Protein 2EQU (pdb70)

Secondary structure (DSSP, 8-state):
--S--S-----TT-EEEEE-SSSSEEEEEEEEESTTSSEEEEETTS-EEEE-GGGEEPPPGGGT----TT----

InterPro domains:
  IPR002999 Tudor domain [SM00333] (11-71)
  IPR002999 Tudor domain [SM00333] (85-141)
  IPR011011 Zinc finger, FYVE/PHD-type [SSF57903] (672-737)
  IPR013083 Zinc finger, RING/FYVE/PHD-type [G3DSA:3.30.40.10] (677-742)
  IPR014002 Agenet domain, plant type [SM00743] (11-73)
  IPR014002 Agenet domain, plant type [SM00743] (85-141)
  IPR019786 Zinc finger, PHD-type, conserved site [PS01359] (684-726)
  IPR040477 Lysine-specific demethylase 4-like, Tudor domain [PF18104] (90-123)
  IPR043449 PHD finger protein 20-like [PTHR15856] (527-1016)
  IPR047405 PHD finger protein 20-like protein 1, Tudor domain [cd20454] (86-143)

Organism: Homo sapiens (NCBI:txid9606)

Solvent-accessible surface area: 6457 Å² total; per-residue (Å²): 112,137,103,71,109,133,55,176,119,76,122,68,51,55,109,1,39,0,104,67,137,54,87,164,104,53,72,8,84,0,73,24,58,107,172,138,52,30,32,23,0,38,14,158,117,38,58,86,156,58,40,101,164,159,75,14,110,71,38,65,89,145,59,140,28,179,57,195,121,96,109,139,197,165

Sequence (74 aa):
GSSGSSGFDFKAGEEVLARWTDCRYYPAKIEAINKEGTFTVQFYDGVIRCLKRMHIKAMPEDAKGQDWIALVKAGSSGSSGFDFKAGEEVLARWTDCRYYPAKIEAINKEGTFTVQFYDGVIRCLKRMHIKAMPEDAKGQDWIALVKAGSSGSSGFDFKAGEEVLARWTDCRYYPAKIEAINKEGTFTVQFYDGVIRCLKRMHIKAMPEDAKGQDWIALVKAGSSGSSGFDFKAGEEVLARWTDCRYYPAKIEAINKEGTFTVQFYDGVIRCLKRMHIKAMPEDAKGQDWIALVKAGSSGSSGFDFKAGEEVLARWTDCRYYPAKIEAINKEGTFTVQFYDGVIRCLKRMHIKAMPEDAKGQDWIALVKAGSSGSSGFDFKAGEEVLARWTDCRYYPAKIEAINKEGTFTVQFYDGVIRCLKRMHIKAMPEDAKGQDWIALVKAGSSGSSGFDFKAGEEVLARWTDCRYYPAKIEAINKEGTFTVQFYDGVIRCLKRMHIKAMPEDAKGQDWIALVKAGSSGSSGFDFKAGEEVLARWTDCRYYPAKIEAINKEGTFTVQFYDGVIRCLKRMHIKAMPEDAKGQDWIALVKAGSSGSSGFDFKAGEEVLARWTDCRYYPAKIEAINKEGTFTVQFYDGVIRCLKRMHIKAMPEDAKGQDWIALVKAGSSGSSGFDFKAGEEVLARWTDCRYYPAKIEAINKEGTFTVQFYDGVIRCLKRMHIKAMPEDAKGQDWIALVKAGSSGSSGFDFKAGEEVLARWTDCRYYPAKIEAINKEGTFTVQFYDGVIRCLKRMHIKAMPEDAKGQDWIALVKAGSSGSSGFDFKAGEEVLARWTDCRYYPAKIEAINKEGTFTVQFYDGVIRCLKRMHIKAMPEDAKGQDWIALVKAGSSGSSGFDFKAGEEVLARWTDCRYYPAKIEAINKEGTFTVQFYDGVIRCLKRMHIKAMPEDAKGQDWIALVKAGSSGSSGFDFKAGEEVLARWTDCRYYPAKIEAINKEGTFTVQFYDGVIRCLKRMHIKAMPEDAKGQDWIALVKAGSSGSSGFDFKAGEEVLARWTDCRYYPAKIEAINKEGTFTVQFYDGVIRCLKRMHIKAMPEDAKGQDWIALVKAGSSGSSGFDFKAGEEVLARWTDCRYYPAKIEAINKEGTFTVQFYDGVIRCLKRMHIKAMPEDAKGQDWIALVKAGSSGSSGFDFKAGEEVLARWTDCRYYPAKIEAINKEGTFTVQFYDGVIRCLKRMHIKAMPEDAKGQDWIALVKAGSSGSSGFDFKAGEEVLARWTDCRYYPAKIEAINKEGTFTVQFYDGVIRCLKRMHIKAMPEDAKGQDWIALVKAGSSGSSGFDFKAGEEVLARWTDCRYYPAKIEAINKEGTFTVQFYDGVIRCLKRMHIKAMPEDAKGQDWIALVKAGSSGSSGFDFKAGEEVLARWTDCRYYPAKIEAINKEGTFTVQFYDGVIRCLKRMHIKAMPEDAKGQDWIALVKA

Foldseek 3Di:
DPPPPDDDDDDQFDWWWFDDPDPGTAIWGFHDDDPVDFTWIAGPVRDIDTDHPVGIGHDDPVCPDDPPDDDDDD

Structure (mmCIF, N/CA/C/O backbone):
data_2EQU
#
_entry.id   2EQU
#
loop_
_atom_site.group_PDB
_atom_site.id
_atom_site.type_symbol
_atom_site.label_atom_id
_atom_site.label_alt_id
_atom_site.label_comp_id
_atom_site.label_asym_id
_atom_site.label_entity_id
_atom_site.label_seq_id
_atom_site.pdbx_PDB_ins_code
_atom_site.Cartn_x
_atom_site.Cartn_y
_atom_site.Cartn_z
_atom_site.occupancy
_atom_site.B_iso_or_equiv
_atom_site.auth_seq_id
_atom_site.auth_comp_id
_atom_site.auth_asym_id
_atom_site.auth_atom_id
_atom_site.pdbx_PDB_model_num
ATOM 1 N N . GLY A 1 1 ? -4.436 7.776 -14.549 1.00 0.00 78 GLY A N 1
ATOM 2 C CA . GLY A 1 1 ? -5.414 7.480 -13.480 1.00 0.00 78 GLY A CA 1
ATOM 3 C C . GLY A 1 1 ? -5.968 6.071 -13.610 1.00 0.00 78 GLY A C 1
ATOM 4 O O . GLY A 1 1 ? -5.211 5.133 -13.873 1.00 0.00 78 GLY A O 1
ATOM 10 N N . SER A 1 2 ? -7.284 5.906 -13.418 1.00 0.00 79 SER A N 1
ATOM 11 C CA . SER A 1 2 ? -8.055 4.643 -13.550 1.00 0.00 79 SER A CA 1
ATOM 12 C C . SER A 1 2 ? -7.460 3.399 -12.850 1.00 0.00 79 SER A C 1
ATOM 13 O O . SER A 1 2 ? -7.684 2.266 -13.282 1.00 0.00 79 SER A O 1
ATOM 21 N N . SER A 1 3 ? -6.679 3.595 -11.780 1.00 0.00 80 SER A N 1
ATOM 22 C CA . SER A 1 3 ? -5.890 2.539 -11.107 1.00 0.00 80 SER A CA 1
ATOM 23 C C . SER A 1 3 ? -5.708 2.745 -9.588 1.00 0.00 80 SER A C 1
ATOM 24 O O . SER A 1 3 ? -4.940 2.020 -8.949 1.00 0.00 80 SER A O 1
ATOM 32 N N . GLY A 1 4 ? -6.429 3.701 -8.985 1.00 0.00 81 GLY A N 1
ATOM 33 C CA . GLY A 1 4 ? -6.397 3.986 -7.543 1.00 0.00 81 GLY A CA 1
ATOM 34 C C . GLY A 1 4 ? -5.194 4.821 -7.081 1.00 0.00 81 GLY A C 1
ATOM 35 O O . GLY A 1 4 ? -4.369 5.271 -7.881 1.00 0.00 81 GLY A O 1
ATOM 39 N N . SER A 1 5 ? -5.114 5.071 -5.772 1.00 0.00 82 SER A N 1
ATOM 40 C CA . SER A 1 5 ? -4.033 5.831 -5.102 1.00 0.00 82 SER A CA 1
ATOM 41 C C . SER A 1 5 ? -3.897 5.453 -3.610 1.00 0.00 82 SER A C 1
ATOM 42 O O . SER A 1 5 ? -3.543 6.284 -2.770 1.00 0.00 82 SER A O 1
ATOM 50 N N . SER A 1 6 ? -4.223 4.202 -3.257 1.00 0.00 83 SER A N 1
ATOM 51 C CA . SER A 1 6 ? -4.254 3.690 -1.873 1.00 0.00 83 SER A CA 1
ATOM 52 C C . SER A 1 6 ? -2.907 3.735 -1.131 1.00 0.00 83 SER A C 1
ATOM 53 O O . SER A 1 6 ? -2.887 3.811 0.100 1.00 0.00 83 SER A O 1
ATOM 61 N N . GLY A 1 7 ? -1.783 3.719 -1.856 1.00 0.00 84 GLY A N 1
ATOM 62 C CA . GLY A 1 7 ? -0.436 3.921 -1.310 1.00 0.00 84 GLY A CA 1
ATOM 63 C C . GLY A 1 7 ? 0.683 3.646 -2.321 1.00 0.00 84 GLY A C 1
ATOM 64 O O . GLY A 1 7 ? 0.489 2.933 -3.308 1.00 0.00 84 GLY A O 1
ATOM 68 N N . PHE A 1 8 ? 1.861 4.219 -2.061 1.00 0.00 85 PHE A N 1
ATOM 69 C CA . PHE A 1 8 ? 3.068 4.101 -2.900 1.00 0.00 85 PHE A CA 1
ATOM 70 C C . PHE A 1 8 ? 4.386 4.247 -2.104 1.00 0.00 85 PHE A C 1
ATOM 71 O O . PHE A 1 8 ? 5.467 4.347 -2.689 1.00 0.00 85 PHE A O 1
ATOM 88 N N . ASP A 1 9 ? 4.318 4.281 -0.767 1.00 0.00 86 ASP A N 1
ATOM 89 C CA . ASP A 1 9 ? 5.459 4.470 0.133 1.00 0.00 86 ASP A CA 1
ATOM 90 C C . ASP A 1 9 ? 6.406 3.257 0.121 1.00 0.00 86 ASP A C 1
ATOM 91 O O . ASP A 1 9 ? 6.044 2.145 0.515 1.00 0.00 86 ASP A O 1
ATOM 100 N N . PHE A 1 10 ? 7.638 3.501 -0.319 1.00 0.00 87 PHE A N 1
ATOM 101 C CA . PHE A 1 10 ? 8.748 2.542 -0.409 1.00 0.00 87 PHE A CA 1
ATOM 102 C C . PHE A 1 10 ? 9.999 3.146 0.252 1.00 0.00 87 PHE A C 1
ATOM 103 O O . PHE A 1 10 ? 10.345 4.307 0.007 1.00 0.00 87 PHE A O 1
ATOM 120 N N . LYS A 1 11 ? 10.682 2.347 1.081 1.00 0.00 88 LYS A N 1
ATOM 121 C CA . LYS A 1 11 ? 11.913 2.715 1.810 1.00 0.00 88 LYS A CA 1
ATOM 122 C C . LYS A 1 11 ? 12.746 1.477 2.163 1.00 0.00 88 LYS A C 1
ATOM 123 O O . LYS A 1 11 ? 12.208 0.372 2.246 1.00 0.00 88 LYS A O 1
ATOM 142 N N . ALA A 1 12 ? 14.045 1.649 2.406 1.00 0.00 89 ALA A N 1
ATOM 143 C CA . ALA A 1 12 ? 14.903 0.563 2.889 1.00 0.00 89 ALA A CA 1
ATOM 144 C C . ALA A 1 12 ? 14.380 0.003 4.232 1.00 0.00 89 ALA A C 1
ATOM 145 O O . ALA A 1 12 ? 14.117 0.757 5.174 1.00 0.00 89 ALA A O 1
ATOM 152 N N . GLY A 1 13 ? 14.194 -1.316 4.305 1.00 0.00 90 GLY A N 1
ATOM 153 C CA . GLY A 1 13 ? 13.613 -2.036 5.443 1.00 0.00 90 GLY A CA 1
ATOM 154 C C . GLY A 1 13 ? 12.117 -2.365 5.299 1.00 0.00 90 GLY A C 1
ATOM 155 O O . GLY A 1 13 ? 11.594 -3.147 6.095 1.00 0.00 90 GLY A O 1
ATOM 159 N N . GLU A 1 14 ? 11.412 -1.794 4.313 1.00 0.00 91 GLU A N 1
ATOM 160 C CA . GLU A 1 14 ? 9.991 -2.078 4.058 1.00 0.00 91 GLU A CA 1
ATOM 161 C C . GLU A 1 14 ? 9.775 -3.513 3.552 1.00 0.00 91 GLU A C 1
ATOM 162 O O . GLU A 1 14 ? 10.486 -3.976 2.657 1.00 0.00 91 GLU A O 1
ATOM 174 N N . GLU A 1 15 ? 8.779 -4.217 4.096 1.00 0.00 92 GLU A N 1
ATOM 175 C CA . GLU A 1 15 ? 8.370 -5.544 3.613 1.00 0.00 92 GLU A CA 1
ATOM 176 C C . GLU A 1 15 ? 7.486 -5.426 2.355 1.00 0.00 92 GLU A C 1
ATOM 177 O O . GLU A 1 15 ? 6.593 -4.577 2.273 1.00 0.00 92 GLU A O 1
ATOM 189 N N . VAL A 1 16 ? 7.727 -6.298 1.375 1.00 0.00 93 VAL A N 1
ATOM 190 C CA . VAL A 1 16 ? 7.147 -6.267 0.020 1.00 0.00 93 VAL A CA 1
ATOM 191 C C . VAL A 1 16 ? 6.931 -7.687 -0.525 1.00 0.00 93 VAL A C 1
ATOM 192 O O . VAL A 1 16 ? 7.296 -8.678 0.112 1.00 0.00 93 VAL A O 1
ATOM 205 N N . LEU A 1 17 ? 6.352 -7.789 -1.722 1.00 0.00 94 LEU A N 1
ATOM 206 C CA . LEU A 1 17 ? 6.281 -9.013 -2.519 1.00 0.00 94 LEU A CA 1
ATOM 207 C C . LEU A 1 17 ? 7.137 -8.825 -3.774 1.00 0.00 94 LEU A C 1
ATOM 208 O O . LEU A 1 17 ? 7.177 -7.730 -4.341 1.00 0.00 94 LEU A O 1
ATOM 224 N N . ALA A 1 18 ? 7.792 -9.883 -4.244 1.00 0.00 95 ALA A N 1
ATOM 225 C CA . ALA A 1 18 ? 8.579 -9.840 -5.476 1.00 0.00 95 ALA A CA 1
ATOM 226 C C . ALA A 1 18 ? 8.507 -11.168 -6.241 1.00 0.00 95 ALA A C 1
ATOM 227 O O . ALA A 1 18 ? 8.418 -12.247 -5.645 1.00 0.00 95 ALA A O 1
ATOM 234 N N . ARG A 1 19 ? 8.548 -11.073 -7.573 1.00 0.00 96 ARG A N 1
ATOM 235 C CA . ARG A 1 19 ? 8.698 -12.215 -8.482 1.00 0.00 96 ARG A CA 1
ATOM 236 C C . ARG A 1 19 ? 10.146 -12.717 -8.436 1.00 0.00 96 ARG A C 1
ATOM 237 O O . ARG A 1 19 ? 11.081 -11.915 -8.390 1.00 0.00 96 ARG A O 1
ATOM 258 N N . TRP A 1 20 ? 10.332 -14.035 -8.466 1.00 0.00 97 TRP A N 1
ATOM 259 C CA . TRP A 1 20 ? 11.646 -14.691 -8.363 1.00 0.00 97 TRP A CA 1
ATOM 260 C C . TRP A 1 20 ? 11.935 -15.574 -9.596 1.00 0.00 97 TRP A C 1
ATOM 261 O O . TRP A 1 20 ? 11.297 -15.420 -10.641 1.00 0.00 97 TRP A O 1
ATOM 282 N N . THR A 1 21 ? 12.906 -16.491 -9.501 1.00 0.00 98 THR A N 1
ATOM 283 C CA . THR A 1 21 ? 13.133 -17.547 -10.513 1.00 0.00 98 THR A CA 1
ATOM 284 C C . THR A 1 21 ? 11.856 -18.375 -10.750 1.00 0.00 98 THR A C 1
ATOM 285 O O . THR A 1 21 ? 11.560 -18.772 -11.878 1.00 0.00 98 THR A O 1
ATOM 296 N N . ASP A 1 22 ? 11.074 -18.589 -9.687 1.00 0.00 99 ASP A N 1
ATOM 297 C CA . ASP A 1 22 ? 9.706 -19.116 -9.731 1.00 0.00 99 ASP A CA 1
ATOM 298 C C . ASP A 1 22 ? 8.714 -17.949 -9.941 1.00 0.00 99 ASP A C 1
ATOM 299 O O . ASP A 1 22 ? 8.835 -16.896 -9.308 1.00 0.00 99 ASP A O 1
ATOM 308 N N . CYS A 1 23 ? 7.735 -18.122 -10.835 1.00 0.00 100 CYS A N 1
ATOM 309 C CA . CYS A 1 23 ? 6.789 -17.074 -11.245 1.00 0.00 100 CYS A CA 1
ATOM 310 C C . CYS A 1 23 ? 5.844 -16.586 -10.127 1.00 0.00 100 CYS A C 1
ATOM 311 O O . CYS A 1 23 ? 5.306 -15.479 -10.226 1.00 0.00 100 CYS A O 1
ATOM 319 N N . ARG A 1 24 ? 5.633 -17.385 -9.071 1.00 0.00 101 ARG A N 1
ATOM 320 C CA . ARG A 1 24 ? 4.873 -16.989 -7.870 1.00 0.00 101 ARG A CA 1
ATOM 321 C C . ARG A 1 24 ? 5.558 -15.835 -7.124 1.00 0.00 101 ARG A C 1
ATOM 322 O O . ARG A 1 24 ? 6.787 -15.763 -7.059 1.00 0.00 101 ARG A O 1
ATOM 343 N N . TYR A 1 25 ? 4.759 -14.949 -6.529 1.00 0.00 102 TYR A N 1
ATOM 344 C CA . TYR A 1 25 ? 5.250 -13.923 -5.602 1.00 0.00 102 TYR A CA 1
ATOM 345 C C . TYR A 1 25 ? 5.497 -14.520 -4.205 1.00 0.00 102 TYR A C 1
ATOM 346 O O . TYR A 1 25 ? 4.819 -15.467 -3.790 1.00 0.00 102 TYR A O 1
ATOM 364 N N . TYR A 1 26 ? 6.436 -13.933 -3.460 1.00 0.00 103 TYR A N 1
ATOM 365 C CA . TYR A 1 26 ? 6.862 -14.386 -2.126 1.00 0.00 103 TYR A CA 1
ATOM 366 C C . TYR A 1 26 ? 7.144 -13.200 -1.187 1.00 0.00 103 TYR A C 1
ATOM 367 O O . TYR A 1 26 ? 7.505 -12.121 -1.671 1.00 0.00 103 TYR A O 1
ATOM 385 N N . PRO A 1 27 ? 7.027 -13.383 0.146 1.00 0.00 104 PRO A N 1
ATOM 386 C CA . PRO A 1 27 ? 7.352 -12.347 1.124 1.00 0.00 104 PRO A CA 1
ATOM 387 C C . PRO A 1 27 ? 8.853 -12.032 1.126 1.00 0.00 104 PRO A C 1
ATOM 388 O O . PRO A 1 27 ? 9.706 -12.922 1.215 1.00 0.00 104 PRO A O 1
ATOM 399 N N . ALA A 1 28 ? 9.167 -10.743 1.050 1.00 0.00 105 ALA A N 1
ATOM 400 C CA . ALA A 1 28 ? 10.514 -10.193 0.978 1.00 0.00 105 ALA A CA 1
ATOM 401 C C . ALA A 1 28 ? 10.581 -8.831 1.696 1.00 0.00 105 ALA A C 1
ATOM 402 O O . ALA A 1 28 ? 9.577 -8.331 2.211 1.00 0.00 105 ALA A O 1
ATOM 409 N N . LYS A 1 29 ? 11.759 -8.203 1.704 1.00 0.00 106 LYS A N 1
ATOM 410 C CA . LYS A 1 29 ? 11.963 -6.822 2.166 1.00 0.00 106 LYS A CA 1
ATOM 411 C C . LYS A 1 29 ? 13.006 -6.096 1.317 1.00 0.00 106 LYS A C 1
ATOM 412 O O . LYS A 1 29 ? 13.899 -6.726 0.749 1.00 0.00 106 LYS A O 1
ATOM 431 N N . ILE A 1 30 ? 12.893 -4.773 1.240 1.00 0.00 107 ILE A N 1
ATOM 432 C CA . ILE A 1 30 ? 13.843 -3.899 0.543 1.00 0.00 107 ILE A CA 1
ATOM 433 C C . ILE A 1 30 ? 15.117 -3.748 1.385 1.00 0.00 107 ILE A C 1
ATOM 434 O O . ILE A 1 30 ? 15.053 -3.378 2.555 1.00 0.00 107 ILE A O 1
ATOM 450 N N . GLU A 1 31 ? 16.278 -3.976 0.777 1.00 0.00 108 GLU A N 1
ATOM 451 C CA . GLU A 1 31 ? 17.597 -3.741 1.383 1.00 0.00 108 GLU A CA 1
ATOM 452 C C . GLU A 1 31 ? 18.208 -2.398 0.943 1.00 0.00 108 GLU A C 1
ATOM 453 O O . GLU A 1 31 ? 18.886 -1.747 1.742 1.00 0.00 108 GLU A O 1
ATOM 465 N N . ALA A 1 32 ? 17.950 -1.964 -0.298 1.00 0.00 109 ALA A N 1
ATOM 466 C CA . ALA A 1 32 ? 18.396 -0.677 -0.845 1.00 0.00 109 ALA A CA 1
ATOM 467 C C . ALA A 1 32 ? 17.538 -0.225 -2.045 1.00 0.00 109 ALA A C 1
ATOM 468 O O . ALA A 1 32 ? 16.899 -1.042 -2.714 1.00 0.00 109 ALA A O 1
ATOM 475 N N . ILE A 1 33 ? 17.567 1.079 -2.344 1.00 0.00 110 ILE A N 1
ATOM 476 C CA . ILE A 1 33 ? 16.770 1.737 -3.397 1.00 0.00 110 ILE A CA 1
ATOM 477 C C . ILE A 1 33 ? 17.689 2.633 -4.237 1.00 0.00 110 ILE A C 1
ATOM 478 O O . ILE A 1 33 ? 18.424 3.458 -3.692 1.00 0.00 110 ILE A O 1
ATOM 494 N N . ASN A 1 34 ? 17.651 2.457 -5.563 1.00 0.00 111 ASN A N 1
ATOM 495 C CA . ASN A 1 34 ? 18.490 3.121 -6.580 1.00 0.00 111 ASN A CA 1
ATOM 496 C C . ASN A 1 34 ? 20.027 3.030 -6.379 1.00 0.00 111 ASN A C 1
ATOM 497 O O . ASN A 1 34 ? 20.780 3.618 -7.161 1.00 0.00 111 ASN A O 1
ATOM 508 N N . LYS A 1 35 ? 20.512 2.279 -5.378 1.00 0.00 112 LYS A N 1
ATOM 509 C CA . LYS A 1 35 ? 21.937 2.134 -5.005 1.00 0.00 112 LYS A CA 1
ATOM 510 C C . LYS A 1 35 ? 22.817 1.566 -6.129 1.00 0.00 112 LYS A C 1
ATOM 511 O O . LYS A 1 35 ? 24.008 1.871 -6.204 1.00 0.00 112 LYS A O 1
ATOM 530 N N . GLU A 1 36 ? 22.216 0.790 -7.032 1.00 0.00 113 GLU A N 1
ATOM 531 C CA . GLU A 1 36 ? 22.839 0.229 -8.240 1.00 0.00 113 GLU A CA 1
ATOM 532 C C . GLU A 1 36 ? 21.853 0.289 -9.432 1.00 0.00 113 GLU A C 1
ATOM 533 O O . GLU A 1 36 ? 21.643 -0.691 -10.150 1.00 0.00 113 GLU A O 1
ATOM 545 N N . GLY A 1 37 ? 21.149 1.423 -9.577 1.00 0.00 114 GLY A N 1
ATOM 546 C CA . GLY A 1 37 ? 20.097 1.651 -10.590 1.00 0.00 114 GLY A CA 1
ATOM 547 C C . GLY A 1 37 ? 18.894 0.694 -10.499 1.00 0.00 114 GLY A C 1
ATOM 548 O O . GLY A 1 37 ? 18.130 0.540 -11.457 1.00 0.00 114 GLY A O 1
ATOM 552 N N . THR A 1 38 ? 18.750 0.025 -9.355 1.00 0.00 115 THR A N 1
ATOM 553 C CA . THR A 1 38 ? 17.840 -1.100 -9.089 1.00 0.00 115 THR A CA 1
ATOM 554 C C . THR A 1 38 ? 17.395 -1.109 -7.621 1.00 0.00 115 THR A C 1
ATOM 555 O O . THR A 1 38 ? 17.919 -0.364 -6.786 1.00 0.00 115 THR A O 1
ATOM 566 N N . PHE A 1 39 ? 16.430 -1.971 -7.301 1.00 0.00 116 PHE A N 1
ATOM 567 C CA . PHE A 1 39 ? 15.918 -2.223 -5.957 1.00 0.00 116 PHE A CA 1
ATOM 568 C C . PHE A 1 39 ? 16.510 -3.540 -5.442 1.00 0.00 116 PHE A C 1
ATOM 569 O O . PHE A 1 39 ? 16.167 -4.622 -5.931 1.00 0.00 116 PHE A O 1
ATOM 586 N N . THR A 1 40 ? 17.433 -3.459 -4.485 1.00 0.00 117 THR A N 1
ATOM 587 C CA . THR A 1 40 ? 17.985 -4.636 -3.798 1.00 0.00 117 THR A CA 1
ATOM 588 C C . THR A 1 40 ? 16.965 -5.152 -2.787 1.00 0.00 117 THR A C 1
ATOM 589 O O . THR A 1 40 ? 16.411 -4.368 -2.014 1.00 0.00 117 THR A O 1
ATOM 600 N N . VAL A 1 41 ? 16.728 -6.463 -2.761 1.00 0.00 118 VAL A N 1
ATOM 601 C CA . VAL A 1 41 ? 15.735 -7.121 -1.897 1.00 0.00 118 VAL A CA 1
ATOM 602 C C . VAL A 1 41 ? 16.290 -8.405 -1.276 1.00 0.00 118 VAL A C 1
ATOM 603 O O . VAL A 1 41 ? 17.142 -9.073 -1.867 1.00 0.00 118 VAL A O 1
ATOM 616 N N . GLN A 1 42 ? 15.769 -8.772 -0.104 1.00 0.00 119 GLN A N 1
ATOM 617 C CA . GLN A 1 42 ? 16.100 -10.000 0.624 1.00 0.00 119 GLN A CA 1
ATOM 618 C C . GLN A 1 42 ? 14.833 -10.825 0.880 1.00 0.00 119 GLN A C 1
ATOM 619 O O . GLN A 1 42 ? 13.805 -10.290 1.305 1.00 0.00 119 GLN A O 1
ATOM 633 N N . PHE A 1 43 ? 14.913 -12.132 0.629 1.00 0.00 120 PHE A N 1
ATOM 634 C CA . PHE A 1 43 ? 13.828 -13.097 0.855 1.00 0.00 120 PHE A CA 1
ATOM 635 C C . PHE A 1 43 ? 13.932 -13.752 2.243 1.00 0.00 120 PHE A C 1
ATOM 636 O O . PHE A 1 43 ? 14.984 -13.725 2.886 1.00 0.00 120 PHE A O 1
ATOM 653 N N . TYR A 1 44 ? 12.846 -14.394 2.685 1.00 0.00 121 TYR A N 1
ATOM 654 C CA . TYR A 1 44 ? 12.764 -15.139 3.952 1.00 0.00 121 TYR A CA 1
ATOM 655 C C . TYR A 1 44 ? 13.837 -16.241 4.115 1.00 0.00 121 TYR A C 1
ATOM 656 O O . TYR A 1 44 ? 14.234 -16.562 5.236 1.00 0.00 121 TYR A O 1
ATOM 674 N N . ASP A 1 45 ? 14.332 -16.805 3.006 1.00 0.00 122 ASP A N 1
ATOM 675 C CA . ASP A 1 45 ? 15.429 -17.784 2.971 1.00 0.00 122 ASP A CA 1
ATOM 676 C C . ASP A 1 45 ? 16.807 -17.188 3.345 1.00 0.00 122 ASP A C 1
ATOM 677 O O . ASP A 1 45 ? 17.711 -17.917 3.759 1.00 0.00 122 ASP A O 1
ATOM 686 N N . GLY A 1 46 ? 16.972 -15.867 3.208 1.00 0.00 123 GLY A N 1
ATOM 687 C CA . GLY A 1 46 ? 18.200 -15.115 3.502 1.00 0.00 123 GLY A CA 1
ATOM 688 C C . GLY A 1 46 ? 18.921 -14.586 2.253 1.00 0.00 123 GLY A C 1
ATOM 689 O O . GLY A 1 46 ? 19.701 -13.636 2.358 1.00 0.00 123 GLY A O 1
ATOM 693 N N . VAL A 1 47 ? 18.655 -15.170 1.076 1.00 0.00 124 VAL A N 1
ATOM 694 C CA . VAL A 1 47 ? 19.212 -14.758 -0.230 1.00 0.00 124 VAL A CA 1
ATOM 695 C C . VAL A 1 47 ? 18.890 -13.295 -0.574 1.00 0.00 124 VAL A C 1
ATOM 696 O O . VAL A 1 47 ? 17.807 -12.796 -0.254 1.00 0.00 124 VAL A O 1
ATOM 709 N N . ILE A 1 48 ? 19.823 -12.620 -1.258 1.00 0.00 125 ILE A N 1
ATOM 710 C CA . ILE A 1 48 ? 19.739 -11.205 -1.654 1.00 0.00 125 ILE A CA 1
ATOM 711 C C . ILE A 1 48 ? 20.025 -11.076 -3.158 1.00 0.00 125 ILE A C 1
ATOM 712 O O . ILE A 1 48 ? 21.029 -11.600 -3.650 1.00 0.00 125 ILE A O 1
ATOM 728 N N . ARG A 1 49 ? 19.155 -10.360 -3.881 1.00 0.00 126 ARG A N 1
ATOM 729 C CA . ARG A 1 49 ? 19.274 -10.033 -5.319 1.00 0.00 126 ARG A CA 1
ATOM 730 C C . ARG A 1 49 ? 18.777 -8.608 -5.604 1.00 0.00 126 ARG A C 1
ATOM 731 O O . ARG A 1 49 ? 18.226 -7.948 -4.723 1.00 0.00 126 ARG A O 1
ATOM 752 N N . CYS A 1 50 ? 18.947 -8.143 -6.840 1.00 0.00 127 CYS A N 1
ATOM 753 C CA . CYS A 1 50 ? 18.519 -6.819 -7.307 1.00 0.00 127 CYS A CA 1
ATOM 754 C C . CYS A 1 50 ? 17.527 -6.958 -8.473 1.00 0.00 127 CYS A C 1
ATOM 755 O O . CYS A 1 50 ? 17.710 -7.797 -9.360 1.00 0.00 127 CYS A O 1
ATOM 763 N N . LEU A 1 51 ? 16.481 -6.127 -8.473 1.00 0.00 128 LEU A N 1
ATOM 764 C CA . LEU A 1 51 ? 15.357 -6.172 -9.418 1.00 0.00 128 LEU A CA 1
ATOM 765 C C . LEU A 1 51 ? 14.905 -4.761 -9.830 1.00 0.00 128 LEU A C 1
ATOM 766 O O . LEU A 1 51 ? 15.275 -3.757 -9.214 1.00 0.00 128 LEU A O 1
ATOM 782 N N . LYS A 1 52 ? 14.072 -4.685 -10.873 1.00 0.00 129 LYS A N 1
ATOM 783 C CA . LYS A 1 52 ? 13.346 -3.466 -11.264 1.00 0.00 129 LYS A CA 1
ATOM 784 C C . LYS A 1 52 ? 12.014 -3.381 -10.510 1.00 0.00 129 LYS A C 1
ATOM 785 O O . LYS A 1 52 ? 11.428 -4.404 -10.153 1.00 0.00 129 LYS A O 1
ATOM 804 N N . ARG A 1 53 ? 11.476 -2.163 -10.370 1.00 0.00 130 ARG A N 1
ATOM 805 C CA . ARG A 1 53 ? 10.118 -1.899 -9.842 1.00 0.00 130 ARG A CA 1
ATOM 806 C C . ARG A 1 53 ? 9.003 -2.707 -10.523 1.00 0.00 130 ARG A C 1
ATOM 807 O O . ARG A 1 53 ? 8.003 -3.031 -9.890 1.00 0.00 130 ARG A O 1
ATOM 828 N N . MET A 1 54 ? 9.192 -3.066 -11.798 1.00 0.00 131 MET A N 1
ATOM 829 C CA . MET A 1 54 ? 8.263 -3.875 -12.601 1.00 0.00 131 MET A CA 1
ATOM 830 C C . MET A 1 54 ? 8.128 -5.336 -12.118 1.00 0.00 131 MET A C 1
ATOM 831 O O . MET A 1 54 ? 7.227 -6.048 -12.566 1.00 0.00 131 MET A O 1
ATOM 845 N N . HIS A 1 55 ? 8.992 -5.778 -11.194 1.00 0.00 132 HIS A N 1
ATOM 846 C CA . HIS A 1 55 ? 9.008 -7.140 -10.619 1.00 0.00 132 HIS A CA 1
ATOM 847 C C . HIS A 1 55 ? 8.747 -7.171 -9.098 1.00 0.00 132 HIS A C 1
ATOM 848 O O . HIS A 1 55 ? 8.862 -8.227 -8.469 1.00 0.00 132 HIS A O 1
ATOM 862 N N . ILE A 1 56 ? 8.363 -6.033 -8.507 1.00 0.00 133 ILE A N 1
ATOM 863 C CA . ILE A 1 56 ? 8.117 -5.841 -7.064 1.00 0.00 133 ILE A CA 1
ATOM 864 C C . ILE A 1 56 ? 6.730 -5.201 -6.867 1.00 0.00 133 ILE A C 1
ATOM 865 O O . ILE A 1 56 ? 6.298 -4.366 -7.667 1.00 0.00 133 ILE A O 1
ATOM 881 N N . LYS A 1 57 ? 6.027 -5.579 -5.793 1.00 0.00 134 LYS A N 1
ATOM 882 C CA . LYS A 1 57 ? 4.689 -5.089 -5.423 1.00 0.00 134 LYS A CA 1
ATOM 883 C C . LYS A 1 57 ? 4.589 -4.848 -3.914 1.00 0.00 134 LYS A C 1
ATOM 884 O O . LYS A 1 57 ? 5.225 -5.541 -3.119 1.00 0.00 134 LYS A O 1
ATOM 903 N N . ALA A 1 58 ? 3.754 -3.895 -3.507 1.00 0.00 135 ALA A N 1
ATOM 904 C CA . ALA A 1 58 ? 3.384 -3.715 -2.103 1.00 0.00 135 ALA A CA 1
ATOM 905 C C . ALA A 1 58 ? 2.481 -4.880 -1.649 1.00 0.00 135 ALA A C 1
ATOM 906 O O . ALA A 1 58 ? 1.523 -5.232 -2.348 1.00 0.00 135 ALA A O 1
ATOM 913 N N . MET A 1 59 ? 2.773 -5.490 -0.496 1.00 0.00 136 MET A N 1
ATOM 914 C CA . MET A 1 59 ? 1.925 -6.552 0.063 1.00 0.00 136 MET A CA 1
ATOM 915 C C . MET A 1 59 ? 0.565 -6.000 0.560 1.00 0.00 136 MET A C 1
ATOM 916 O O . MET A 1 59 ? 0.483 -4.823 0.936 1.00 0.00 136 MET A O 1
ATOM 930 N N . PRO A 1 60 ? -0.504 -6.819 0.581 1.00 0.00 137 PRO A N 1
ATOM 931 C CA . PRO A 1 60 ? -1.824 -6.412 1.062 1.00 0.00 137 PRO A CA 1
ATOM 932 C C . PRO A 1 60 ? -1.853 -6.268 2.592 1.00 0.00 137 PRO A C 1
ATOM 933 O O . PRO A 1 60 ? -1.002 -6.810 3.301 1.00 0.00 137 PRO A O 1
ATOM 944 N N . GLU A 1 61 ? -2.876 -5.599 3.125 1.00 0.00 138 GLU A N 1
ATOM 945 C CA . GLU A 1 61 ? -3.119 -5.509 4.574 1.00 0.00 138 GLU A CA 1
ATOM 946 C C . GLU A 1 61 ? -3.276 -6.897 5.225 1.00 0.00 138 GLU A C 1
ATOM 947 O O . GLU A 1 61 ? -2.830 -7.110 6.353 1.00 0.00 138 GLU A O 1
ATOM 959 N N . ASP A 1 62 ? -3.840 -7.871 4.499 1.00 0.00 139 ASP A N 1
ATOM 960 C CA . ASP A 1 62 ? -3.989 -9.269 4.930 1.00 0.00 139 ASP A CA 1
ATOM 961 C C . ASP A 1 62 ? -2.651 -9.993 5.197 1.00 0.00 139 ASP A C 1
ATOM 962 O O . ASP A 1 62 ? -2.620 -10.969 5.953 1.00 0.00 139 ASP A O 1
ATOM 971 N N . ALA A 1 63 ? -1.542 -9.520 4.614 1.00 0.00 140 ALA A N 1
ATOM 972 C CA . ALA A 1 63 ? -0.195 -10.058 4.829 1.00 0.00 140 ALA A CA 1
ATOM 973 C C . ALA A 1 63 ? 0.522 -9.462 6.065 1.00 0.00 140 ALA A C 1
ATOM 974 O O . ALA A 1 63 ? 1.645 -9.871 6.378 1.00 0.00 140 ALA A O 1
ATOM 981 N N . LYS A 1 64 ? -0.114 -8.517 6.779 1.00 0.00 141 LYS A N 1
ATOM 982 C CA . LYS A 1 64 ? 0.468 -7.761 7.909 1.00 0.00 141 LYS A CA 1
ATOM 983 C C . LYS A 1 64 ? -0.448 -7.736 9.143 1.00 0.00 141 LYS A C 1
ATOM 984 O O . LYS A 1 64 ? 0.034 -7.926 10.261 1.00 0.00 141 LYS A O 1
ATOM 1003 N N . GLY A 1 65 ? -1.760 -7.579 8.950 1.00 0.00 142 GLY A N 1
ATOM 1004 C CA . GLY A 1 65 ? -2.783 -7.606 10.004 1.00 0.00 142 GLY A CA 1
ATOM 1005 C C . GLY A 1 65 ? -2.907 -6.304 10.809 1.00 0.00 142 GLY A C 1
ATOM 1006 O O . GLY A 1 65 ? -2.170 -5.340 10.590 1.00 0.00 142 GLY A O 1
ATOM 1010 N N . GLN A 1 66 ? -3.844 -6.287 11.764 1.00 0.00 143 GLN A N 1
ATOM 1011 C CA . GLN A 1 66 ? -4.143 -5.160 12.672 1.00 0.00 143 GLN A CA 1
ATOM 1012 C C . GLN A 1 66 ? -4.373 -3.800 11.962 1.00 0.00 143 GLN A C 1
ATOM 1013 O O . GLN A 1 66 ? -4.075 -2.733 12.504 1.00 0.00 143 GLN A O 1
ATOM 1027 N N . ASP A 1 67 ? -4.878 -3.832 10.725 1.00 0.00 144 ASP A N 1
ATOM 1028 C CA . ASP A 1 67 ? -5.250 -2.658 9.926 1.00 0.00 144 ASP A CA 1
ATOM 1029 C C . ASP A 1 67 ? -6.536 -1.952 10.422 1.00 0.00 144 ASP A C 1
ATOM 1030 O O . ASP A 1 67 ? -7.252 -2.450 11.299 1.00 0.00 144 ASP A O 1
ATOM 1039 N N . TRP A 1 68 ? -6.836 -0.797 9.818 1.00 0.00 145 TRP A N 1
ATOM 1040 C CA . TRP A 1 68 ? -7.957 0.093 10.175 1.00 0.00 145 TRP A CA 1
ATOM 1041 C C . TRP A 1 68 ? -8.823 0.506 8.964 1.00 0.00 145 TRP A C 1
ATOM 1042 O O . TRP A 1 68 ? -9.580 1.479 9.026 1.00 0.00 145 TRP A O 1
ATOM 1063 N N . ILE A 1 69 ? -8.731 -0.232 7.852 1.00 0.00 146 ILE A N 1
ATOM 1064 C CA . ILE A 1 69 ? -9.562 -0.043 6.657 1.00 0.00 146 ILE A CA 1
ATOM 1065 C C . ILE A 1 69 ? -11.045 -0.219 7.023 1.00 0.00 146 ILE A C 1
ATOM 1066 O O . ILE A 1 69 ? -11.445 -1.238 7.590 1.00 0.00 146 ILE A O 1
ATOM 1082 N N . ALA A 1 70 ? -11.852 0.789 6.687 1.00 0.00 147 ALA A N 1
ATOM 1083 C CA . ALA A 1 70 ? -13.286 0.894 6.996 1.00 0.00 147 ALA A CA 1
ATOM 1084 C C . ALA A 1 70 ? -13.648 0.759 8.500 1.00 0.00 147 ALA A C 1
ATOM 1085 O O . ALA A 1 70 ? -14.736 0.292 8.848 1.00 0.00 147 ALA A O 1
ATOM 1092 N N . LEU A 1 71 ? -12.752 1.196 9.397 1.00 0.00 148 LEU A N 1
ATOM 1093 C CA . LEU A 1 71 ? -12.914 1.188 10.864 1.00 0.00 148 LEU A CA 1
ATOM 1094 C C . LEU A 1 71 ? -12.760 2.605 11.466 1.00 0.00 148 LEU A C 1
ATOM 1095 O O . LEU A 1 71 ? -12.211 2.789 12.557 1.00 0.00 148 LEU A O 1
ATOM 1111 N N . VAL A 1 72 ? -13.230 3.623 10.736 1.00 0.00 149 VAL A N 1
ATOM 1112 C CA . VAL A 1 72 ? -13.275 5.035 11.172 1.00 0.00 149 VAL A CA 1
ATOM 1113 C C . VAL A 1 72 ? -14.079 5.246 12.468 1.00 0.00 149 VAL A C 1
ATOM 1114 O O . VAL A 1 72 ? -15.010 4.493 12.776 1.00 0.00 149 VAL A O 1
ATOM 1127 N N . LYS A 1 73 ? -13.732 6.298 13.224 1.00 0.00 150 LYS A N 1
ATOM 1128 C CA . LYS A 1 73 ? -14.441 6.728 14.447 1.00 0.00 150 LYS A CA 1
ATOM 1129 C C . LYS A 1 73 ? -15.854 7.281 14.175 1.00 0.00 150 LYS A C 1
ATOM 1130 O O . LYS A 1 73 ? -16.201 7.603 13.033 1.00 0.00 150 LYS A O 1
ATOM 1149 N N . ALA A 1 74 ? -16.642 7.435 15.244 1.00 0.00 151 ALA A N 1
ATOM 1150 C CA . ALA A 1 74 ? -18.000 8.004 15.254 1.00 0.00 151 ALA A CA 1
ATOM 1151 C C . ALA A 1 74 ? -18.285 8.781 16.557 1.00 0.00 151 ALA A C 1
ATOM 1152 O O . ALA A 1 74 ? -17.904 8.298 17.650 1.00 0.00 151 ALA A O 1
ATOM 1160 N N . GLY A 1 1 ? -12.644 -0.483 -1.713 1.00 0.00 78 GLY A N 2
ATOM 1161 C CA . GLY A 1 1 ? -12.456 0.965 -1.940 1.00 0.00 78 GLY A CA 2
ATOM 1162 C C . GLY A 1 1 ? -11.052 1.405 -1.557 1.00 0.00 78 GLY A C 2
ATOM 1163 O O . GLY A 1 1 ? -10.510 0.954 -0.546 1.00 0.00 78 GLY A O 2
ATOM 1169 N N . SER A 1 2 ? -10.447 2.283 -2.363 1.00 0.00 79 SER A N 2
ATOM 1170 C CA . SER A 1 2 ? -9.092 2.828 -2.146 1.00 0.00 79 SER A CA 2
ATOM 1171 C C . SER A 1 2 ? -8.955 3.619 -0.832 1.00 0.00 79 SER A C 2
ATOM 1172 O O . SER A 1 2 ? -9.912 4.237 -0.356 1.00 0.00 79 SER A O 2
ATOM 1180 N N . SER A 1 3 ? -7.745 3.639 -0.262 1.00 0.00 80 SER A N 2
ATOM 1181 C CA . SER A 1 3 ? -7.435 4.280 1.033 1.00 0.00 80 SER A CA 2
ATOM 1182 C C . SER A 1 3 ? -7.478 5.821 1.030 1.00 0.00 80 SER A C 2
ATOM 1183 O O . SER A 1 3 ? -7.503 6.434 2.100 1.00 0.00 80 SER A O 2
ATOM 1191 N N . GLY A 1 4 ? -7.461 6.462 -0.147 1.00 0.00 81 GLY A N 2
ATOM 1192 C CA . GLY A 1 4 ? -7.417 7.927 -0.301 1.00 0.00 81 GLY A CA 2
ATOM 1193 C C . GLY A 1 4 ? -6.072 8.574 0.083 1.00 0.00 81 GLY A C 2
ATOM 1194 O O . GLY A 1 4 ? -5.999 9.791 0.270 1.00 0.00 81 GLY A O 2
ATOM 1198 N N . SER A 1 5 ? -5.017 7.766 0.236 1.00 0.00 82 SER A N 2
ATOM 1199 C CA . SER A 1 5 ? -3.655 8.172 0.619 1.00 0.00 82 SER A CA 2
ATOM 1200 C C . SER A 1 5 ? -2.902 8.943 -0.481 1.00 0.00 82 SER A C 2
ATOM 1201 O O . SER A 1 5 ? -3.293 8.957 -1.651 1.00 0.00 82 SER A O 2
ATOM 1209 N N . SER A 1 6 ? -1.774 9.553 -0.103 1.00 0.00 83 SER A N 2
ATOM 1210 C CA . SER A 1 6 ? -0.831 10.254 -0.992 1.00 0.00 83 SER A CA 2
ATOM 1211 C C . SER A 1 6 ? 0.613 10.124 -0.474 1.00 0.00 83 SER A C 2
ATOM 1212 O O . SER A 1 6 ? 0.843 9.712 0.669 1.00 0.00 83 SER A O 2
ATOM 1220 N N . GLY A 1 7 ? 1.600 10.468 -1.310 1.00 0.00 84 GLY A N 2
ATOM 1221 C CA . GLY A 1 7 ? 3.030 10.370 -0.973 1.00 0.00 84 GLY A CA 2
ATOM 1222 C C . GLY A 1 7 ? 3.569 8.927 -0.955 1.00 0.00 84 GLY A C 2
ATOM 1223 O O . GLY A 1 7 ? 4.427 8.596 -0.133 1.00 0.00 84 GLY A O 2
ATOM 1227 N N . PHE A 1 8 ? 3.023 8.050 -1.808 1.00 0.00 85 PHE A N 2
ATOM 1228 C CA . PHE A 1 8 ? 3.395 6.631 -1.897 1.00 0.00 85 PHE A CA 2
ATOM 1229 C C . PHE A 1 8 ? 4.717 6.413 -2.667 1.00 0.00 85 PHE A C 2
ATOM 1230 O O . PHE A 1 8 ? 4.799 6.705 -3.865 1.00 0.00 85 PHE A O 2
ATOM 1247 N N . ASP A 1 9 ? 5.739 5.872 -1.990 1.00 0.00 86 ASP A N 2
ATOM 1248 C CA . ASP A 1 9 ? 7.004 5.394 -2.575 1.00 0.00 86 ASP A CA 2
ATOM 1249 C C . ASP A 1 9 ? 7.700 4.363 -1.655 1.00 0.00 86 ASP A C 2
ATOM 1250 O O . ASP A 1 9 ? 7.432 4.307 -0.451 1.00 0.00 86 ASP A O 2
ATOM 1259 N N . PHE A 1 10 ? 8.568 3.525 -2.236 1.00 0.00 87 PHE A N 2
ATOM 1260 C CA . PHE A 1 10 ? 9.279 2.443 -1.532 1.00 0.00 87 PHE A CA 2
ATOM 1261 C C . PHE A 1 10 ? 10.393 2.958 -0.598 1.00 0.00 87 PHE A C 2
ATOM 1262 O O . PHE A 1 10 ? 10.981 4.018 -0.843 1.00 0.00 87 PHE A O 2
ATOM 1279 N N . LYS A 1 11 ? 10.716 2.189 0.458 1.00 0.00 88 LYS A N 2
ATOM 1280 C CA . LYS A 1 11 ? 11.579 2.636 1.575 1.00 0.00 88 LYS A CA 2
ATOM 1281 C C . LYS A 1 11 ? 12.582 1.568 2.027 1.00 0.00 88 LYS A C 2
ATOM 1282 O O . LYS A 1 11 ? 12.292 0.375 1.998 1.00 0.00 88 LYS A O 2
ATOM 1301 N N . ALA A 1 12 ? 13.756 1.989 2.494 1.00 0.00 89 ALA A N 2
ATOM 1302 C CA . ALA A 1 12 ? 14.774 1.089 3.046 1.00 0.00 89 ALA A CA 2
ATOM 1303 C C . ALA A 1 12 ? 14.238 0.294 4.258 1.00 0.00 89 ALA A C 2
ATOM 1304 O O . ALA A 1 12 ? 13.621 0.864 5.164 1.00 0.00 89 ALA A O 2
ATOM 1311 N N . GLY A 1 13 ? 14.467 -1.024 4.276 1.00 0.00 90 GLY A N 2
ATOM 1312 C CA . GLY A 1 13 ? 13.992 -1.933 5.329 1.00 0.00 90 GLY A CA 2
ATOM 1313 C C . GLY A 1 13 ? 12.482 -2.235 5.324 1.00 0.00 90 GLY A C 2
ATOM 1314 O O . GLY A 1 13 ? 11.995 -2.887 6.249 1.00 0.00 90 GLY A O 2
ATOM 1318 N N . GLU A 1 14 ? 11.729 -1.774 4.322 1.00 0.00 91 GLU A N 2
ATOM 1319 C CA . GLU A 1 14 ? 10.284 -2.013 4.188 1.00 0.00 91 GLU A CA 2
ATOM 1320 C C . GLU A 1 14 ? 9.979 -3.467 3.782 1.00 0.00 91 GLU A C 2
ATOM 1321 O O . GLU A 1 14 ? 10.688 -4.050 2.959 1.00 0.00 91 GLU A O 2
ATOM 1333 N N . GLU A 1 15 ? 8.916 -4.058 4.335 1.00 0.00 92 GLU A N 2
ATOM 1334 C CA . GLU A 1 15 ? 8.400 -5.371 3.925 1.00 0.00 92 GLU A CA 2
ATOM 1335 C C . GLU A 1 15 ? 7.595 -5.282 2.612 1.00 0.00 92 GLU A C 2
ATOM 1336 O O . GLU A 1 15 ? 6.738 -4.409 2.441 1.00 0.00 92 GLU A O 2
ATOM 1348 N N . VAL A 1 16 ? 7.882 -6.183 1.668 1.00 0.00 93 VAL A N 2
ATOM 1349 C CA . VAL A 1 16 ? 7.407 -6.142 0.271 1.00 0.00 93 VAL A CA 2
ATOM 1350 C C . VAL A 1 16 ? 7.212 -7.553 -0.311 1.00 0.00 93 VAL A C 2
ATOM 1351 O O . VAL A 1 16 ? 7.542 -8.555 0.329 1.00 0.00 93 VAL A O 2
ATOM 1364 N N . LEU A 1 17 ? 6.698 -7.638 -1.541 1.00 0.00 94 LEU A N 2
ATOM 1365 C CA . LEU A 1 17 ? 6.632 -8.857 -2.351 1.00 0.00 94 LEU A CA 2
ATOM 1366 C C . LEU A 1 17 ? 7.496 -8.668 -3.611 1.00 0.00 94 LEU A C 2
ATOM 1367 O O . LEU A 1 17 ? 7.629 -7.556 -4.127 1.00 0.00 94 LEU A O 2
ATOM 1383 N N . ALA A 1 18 ? 8.039 -9.754 -4.161 1.00 0.00 95 ALA A N 2
ATOM 1384 C CA . ALA A 1 18 ? 8.694 -9.733 -5.471 1.00 0.00 95 ALA A CA 2
ATOM 1385 C C . ALA A 1 18 ? 8.634 -11.097 -6.173 1.00 0.00 95 ALA A C 2
ATOM 1386 O O . ALA A 1 18 ? 8.513 -12.141 -5.524 1.00 0.00 95 ALA A O 2
ATOM 1393 N N . ARG A 1 19 ? 8.711 -11.077 -7.508 1.00 0.00 96 ARG A N 2
ATOM 1394 C CA . ARG A 1 19 ? 8.817 -12.267 -8.365 1.00 0.00 96 ARG A CA 2
ATOM 1395 C C . ARG A 1 19 ? 10.215 -12.894 -8.234 1.00 0.00 96 ARG A C 2
ATOM 1396 O O . ARG A 1 19 ? 11.174 -12.198 -7.894 1.00 0.00 96 ARG A O 2
ATOM 1417 N N . TRP A 1 20 ? 10.352 -14.185 -8.539 1.00 0.00 97 TRP A N 2
ATOM 1418 C CA . TRP A 1 20 ? 11.631 -14.911 -8.450 1.00 0.00 97 TRP A CA 2
ATOM 1419 C C . TRP A 1 20 ? 11.868 -15.831 -9.668 1.00 0.00 97 TRP A C 2
ATOM 1420 O O . TRP A 1 20 ? 11.411 -15.536 -10.775 1.00 0.00 97 TRP A O 2
ATOM 1441 N N . THR A 1 21 ? 12.589 -16.942 -9.490 1.00 0.00 98 THR A N 2
ATOM 1442 C CA . THR A 1 21 ? 12.779 -18.020 -10.487 1.00 0.00 98 THR A CA 2
ATOM 1443 C C . THR A 1 21 ? 11.485 -18.750 -10.903 1.00 0.00 98 THR A C 2
ATOM 1444 O O . THR A 1 21 ? 11.510 -19.589 -11.807 1.00 0.00 98 THR A O 2
ATOM 1455 N N . ASP A 1 22 ? 10.344 -18.402 -10.301 1.00 0.00 99 ASP A N 2
ATOM 1456 C CA . ASP A 1 22 ? 8.988 -18.816 -10.680 1.00 0.00 99 ASP A CA 2
ATOM 1457 C C . ASP A 1 22 ? 8.061 -17.588 -10.802 1.00 0.00 99 ASP A C 2
ATOM 1458 O O . ASP A 1 22 ? 8.356 -16.504 -10.288 1.00 0.00 99 ASP A O 2
ATOM 1467 N N . CYS A 1 23 ? 6.925 -17.751 -11.489 1.00 0.00 100 CYS A N 2
ATOM 1468 C CA . CYS A 1 23 ? 5.947 -16.683 -11.745 1.00 0.00 100 CYS A CA 2
ATOM 1469 C C . CYS A 1 23 ? 5.256 -16.122 -10.483 1.00 0.00 100 CYS A C 2
ATOM 1470 O O . CYS A 1 23 ? 4.742 -14.999 -10.508 1.00 0.00 100 CYS A O 2
ATOM 1478 N N . ARG A 1 24 ? 5.236 -16.888 -9.382 1.00 0.00 101 ARG A N 2
ATOM 1479 C CA . ARG A 1 24 ? 4.689 -16.486 -8.075 1.00 0.00 101 ARG A CA 2
ATOM 1480 C C . ARG A 1 24 ? 5.498 -15.354 -7.430 1.00 0.00 101 ARG A C 2
ATOM 1481 O O . ARG A 1 24 ? 6.724 -15.296 -7.559 1.00 0.00 101 ARG A O 2
ATOM 1502 N N . TYR A 1 25 ? 4.813 -14.486 -6.686 1.00 0.00 102 TYR A N 2
ATOM 1503 C CA . TYR A 1 25 ? 5.454 -13.512 -5.798 1.00 0.00 102 TYR A CA 2
ATOM 1504 C C . TYR A 1 25 ? 5.718 -14.159 -4.425 1.00 0.00 102 TYR A C 2
ATOM 1505 O O . TYR A 1 25 ? 4.971 -15.044 -3.995 1.00 0.00 102 TYR A O 2
ATOM 1523 N N . TYR A 1 26 ? 6.736 -13.679 -3.708 1.00 0.00 103 TYR A N 2
ATOM 1524 C CA . TYR A 1 26 ? 7.139 -14.190 -2.390 1.00 0.00 103 TYR A CA 2
ATOM 1525 C C . TYR A 1 26 ? 7.530 -13.050 -1.429 1.00 0.00 103 TYR A C 2
ATOM 1526 O O . TYR A 1 26 ? 7.974 -11.992 -1.894 1.00 0.00 103 TYR A O 2
ATOM 1544 N N . PRO A 1 27 ? 7.373 -13.239 -0.100 1.00 0.00 104 PRO A N 2
ATOM 1545 C CA . PRO A 1 27 ? 7.654 -12.207 0.896 1.00 0.00 104 PRO A CA 2
ATOM 1546 C C . PRO A 1 27 ? 9.152 -11.893 1.003 1.00 0.00 104 PRO A C 2
ATOM 1547 O O . PRO A 1 27 ? 10.006 -12.786 1.028 1.00 0.00 104 PRO A O 2
ATOM 1558 N N . ALA A 1 28 ? 9.458 -10.602 1.096 1.00 0.00 105 ALA A N 2
ATOM 1559 C CA . ALA A 1 28 ? 10.809 -10.057 1.118 1.00 0.00 105 ALA A CA 2
ATOM 1560 C C . ALA A 1 28 ? 10.880 -8.740 1.917 1.00 0.00 105 ALA A C 2
ATOM 1561 O O . ALA A 1 28 ? 9.867 -8.203 2.380 1.00 0.00 105 ALA A O 2
ATOM 1568 N N . LYS A 1 29 ? 12.092 -8.198 2.049 1.00 0.00 106 LYS A N 2
ATOM 1569 C CA . LYS A 1 29 ? 12.394 -6.903 2.671 1.00 0.00 106 LYS A CA 2
ATOM 1570 C C . LYS A 1 29 ? 13.388 -6.136 1.800 1.00 0.00 106 LYS A C 2
ATOM 1571 O O . LYS A 1 29 ? 14.333 -6.733 1.283 1.00 0.00 106 LYS A O 2
ATOM 1590 N N . ILE A 1 30 ? 13.207 -4.826 1.654 1.00 0.00 107 ILE A N 2
ATOM 1591 C CA . ILE A 1 30 ? 14.160 -3.947 0.958 1.00 0.00 107 ILE A CA 2
ATOM 1592 C C . ILE A 1 30 ? 15.522 -3.964 1.675 1.00 0.00 107 ILE A C 2
ATOM 1593 O O . ILE A 1 30 ? 15.597 -3.825 2.899 1.00 0.00 107 ILE A O 2
ATOM 1609 N N . GLU A 1 31 ? 16.597 -4.082 0.900 1.00 0.00 108 GLU A N 2
ATOM 1610 C CA . GLU A 1 31 ? 17.997 -3.938 1.328 1.00 0.00 108 GLU A CA 2
ATOM 1611 C C . GLU A 1 31 ? 18.620 -2.621 0.836 1.00 0.00 108 GLU A C 2
ATOM 1612 O O . GLU A 1 31 ? 19.487 -2.066 1.516 1.00 0.00 108 GLU A O 2
ATOM 1624 N N . ALA A 1 32 ? 18.172 -2.101 -0.315 1.00 0.00 109 ALA A N 2
ATOM 1625 C CA . ALA A 1 32 ? 18.613 -0.813 -0.859 1.00 0.00 109 ALA A CA 2
ATOM 1626 C C . ALA A 1 32 ? 17.551 -0.134 -1.745 1.00 0.00 109 ALA A C 2
ATOM 1627 O O . ALA A 1 32 ? 16.804 -0.791 -2.478 1.00 0.00 109 ALA A O 2
ATOM 1634 N N . ILE A 1 33 ? 17.566 1.201 -1.718 1.00 0.00 110 ILE A N 2
ATOM 1635 C CA . ILE A 1 33 ? 16.727 2.126 -2.495 1.00 0.00 110 ILE A CA 2
ATOM 1636 C C . ILE A 1 33 ? 17.651 3.014 -3.348 1.00 0.00 110 ILE A C 2
ATOM 1637 O O . ILE A 1 33 ? 18.762 3.345 -2.923 1.00 0.00 110 ILE A O 2
ATOM 1653 N N . ASN A 1 34 ? 17.193 3.415 -4.540 1.00 0.00 111 ASN A N 2
ATOM 1654 C CA . ASN A 1 34 ? 17.968 4.191 -5.523 1.00 0.00 111 ASN A CA 2
ATOM 1655 C C . ASN A 1 34 ? 19.354 3.575 -5.844 1.00 0.00 111 ASN A C 2
ATOM 1656 O O . ASN A 1 34 ? 20.360 4.282 -5.967 1.00 0.00 111 ASN A O 2
ATOM 1667 N N . LYS A 1 35 ? 19.401 2.240 -5.971 1.00 0.00 112 LYS A N 2
ATOM 1668 C CA . LYS A 1 35 ? 20.552 1.489 -6.509 1.00 0.00 112 LYS A CA 2
ATOM 1669 C C . LYS A 1 35 ? 20.833 1.932 -7.962 1.00 0.00 112 LYS A C 2
ATOM 1670 O O . LYS A 1 35 ? 19.983 2.576 -8.582 1.00 0.00 112 LYS A O 2
ATOM 1689 N N . GLU A 1 36 ? 21.992 1.577 -8.521 1.00 0.00 113 GLU A N 2
ATOM 1690 C CA . GLU A 1 36 ? 22.515 2.054 -9.824 1.00 0.00 113 GLU A CA 2
ATOM 1691 C C . GLU A 1 36 ? 21.503 2.092 -10.996 1.00 0.00 113 GLU A C 2
ATOM 1692 O O . GLU A 1 36 ? 21.590 2.969 -11.860 1.00 0.00 113 GLU A O 2
ATOM 1704 N N . GLY A 1 37 ? 20.523 1.183 -11.014 1.00 0.00 114 GLY A N 2
ATOM 1705 C CA . GLY A 1 37 ? 19.363 1.211 -11.919 1.00 0.00 114 GLY A CA 2
ATOM 1706 C C . GLY A 1 37 ? 18.267 0.217 -11.517 1.00 0.00 114 GLY A C 2
ATOM 1707 O O . GLY A 1 37 ? 17.650 -0.407 -12.384 1.00 0.00 114 GLY A O 2
ATOM 1711 N N . THR A 1 38 ? 18.078 0.001 -10.208 1.00 0.00 115 THR A N 2
ATOM 1712 C CA . THR A 1 38 ? 17.261 -1.092 -9.645 1.00 0.00 115 THR A CA 2
ATOM 1713 C C . THR A 1 38 ? 16.868 -0.853 -8.171 1.00 0.00 115 THR A C 2
ATOM 1714 O O . THR A 1 38 ? 17.077 0.231 -7.615 1.00 0.00 115 THR A O 2
ATOM 1725 N N . PHE A 1 39 ? 16.326 -1.888 -7.532 1.00 0.00 116 PHE A N 2
ATOM 1726 C CA . PHE A 1 39 ? 16.047 -2.024 -6.094 1.00 0.00 116 PHE A CA 2
ATOM 1727 C C . PHE A 1 39 ? 16.626 -3.365 -5.619 1.00 0.00 116 PHE A C 2
ATOM 1728 O O . PHE A 1 39 ? 16.569 -4.354 -6.351 1.00 0.00 116 PHE A O 2
ATOM 1745 N N . THR A 1 40 ? 17.167 -3.424 -4.399 1.00 0.00 117 THR A N 2
ATOM 1746 C CA . THR A 1 40 ? 17.771 -4.655 -3.840 1.00 0.00 117 THR A CA 2
ATOM 1747 C C . THR A 1 40 ? 16.914 -5.166 -2.687 1.00 0.00 117 THR A C 2
ATOM 1748 O O . THR A 1 40 ? 16.416 -4.368 -1.891 1.00 0.00 117 THR A O 2
ATOM 1759 N N . VAL A 1 41 ? 16.738 -6.486 -2.586 1.00 0.00 118 VAL A N 2
ATOM 1760 C CA . VAL A 1 41 ? 15.825 -7.141 -1.634 1.00 0.00 118 VAL A CA 2
ATOM 1761 C C . VAL A 1 41 ? 16.425 -8.423 -1.044 1.00 0.00 118 VAL A C 2
ATOM 1762 O O . VAL A 1 41 ? 17.203 -9.120 -1.697 1.00 0.00 118 VAL A O 2
ATOM 1775 N N . GLN A 1 42 ? 16.006 -8.761 0.177 1.00 0.00 119 GLN A N 2
ATOM 1776 C CA . GLN A 1 42 ? 16.280 -10.028 0.857 1.00 0.00 119 GLN A CA 2
ATOM 1777 C C . GLN A 1 42 ? 14.966 -10.806 1.005 1.00 0.00 119 GLN A C 2
ATOM 1778 O O . GLN A 1 42 ? 14.000 -10.295 1.576 1.00 0.00 119 GLN A O 2
ATOM 1792 N N . PHE A 1 43 ? 14.921 -12.038 0.503 1.00 0.00 120 PHE A N 2
ATOM 1793 C CA . PHE A 1 43 ? 13.770 -12.936 0.658 1.00 0.00 120 PHE A CA 2
ATOM 1794 C C . PHE A 1 43 ? 13.689 -13.539 2.068 1.00 0.00 120 PHE A C 2
ATOM 1795 O O . PHE A 1 43 ? 14.676 -13.564 2.809 1.00 0.00 120 PHE A O 2
ATOM 1812 N N . TYR A 1 44 ? 12.522 -14.086 2.417 1.00 0.00 121 TYR A N 2
ATOM 1813 C CA . TYR A 1 44 ? 12.289 -14.838 3.660 1.00 0.00 121 TYR A CA 2
ATOM 1814 C C . TYR A 1 44 ? 13.273 -16.010 3.880 1.00 0.00 121 TYR A C 2
ATOM 1815 O O . TYR A 1 44 ? 13.600 -16.347 5.019 1.00 0.00 121 TYR A O 2
ATOM 1833 N N . ASP A 1 45 ? 13.772 -16.612 2.794 1.00 0.00 122 ASP A N 2
ATOM 1834 C CA . ASP A 1 45 ? 14.779 -17.682 2.799 1.00 0.00 122 ASP A CA 2
ATOM 1835 C C . ASP A 1 45 ? 16.194 -17.206 3.208 1.00 0.00 122 ASP A C 2
ATOM 1836 O O . ASP A 1 45 ? 17.023 -18.012 3.637 1.00 0.00 122 ASP A O 2
ATOM 1845 N N . GLY A 1 46 ? 16.475 -15.901 3.090 1.00 0.00 123 GLY A N 2
ATOM 1846 C CA . GLY A 1 46 ? 17.751 -15.260 3.440 1.00 0.00 123 GLY A CA 2
ATOM 1847 C C . GLY A 1 46 ? 18.593 -14.819 2.232 1.00 0.00 123 GLY A C 2
ATOM 1848 O O . GLY A 1 46 ? 19.496 -13.994 2.385 1.00 0.00 123 GLY A O 2
ATOM 1852 N N . VAL A 1 47 ? 18.302 -15.344 1.034 1.00 0.00 124 VAL A N 2
ATOM 1853 C CA . VAL A 1 47 ? 18.948 -14.961 -0.238 1.00 0.00 124 VAL A CA 2
ATOM 1854 C C . VAL A 1 47 ? 18.705 -13.485 -0.592 1.00 0.00 124 VAL A C 2
ATOM 1855 O O . VAL A 1 47 ? 17.655 -12.922 -0.266 1.00 0.00 124 VAL A O 2
ATOM 1868 N N . ILE A 1 48 ? 19.669 -12.862 -1.280 1.00 0.00 125 ILE A N 2
ATOM 1869 C CA . ILE A 1 48 ? 19.661 -11.443 -1.674 1.00 0.00 125 ILE A CA 2
ATOM 1870 C C . ILE A 1 48 ? 19.951 -11.318 -3.175 1.00 0.00 125 ILE A C 2
ATOM 1871 O O . ILE A 1 48 ? 20.944 -11.858 -3.671 1.00 0.00 125 ILE A O 2
ATOM 1887 N N . ARG A 1 49 ? 19.094 -10.572 -3.883 1.00 0.00 126 ARG A N 2
ATOM 1888 C CA . ARG A 1 49 ? 19.215 -10.184 -5.304 1.00 0.00 126 ARG A CA 2
ATOM 1889 C C . ARG A 1 49 ? 18.634 -8.776 -5.520 1.00 0.00 126 ARG A C 2
ATOM 1890 O O . ARG A 1 49 ? 18.083 -8.172 -4.596 1.00 0.00 126 ARG A O 2
ATOM 1911 N N . CYS A 1 50 ? 18.720 -8.264 -6.745 1.00 0.00 127 CYS A N 2
ATOM 1912 C CA . CYS A 1 50 ? 18.115 -6.994 -7.155 1.00 0.00 127 CYS A CA 2
ATOM 1913 C C . CYS A 1 50 ? 17.206 -7.166 -8.385 1.00 0.00 127 CYS A C 2
ATOM 1914 O O . CYS A 1 50 ? 17.428 -8.041 -9.229 1.00 0.00 127 CYS A O 2
ATOM 1922 N N . LEU A 1 51 ? 16.152 -6.348 -8.458 1.00 0.00 128 LEU A N 2
ATOM 1923 C CA . LEU A 1 51 ? 15.040 -6.468 -9.408 1.00 0.00 128 LEU A CA 2
ATOM 1924 C C . LEU A 1 51 ? 14.473 -5.089 -9.786 1.00 0.00 128 LEU A C 2
ATOM 1925 O O . LEU A 1 51 ? 14.356 -4.188 -8.950 1.00 0.00 128 LEU A O 2
ATOM 1941 N N . LYS A 1 52 ? 14.060 -4.947 -11.050 1.00 0.00 129 LYS A N 2
ATOM 1942 C CA . LYS A 1 52 ? 13.310 -3.780 -11.545 1.00 0.00 129 LYS A CA 2
ATOM 1943 C C . LYS A 1 52 ? 11.922 -3.701 -10.897 1.00 0.00 129 LYS A C 2
ATOM 1944 O O . LYS A 1 52 ? 11.305 -4.728 -10.609 1.00 0.00 129 LYS A O 2
ATOM 1963 N N . ARG A 1 53 ? 11.383 -2.482 -10.764 1.00 0.00 130 ARG A N 2
ATOM 1964 C CA . ARG A 1 53 ? 10.020 -2.200 -10.262 1.00 0.00 130 ARG A CA 2
ATOM 1965 C C . ARG A 1 53 ? 8.898 -3.005 -10.939 1.00 0.00 130 ARG A C 2
ATOM 1966 O O . ARG A 1 53 ? 7.905 -3.336 -10.296 1.00 0.00 130 ARG A O 2
ATOM 1987 N N . MET A 1 54 ? 9.074 -3.359 -12.215 1.00 0.00 131 MET A N 2
ATOM 1988 C CA . MET A 1 54 ? 8.149 -4.167 -13.016 1.00 0.00 131 MET A CA 2
ATOM 1989 C C . MET A 1 54 ? 8.020 -5.631 -12.531 1.00 0.00 131 MET A C 2
ATOM 1990 O O . MET A 1 54 ? 7.091 -6.338 -12.928 1.00 0.00 131 MET A O 2
ATOM 2004 N N . HIS A 1 55 ? 8.913 -6.081 -11.638 1.00 0.00 132 HIS A N 2
ATOM 2005 C CA . HIS A 1 55 ? 8.960 -7.450 -11.078 1.00 0.00 132 HIS A CA 2
ATOM 2006 C C . HIS A 1 55 ? 8.729 -7.470 -9.550 1.00 0.00 132 HIS A C 2
ATOM 2007 O O . HIS A 1 55 ? 9.005 -8.464 -8.874 1.00 0.00 132 HIS A O 2
ATOM 2021 N N . ILE A 1 56 ? 8.224 -6.361 -8.998 1.00 0.00 133 ILE A N 2
ATOM 2022 C CA . ILE A 1 56 ? 8.088 -6.069 -7.562 1.00 0.00 133 ILE A CA 2
ATOM 2023 C C . ILE A 1 56 ? 6.637 -5.653 -7.247 1.00 0.00 133 ILE A C 2
ATOM 2024 O O . ILE A 1 56 ? 5.933 -5.097 -8.096 1.00 0.00 133 ILE A O 2
ATOM 2040 N N . LYS A 1 57 ? 6.190 -5.920 -6.014 1.00 0.00 134 LYS A N 2
ATOM 2041 C CA . LYS A 1 57 ? 4.829 -5.686 -5.501 1.00 0.00 134 LYS A CA 2
ATOM 2042 C C . LYS A 1 57 ? 4.854 -5.161 -4.058 1.00 0.00 134 LYS A C 2
ATOM 2043 O O . LYS A 1 57 ? 5.782 -5.411 -3.288 1.00 0.00 134 LYS A O 2
ATOM 2062 N N . ALA A 1 58 ? 3.795 -4.454 -3.682 1.00 0.00 135 ALA A N 2
ATOM 2063 C CA . ALA A 1 58 ? 3.586 -3.950 -2.322 1.00 0.00 135 ALA A CA 2
ATOM 2064 C C . ALA A 1 58 ? 2.947 -5.017 -1.412 1.00 0.00 135 ALA A C 2
ATOM 2065 O O . ALA A 1 58 ? 2.203 -5.884 -1.880 1.00 0.00 135 ALA A O 2
ATOM 2072 N N . MET A 1 59 ? 3.207 -4.937 -0.103 1.00 0.00 136 MET A N 2
ATOM 2073 C CA . MET A 1 59 ? 2.548 -5.767 0.917 1.00 0.00 136 MET A CA 2
ATOM 2074 C C . MET A 1 59 ? 1.046 -5.412 1.020 1.00 0.00 136 MET A C 2
ATOM 2075 O O . MET A 1 59 ? 0.730 -4.247 1.292 1.00 0.00 136 MET A O 2
ATOM 2089 N N . PRO A 1 60 ? 0.110 -6.357 0.791 1.00 0.00 137 PRO A N 2
ATOM 2090 C CA . PRO A 1 60 ? -1.325 -6.069 0.811 1.00 0.00 137 PRO A CA 2
ATOM 2091 C C . PRO A 1 60 ? -1.872 -5.833 2.231 1.00 0.00 137 PRO A C 2
ATOM 2092 O O . PRO A 1 60 ? -1.263 -6.201 3.239 1.00 0.00 137 PRO A O 2
ATOM 2103 N N . GLU A 1 61 ? -3.056 -5.223 2.297 1.00 0.00 138 GLU A N 2
ATOM 2104 C CA . GLU A 1 61 ? -3.832 -4.953 3.503 1.00 0.00 138 GLU A CA 2
ATOM 2105 C C . GLU A 1 61 ? -4.138 -6.235 4.294 1.00 0.00 138 GLU A C 2
ATOM 2106 O O . GLU A 1 61 ? -4.876 -7.122 3.859 1.00 0.00 138 GLU A O 2
ATOM 2118 N N . ASP A 1 62 ? -3.547 -6.300 5.485 1.00 0.00 139 ASP A N 2
ATOM 2119 C CA . ASP A 1 62 ? -3.638 -7.409 6.453 1.00 0.00 139 ASP A CA 2
ATOM 2120 C C . ASP A 1 62 ? -3.319 -8.786 5.822 1.00 0.00 139 ASP A C 2
ATOM 2121 O O . ASP A 1 62 ? -4.108 -9.734 5.900 1.00 0.00 139 ASP A O 2
ATOM 2130 N N . ALA A 1 63 ? -2.172 -8.866 5.133 1.00 0.00 140 ALA A N 2
ATOM 2131 C CA . ALA A 1 63 ? -1.708 -10.017 4.352 1.00 0.00 140 ALA A CA 2
ATOM 2132 C C . ALA A 1 63 ? -1.878 -11.383 5.063 1.00 0.00 140 ALA A C 2
ATOM 2133 O O . ALA A 1 63 ? -1.308 -11.629 6.133 1.00 0.00 140 ALA A O 2
ATOM 2140 N N . LYS A 1 64 ? -2.627 -12.300 4.433 1.00 0.00 141 LYS A N 2
ATOM 2141 C CA . LYS A 1 64 ? -2.904 -13.661 4.944 1.00 0.00 141 LYS A CA 2
ATOM 2142 C C . LYS A 1 64 ? -1.681 -14.586 5.057 1.00 0.00 141 LYS A C 2
ATOM 2143 O O . LYS A 1 64 ? -1.775 -15.650 5.674 1.00 0.00 141 LYS A O 2
ATOM 2162 N N . GLY A 1 65 ? -0.530 -14.177 4.515 1.00 0.00 142 GLY A N 2
ATOM 2163 C CA . GLY A 1 65 ? 0.773 -14.847 4.630 1.00 0.00 142 GLY A CA 2
ATOM 2164 C C . GLY A 1 65 ? 1.422 -14.750 6.021 1.00 0.00 142 GLY A C 2
ATOM 2165 O O . GLY A 1 65 ? 2.609 -14.434 6.119 1.00 0.00 142 GLY A O 2
ATOM 2169 N N . GLN A 1 66 ? 0.652 -15.002 7.088 1.00 0.00 143 GLN A N 2
ATOM 2170 C CA . GLN A 1 66 ? 1.060 -14.947 8.503 1.00 0.00 143 GLN A CA 2
ATOM 2171 C C . GLN A 1 66 ? 1.729 -13.615 8.923 1.00 0.00 143 GLN A C 2
ATOM 2172 O O . GLN A 1 66 ? 2.712 -13.606 9.668 1.00 0.00 143 GLN A O 2
ATOM 2186 N N . ASP A 1 67 ? 1.220 -12.475 8.442 1.00 0.00 144 ASP A N 2
ATOM 2187 C CA . ASP A 1 67 ? 1.670 -11.152 8.897 1.00 0.00 144 ASP A CA 2
ATOM 2188 C C . ASP A 1 67 ? 1.258 -10.860 10.357 1.00 0.00 144 ASP A C 2
ATOM 2189 O O . ASP A 1 67 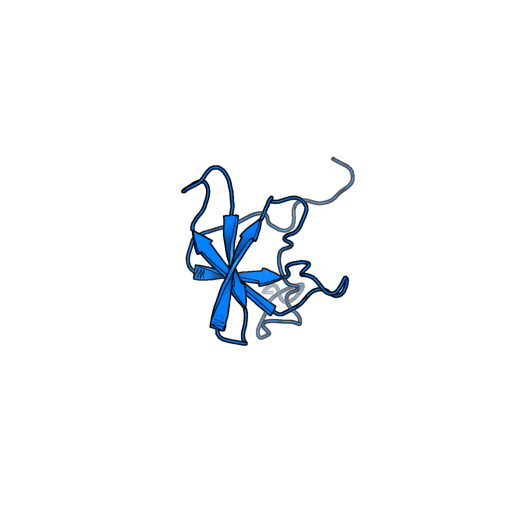? 0.071 -10.828 10.694 1.00 0.00 144 ASP A O 2
ATOM 2198 N N . TRP A 1 68 ? 2.257 -10.579 11.199 1.00 0.00 145 TRP A N 2
ATOM 2199 C CA . TRP A 1 68 ? 2.115 -10.061 12.570 1.00 0.00 145 TRP A CA 2
ATOM 2200 C C . TRP A 1 68 ? 3.067 -8.872 12.834 1.00 0.00 145 TRP A C 2
ATOM 2201 O O . TRP A 1 68 ? 3.181 -8.401 13.967 1.00 0.00 145 TRP A O 2
ATOM 2222 N N . ILE A 1 69 ? 3.772 -8.389 11.801 1.00 0.00 146 ILE A N 2
ATOM 2223 C CA . ILE A 1 69 ? 4.878 -7.421 11.907 1.00 0.00 146 ILE A CA 2
ATOM 2224 C C . ILE A 1 69 ? 4.373 -5.997 12.192 1.00 0.00 146 ILE A C 2
ATOM 2225 O O . ILE A 1 69 ? 4.991 -5.254 12.959 1.00 0.00 146 ILE A O 2
ATOM 2241 N N . ALA A 1 70 ? 3.231 -5.627 11.605 1.00 0.00 147 ALA A N 2
ATOM 2242 C CA . ALA A 1 70 ? 2.655 -4.280 11.676 1.00 0.00 147 ALA A CA 2
ATOM 2243 C C . ALA A 1 70 ? 1.604 -4.097 12.797 1.00 0.00 147 ALA A C 2
ATOM 2244 O O . ALA A 1 70 ? 1.092 -2.991 12.989 1.00 0.00 147 ALA A O 2
ATOM 2251 N N . LEU A 1 71 ? 1.262 -5.165 13.528 1.00 0.00 148 LEU A N 2
ATOM 2252 C CA . LEU A 1 71 ? 0.225 -5.162 14.569 1.00 0.00 148 LEU A CA 2
ATOM 2253 C C . LEU A 1 71 ? 0.769 -4.682 15.929 1.00 0.00 148 LEU A C 2
ATOM 2254 O O . LEU A 1 71 ? 1.896 -5.006 16.316 1.00 0.00 148 LEU A O 2
ATOM 2270 N N . VAL A 1 72 ? -0.049 -3.920 16.664 1.00 0.00 149 VAL A N 2
ATOM 2271 C CA . VAL A 1 72 ? 0.275 -3.324 17.979 1.00 0.00 149 VAL A CA 2
ATOM 2272 C C . VAL A 1 72 ? -1.007 -2.986 18.763 1.00 0.00 149 VAL A C 2
ATOM 2273 O O . VAL A 1 72 ? -2.085 -2.845 18.173 1.00 0.00 149 VAL A O 2
ATOM 2286 N N . LYS A 1 73 ? -0.904 -2.846 20.093 1.00 0.00 150 LYS A N 2
ATOM 2287 C CA . LYS A 1 73 ? -1.986 -2.382 20.985 1.00 0.00 150 LYS A CA 2
ATOM 2288 C C . LYS A 1 73 ? -2.536 -1.009 20.550 1.00 0.00 150 LYS A C 2
ATOM 2289 O O . LYS A 1 73 ? -1.761 -0.097 20.244 1.00 0.00 150 LYS A O 2
ATOM 2308 N N . ALA A 1 74 ? -3.866 -0.871 20.538 1.00 0.00 151 ALA A N 2
ATOM 2309 C CA . ALA A 1 74 ? -4.599 0.361 20.201 1.00 0.00 151 ALA A CA 2
ATOM 2310 C C . ALA A 1 74 ? -4.238 1.562 21.108 1.00 0.00 151 ALA A C 2
ATOM 2311 O O . ALA A 1 74 ? -4.223 1.407 22.351 1.00 0.00 151 ALA A O 2
ATOM 2319 N N . GLY A 1 1 ? 4.130 15.416 -16.043 1.00 0.00 78 GLY A N 3
ATOM 2320 C CA . GLY A 1 1 ? 2.768 15.986 -16.057 1.00 0.00 78 GLY A CA 3
ATOM 2321 C C . GLY A 1 1 ? 2.053 15.763 -14.733 1.00 0.00 78 GLY A C 3
ATOM 2322 O O . GLY A 1 1 ? 2.192 14.709 -14.112 1.00 0.00 78 GLY A O 3
ATOM 2328 N N . SER A 1 2 ? 1.257 16.745 -14.297 1.00 0.00 79 SER A N 3
ATOM 2329 C CA . SER A 1 2 ? 0.508 16.752 -13.022 1.00 0.00 79 SER A CA 3
ATOM 2330 C C . SER A 1 2 ? -0.762 15.871 -12.991 1.00 0.00 79 SER A C 3
ATOM 2331 O O . SER A 1 2 ? -1.515 15.904 -12.014 1.00 0.00 79 SER A O 3
ATOM 2339 N N . SER A 1 3 ? -1.012 15.071 -14.036 1.00 0.00 80 SER A N 3
ATOM 2340 C CA . SER A 1 3 ? -2.164 14.154 -14.164 1.00 0.00 80 SER A CA 3
ATOM 2341 C C . SER A 1 3 ? -2.241 13.063 -13.072 1.00 0.00 80 SER A C 3
ATOM 2342 O O . SER A 1 3 ? -3.308 12.489 -12.828 1.00 0.00 80 SER A O 3
ATOM 2350 N N . GLY A 1 4 ? -1.133 12.800 -12.369 1.00 0.00 81 GLY A N 3
ATOM 2351 C CA . GLY A 1 4 ? -1.042 11.893 -11.216 1.00 0.00 81 GLY A CA 3
ATOM 2352 C C . GLY A 1 4 ? 0.053 12.307 -10.224 1.00 0.00 81 GLY A C 3
ATOM 2353 O O . GLY A 1 4 ? 0.766 13.291 -10.445 1.00 0.00 81 GLY A O 3
ATOM 2357 N N . SER A 1 5 ? 0.187 11.564 -9.118 1.00 0.00 82 SER A N 3
ATOM 2358 C CA . SER A 1 5 ? 1.108 11.900 -8.012 1.00 0.00 82 SER A CA 3
ATOM 2359 C C . SER A 1 5 ? 2.590 11.946 -8.425 1.00 0.00 82 SER A C 3
ATOM 2360 O O . SER A 1 5 ? 3.359 12.716 -7.845 1.00 0.00 82 SER A O 3
ATOM 2368 N N . SER A 1 6 ? 2.982 11.162 -9.441 1.00 0.00 83 SER A N 3
ATOM 2369 C CA . SER A 1 6 ? 4.293 11.188 -10.121 1.00 0.00 83 SER A CA 3
ATOM 2370 C C . SER A 1 6 ? 5.532 11.191 -9.193 1.00 0.00 83 SER A C 3
ATOM 2371 O O . SER A 1 6 ? 6.564 11.785 -9.522 1.00 0.00 83 SER A O 3
ATOM 2379 N N . GLY A 1 7 ? 5.440 10.547 -8.022 1.00 0.00 84 GLY A N 3
ATOM 2380 C CA . GLY A 1 7 ? 6.459 10.628 -6.964 1.00 0.00 84 GLY A CA 3
ATOM 2381 C C . GLY A 1 7 ? 6.358 9.544 -5.882 1.00 0.00 84 GLY A C 3
ATOM 2382 O O . GLY A 1 7 ? 6.701 9.796 -4.725 1.00 0.00 84 GLY A O 3
ATOM 2386 N N . PHE A 1 8 ? 5.854 8.357 -6.233 1.00 0.00 85 PHE A N 3
ATOM 2387 C CA . PHE A 1 8 ? 5.804 7.194 -5.338 1.00 0.00 85 PHE A CA 3
ATOM 2388 C C . PHE A 1 8 ? 7.215 6.649 -5.036 1.00 0.00 85 PHE A C 3
ATOM 2389 O O . PHE A 1 8 ? 8.065 6.575 -5.928 1.00 0.00 85 PHE A O 3
ATOM 2406 N N . ASP A 1 9 ? 7.454 6.215 -3.795 1.00 0.00 86 ASP A N 3
ATOM 2407 C CA . ASP A 1 9 ? 8.714 5.609 -3.336 1.00 0.00 86 ASP A CA 3
ATOM 2408 C C . ASP A 1 9 ? 8.475 4.597 -2.202 1.00 0.00 86 ASP A C 3
ATOM 2409 O O . ASP A 1 9 ? 7.651 4.825 -1.308 1.00 0.00 86 ASP A O 3
ATOM 2418 N N . PHE A 1 10 ? 9.231 3.495 -2.211 1.00 0.00 87 PHE A N 3
ATOM 2419 C CA . PHE A 1 10 ? 9.300 2.540 -1.099 1.00 0.00 87 PHE A CA 3
ATOM 2420 C C . PHE A 1 10 ? 10.179 3.068 0.052 1.00 0.00 87 PHE A C 3
ATOM 2421 O O . PHE A 1 10 ? 11.058 3.916 -0.148 1.00 0.00 87 PHE A O 3
ATOM 2438 N N . LYS A 1 11 ? 9.981 2.529 1.259 1.00 0.00 88 LYS A N 3
ATOM 2439 C CA . LYS A 1 11 ? 10.848 2.735 2.433 1.00 0.00 88 LYS A CA 3
ATOM 2440 C C . LYS A 1 11 ? 12.057 1.787 2.404 1.00 0.00 88 LYS A C 3
ATOM 2441 O O . LYS A 1 11 ? 12.003 0.702 1.818 1.00 0.00 88 LYS A O 3
ATOM 2460 N N . ALA A 1 12 ? 13.144 2.164 3.078 1.00 0.00 89 ALA A N 3
ATOM 2461 C CA . ALA A 1 12 ? 14.256 1.249 3.348 1.00 0.00 89 ALA A CA 3
ATOM 2462 C C . ALA A 1 12 ? 13.850 0.259 4.462 1.00 0.00 89 ALA A C 3
ATOM 2463 O O . ALA A 1 12 ? 13.241 0.652 5.463 1.00 0.00 89 ALA A O 3
ATOM 2470 N N . GLY A 1 13 ? 14.159 -1.027 4.287 1.00 0.00 90 GLY A N 3
ATOM 2471 C CA . GLY A 1 13 ? 13.755 -2.113 5.189 1.00 0.00 90 GLY A CA 3
ATOM 2472 C C . GLY A 1 13 ? 12.279 -2.529 5.080 1.00 0.00 90 GLY A C 3
ATOM 2473 O O . GLY A 1 13 ? 11.822 -3.340 5.885 1.00 0.00 90 GLY A O 3
ATOM 2477 N N . GLU A 1 14 ? 11.516 -1.982 4.123 1.00 0.00 91 GLU A N 3
ATOM 2478 C CA . GLU A 1 14 ? 10.088 -2.289 3.948 1.00 0.00 91 GLU A CA 3
ATOM 2479 C C . GLU A 1 14 ? 9.866 -3.751 3.535 1.00 0.00 91 GLU A C 3
ATOM 2480 O O . GLU A 1 14 ? 10.510 -4.236 2.601 1.00 0.00 91 GLU A O 3
ATOM 2492 N N . GLU A 1 15 ? 8.942 -4.449 4.199 1.00 0.00 92 GLU A N 3
ATOM 2493 C CA . GLU A 1 15 ? 8.476 -5.769 3.756 1.00 0.00 92 GLU A CA 3
ATOM 2494 C C . GLU A 1 15 ? 7.511 -5.619 2.564 1.00 0.00 92 GLU A C 3
ATOM 2495 O O . GLU A 1 15 ? 6.556 -4.839 2.607 1.00 0.00 92 GLU A O 3
ATOM 2507 N N . VAL A 1 16 ? 7.761 -6.379 1.498 1.00 0.00 93 VAL A N 3
ATOM 2508 C CA . VAL A 1 16 ? 7.116 -6.266 0.176 1.00 0.00 93 VAL A CA 3
ATOM 2509 C C . VAL A 1 16 ? 6.929 -7.646 -0.474 1.00 0.00 93 VAL A C 3
ATOM 2510 O O . VAL A 1 16 ? 7.362 -8.665 0.071 1.00 0.00 93 VAL A O 3
ATOM 2523 N N . LEU A 1 17 ? 6.303 -7.683 -1.654 1.00 0.00 94 LEU A N 3
ATOM 2524 C CA . LEU A 1 17 ? 6.125 -8.878 -2.483 1.00 0.00 94 LEU A CA 3
ATOM 2525 C C . LEU A 1 17 ? 6.909 -8.723 -3.791 1.00 0.00 94 LEU A C 3
ATOM 2526 O O . LEU A 1 17 ? 6.831 -7.684 -4.447 1.00 0.00 94 LEU A O 3
ATOM 2542 N N . ALA A 1 18 ? 7.651 -9.754 -4.192 1.00 0.00 95 ALA A N 3
ATOM 2543 C CA . ALA A 1 18 ? 8.461 -9.724 -5.410 1.00 0.00 95 ALA A CA 3
ATOM 2544 C C . ALA A 1 18 ? 8.577 -11.102 -6.086 1.00 0.00 95 ALA A C 3
ATOM 2545 O O . ALA A 1 18 ? 8.399 -12.147 -5.452 1.00 0.00 95 ALA A O 3
ATOM 2552 N N . ARG A 1 19 ? 8.844 -11.100 -7.397 1.00 0.00 96 ARG A N 3
ATOM 2553 C CA . ARG A 1 19 ? 8.994 -12.306 -8.232 1.00 0.00 96 ARG A CA 3
ATOM 2554 C C . ARG A 1 19 ? 10.349 -12.993 -7.994 1.00 0.00 96 ARG A C 3
ATOM 2555 O O . ARG A 1 19 ? 11.350 -12.316 -7.758 1.00 0.00 96 ARG A O 3
ATOM 2576 N N . TRP A 1 20 ? 10.399 -14.325 -8.123 1.00 0.00 97 TRP A N 3
ATOM 2577 C CA . TRP A 1 20 ? 11.655 -15.099 -8.049 1.00 0.00 97 TRP A CA 3
ATOM 2578 C C . TRP A 1 20 ? 11.712 -16.325 -8.981 1.00 0.00 97 TRP A C 3
ATOM 2579 O O . TRP A 1 20 ? 12.773 -16.602 -9.546 1.00 0.00 97 TRP A O 3
ATOM 2600 N N . THR A 1 21 ? 10.593 -17.036 -9.190 1.00 0.00 98 THR A N 3
ATOM 2601 C CA . THR A 1 21 ? 10.548 -18.282 -9.995 1.00 0.00 98 THR A CA 3
ATOM 2602 C C . THR A 1 21 ? 9.324 -18.420 -10.910 1.00 0.00 98 THR A C 3
ATOM 2603 O O . THR A 1 21 ? 9.408 -19.068 -11.954 1.00 0.00 98 THR A O 3
ATOM 2614 N N . ASP A 1 22 ? 8.188 -17.822 -10.541 1.00 0.00 99 ASP A N 3
ATOM 2615 C CA . ASP A 1 22 ? 6.869 -18.025 -11.160 1.00 0.00 99 ASP A CA 3
ATOM 2616 C C . ASP A 1 22 ? 6.021 -16.741 -11.074 1.00 0.00 99 ASP A C 3
ATOM 2617 O O . ASP A 1 22 ? 6.437 -15.744 -10.480 1.00 0.00 99 ASP A O 3
ATOM 2626 N N . CYS A 1 23 ? 4.802 -16.758 -11.625 1.00 0.00 100 CYS A N 3
ATOM 2627 C CA . CYS A 1 23 ? 3.825 -15.669 -11.476 1.00 0.00 100 CYS A CA 3
ATOM 2628 C C . CYS A 1 23 ? 3.396 -15.410 -10.013 1.00 0.00 100 CYS A C 3
ATOM 2629 O O . CYS A 1 23 ? 2.861 -14.339 -9.711 1.00 0.00 100 CYS A O 3
ATOM 2637 N N . ARG A 1 24 ? 3.631 -16.364 -9.095 1.00 0.00 101 ARG A N 3
ATOM 2638 C CA . ARG A 1 24 ? 3.469 -16.191 -7.644 1.00 0.00 101 ARG A CA 3
ATOM 2639 C C . ARG A 1 24 ? 4.595 -15.317 -7.079 1.00 0.00 101 ARG A C 3
ATOM 2640 O O . ARG A 1 24 ? 5.762 -15.715 -7.087 1.00 0.00 101 ARG A O 3
ATOM 2661 N N . TYR A 1 25 ? 4.247 -14.132 -6.583 1.00 0.00 102 TYR A N 3
ATOM 2662 C CA . TYR A 1 25 ? 5.158 -13.286 -5.802 1.00 0.00 102 TYR A CA 3
ATOM 2663 C C . TYR A 1 25 ? 5.376 -13.894 -4.402 1.00 0.00 102 TYR A C 3
ATOM 2664 O O . TYR A 1 25 ? 4.478 -14.547 -3.860 1.00 0.00 102 TYR A O 3
ATOM 2682 N N . TYR A 1 26 ? 6.531 -13.630 -3.787 1.00 0.00 103 TYR A N 3
ATOM 2683 C CA . TYR A 1 26 ? 6.902 -14.134 -2.455 1.00 0.00 103 TYR A CA 3
ATOM 2684 C C . TYR A 1 26 ? 7.402 -12.985 -1.550 1.00 0.00 103 TYR A C 3
ATOM 2685 O O . TYR A 1 26 ? 7.850 -11.955 -2.071 1.00 0.00 103 TYR A O 3
ATOM 2703 N N . PRO A 1 27 ? 7.329 -13.121 -0.208 1.00 0.00 104 PRO A N 3
ATOM 2704 C CA . PRO A 1 27 ? 7.712 -12.053 0.714 1.00 0.00 104 PRO A CA 3
ATOM 2705 C C . PRO A 1 27 ? 9.228 -11.803 0.748 1.00 0.00 104 PRO A C 3
ATOM 2706 O O . PRO A 1 27 ? 10.040 -12.734 0.779 1.00 0.00 104 PRO A O 3
ATOM 2717 N N . ALA A 1 28 ? 9.594 -10.523 0.799 1.00 0.00 105 ALA A N 3
ATOM 2718 C CA . ALA A 1 28 ? 10.969 -10.031 0.883 1.00 0.00 105 ALA A CA 3
ATOM 2719 C C . ALA A 1 28 ? 11.043 -8.695 1.651 1.00 0.00 105 ALA A C 3
ATOM 2720 O O . ALA A 1 28 ? 10.013 -8.087 1.948 1.00 0.00 105 ALA A O 3
ATOM 2727 N N . LYS A 1 29 ? 12.259 -8.216 1.930 1.00 0.00 106 LYS A N 3
ATOM 2728 C CA . LYS A 1 29 ? 12.556 -6.880 2.484 1.00 0.00 106 LYS A CA 3
ATOM 2729 C C . LYS A 1 29 ? 13.446 -6.096 1.517 1.00 0.00 106 LYS A C 3
ATOM 2730 O O . LYS A 1 29 ? 14.357 -6.679 0.925 1.00 0.00 106 LYS A O 3
ATOM 2749 N N . ILE A 1 30 ? 13.217 -4.790 1.370 1.00 0.00 107 ILE A N 3
ATOM 2750 C CA . ILE A 1 30 ? 14.067 -3.897 0.560 1.00 0.00 107 ILE A CA 3
ATOM 2751 C C . ILE A 1 30 ? 15.317 -3.503 1.358 1.00 0.00 107 ILE A C 3
ATOM 2752 O O . ILE A 1 30 ? 15.240 -2.751 2.327 1.00 0.00 107 ILE A O 3
ATOM 2768 N N . GLU A 1 31 ? 16.481 -4.003 0.949 1.00 0.00 108 GLU A N 3
ATOM 2769 C CA . GLU A 1 31 ? 17.777 -3.710 1.575 1.00 0.00 108 GLU A CA 3
ATOM 2770 C C . GLU A 1 31 ? 18.401 -2.389 1.084 1.00 0.00 108 GLU A C 3
ATOM 2771 O O . GLU A 1 31 ? 19.091 -1.716 1.854 1.00 0.00 108 GLU A O 3
ATOM 2783 N N . ALA A 1 32 ? 18.151 -1.998 -0.174 1.00 0.00 109 ALA A N 3
ATOM 2784 C CA . ALA A 1 32 ? 18.608 -0.734 -0.769 1.00 0.00 109 ALA A CA 3
ATOM 2785 C C . ALA A 1 32 ? 17.753 -0.321 -1.984 1.00 0.00 109 ALA A C 3
ATOM 2786 O O . ALA A 1 32 ? 17.036 -1.142 -2.562 1.00 0.00 109 ALA A O 3
ATOM 2793 N N . ILE A 1 33 ? 17.860 0.949 -2.394 1.00 0.00 110 ILE A N 3
ATOM 2794 C CA . ILE A 1 33 ? 17.014 1.601 -3.411 1.00 0.00 110 ILE A CA 3
ATOM 2795 C C . ILE A 1 33 ? 17.900 2.393 -4.393 1.00 0.00 110 ILE A C 3
ATOM 2796 O O . ILE A 1 33 ? 18.896 2.999 -3.985 1.00 0.00 110 ILE A O 3
ATOM 2812 N N . ASN A 1 34 ? 17.530 2.419 -5.679 1.00 0.00 111 ASN A N 3
ATOM 2813 C CA . ASN A 1 34 ? 18.245 3.114 -6.758 1.00 0.00 111 ASN A CA 3
ATOM 2814 C C . ASN A 1 34 ? 17.274 3.891 -7.671 1.00 0.00 111 ASN A C 3
ATOM 2815 O O . ASN A 1 34 ? 16.240 3.359 -8.085 1.00 0.00 111 ASN A O 3
ATOM 2826 N N . LYS A 1 35 ? 17.651 5.142 -7.983 1.00 0.00 112 LYS A N 3
ATOM 2827 C CA . LYS A 1 35 ? 16.911 6.227 -8.667 1.00 0.00 112 LYS A CA 3
ATOM 2828 C C . LYS A 1 35 ? 15.853 5.759 -9.687 1.00 0.00 112 LYS A C 3
ATOM 2829 O O . LYS A 1 35 ? 16.146 5.596 -10.872 1.00 0.00 112 LYS A O 3
ATOM 2848 N N . GLU A 1 36 ? 14.624 5.547 -9.204 1.00 0.00 113 GLU A N 3
ATOM 2849 C CA . GLU A 1 36 ? 13.449 5.007 -9.919 1.00 0.00 113 GLU A CA 3
ATOM 2850 C C . GLU A 1 36 ? 13.750 3.867 -10.924 1.00 0.00 113 GLU A C 3
ATOM 2851 O O . GLU A 1 36 ? 13.174 3.825 -12.017 1.00 0.00 113 GLU A O 3
ATOM 2863 N N . GLY A 1 37 ? 14.646 2.934 -10.579 1.00 0.00 114 GLY A N 3
ATOM 2864 C CA . GLY A 1 37 ? 15.129 1.908 -11.518 1.00 0.00 114 GLY A CA 3
ATOM 2865 C C . GLY A 1 37 ? 15.480 0.537 -10.933 1.00 0.00 114 GLY A C 3
ATOM 2866 O O . GLY A 1 37 ? 15.318 -0.465 -11.633 1.00 0.00 114 GLY A O 3
ATOM 2870 N N . THR A 1 38 ? 15.940 0.444 -9.680 1.00 0.00 115 THR A N 3
ATOM 2871 C CA . THR A 1 38 ? 16.385 -0.830 -9.082 1.00 0.00 115 THR A CA 3
ATOM 2872 C C . THR A 1 38 ? 16.226 -0.857 -7.562 1.00 0.00 115 THR A C 3
ATOM 2873 O O . THR A 1 38 ? 16.239 0.183 -6.902 1.00 0.00 115 THR A O 3
ATOM 2884 N N . PHE A 1 39 ? 16.129 -2.060 -7.000 1.00 0.00 116 PHE A N 3
ATOM 2885 C CA . PHE A 1 39 ? 15.983 -2.318 -5.568 1.00 0.00 116 PHE A CA 3
ATOM 2886 C C . PHE A 1 39 ? 16.767 -3.581 -5.198 1.00 0.00 116 PHE A C 3
ATOM 2887 O O . PHE A 1 39 ? 16.590 -4.627 -5.827 1.00 0.00 116 PHE A O 3
ATOM 2904 N N . THR A 1 40 ? 17.640 -3.498 -4.195 1.00 0.00 117 THR A N 3
ATOM 2905 C CA . THR A 1 40 ? 18.275 -4.690 -3.598 1.00 0.00 117 THR A CA 3
ATOM 2906 C C . THR A 1 40 ? 17.298 -5.275 -2.584 1.00 0.00 117 THR A C 3
ATOM 2907 O O . THR A 1 40 ? 16.711 -4.532 -1.795 1.00 0.00 117 THR A O 3
ATOM 2918 N N . VAL A 1 41 ? 17.107 -6.592 -2.594 1.00 0.00 118 VAL A N 3
ATOM 2919 C CA . VAL A 1 41 ? 16.049 -7.277 -1.839 1.00 0.00 118 VAL A CA 3
ATOM 2920 C C . VAL A 1 41 ? 16.539 -8.580 -1.208 1.00 0.00 118 VAL A C 3
ATOM 2921 O O . VAL A 1 41 ? 17.329 -9.319 -1.800 1.00 0.00 118 VAL A O 3
ATOM 2934 N N . GLN A 1 42 ? 16.023 -8.875 -0.013 1.00 0.00 119 GLN A N 3
ATOM 2935 C CA . GLN A 1 42 ? 16.302 -10.086 0.760 1.00 0.00 119 GLN A CA 3
ATOM 2936 C C . GLN A 1 42 ? 15.003 -10.864 0.983 1.00 0.00 119 GLN A C 3
ATOM 2937 O O . GLN A 1 42 ? 14.115 -10.413 1.712 1.00 0.00 119 GLN A O 3
ATOM 2951 N N . PHE A 1 43 ? 14.878 -12.018 0.332 1.00 0.00 120 PHE A N 3
ATOM 2952 C CA . PHE A 1 43 ? 13.716 -12.905 0.449 1.00 0.00 120 PHE A CA 3
ATOM 2953 C C . PHE A 1 43 ? 13.725 -13.686 1.775 1.00 0.00 120 PHE A C 3
ATOM 2954 O O . PHE A 1 43 ? 14.753 -13.782 2.452 1.00 0.00 120 PHE A O 3
ATOM 2971 N N . TYR A 1 44 ? 12.577 -14.267 2.139 1.00 0.00 121 TYR A N 3
ATOM 2972 C CA . TYR A 1 44 ? 12.373 -15.026 3.384 1.00 0.00 121 TYR A CA 3
ATOM 2973 C C . TYR A 1 44 ? 13.376 -16.179 3.620 1.00 0.00 121 TYR A C 3
ATOM 2974 O O . TYR A 1 44 ? 13.649 -16.537 4.768 1.00 0.00 121 TYR A O 3
ATOM 2992 N N . ASP A 1 45 ? 13.950 -16.747 2.553 1.00 0.00 122 ASP A N 3
ATOM 2993 C CA . ASP A 1 45 ? 14.994 -17.783 2.605 1.00 0.00 122 ASP A CA 3
ATOM 2994 C C . ASP A 1 45 ? 16.355 -17.275 3.142 1.00 0.00 122 ASP A C 3
ATOM 2995 O O . ASP A 1 45 ? 17.170 -18.068 3.620 1.00 0.00 122 ASP A O 3
ATOM 3004 N N . GLY A 1 46 ? 16.608 -15.962 3.072 1.00 0.00 123 GLY A N 3
ATOM 3005 C CA . GLY A 1 46 ? 17.845 -15.295 3.508 1.00 0.00 123 GLY A CA 3
ATOM 3006 C C . GLY A 1 46 ? 18.753 -14.841 2.354 1.00 0.00 123 GLY A C 3
ATOM 3007 O O . GLY A 1 46 ? 19.649 -14.020 2.563 1.00 0.00 123 GLY A O 3
ATOM 3011 N N . VAL A 1 47 ? 18.523 -15.353 1.139 1.00 0.00 124 VAL A N 3
ATOM 3012 C CA . VAL A 1 47 ? 19.213 -14.959 -0.106 1.00 0.00 124 VAL A CA 3
ATOM 3013 C C . VAL A 1 47 ? 19.009 -13.471 -0.440 1.00 0.00 124 VAL A C 3
ATOM 3014 O O . VAL A 1 47 ? 17.949 -12.906 -0.154 1.00 0.00 124 VAL A O 3
ATOM 3027 N N . ILE A 1 48 ? 20.008 -12.845 -1.075 1.00 0.00 125 ILE A N 3
ATOM 3028 C CA . ILE A 1 48 ? 20.008 -11.424 -1.462 1.00 0.00 125 ILE A CA 3
ATOM 3029 C C . ILE A 1 48 ? 20.400 -11.282 -2.941 1.00 0.00 125 ILE A C 3
ATOM 3030 O O . ILE A 1 48 ? 21.443 -11.785 -3.368 1.00 0.00 125 ILE A O 3
ATOM 3046 N N . ARG A 1 49 ? 19.567 -10.568 -3.706 1.00 0.00 126 ARG A N 3
ATOM 3047 C CA . ARG A 1 49 ? 19.770 -10.161 -5.115 1.00 0.00 126 ARG A CA 3
ATOM 3048 C C . ARG A 1 49 ? 19.190 -8.752 -5.326 1.00 0.00 126 ARG A C 3
ATOM 3049 O O . ARG A 1 49 ? 18.789 -8.094 -4.365 1.00 0.00 126 ARG A O 3
ATOM 3070 N N . CYS A 1 50 ? 19.113 -8.283 -6.570 1.00 0.00 127 CYS A N 3
ATOM 3071 C CA . CYS A 1 50 ? 18.424 -7.042 -6.930 1.00 0.00 127 CYS A CA 3
ATOM 3072 C C . CYS A 1 50 ? 17.447 -7.244 -8.100 1.00 0.00 127 CYS A C 3
ATOM 3073 O O . CYS A 1 50 ? 17.644 -8.109 -8.957 1.00 0.00 127 CYS A O 3
ATOM 3081 N N . LEU A 1 51 ? 16.391 -6.429 -8.124 1.00 0.00 128 LEU A N 3
ATOM 3082 C CA . LEU A 1 51 ? 15.266 -6.499 -9.063 1.00 0.00 128 LEU A CA 3
ATOM 3083 C C . LEU A 1 51 ? 14.796 -5.089 -9.462 1.00 0.00 128 LEU A C 3
ATOM 3084 O O . LEU A 1 51 ? 15.052 -4.103 -8.763 1.00 0.00 128 LEU A O 3
ATOM 3100 N N . LYS A 1 52 ? 14.081 -5.001 -10.588 1.00 0.00 129 LYS A N 3
ATOM 3101 C CA . LYS A 1 52 ? 13.415 -3.778 -11.062 1.00 0.00 129 LYS A CA 3
ATOM 3102 C C . LYS A 1 52 ? 12.006 -3.649 -10.473 1.00 0.00 129 LYS A C 3
ATOM 3103 O O . LYS A 1 52 ? 11.386 -4.640 -10.085 1.00 0.00 129 LYS A O 3
ATOM 3122 N N . ARG A 1 53 ? 11.445 -2.434 -10.508 1.00 0.00 130 ARG A N 3
ATOM 3123 C CA . ARG A 1 53 ? 10.024 -2.143 -10.204 1.00 0.00 130 ARG A CA 3
ATOM 3124 C C . ARG A 1 53 ? 9.010 -2.941 -11.038 1.00 0.00 130 ARG A C 3
ATOM 3125 O O . ARG A 1 53 ? 7.875 -3.128 -10.607 1.00 0.00 130 ARG A O 3
ATOM 3146 N N . MET A 1 54 ? 9.425 -3.466 -12.196 1.00 0.00 131 MET A N 3
ATOM 3147 C CA . MET A 1 54 ? 8.656 -4.423 -13.009 1.00 0.00 131 MET A CA 3
ATOM 3148 C C . MET A 1 54 ? 8.402 -5.775 -12.312 1.00 0.00 131 MET A C 3
ATOM 3149 O O . MET A 1 54 ? 7.561 -6.554 -12.767 1.00 0.00 131 MET A O 3
ATOM 3163 N N . HIS A 1 55 ? 9.103 -6.056 -11.207 1.00 0.00 132 HIS A N 3
ATOM 3164 C CA . HIS A 1 55 ? 9.118 -7.356 -10.514 1.00 0.00 132 HIS A CA 3
ATOM 3165 C C . HIS A 1 55 ? 8.824 -7.255 -9.006 1.00 0.00 132 HIS A C 3
ATOM 3166 O O . HIS A 1 55 ? 8.996 -8.240 -8.285 1.00 0.00 132 HIS A O 3
ATOM 3180 N N . ILE A 1 56 ? 8.375 -6.087 -8.526 1.00 0.00 133 ILE A N 3
ATOM 3181 C CA . ILE A 1 56 ? 8.151 -5.775 -7.099 1.00 0.00 133 ILE A CA 3
ATOM 3182 C C . ILE A 1 56 ? 6.827 -5.012 -6.928 1.00 0.00 133 ILE A C 3
ATOM 3183 O O . ILE A 1 56 ? 6.513 -4.115 -7.716 1.00 0.00 133 ILE A O 3
ATOM 3199 N N . LYS A 1 57 ? 6.075 -5.332 -5.867 1.00 0.00 134 LYS A N 3
ATOM 3200 C CA . LYS A 1 57 ? 4.844 -4.648 -5.436 1.00 0.00 134 LYS A CA 3
ATOM 3201 C C . LYS A 1 57 ? 4.779 -4.549 -3.907 1.00 0.00 134 LYS A C 3
ATOM 3202 O O . LYS A 1 57 ? 5.312 -5.399 -3.192 1.00 0.00 134 LYS A O 3
ATOM 3221 N N . ALA A 1 58 ? 4.086 -3.537 -3.392 1.00 0.00 135 ALA A N 3
ATOM 3222 C CA . ALA A 1 58 ? 3.752 -3.456 -1.972 1.00 0.00 135 ALA A CA 3
ATOM 3223 C C . ALA A 1 58 ? 2.781 -4.595 -1.596 1.00 0.00 135 ALA A C 3
ATOM 3224 O O . ALA A 1 58 ? 1.868 -4.917 -2.365 1.00 0.00 135 ALA A O 3
ATOM 3231 N N . MET A 1 59 ? 2.963 -5.212 -0.423 1.00 0.00 136 MET A N 3
ATOM 3232 C CA . MET A 1 59 ? 2.034 -6.238 0.072 1.00 0.00 136 MET A CA 3
ATOM 3233 C C . MET A 1 59 ? 0.646 -5.635 0.408 1.00 0.00 136 MET A C 3
ATOM 3234 O O . MET A 1 59 ? 0.558 -4.437 0.709 1.00 0.00 136 MET A O 3
ATOM 3248 N N . PRO A 1 60 ? -0.444 -6.426 0.356 1.00 0.00 137 PRO A N 3
ATOM 3249 C CA . PRO A 1 60 ? -1.804 -5.932 0.576 1.00 0.00 137 PRO A CA 3
ATOM 3250 C C . PRO A 1 60 ? -2.074 -5.519 2.034 1.00 0.00 137 PRO A C 3
ATOM 3251 O O . PRO A 1 60 ? -1.336 -5.869 2.958 1.00 0.00 137 PRO A O 3
ATOM 3262 N N . GLU A 1 61 ? -3.169 -4.783 2.236 1.00 0.00 138 GLU A N 3
ATOM 3263 C CA . GLU A 1 61 ? -3.702 -4.357 3.530 1.00 0.00 138 GLU A CA 3
ATOM 3264 C C . GLU A 1 61 ? -3.948 -5.563 4.451 1.00 0.00 138 GLU A C 3
ATOM 3265 O O . GLU A 1 61 ? -4.838 -6.385 4.223 1.00 0.00 138 GLU A O 3
ATOM 3277 N N . ASP A 1 62 ? -3.121 -5.646 5.491 1.00 0.00 139 ASP A N 3
ATOM 3278 C CA . ASP A 1 62 ? -3.056 -6.746 6.469 1.00 0.00 139 ASP A CA 3
ATOM 3279 C C . ASP A 1 62 ? -2.895 -8.134 5.807 1.00 0.00 139 ASP A C 3
ATOM 3280 O O . ASP A 1 62 ? -3.708 -9.046 6.000 1.00 0.00 139 ASP A O 3
ATOM 3289 N N . ALA A 1 63 ? -1.842 -8.276 4.991 1.00 0.00 140 ALA A N 3
ATOM 3290 C CA . ALA A 1 63 ? -1.446 -9.513 4.306 1.00 0.00 140 ALA A CA 3
ATOM 3291 C C . ALA A 1 63 ? -1.375 -10.758 5.224 1.00 0.00 140 ALA A C 3
ATOM 3292 O O . ALA A 1 63 ? -1.130 -10.658 6.432 1.00 0.00 140 ALA A O 3
ATOM 3299 N N . LYS A 1 64 ? -1.559 -11.949 4.632 1.00 0.00 141 LYS A N 3
ATOM 3300 C CA . LYS A 1 64 ? -1.615 -13.249 5.337 1.00 0.00 141 LYS A CA 3
ATOM 3301 C C . LYS A 1 64 ? -0.320 -13.610 6.082 1.00 0.00 141 LYS A C 3
ATOM 3302 O O . LYS A 1 64 ? -0.383 -14.212 7.156 1.00 0.00 141 LYS A O 3
ATOM 3321 N N . GLY A 1 65 ? 0.842 -13.249 5.530 1.00 0.00 142 GLY A N 3
ATOM 3322 C CA . GLY A 1 65 ? 2.156 -13.508 6.135 1.00 0.00 142 GLY A CA 3
ATOM 3323 C C . GLY A 1 65 ? 2.417 -12.710 7.422 1.00 0.00 142 GLY A C 3
ATOM 3324 O O . GLY A 1 65 ? 1.788 -11.678 7.673 1.00 0.00 142 GLY A O 3
ATOM 3328 N N . GLN A 1 66 ? 3.364 -13.181 8.238 1.00 0.00 143 GLN A N 3
ATOM 3329 C CA . GLN A 1 66 ? 3.772 -12.520 9.487 1.00 0.00 143 GLN A CA 3
ATOM 3330 C C . GLN A 1 66 ? 4.387 -11.130 9.216 1.00 0.00 143 GLN A C 3
ATOM 3331 O O . GLN A 1 66 ? 5.133 -10.949 8.251 1.00 0.00 143 GLN A O 3
ATOM 3345 N N . ASP A 1 67 ? 4.081 -10.152 10.075 1.00 0.00 144 ASP A N 3
ATOM 3346 C CA . ASP A 1 67 ? 4.367 -8.722 9.855 1.00 0.00 144 ASP A CA 3
ATOM 3347 C C . ASP A 1 67 ? 4.638 -7.931 11.159 1.00 0.00 144 ASP A C 3
ATOM 3348 O O . ASP A 1 67 ? 4.227 -6.778 11.305 1.00 0.00 144 ASP A O 3
ATOM 3357 N N . TRP A 1 68 ? 5.307 -8.567 12.130 1.00 0.00 145 TRP A N 3
ATOM 3358 C CA . TRP A 1 68 ? 5.607 -8.065 13.487 1.00 0.00 145 TRP A CA 3
ATOM 3359 C C . TRP A 1 68 ? 6.630 -6.901 13.559 1.00 0.00 145 TRP A C 3
ATOM 3360 O O . TRP A 1 68 ? 7.553 -6.917 14.380 1.00 0.00 145 TRP A O 3
ATOM 3381 N N . ILE A 1 69 ? 6.475 -5.878 12.713 1.00 0.00 146 ILE A N 3
ATOM 3382 C CA . ILE A 1 69 ? 7.278 -4.654 12.655 1.00 0.00 146 ILE A CA 3
ATOM 3383 C C . ILE A 1 69 ? 6.383 -3.404 12.707 1.00 0.00 146 ILE A C 3
ATOM 3384 O O . ILE A 1 69 ? 5.203 -3.447 12.355 1.00 0.00 146 ILE A O 3
ATOM 3400 N N . ALA A 1 70 ? 6.951 -2.285 13.171 1.00 0.00 147 ALA A N 3
ATOM 3401 C CA . ALA A 1 70 ? 6.275 -0.995 13.389 1.00 0.00 147 ALA A CA 3
ATOM 3402 C C . ALA A 1 70 ? 4.964 -1.047 14.223 1.00 0.00 147 ALA A C 3
ATOM 3403 O O . ALA A 1 70 ? 4.128 -0.143 14.134 1.00 0.00 147 ALA A O 3
ATOM 3410 N N . LEU A 1 71 ? 4.777 -2.079 15.061 1.00 0.00 148 LEU A N 3
ATOM 3411 C CA . LEU A 1 71 ? 3.592 -2.294 15.916 1.00 0.00 148 LEU A CA 3
ATOM 3412 C C . LEU A 1 71 ? 3.605 -1.449 17.216 1.00 0.00 148 LEU A C 3
ATOM 3413 O O . LEU A 1 71 ? 3.111 -1.884 18.262 1.00 0.00 148 LEU A O 3
ATOM 3429 N N . VAL A 1 72 ? 4.186 -0.244 17.172 1.00 0.00 149 VAL A N 3
ATOM 3430 C CA . VAL A 1 72 ? 4.354 0.680 18.312 1.00 0.00 149 VAL A CA 3
ATOM 3431 C C . VAL A 1 72 ? 4.021 2.111 17.869 1.00 0.00 149 VAL A C 3
ATOM 3432 O O . VAL A 1 72 ? 4.422 2.542 16.783 1.00 0.00 149 VAL A O 3
ATOM 3445 N N . LYS A 1 73 ? 3.277 2.849 18.705 1.00 0.00 150 LYS A N 3
ATOM 3446 C CA . LYS A 1 73 ? 2.844 4.239 18.460 1.00 0.00 150 LYS A CA 3
ATOM 3447 C C . LYS A 1 73 ? 4.041 5.184 18.223 1.00 0.00 150 LYS A C 3
ATOM 3448 O O . LYS A 1 73 ? 5.041 5.114 18.943 1.00 0.00 150 LYS A O 3
ATOM 3467 N N . ALA A 1 74 ? 3.922 6.060 17.218 1.00 0.00 151 ALA A N 3
ATOM 3468 C CA . ALA A 1 74 ? 4.955 7.005 16.758 1.00 0.00 151 ALA A CA 3
ATOM 3469 C C . ALA A 1 74 ? 5.424 8.013 17.833 1.00 0.00 151 ALA A C 3
ATOM 3470 O O . ALA A 1 74 ? 6.638 8.035 18.140 1.00 0.00 151 ALA A O 3
ATOM 3478 N N . GLY A 1 1 ? -1.117 9.239 -17.933 1.00 0.00 78 GLY A N 4
ATOM 3479 C CA . GLY A 1 1 ? -2.130 8.513 -17.138 1.00 0.00 78 GLY A CA 4
ATOM 3480 C C . GLY A 1 1 ? -3.316 9.405 -16.809 1.00 0.00 78 GLY A C 4
ATOM 3481 O O . GLY A 1 1 ? -3.143 10.585 -16.498 1.00 0.00 78 GLY A O 4
ATOM 3487 N N . SER A 1 2 ? -4.534 8.856 -16.875 1.00 0.00 79 SER A N 4
ATOM 3488 C CA . SER A 1 2 ? -5.788 9.570 -16.563 1.00 0.00 79 SER A CA 4
ATOM 3489 C C . SER A 1 2 ? -6.014 9.821 -15.060 1.00 0.00 79 SER A C 4
ATOM 3490 O O . SER A 1 2 ? -6.674 10.797 -14.692 1.00 0.00 79 SER A O 4
ATOM 3498 N N . SER A 1 3 ? -5.459 8.971 -14.187 1.00 0.00 80 SER A N 4
ATOM 3499 C CA . SER A 1 3 ? -5.478 9.151 -12.725 1.00 0.00 80 SER A CA 4
ATOM 3500 C C . SER A 1 3 ? -4.562 10.306 -12.276 1.00 0.00 80 SER A C 4
ATOM 3501 O O . SER A 1 3 ? -3.578 10.633 -12.949 1.00 0.00 80 SER A O 4
ATOM 3509 N N . GLY A 1 4 ? -4.866 10.924 -11.129 1.00 0.00 81 GLY A N 4
ATOM 3510 C CA . GLY A 1 4 ? -4.089 12.042 -10.576 1.00 0.00 81 GLY A CA 4
ATOM 3511 C C . GLY A 1 4 ? -2.687 11.640 -10.097 1.00 0.00 81 GLY A C 4
ATOM 3512 O O . GLY A 1 4 ? -2.482 10.548 -9.553 1.00 0.00 81 GLY A O 4
ATOM 3516 N N . SER A 1 5 ? -1.713 12.537 -10.272 1.00 0.00 82 SER A N 4
ATOM 3517 C CA . SER A 1 5 ? -0.333 12.357 -9.794 1.00 0.00 82 SER A CA 4
ATOM 3518 C C . SER A 1 5 ? -0.284 12.159 -8.270 1.00 0.00 82 SER A C 4
ATOM 3519 O O . SER A 1 5 ? -0.889 12.917 -7.506 1.00 0.00 82 SER A O 4
ATOM 3527 N N . SER A 1 6 ? 0.425 11.111 -7.831 1.00 0.00 83 SER A N 4
ATOM 3528 C CA . SER A 1 6 ? 0.410 10.630 -6.433 1.00 0.00 83 SER A CA 4
ATOM 3529 C C . SER A 1 6 ? 1.801 10.360 -5.831 1.00 0.00 83 SER A C 4
ATOM 3530 O O . SER A 1 6 ? 1.913 10.186 -4.616 1.00 0.00 83 SER A O 4
ATOM 3538 N N . GLY A 1 7 ? 2.867 10.373 -6.645 1.00 0.00 84 GLY A N 4
ATOM 3539 C CA . GLY A 1 7 ? 4.270 10.347 -6.202 1.00 0.00 84 GLY A CA 4
ATOM 3540 C C . GLY A 1 7 ? 4.677 9.176 -5.293 1.00 0.00 84 GLY A C 4
ATOM 3541 O O . GLY A 1 7 ? 5.501 9.370 -4.396 1.00 0.00 84 GLY A O 4
ATOM 3545 N N . PHE A 1 8 ? 4.093 7.987 -5.485 1.00 0.00 85 PHE A N 4
ATOM 3546 C CA . PHE A 1 8 ? 4.372 6.789 -4.677 1.00 0.00 85 PHE A CA 4
ATOM 3547 C C . PHE A 1 8 ? 5.865 6.402 -4.662 1.00 0.00 85 PHE A C 4
ATOM 3548 O O . PHE A 1 8 ? 6.571 6.538 -5.667 1.00 0.00 85 PHE A O 4
ATOM 3565 N N . ASP A 1 9 ? 6.337 5.876 -3.528 1.00 0.00 86 ASP A N 4
ATOM 3566 C CA . ASP A 1 9 ? 7.736 5.495 -3.299 1.00 0.00 86 ASP A CA 4
ATOM 3567 C C . ASP A 1 9 ? 7.866 4.346 -2.279 1.00 0.00 86 ASP A C 4
ATOM 3568 O O . ASP A 1 9 ? 7.176 4.325 -1.254 1.00 0.00 86 ASP A O 4
ATOM 3577 N N . PHE A 1 10 ? 8.774 3.404 -2.547 1.00 0.00 87 PHE A N 4
ATOM 3578 C CA . PHE A 1 10 ? 9.187 2.372 -1.588 1.00 0.00 87 PHE A CA 4
ATOM 3579 C C . PHE A 1 10 ? 10.150 2.938 -0.523 1.00 0.00 87 PHE A C 4
ATOM 3580 O O . PHE A 1 10 ? 10.815 3.956 -0.748 1.00 0.00 87 PHE A O 4
ATOM 3597 N N . LYS A 1 11 ? 10.266 2.252 0.622 1.00 0.00 88 LYS A N 4
ATOM 3598 C CA . LYS A 1 11 ? 11.099 2.640 1.775 1.00 0.00 88 LYS A CA 4
ATOM 3599 C C . LYS A 1 11 ? 12.213 1.619 2.039 1.00 0.00 88 LYS A C 4
ATOM 3600 O O . LYS A 1 11 ? 12.125 0.449 1.659 1.00 0.00 88 LYS A O 4
ATOM 3619 N N . ALA A 1 12 ? 13.270 2.063 2.715 1.00 0.00 89 ALA A N 4
ATOM 3620 C CA . ALA A 1 12 ? 14.359 1.194 3.169 1.00 0.00 89 ALA A CA 4
ATOM 3621 C C . ALA A 1 12 ? 13.892 0.292 4.331 1.00 0.00 89 ALA A C 4
ATOM 3622 O O . ALA A 1 12 ? 13.241 0.760 5.270 1.00 0.00 89 ALA A O 4
ATOM 3629 N N . GLY A 1 13 ? 14.210 -1.004 4.264 1.00 0.00 90 GLY A N 4
ATOM 3630 C CA . GLY A 1 13 ? 13.766 -2.023 5.225 1.00 0.00 90 GLY A CA 4
ATOM 3631 C C . GLY A 1 13 ? 12.281 -2.410 5.117 1.00 0.00 90 GLY A C 4
ATOM 3632 O O . GLY A 1 13 ? 11.801 -3.205 5.928 1.00 0.00 90 GLY A O 4
ATOM 3636 N N . GLU A 1 14 ? 11.541 -1.859 4.150 1.00 0.00 91 GLU A N 4
ATOM 3637 C CA . GLU A 1 14 ? 10.112 -2.127 3.943 1.00 0.00 91 GLU A CA 4
ATOM 3638 C C . GLU A 1 14 ? 9.878 -3.581 3.506 1.00 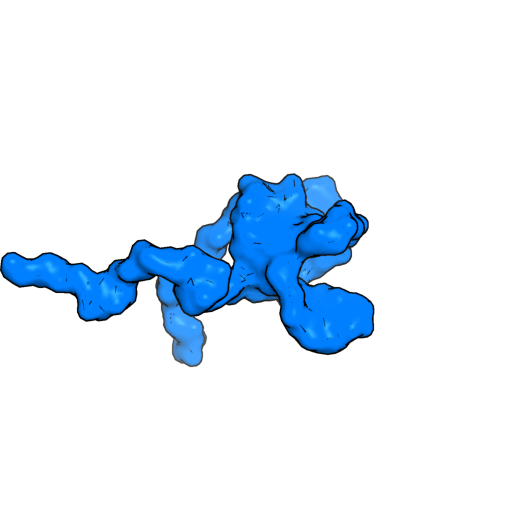0.00 91 GLU A C 4
ATOM 3639 O O . GLU A 1 14 ? 10.505 -4.048 2.552 1.00 0.00 91 GLU A O 4
ATOM 3651 N N . GLU A 1 15 ? 8.966 -4.295 4.170 1.00 0.00 92 GLU A N 4
ATOM 3652 C CA . GLU A 1 15 ? 8.511 -5.616 3.717 1.00 0.00 92 GLU A CA 4
ATOM 3653 C C . GLU A 1 15 ? 7.560 -5.483 2.513 1.00 0.00 92 GLU A C 4
ATOM 3654 O O . GLU A 1 15 ? 6.647 -4.651 2.502 1.00 0.00 92 GLU A O 4
ATOM 3666 N N . VAL A 1 16 ? 7.780 -6.314 1.495 1.00 0.00 93 VAL A N 4
ATOM 3667 C CA . VAL A 1 16 ? 7.160 -6.248 0.160 1.00 0.00 93 VAL A CA 4
ATOM 3668 C C . VAL A 1 16 ? 6.942 -7.656 -0.417 1.00 0.00 93 VAL A C 4
ATOM 3669 O O . VAL A 1 16 ? 7.302 -8.663 0.201 1.00 0.00 93 VAL A O 4
ATOM 3682 N N . LEU A 1 17 ? 6.374 -7.732 -1.622 1.00 0.00 94 LEU A N 4
ATOM 3683 C CA . LEU A 1 17 ? 6.239 -8.954 -2.420 1.00 0.00 94 LEU A CA 4
ATOM 3684 C C . LEU A 1 17 ? 7.023 -8.782 -3.731 1.00 0.00 94 LEU A C 4
ATOM 3685 O O . LEU A 1 17 ? 7.092 -7.675 -4.266 1.00 0.00 94 LEU A O 4
ATOM 3701 N N . ALA A 1 18 ? 7.610 -9.851 -4.272 1.00 0.00 95 ALA A N 4
ATOM 3702 C CA . ALA A 1 18 ? 8.391 -9.763 -5.512 1.00 0.00 95 ALA A CA 4
ATOM 3703 C C . ALA A 1 18 ? 8.458 -11.096 -6.275 1.00 0.00 95 ALA A C 4
ATOM 3704 O O . ALA A 1 18 ? 8.426 -12.178 -5.678 1.00 0.00 95 ALA A O 4
ATOM 3711 N N . ARG A 1 19 ? 8.560 -11.003 -7.607 1.00 0.00 96 ARG A N 4
ATOM 3712 C CA . ARG A 1 19 ? 8.671 -12.141 -8.531 1.00 0.00 96 ARG A CA 4
ATOM 3713 C C . ARG A 1 19 ? 10.113 -12.654 -8.573 1.00 0.00 96 ARG A C 4
ATOM 3714 O O . ARG A 1 19 ? 11.006 -11.971 -9.081 1.00 0.00 96 ARG A O 4
ATOM 3735 N N . TRP A 1 20 ? 10.339 -13.844 -8.021 1.00 0.00 97 TRP A N 4
ATOM 3736 C CA . TRP A 1 20 ? 11.647 -14.515 -8.015 1.00 0.00 97 TRP A CA 4
ATOM 3737 C C . TRP A 1 20 ? 11.886 -15.333 -9.305 1.00 0.00 97 TRP A C 4
ATOM 3738 O O . TRP A 1 20 ? 11.249 -15.095 -10.335 1.00 0.00 97 TRP A O 4
ATOM 3759 N N . THR A 1 21 ? 12.814 -16.295 -9.268 1.00 0.00 98 THR A N 4
ATOM 3760 C CA . THR A 1 21 ? 13.050 -17.280 -10.344 1.00 0.00 98 THR A CA 4
ATOM 3761 C C . THR A 1 21 ? 11.784 -18.082 -10.695 1.00 0.00 98 THR A C 4
ATOM 3762 O O . THR A 1 21 ? 11.545 -18.392 -11.864 1.00 0.00 98 THR A O 4
ATOM 3773 N N . ASP A 1 22 ? 10.943 -18.385 -9.699 1.00 0.00 99 ASP A N 4
ATOM 3774 C CA . ASP A 1 22 ? 9.607 -18.970 -9.878 1.00 0.00 99 ASP A CA 4
ATOM 3775 C C . ASP A 1 22 ? 8.535 -17.892 -10.130 1.00 0.00 99 ASP A C 4
ATOM 3776 O O . ASP A 1 22 ? 8.646 -16.754 -9.665 1.00 0.00 99 ASP A O 4
ATOM 3785 N N . CYS A 1 23 ? 7.453 -18.262 -10.824 1.00 0.00 100 CYS A N 4
ATOM 3786 C CA . CYS A 1 23 ? 6.304 -17.394 -11.136 1.00 0.00 100 CYS A CA 4
ATOM 3787 C C . CYS A 1 23 ? 5.354 -17.201 -9.928 1.00 0.00 100 CYS A C 4
ATOM 3788 O O . CYS A 1 23 ? 4.140 -17.414 -10.023 1.00 0.00 100 CYS A O 4
ATOM 3796 N N . ARG A 1 24 ? 5.921 -16.827 -8.776 1.00 0.00 101 ARG A N 4
ATOM 3797 C CA . ARG A 1 24 ? 5.263 -16.643 -7.469 1.00 0.00 101 ARG A CA 4
ATOM 3798 C C . ARG A 1 24 ? 5.722 -15.335 -6.813 1.00 0.00 101 ARG A C 4
ATOM 3799 O O . ARG A 1 24 ? 6.760 -14.779 -7.181 1.00 0.00 101 ARG A O 4
ATOM 3820 N N . TYR A 1 25 ? 4.968 -14.875 -5.815 1.00 0.00 102 TYR A N 4
ATOM 3821 C CA . TYR A 1 25 ? 5.160 -13.593 -5.125 1.00 0.00 102 TYR A CA 4
ATOM 3822 C C . TYR A 1 25 ? 5.367 -13.818 -3.621 1.00 0.00 102 TYR A C 4
ATOM 3823 O O . TYR A 1 25 ? 4.488 -13.562 -2.794 1.00 0.00 102 TYR A O 4
ATOM 3841 N N . TYR A 1 26 ? 6.530 -14.373 -3.280 1.00 0.00 103 TYR A N 4
ATOM 3842 C CA . TYR A 1 26 ? 6.941 -14.655 -1.902 1.00 0.00 103 TYR A CA 4
ATOM 3843 C C . TYR A 1 26 ? 7.182 -13.367 -1.083 1.00 0.00 103 TYR A C 4
ATOM 3844 O O . TYR A 1 26 ? 7.487 -12.317 -1.667 1.00 0.00 103 TYR A O 4
ATOM 3862 N N . PRO A 1 27 ? 7.109 -13.427 0.263 1.00 0.00 104 PRO A N 4
ATOM 3863 C CA . PRO A 1 27 ? 7.483 -12.309 1.127 1.00 0.00 104 PRO A CA 4
ATOM 3864 C C . PRO A 1 27 ? 8.991 -12.017 1.069 1.00 0.00 104 PRO A C 4
ATOM 3865 O O . PRO A 1 27 ? 9.834 -12.923 1.087 1.00 0.00 104 PRO A O 4
ATOM 3876 N N . ALA A 1 28 ? 9.321 -10.727 1.034 1.00 0.00 105 ALA A N 4
ATOM 3877 C CA . ALA A 1 28 ? 10.676 -10.185 0.987 1.00 0.00 105 ALA A CA 4
ATOM 3878 C C . ALA A 1 28 ? 10.739 -8.817 1.698 1.00 0.00 105 ALA A C 4
ATOM 3879 O O . ALA A 1 28 ? 9.722 -8.307 2.177 1.00 0.00 105 ALA A O 4
ATOM 3886 N N . LYS A 1 29 ? 11.921 -8.194 1.747 1.00 0.00 106 LYS A N 4
ATOM 3887 C CA . LYS A 1 29 ? 12.116 -6.801 2.187 1.00 0.00 106 LYS A CA 4
ATOM 3888 C C . LYS A 1 29 ? 13.190 -6.085 1.364 1.00 0.00 106 LYS A C 4
ATOM 3889 O O . LYS A 1 29 ? 14.097 -6.732 0.838 1.00 0.00 106 LYS A O 4
ATOM 3908 N N . ILE A 1 30 ? 13.090 -4.761 1.253 1.00 0.00 107 ILE A N 4
ATOM 3909 C CA . ILE A 1 30 ? 14.024 -3.920 0.483 1.00 0.00 107 ILE A CA 4
ATOM 3910 C C . ILE A 1 30 ? 15.262 -3.596 1.329 1.00 0.00 107 ILE A C 4
ATOM 3911 O O . ILE A 1 30 ? 15.184 -2.881 2.328 1.00 0.00 107 ILE A O 4
ATOM 3927 N N . GLU A 1 31 ? 16.416 -4.121 0.920 1.00 0.00 108 GLU A N 4
ATOM 3928 C CA . GLU A 1 31 ? 17.714 -3.889 1.565 1.00 0.00 108 GLU A CA 4
ATOM 3929 C C . GLU A 1 31 ? 18.351 -2.550 1.157 1.00 0.00 108 GLU A C 4
ATOM 3930 O O . GLU A 1 31 ? 19.022 -1.919 1.979 1.00 0.00 108 GLU A O 4
ATOM 3942 N N . ALA A 1 32 ? 18.139 -2.102 -0.087 1.00 0.00 109 ALA A N 4
ATOM 3943 C CA . ALA A 1 32 ? 18.640 -0.824 -0.606 1.00 0.00 109 ALA A CA 4
ATOM 3944 C C . ALA A 1 32 ? 17.827 -0.317 -1.814 1.00 0.00 109 ALA A C 4
ATOM 3945 O O . ALA A 1 32 ? 17.151 -1.084 -2.506 1.00 0.00 109 ALA A O 4
ATOM 3952 N N . ILE A 1 33 ? 17.945 0.985 -2.091 1.00 0.00 110 ILE A N 4
ATOM 3953 C CA . ILE A 1 33 ? 17.196 1.724 -3.119 1.00 0.00 110 ILE A CA 4
ATOM 3954 C C . ILE A 1 33 ? 18.186 2.479 -4.017 1.00 0.00 110 ILE A C 4
ATOM 3955 O O . ILE A 1 33 ? 19.134 3.097 -3.522 1.00 0.00 110 ILE A O 4
ATOM 3971 N N . ASN A 1 34 ? 17.945 2.471 -5.331 1.00 0.00 111 ASN A N 4
ATOM 3972 C CA . ASN A 1 34 ? 18.758 3.173 -6.327 1.00 0.00 111 ASN A CA 4
ATOM 3973 C C . ASN A 1 34 ? 17.864 4.039 -7.235 1.00 0.00 111 ASN A C 4
ATOM 3974 O O . ASN A 1 34 ? 16.910 3.552 -7.848 1.00 0.00 111 ASN A O 4
ATOM 3985 N N . LYS A 1 35 ? 18.194 5.334 -7.335 1.00 0.00 112 LYS A N 4
ATOM 3986 C CA . LYS A 1 35 ? 17.483 6.343 -8.144 1.00 0.00 112 LYS A CA 4
ATOM 3987 C C . LYS A 1 35 ? 17.495 6.043 -9.653 1.00 0.00 112 LYS A C 4
ATOM 3988 O O . LYS A 1 35 ? 16.655 6.569 -10.385 1.00 0.00 112 LYS A O 4
ATOM 4007 N N . GLU A 1 36 ? 18.394 5.173 -10.121 1.00 0.00 113 GLU A N 4
ATOM 4008 C CA . GLU A 1 36 ? 18.390 4.629 -11.491 1.00 0.00 113 GLU A CA 4
ATOM 4009 C C . GLU A 1 36 ? 17.152 3.755 -11.808 1.00 0.00 113 GLU A C 4
ATOM 4010 O O . GLU A 1 36 ? 16.814 3.581 -12.982 1.00 0.00 113 GLU A O 4
ATOM 4022 N N . GLY A 1 37 ? 16.469 3.215 -10.787 1.00 0.00 114 GLY A N 4
ATOM 4023 C CA . GLY A 1 37 ? 15.206 2.462 -10.902 1.00 0.00 114 GLY A CA 4
ATOM 4024 C C . GLY A 1 37 ? 15.233 1.053 -10.289 1.00 0.00 114 GLY A C 4
ATOM 4025 O O . GLY A 1 37 ? 14.181 0.422 -10.147 1.00 0.00 114 GLY A O 4
ATOM 4029 N N . THR A 1 38 ? 16.418 0.542 -9.943 1.00 0.00 115 THR A N 4
ATOM 4030 C CA . THR A 1 38 ? 16.630 -0.796 -9.358 1.00 0.00 115 THR A CA 4
ATOM 4031 C C . THR A 1 38 ? 16.458 -0.784 -7.830 1.00 0.00 115 THR A C 4
ATOM 4032 O O . THR A 1 38 ? 16.644 0.243 -7.171 1.00 0.00 115 THR A O 4
ATOM 4043 N N . PHE A 1 39 ? 16.171 -1.950 -7.251 1.00 0.00 116 PHE A N 4
ATOM 4044 C CA . PHE A 1 39 ? 15.992 -2.165 -5.812 1.00 0.00 116 PHE A CA 4
ATOM 4045 C C . PHE A 1 39 ? 16.667 -3.473 -5.385 1.00 0.00 116 PHE A C 4
ATOM 4046 O O . PHE A 1 39 ? 16.443 -4.521 -5.997 1.00 0.00 116 PHE A O 4
ATOM 4063 N N . THR A 1 40 ? 17.482 -3.427 -4.330 1.00 0.00 117 THR A N 4
ATOM 4064 C CA . THR A 1 40 ? 18.089 -4.620 -3.712 1.00 0.00 117 THR A CA 4
ATOM 4065 C C . THR A 1 40 ? 17.123 -5.186 -2.675 1.00 0.00 117 THR A C 4
ATOM 4066 O O . THR A 1 40 ? 16.552 -4.434 -1.884 1.00 0.00 117 THR A O 4
ATOM 4077 N N . VAL A 1 41 ? 16.939 -6.506 -2.655 1.00 0.00 118 VAL A N 4
ATOM 4078 C CA . VAL A 1 41 ? 15.914 -7.194 -1.856 1.00 0.00 118 VAL A CA 4
ATOM 4079 C C . VAL A 1 41 ? 16.448 -8.475 -1.215 1.00 0.00 118 VAL A C 4
ATOM 4080 O O . VAL A 1 41 ? 17.285 -9.173 -1.792 1.00 0.00 118 VAL A O 4
ATOM 4093 N N . GLN A 1 42 ? 15.914 -8.809 -0.038 1.00 0.00 119 GLN A N 4
ATOM 4094 C CA . GLN A 1 42 ? 16.172 -10.056 0.684 1.00 0.00 119 GLN A CA 4
ATOM 4095 C C . GLN A 1 42 ? 14.860 -10.823 0.869 1.00 0.00 119 GLN A C 4
ATOM 4096 O O . GLN A 1 42 ? 13.896 -10.295 1.426 1.00 0.00 119 GLN A O 4
ATOM 4110 N N . PHE A 1 43 ? 14.827 -12.069 0.400 1.00 0.00 120 PHE A N 4
ATOM 4111 C CA . PHE A 1 43 ? 13.676 -12.969 0.530 1.00 0.00 120 PHE A CA 4
ATOM 4112 C C . PHE A 1 43 ? 13.717 -13.751 1.854 1.00 0.00 120 PHE A C 4
ATOM 4113 O O . PHE A 1 43 ? 14.758 -13.832 2.512 1.00 0.00 120 PHE A O 4
ATOM 4130 N N . TYR A 1 44 ? 12.588 -14.358 2.233 1.00 0.00 121 TYR A N 4
ATOM 4131 C CA . TYR A 1 44 ? 12.427 -15.163 3.455 1.00 0.00 121 TYR A CA 4
ATOM 4132 C C . TYR A 1 44 ? 13.470 -16.289 3.637 1.00 0.00 121 TYR A C 4
ATOM 4133 O O . TYR A 1 44 ? 13.803 -16.650 4.768 1.00 0.00 121 TYR A O 4
ATOM 4151 N N . ASP A 1 45 ? 14.010 -16.828 2.538 1.00 0.00 122 ASP A N 4
ATOM 4152 C CA . ASP A 1 45 ? 15.078 -17.840 2.525 1.00 0.00 122 ASP A CA 4
ATOM 4153 C C . ASP A 1 45 ? 16.444 -17.311 3.027 1.00 0.00 122 ASP A C 4
ATOM 4154 O O . ASP A 1 45 ? 17.296 -18.093 3.456 1.00 0.00 122 ASP A O 4
ATOM 4163 N N . GLY A 1 46 ? 16.658 -15.990 2.984 1.00 0.00 123 GLY A N 4
ATOM 4164 C CA . GLY A 1 46 ? 17.882 -15.295 3.405 1.00 0.00 123 GLY A CA 4
ATOM 4165 C C . GLY A 1 46 ? 18.724 -14.751 2.243 1.00 0.00 123 GLY A C 4
ATOM 4166 O O . GLY A 1 46 ? 19.529 -13.839 2.445 1.00 0.00 123 GLY A O 4
ATOM 4170 N N . VAL A 1 47 ? 18.528 -15.284 1.029 1.00 0.00 124 VAL A N 4
ATOM 4171 C CA . VAL A 1 47 ? 19.188 -14.856 -0.220 1.00 0.00 124 VAL A CA 4
ATOM 4172 C C . VAL A 1 47 ? 18.954 -13.370 -0.537 1.00 0.00 124 VAL A C 4
ATOM 4173 O O . VAL A 1 47 ? 17.874 -12.835 -0.270 1.00 0.00 124 VAL A O 4
ATOM 4186 N N . ILE A 1 48 ? 19.956 -12.716 -1.139 1.00 0.00 125 ILE A N 4
ATOM 4187 C CA . ILE A 1 48 ? 19.941 -11.290 -1.505 1.00 0.00 125 ILE A CA 4
ATOM 4188 C C . ILE A 1 48 ? 20.358 -11.123 -2.974 1.00 0.00 125 ILE A C 4
ATOM 4189 O O . ILE A 1 48 ? 21.440 -11.563 -3.374 1.00 0.00 125 ILE A O 4
ATOM 4205 N N . ARG A 1 49 ? 19.505 -10.457 -3.760 1.00 0.00 126 ARG A N 4
ATOM 4206 C CA . ARG A 1 49 ? 19.730 -10.022 -5.157 1.00 0.00 126 ARG A CA 4
ATOM 4207 C C . ARG A 1 49 ? 19.083 -8.645 -5.380 1.00 0.00 126 ARG A C 4
ATOM 4208 O O . ARG A 1 49 ? 18.600 -8.025 -4.432 1.00 0.00 126 ARG A O 4
ATOM 4229 N N . CYS A 1 50 ? 19.052 -8.154 -6.618 1.00 0.00 127 CYS A N 4
ATOM 4230 C CA . CYS A 1 50 ? 18.334 -6.931 -6.987 1.00 0.00 127 CYS A CA 4
ATOM 4231 C C . CYS A 1 50 ? 17.433 -7.133 -8.216 1.00 0.00 127 CYS A C 4
ATOM 4232 O O . CYS A 1 50 ? 17.661 -8.024 -9.040 1.00 0.00 127 CYS A O 4
ATOM 4240 N N . LEU A 1 51 ? 16.386 -6.310 -8.313 1.00 0.00 128 LEU A N 4
ATOM 4241 C CA . LEU A 1 51 ? 15.305 -6.403 -9.298 1.00 0.00 128 LEU A CA 4
ATOM 4242 C C . LEU A 1 51 ? 14.841 -5.006 -9.744 1.00 0.00 128 LEU A C 4
ATOM 4243 O O . LEU A 1 51 ? 15.012 -4.011 -9.029 1.00 0.00 128 LEU A O 4
ATOM 4259 N N . LYS A 1 52 ? 14.217 -4.940 -10.924 1.00 0.00 129 LYS A N 4
ATOM 4260 C CA . LYS A 1 52 ? 13.505 -3.750 -11.418 1.00 0.00 129 LYS A CA 4
ATOM 4261 C C . LYS A 1 52 ? 12.185 -3.561 -10.658 1.00 0.00 129 LYS A C 4
ATOM 4262 O O . LYS A 1 52 ? 11.580 -4.534 -10.201 1.00 0.00 129 LYS A O 4
ATOM 4281 N N . ARG A 1 53 ? 11.666 -2.327 -10.627 1.00 0.00 130 ARG A N 4
ATOM 4282 C CA . ARG A 1 53 ? 10.308 -2.010 -10.128 1.00 0.00 130 ARG A CA 4
ATOM 4283 C C . ARG A 1 53 ? 9.182 -2.813 -10.803 1.00 0.00 130 ARG A C 4
ATOM 4284 O O . ARG A 1 53 ? 8.143 -3.051 -10.193 1.00 0.00 130 ARG A O 4
ATOM 4305 N N . MET A 1 54 ? 9.409 -3.277 -12.037 1.00 0.00 131 MET A N 4
ATOM 4306 C CA . MET A 1 54 ? 8.533 -4.170 -12.806 1.00 0.00 131 MET A CA 4
ATOM 4307 C C . MET A 1 54 ? 8.285 -5.541 -12.138 1.00 0.00 131 MET A C 4
ATOM 4308 O O . MET A 1 54 ? 7.298 -6.210 -12.452 1.00 0.00 131 MET A O 4
ATOM 4322 N N . HIS A 1 55 ? 9.145 -5.952 -11.198 1.00 0.00 132 HIS A N 4
ATOM 4323 C CA . HIS A 1 55 ? 9.135 -7.282 -10.562 1.00 0.00 132 HIS A CA 4
ATOM 4324 C C . HIS A 1 55 ? 8.946 -7.228 -9.035 1.00 0.00 132 HIS A C 4
ATOM 4325 O O . HIS A 1 55 ? 9.107 -8.244 -8.359 1.00 0.00 132 HIS A O 4
ATOM 4339 N N . ILE A 1 56 ? 8.568 -6.065 -8.493 1.00 0.00 133 ILE A N 4
ATOM 4340 C CA . ILE A 1 56 ? 8.313 -5.818 -7.063 1.00 0.00 133 ILE A CA 4
ATOM 4341 C C . ILE A 1 56 ? 6.932 -5.162 -6.911 1.00 0.00 133 ILE A C 4
ATOM 4342 O O . ILE A 1 56 ? 6.532 -4.326 -7.728 1.00 0.00 133 ILE A O 4
ATOM 4358 N N . LYS A 1 57 ? 6.200 -5.533 -5.858 1.00 0.00 134 LYS A N 4
ATOM 4359 C CA . LYS A 1 57 ? 4.840 -5.076 -5.547 1.00 0.00 134 LYS A CA 4
ATOM 4360 C C . LYS A 1 57 ? 4.723 -4.735 -4.061 1.00 0.00 134 LYS A C 4
ATOM 4361 O O . LYS A 1 57 ? 5.318 -5.390 -3.202 1.00 0.00 134 LYS A O 4
ATOM 4380 N N . ALA A 1 58 ? 3.915 -3.726 -3.753 1.00 0.00 135 ALA A N 4
ATOM 4381 C CA . ALA A 1 58 ? 3.538 -3.409 -2.379 1.00 0.00 135 ALA A CA 4
ATOM 4382 C C . ALA A 1 58 ? 2.695 -4.555 -1.785 1.00 0.00 135 ALA A C 4
ATOM 4383 O O . ALA A 1 58 ? 1.827 -5.114 -2.463 1.00 0.00 135 ALA A O 4
ATOM 4390 N N . MET A 1 59 ? 2.935 -4.904 -0.518 1.00 0.00 136 MET A N 4
ATOM 4391 C CA . MET A 1 59 ? 2.122 -5.894 0.199 1.00 0.00 136 MET A CA 4
ATOM 4392 C C . MET A 1 59 ? 0.673 -5.371 0.357 1.00 0.00 136 MET A C 4
ATOM 4393 O O . MET A 1 59 ? 0.494 -4.247 0.841 1.00 0.00 136 MET A O 4
ATOM 4407 N N . PRO A 1 60 ? -0.359 -6.123 -0.075 1.00 0.00 137 PRO A N 4
ATOM 4408 C CA . PRO A 1 60 ? -1.730 -5.613 -0.167 1.00 0.00 137 PRO A CA 4
ATOM 4409 C C . PRO A 1 60 ? -2.408 -5.454 1.202 1.00 0.00 137 PRO A C 4
ATOM 4410 O O . PRO A 1 60 ? -2.029 -6.084 2.192 1.00 0.00 137 PRO A O 4
ATOM 4421 N N . GLU A 1 61 ? -3.468 -4.641 1.239 1.00 0.00 138 GLU A N 4
ATOM 4422 C CA . GLU A 1 61 ? -4.263 -4.331 2.443 1.00 0.00 138 GLU A CA 4
ATOM 4423 C C . GLU A 1 61 ? -5.033 -5.537 3.029 1.00 0.00 138 GLU A C 4
ATOM 4424 O O . GLU A 1 61 ? -5.561 -5.454 4.141 1.00 0.00 138 GLU A O 4
ATOM 4436 N N . ASP A 1 62 ? -5.094 -6.660 2.303 1.00 0.00 139 ASP A N 4
ATOM 4437 C CA . ASP A 1 62 ? -5.817 -7.885 2.683 1.00 0.00 139 ASP A CA 4
ATOM 4438 C C . ASP A 1 62 ? -4.888 -9.042 3.119 1.00 0.00 139 ASP A C 4
ATOM 4439 O O . ASP A 1 62 ? -5.359 -10.042 3.669 1.00 0.00 139 ASP A O 4
ATOM 4448 N N . ALA A 1 63 ? -3.568 -8.920 2.921 1.00 0.00 140 ALA A N 4
ATOM 4449 C CA . ALA A 1 63 ? -2.581 -9.874 3.439 1.00 0.00 140 ALA A CA 4
ATOM 4450 C C . ALA A 1 63 ? -2.394 -9.732 4.965 1.00 0.00 140 ALA A C 4
ATOM 4451 O O . ALA A 1 63 ? -2.361 -8.618 5.501 1.00 0.00 140 ALA A O 4
ATOM 4458 N N . LYS A 1 64 ? -2.236 -10.863 5.665 1.00 0.00 141 LYS A N 4
ATOM 4459 C CA . LYS A 1 64 ? -1.929 -10.908 7.109 1.00 0.00 141 LYS A CA 4
ATOM 4460 C C . LYS A 1 64 ? -0.451 -10.592 7.389 1.00 0.00 141 LYS A C 4
ATOM 4461 O O . LYS A 1 64 ? 0.420 -10.834 6.548 1.00 0.00 141 LYS A O 4
ATOM 4480 N N . GLY A 1 65 ? -0.175 -10.076 8.589 1.00 0.00 142 GLY A N 4
ATOM 4481 C CA . GLY A 1 65 ? 1.175 -9.759 9.088 1.00 0.00 142 GLY A CA 4
ATOM 4482 C C . GLY A 1 65 ? 1.226 -8.535 10.013 1.00 0.00 142 GLY A C 4
ATOM 4483 O O . GLY A 1 65 ? 2.114 -8.433 10.862 1.00 0.00 142 GLY A O 4
ATOM 4487 N N . GLN A 1 66 ? 0.257 -7.624 9.876 1.00 0.00 143 GLN A N 4
ATOM 4488 C CA . GLN A 1 66 ? 0.097 -6.392 10.652 1.00 0.00 143 GLN A CA 4
ATOM 4489 C C . GLN A 1 66 ? -1.403 -6.046 10.787 1.00 0.00 143 GLN A C 4
ATOM 4490 O O . GLN A 1 66 ? -2.234 -6.533 10.014 1.00 0.00 143 GLN A O 4
ATOM 4504 N N . ASP A 1 67 ? -1.757 -5.195 11.753 1.00 0.00 144 ASP A N 4
ATOM 4505 C CA . ASP A 1 67 ? -3.130 -4.743 12.029 1.00 0.00 144 ASP A CA 4
ATOM 4506 C C . ASP A 1 67 ? -3.231 -3.212 12.212 1.00 0.00 144 ASP A C 4
ATOM 4507 O O . ASP A 1 67 ? -2.223 -2.502 12.297 1.00 0.00 144 ASP A O 4
ATOM 4516 N N . TRP A 1 68 ? -4.467 -2.703 12.233 1.00 0.00 145 TRP A N 4
ATOM 4517 C CA . TRP A 1 68 ? -4.798 -1.269 12.159 1.00 0.00 145 TRP A CA 4
ATOM 4518 C C . TRP A 1 68 ? -5.977 -0.846 13.060 1.00 0.00 145 TRP A C 4
ATOM 4519 O O . TRP A 1 68 ? -6.510 0.256 12.914 1.00 0.00 145 TRP A O 4
ATOM 4540 N N . ILE A 1 69 ? -6.392 -1.700 14.003 1.00 0.00 146 ILE A N 4
ATOM 4541 C CA . ILE A 1 69 ? -7.473 -1.430 14.964 1.00 0.00 146 ILE A CA 4
ATOM 4542 C C . ILE A 1 69 ? -7.325 -0.070 15.672 1.00 0.00 146 ILE A C 4
ATOM 4543 O O . ILE A 1 69 ? -6.325 0.215 16.335 1.00 0.00 146 ILE A O 4
ATOM 4559 N N . ALA A 1 70 ? -8.345 0.779 15.508 1.00 0.00 147 ALA A N 4
ATOM 4560 C CA . ALA A 1 70 ? -8.421 2.155 16.017 1.00 0.00 147 ALA A CA 4
ATOM 4561 C C . ALA A 1 70 ? -7.144 3.007 15.780 1.00 0.00 147 ALA A C 4
ATOM 4562 O O . ALA A 1 70 ? -6.670 3.704 16.685 1.00 0.00 147 ALA A O 4
ATOM 4569 N N . LEU A 1 71 ? -6.568 2.925 14.569 1.00 0.00 148 LEU A N 4
ATOM 4570 C CA . LEU A 1 71 ? -5.357 3.648 14.142 1.00 0.00 148 LEU A CA 4
ATOM 4571 C C . LEU A 1 71 ? -5.350 5.153 14.486 1.00 0.00 148 LEU A C 4
ATOM 4572 O O . LEU A 1 71 ? -6.379 5.835 14.426 1.00 0.00 148 LEU A O 4
ATOM 4588 N N . VAL A 1 72 ? -4.167 5.671 14.832 1.00 0.00 149 VAL A N 4
ATOM 4589 C CA . VAL A 1 72 ? -3.934 7.093 15.150 1.00 0.00 149 VAL A CA 4
ATOM 4590 C C . VAL A 1 72 ? -3.995 7.982 13.896 1.00 0.00 149 VAL A C 4
ATOM 4591 O O . VAL A 1 72 ? -3.565 7.580 12.809 1.00 0.00 149 VAL A O 4
ATOM 4604 N N . LYS A 1 73 ? -4.514 9.206 14.052 1.00 0.00 150 LYS A N 4
ATOM 4605 C CA . LYS A 1 73 ? -4.624 10.239 13.004 1.00 0.00 150 LYS A CA 4
ATOM 4606 C C . LYS A 1 73 ? -4.584 11.661 13.589 1.00 0.00 150 LYS A C 4
ATOM 4607 O O . LYS A 1 73 ? -4.712 11.842 14.806 1.00 0.00 150 LYS A O 4
ATOM 4626 N N . ALA A 1 74 ? -4.426 12.663 12.719 1.00 0.00 151 ALA A N 4
ATOM 4627 C CA . ALA A 1 74 ? -4.368 14.098 13.046 1.00 0.00 151 ALA A CA 4
ATOM 4628 C C . ALA A 1 74 ? -4.961 14.969 11.919 1.00 0.00 151 ALA A C 4
ATOM 4629 O O . ALA A 1 74 ? -4.684 14.695 10.727 1.00 0.00 151 ALA A O 4
ATOM 4637 N N . GLY A 1 1 ? -17.829 3.562 -6.370 1.00 0.00 78 GLY A N 5
ATOM 4638 C CA . GLY A 1 1 ? -16.699 2.637 -6.149 1.00 0.00 78 GLY A CA 5
ATOM 4639 C C . GLY A 1 1 ? -15.414 3.179 -6.757 1.00 0.00 78 GLY A C 5
ATOM 4640 O O . GLY A 1 1 ? -15.438 3.811 -7.817 1.00 0.00 78 GLY A O 5
ATOM 4646 N N . SER A 1 2 ? -14.280 2.936 -6.093 1.00 0.00 79 SER A N 5
ATOM 4647 C CA . SER A 1 2 ? -12.940 3.407 -6.493 1.00 0.00 79 SER A CA 5
ATOM 4648 C C . SER A 1 2 ? -11.816 2.508 -5.947 1.00 0.00 79 SER A C 5
ATOM 4649 O O . SER A 1 2 ? -12.053 1.606 -5.138 1.00 0.00 79 SER A O 5
ATOM 4657 N N . SER A 1 3 ? -10.573 2.742 -6.379 1.00 0.00 80 SER A N 5
ATOM 4658 C CA . SER A 1 3 ? -9.349 2.103 -5.855 1.00 0.00 80 SER A CA 5
ATOM 4659 C C . SER A 1 3 ? -8.115 2.988 -6.091 1.00 0.00 80 SER A C 5
ATOM 4660 O O . SER A 1 3 ? -8.087 3.796 -7.025 1.00 0.00 80 SER A O 5
ATOM 4668 N N . GLY A 1 4 ? -7.093 2.849 -5.240 1.00 0.00 81 GLY A N 5
ATOM 4669 C CA . GLY A 1 4 ? -5.912 3.725 -5.226 1.00 0.00 81 GLY A CA 5
ATOM 4670 C C . GLY A 1 4 ? -5.028 3.518 -3.991 1.00 0.00 81 GLY A C 5
ATOM 4671 O O . GLY A 1 4 ? -4.873 4.438 -3.184 1.00 0.00 81 GLY A O 5
ATOM 4675 N N . SER A 1 5 ? -4.519 2.295 -3.805 1.00 0.00 82 SER A N 5
ATOM 4676 C CA . SER A 1 5 ? -3.757 1.846 -2.623 1.00 0.00 82 SER A CA 5
ATOM 4677 C C . SER A 1 5 ? -2.628 2.801 -2.200 1.00 0.00 82 SER A C 5
ATOM 4678 O O . SER A 1 5 ? -1.850 3.273 -3.035 1.00 0.00 82 SER A O 5
ATOM 4686 N N . SER A 1 6 ? -2.517 3.060 -0.892 1.00 0.00 83 SER A N 5
ATOM 4687 C CA . SER A 1 6 ? -1.463 3.903 -0.300 1.00 0.00 83 SER A CA 5
ATOM 4688 C C . SER A 1 6 ? -0.058 3.308 -0.497 1.00 0.00 83 SER A C 5
ATOM 4689 O O . SER A 1 6 ? 0.118 2.083 -0.495 1.00 0.00 83 SER A O 5
ATOM 4697 N N . GLY A 1 7 ? 0.950 4.170 -0.665 1.00 0.00 84 GLY A N 5
ATOM 4698 C CA . GLY A 1 7 ? 2.333 3.773 -0.964 1.00 0.00 84 GLY A CA 5
ATOM 4699 C C . GLY A 1 7 ? 3.191 4.925 -1.495 1.00 0.00 84 GLY A C 5
ATOM 4700 O O . GLY A 1 7 ? 3.757 4.811 -2.585 1.00 0.00 84 GLY A O 5
ATOM 4704 N N . PHE A 1 8 ? 3.230 6.052 -0.773 1.00 0.00 85 PHE A N 5
ATOM 4705 C CA . PHE A 1 8 ? 3.848 7.317 -1.213 1.00 0.00 85 PHE A CA 5
ATOM 4706 C C . PHE A 1 8 ? 5.296 7.170 -1.721 1.00 0.00 85 PHE A C 5
ATOM 4707 O O . PHE A 1 8 ? 5.637 7.709 -2.775 1.00 0.00 85 PHE A O 5
ATOM 4724 N N . ASP A 1 9 ? 6.134 6.415 -1.000 1.00 0.00 86 ASP A N 5
ATOM 4725 C CA . ASP A 1 9 ? 7.522 6.085 -1.353 1.00 0.00 86 ASP A CA 5
ATOM 4726 C C . ASP A 1 9 ? 7.952 4.755 -0.705 1.00 0.00 86 ASP A C 5
ATOM 4727 O O . ASP A 1 9 ? 7.513 4.420 0.400 1.00 0.00 86 ASP A O 5
ATOM 4736 N N . PHE A 1 10 ? 8.845 4.013 -1.365 1.00 0.00 87 PHE A N 5
ATOM 4737 C CA . PHE A 1 10 ? 9.538 2.858 -0.777 1.00 0.00 87 PHE A CA 5
ATOM 4738 C C . PHE A 1 10 ? 10.730 3.323 0.087 1.00 0.00 87 PHE A C 5
ATOM 4739 O O . PHE A 1 10 ? 11.286 4.407 -0.124 1.00 0.00 87 PHE A O 5
ATOM 4756 N N . LYS A 1 11 ? 11.136 2.489 1.052 1.00 0.00 88 LYS A N 5
ATOM 4757 C CA . LYS A 1 11 ? 12.279 2.720 1.956 1.00 0.00 88 LYS A CA 5
ATOM 4758 C C . LYS A 1 11 ? 12.930 1.403 2.395 1.00 0.00 88 LYS A C 5
ATOM 4759 O O . LYS A 1 11 ? 12.264 0.368 2.464 1.00 0.00 88 LYS A O 5
ATOM 4778 N N . ALA A 1 12 ? 14.226 1.439 2.704 1.00 0.00 89 ALA A N 5
ATOM 4779 C CA . ALA A 1 12 ? 14.950 0.286 3.241 1.00 0.00 89 ALA A CA 5
ATOM 4780 C C . ALA A 1 12 ? 14.360 -0.167 4.595 1.00 0.00 89 ALA A C 5
ATOM 4781 O O . ALA A 1 12 ? 13.955 0.656 5.422 1.00 0.00 89 ALA A O 5
ATOM 4788 N N . GLY A 1 13 ? 14.297 -1.482 4.812 1.00 0.00 90 GLY A N 5
ATOM 4789 C CA . GLY A 1 13 ? 13.672 -2.117 5.977 1.00 0.00 90 GLY A CA 5
ATOM 4790 C C . GLY A 1 13 ? 12.166 -2.390 5.827 1.00 0.00 90 GLY A C 5
ATOM 4791 O O . GLY A 1 13 ? 11.593 -3.079 6.671 1.00 0.00 90 GLY A O 5
ATOM 4795 N N . GLU A 1 14 ? 11.512 -1.879 4.777 1.00 0.00 91 GLU A N 5
ATOM 4796 C CA . GLU A 1 14 ? 10.094 -2.143 4.494 1.00 0.00 91 GLU A CA 5
ATOM 4797 C C . GLU A 1 14 ? 9.890 -3.494 3.784 1.00 0.00 91 GLU A C 5
ATOM 4798 O O . GLU A 1 14 ? 10.708 -3.910 2.958 1.00 0.00 91 GLU A O 5
ATOM 4810 N N . GLU A 1 15 ? 8.783 -4.172 4.092 1.00 0.00 92 GLU A N 5
ATOM 4811 C CA . GLU A 1 15 ? 8.417 -5.473 3.518 1.00 0.00 92 GLU A CA 5
ATOM 4812 C C . GLU A 1 15 ? 7.516 -5.325 2.279 1.00 0.00 92 GLU A C 5
ATOM 4813 O O . GLU A 1 15 ? 6.656 -4.443 2.201 1.00 0.00 92 GLU A O 5
ATOM 4825 N N . VAL A 1 16 ? 7.723 -6.213 1.306 1.00 0.00 93 VAL A N 5
ATOM 4826 C CA . VAL A 1 16 ? 7.146 -6.177 -0.048 1.00 0.00 93 VAL A CA 5
ATOM 4827 C C . VAL A 1 16 ? 6.897 -7.596 -0.578 1.00 0.00 93 VAL A C 5
ATOM 4828 O O . VAL A 1 16 ? 7.360 -8.583 0.002 1.00 0.00 93 VAL A O 5
ATOM 4841 N N . LEU A 1 17 ? 6.200 -7.703 -1.710 1.00 0.00 94 LEU A N 5
ATOM 4842 C CA . LEU A 1 17 ? 6.052 -8.939 -2.482 1.00 0.00 94 LEU A CA 5
ATOM 4843 C C . LEU A 1 17 ? 6.843 -8.806 -3.788 1.00 0.00 94 LEU A C 5
ATOM 4844 O O . LEU A 1 17 ? 6.742 -7.783 -4.464 1.00 0.00 94 LEU A O 5
ATOM 4860 N N . ALA A 1 18 ? 7.630 -9.814 -4.158 1.00 0.00 95 ALA A N 5
ATOM 4861 C CA . ALA A 1 18 ? 8.496 -9.748 -5.337 1.00 0.00 95 ALA A CA 5
ATOM 4862 C C . ALA A 1 18 ? 8.689 -11.116 -6.018 1.00 0.00 95 ALA A C 5
ATOM 4863 O O . ALA A 1 18 ? 8.563 -12.170 -5.390 1.00 0.00 95 ALA A O 5
ATOM 4870 N N . ARG A 1 19 ? 8.964 -11.096 -7.327 1.00 0.00 96 ARG A N 5
ATOM 4871 C CA . ARG A 1 19 ? 9.190 -12.288 -8.165 1.00 0.00 96 ARG A CA 5
ATOM 4872 C C . ARG A 1 19 ? 10.570 -12.911 -7.901 1.00 0.00 96 ARG A C 5
ATOM 4873 O O . ARG A 1 19 ? 11.522 -12.189 -7.609 1.00 0.00 96 ARG A O 5
ATOM 4894 N N . TRP A 1 20 ? 10.703 -14.232 -8.075 1.00 0.00 97 TRP A N 5
ATOM 4895 C CA . TRP A 1 20 ? 12.010 -14.918 -7.988 1.00 0.00 97 TRP A CA 5
ATOM 4896 C C . TRP A 1 20 ? 12.234 -16.030 -9.029 1.00 0.00 97 TRP A C 5
ATOM 4897 O O . TRP A 1 20 ? 13.300 -16.069 -9.650 1.00 0.00 97 TRP A O 5
ATOM 4918 N N . THR A 1 21 ? 11.237 -16.896 -9.269 1.00 0.00 98 THR A N 5
ATOM 4919 C CA . THR A 1 21 ? 11.395 -18.114 -10.107 1.00 0.00 98 THR A CA 5
ATOM 4920 C C . THR A 1 21 ? 10.198 -18.400 -11.030 1.00 0.00 98 THR A C 5
ATOM 4921 O O . THR A 1 21 ? 10.350 -19.073 -12.051 1.00 0.00 98 THR A O 5
ATOM 4932 N N . ASP A 1 22 ? 9.010 -17.871 -10.720 1.00 0.00 99 ASP A N 5
ATOM 4933 C CA . ASP A 1 22 ? 7.733 -18.177 -11.387 1.00 0.00 99 ASP A CA 5
ATOM 4934 C C . ASP A 1 22 ? 6.860 -16.912 -11.500 1.00 0.00 99 ASP A C 5
ATOM 4935 O O . ASP A 1 22 ? 7.250 -15.834 -11.051 1.00 0.00 99 ASP A O 5
ATOM 4944 N N . CYS A 1 23 ? 5.651 -17.024 -12.058 1.00 0.00 100 CYS A N 5
ATOM 4945 C CA . CYS A 1 23 ? 4.651 -15.945 -12.037 1.00 0.00 100 CYS A CA 5
ATOM 4946 C C . CYS A 1 23 ? 4.131 -15.603 -10.618 1.00 0.00 100 CYS A C 5
ATOM 4947 O O . CYS A 1 23 ? 3.498 -14.562 -10.430 1.00 0.00 100 CYS A O 5
ATOM 4955 N N . ARG A 1 24 ? 4.390 -16.465 -9.620 1.00 0.00 101 ARG A N 5
ATOM 4956 C CA . ARG A 1 24 ? 4.081 -16.225 -8.202 1.00 0.00 101 ARG A CA 5
ATOM 4957 C C . ARG A 1 24 ? 5.059 -15.206 -7.602 1.00 0.00 101 ARG A C 5
ATOM 4958 O O . ARG A 1 24 ? 6.275 -15.336 -7.763 1.00 0.00 101 ARG A O 5
ATOM 4979 N N . TYR A 1 25 ? 4.531 -14.230 -6.869 1.00 0.00 102 TYR A N 5
ATOM 4980 C CA . TYR A 1 25 ? 5.324 -13.328 -6.027 1.00 0.00 102 TYR A CA 5
ATOM 4981 C C . TYR A 1 25 ? 5.475 -13.945 -4.623 1.00 0.00 102 TYR A C 5
ATOM 4982 O O . TYR A 1 25 ? 4.595 -14.679 -4.158 1.00 0.00 102 TYR A O 5
ATOM 5000 N N . TYR A 1 26 ? 6.560 -13.614 -3.925 1.00 0.00 103 TYR A N 5
ATOM 5001 C CA . TYR A 1 26 ? 6.909 -14.148 -2.602 1.00 0.00 103 TYR A CA 5
ATOM 5002 C C . TYR A 1 26 ? 7.356 -13.015 -1.652 1.00 0.00 103 TYR A C 5
ATOM 5003 O O . TYR A 1 26 ? 7.798 -11.962 -2.130 1.00 0.00 103 TYR A O 5
ATOM 5021 N N . PRO A 1 27 ? 7.247 -13.187 -0.318 1.00 0.00 104 PRO A N 5
ATOM 5022 C CA . PRO A 1 27 ? 7.588 -12.139 0.644 1.00 0.00 104 PRO A CA 5
ATOM 5023 C C . PRO A 1 27 ? 9.094 -11.841 0.688 1.00 0.00 104 PRO A C 5
ATOM 5024 O O . PRO A 1 27 ? 9.936 -12.745 0.713 1.00 0.00 104 PRO A O 5
ATOM 5035 N N . ALA A 1 28 ? 9.417 -10.549 0.740 1.00 0.00 105 ALA A N 5
ATOM 5036 C CA . ALA A 1 28 ? 10.772 -10.008 0.770 1.00 0.00 105 ALA A CA 5
ATOM 5037 C C . ALA A 1 28 ? 10.833 -8.678 1.554 1.00 0.00 105 ALA A C 5
ATOM 5038 O O . ALA A 1 28 ? 9.807 -8.128 1.964 1.00 0.00 105 ALA A O 5
ATOM 5045 N N . LYS A 1 29 ? 12.045 -8.144 1.744 1.00 0.00 106 LYS A N 5
ATOM 5046 C CA . LYS A 1 29 ? 12.331 -6.875 2.435 1.00 0.00 106 LYS A CA 5
ATOM 5047 C C . LYS A 1 29 ? 13.371 -6.073 1.650 1.00 0.00 106 LYS A C 5
ATOM 5048 O O . LYS A 1 29 ? 14.321 -6.652 1.123 1.00 0.00 106 LYS A O 5
ATOM 5067 N N . ILE A 1 30 ? 13.180 -4.757 1.533 1.00 0.00 107 ILE A N 5
ATOM 5068 C CA . ILE A 1 30 ? 14.106 -3.865 0.813 1.00 0.00 107 ILE A CA 5
ATOM 5069 C C . ILE A 1 30 ? 15.363 -3.635 1.662 1.00 0.00 107 ILE A C 5
ATOM 5070 O O . ILE A 1 30 ? 15.272 -3.270 2.834 1.00 0.00 107 ILE A O 5
ATOM 5086 N N . GLU A 1 31 ? 16.540 -3.800 1.062 1.00 0.00 108 GLU A N 5
ATOM 5087 C CA . GLU A 1 31 ? 17.846 -3.621 1.714 1.00 0.00 108 GLU A CA 5
ATOM 5088 C C . GLU A 1 31 ? 18.570 -2.347 1.244 1.00 0.00 108 GLU A C 5
ATOM 5089 O O . GLU A 1 31 ? 19.287 -1.719 2.026 1.00 0.00 108 GLU A O 5
ATOM 5101 N N . ALA A 1 32 ? 18.357 -1.943 -0.014 1.00 0.00 109 ALA A N 5
ATOM 5102 C CA . ALA A 1 32 ? 18.849 -0.701 -0.617 1.00 0.00 109 ALA A CA 5
ATOM 5103 C C . ALA A 1 32 ? 18.010 -0.325 -1.855 1.00 0.00 109 ALA A C 5
ATOM 5104 O O . ALA A 1 32 ? 17.255 -1.144 -2.386 1.00 0.00 109 ALA A O 5
ATOM 5111 N N . ILE A 1 33 ? 18.144 0.917 -2.328 1.00 0.00 110 ILE A N 5
ATOM 5112 C CA . ILE A 1 33 ? 17.279 1.525 -3.354 1.00 0.00 110 ILE A CA 5
ATOM 5113 C C . ILE A 1 33 ? 18.126 2.269 -4.402 1.00 0.00 110 ILE A C 5
ATOM 5114 O O . ILE A 1 33 ? 19.171 2.840 -4.074 1.00 0.00 110 ILE A O 5
ATOM 5130 N N . ASN A 1 34 ? 17.657 2.301 -5.655 1.00 0.00 111 ASN A N 5
ATOM 5131 C CA . ASN A 1 34 ? 18.231 3.091 -6.752 1.00 0.00 111 ASN A CA 5
ATOM 5132 C C . ASN A 1 34 ? 17.146 3.954 -7.429 1.00 0.00 111 ASN A C 5
ATOM 5133 O O . ASN A 1 34 ? 15.984 3.554 -7.543 1.00 0.00 111 ASN A O 5
ATOM 5144 N N . LYS A 1 35 ? 17.535 5.160 -7.861 1.00 0.00 112 LYS A N 5
ATOM 5145 C CA . LYS A 1 35 ? 16.627 6.214 -8.343 1.00 0.00 112 LYS A CA 5
ATOM 5146 C C . LYS A 1 35 ? 15.919 5.912 -9.670 1.00 0.00 112 LYS A C 5
ATOM 5147 O O . LYS A 1 35 ? 14.827 6.438 -9.892 1.00 0.00 112 LYS A O 5
ATOM 5166 N N . GLU A 1 36 ? 16.510 5.101 -10.555 1.00 0.00 113 GLU A N 5
ATOM 5167 C CA . GLU A 1 36 ? 16.059 4.959 -11.955 1.00 0.00 113 GLU A CA 5
ATOM 5168 C C . GLU A 1 36 ? 16.157 3.526 -12.538 1.00 0.00 113 GLU A C 5
ATOM 5169 O O . GLU A 1 36 ? 16.428 3.359 -13.733 1.00 0.00 113 GLU A O 5
ATOM 5181 N N . GLY A 1 37 ? 15.920 2.470 -11.744 1.00 0.00 114 GLY A N 5
ATOM 5182 C CA . GLY A 1 37 ? 15.778 1.121 -12.327 1.00 0.00 114 GLY A CA 5
ATOM 5183 C C . GLY A 1 37 ? 15.474 -0.050 -11.390 1.00 0.00 114 GLY A C 5
ATOM 5184 O O . GLY A 1 37 ? 14.609 -0.869 -11.716 1.00 0.00 114 GLY A O 5
ATOM 5188 N N . THR A 1 38 ? 16.142 -0.143 -10.236 1.00 0.00 115 THR A N 5
ATOM 5189 C CA . THR A 1 38 ? 16.122 -1.352 -9.382 1.00 0.00 115 THR A CA 5
ATOM 5190 C C . THR A 1 38 ? 15.996 -1.082 -7.880 1.00 0.00 115 THR A C 5
ATOM 5191 O O . THR A 1 38 ? 16.238 0.024 -7.393 1.00 0.00 115 THR A O 5
ATOM 5202 N N . PHE A 1 39 ? 15.698 -2.148 -7.135 1.00 0.00 116 PHE A N 5
ATOM 5203 C CA . PHE A 1 39 ? 15.726 -2.205 -5.672 1.00 0.00 116 PHE A CA 5
ATOM 5204 C C . PHE A 1 39 ? 16.474 -3.474 -5.238 1.00 0.00 116 PHE A C 5
ATOM 5205 O O . PHE A 1 39 ? 16.247 -4.554 -5.791 1.00 0.00 116 PHE A O 5
ATOM 5222 N N . THR A 1 40 ? 17.374 -3.352 -4.262 1.00 0.00 117 THR A N 5
ATOM 5223 C CA . THR A 1 40 ? 18.050 -4.491 -3.620 1.00 0.00 117 THR A CA 5
ATOM 5224 C C . THR A 1 40 ? 17.122 -5.072 -2.557 1.00 0.00 117 THR A C 5
ATOM 5225 O O . THR A 1 40 ? 16.592 -4.333 -1.726 1.00 0.00 117 THR A O 5
ATOM 5236 N N . VAL A 1 41 ? 16.922 -6.388 -2.567 1.00 0.00 118 VAL A N 5
ATOM 5237 C CA . VAL A 1 41 ? 15.904 -7.080 -1.764 1.00 0.00 118 VAL A CA 5
ATOM 5238 C C . VAL A 1 41 ? 16.412 -8.416 -1.222 1.00 0.00 118 VAL A C 5
ATOM 5239 O O . VAL A 1 41 ? 17.115 -9.164 -1.908 1.00 0.00 118 VAL A O 5
ATOM 5252 N N . GLN A 1 42 ? 16.009 -8.729 0.010 1.00 0.00 119 GLN A N 5
ATOM 5253 C CA . GLN A 1 42 ? 16.271 -9.993 0.698 1.00 0.00 119 GLN A CA 5
ATOM 5254 C C . GLN A 1 42 ? 14.962 -10.776 0.844 1.00 0.00 119 GLN A C 5
ATOM 5255 O O . GLN A 1 42 ? 13.960 -10.236 1.317 1.00 0.00 119 GLN A O 5
ATOM 5269 N N . PHE A 1 43 ? 14.971 -12.047 0.447 1.00 0.00 120 PHE A N 5
ATOM 5270 C CA . PHE A 1 43 ? 13.799 -12.930 0.497 1.00 0.00 120 PHE A CA 5
ATOM 5271 C C . PHE A 1 43 ? 13.765 -13.759 1.791 1.00 0.00 120 PHE A C 5
ATOM 5272 O O . PHE A 1 43 ? 14.750 -13.827 2.531 1.00 0.00 120 PHE A O 5
ATOM 5289 N N . TYR A 1 44 ? 12.627 -14.408 2.057 1.00 0.00 121 TYR A N 5
ATOM 5290 C CA . TYR A 1 44 ? 12.387 -15.246 3.244 1.00 0.00 121 TYR A CA 5
ATOM 5291 C C . TYR A 1 44 ? 13.432 -16.361 3.476 1.00 0.00 121 TYR A C 5
ATOM 5292 O O . TYR A 1 44 ? 13.666 -16.764 4.617 1.00 0.00 121 TYR A O 5
ATOM 5310 N N . ASP A 1 45 ? 14.084 -16.846 2.413 1.00 0.00 122 ASP A N 5
ATOM 5311 C CA . ASP A 1 45 ? 15.177 -17.830 2.468 1.00 0.00 122 ASP A CA 5
ATOM 5312 C C . ASP A 1 45 ? 16.493 -17.271 3.062 1.00 0.00 122 ASP A C 5
ATOM 5313 O O . ASP A 1 45 ? 17.335 -18.035 3.542 1.00 0.00 122 ASP A O 5
ATOM 5322 N N . GLY A 1 46 ? 16.677 -15.945 3.043 1.00 0.00 123 GLY A N 5
ATOM 5323 C CA . GLY A 1 46 ? 17.852 -15.225 3.558 1.00 0.00 123 GLY A CA 5
ATOM 5324 C C . GLY A 1 46 ? 18.773 -14.659 2.465 1.00 0.00 123 GLY A C 5
ATOM 5325 O O . GLY A 1 46 ? 19.576 -13.766 2.740 1.00 0.00 123 GLY A O 5
ATOM 5329 N N . VAL A 1 47 ? 18.657 -15.157 1.229 1.00 0.00 124 VAL A N 5
ATOM 5330 C CA . VAL A 1 47 ? 19.387 -14.684 0.035 1.00 0.00 124 VAL A CA 5
ATOM 5331 C C . VAL A 1 47 ? 19.042 -13.229 -0.326 1.00 0.00 124 VAL A C 5
ATOM 5332 O O . VAL A 1 47 ? 17.900 -12.794 -0.152 1.00 0.00 124 VAL A O 5
ATOM 5345 N N . ILE A 1 48 ? 20.021 -12.491 -0.868 1.00 0.00 125 ILE A N 5
ATOM 5346 C CA . ILE A 1 48 ? 19.906 -11.084 -1.283 1.00 0.00 125 ILE A CA 5
ATOM 5347 C C . ILE A 1 48 ? 20.355 -10.925 -2.744 1.00 0.00 125 ILE A C 5
ATOM 5348 O O . ILE A 1 48 ? 21.448 -11.362 -3.116 1.00 0.00 125 ILE A O 5
ATOM 5364 N N . ARG A 1 49 ? 19.521 -10.271 -3.559 1.00 0.00 126 ARG A N 5
ATOM 5365 C CA . ARG A 1 49 ? 19.774 -9.868 -4.961 1.00 0.00 126 ARG A CA 5
ATOM 5366 C C . ARG A 1 49 ? 19.127 -8.495 -5.222 1.00 0.00 126 ARG A C 5
ATOM 5367 O O . ARG A 1 49 ? 18.723 -7.810 -4.281 1.00 0.00 126 ARG A O 5
ATOM 5388 N N . CYS A 1 50 ? 19.007 -8.078 -6.481 1.00 0.00 127 CYS A N 5
ATOM 5389 C CA . CYS A 1 50 ? 18.220 -6.907 -6.880 1.00 0.00 127 CYS A CA 5
ATOM 5390 C C . CYS A 1 50 ? 17.285 -7.229 -8.056 1.00 0.00 127 CYS A C 5
ATOM 5391 O O . CYS A 1 50 ? 17.526 -8.162 -8.829 1.00 0.00 127 CYS A O 5
ATOM 5399 N N . LEU A 1 51 ? 16.203 -6.455 -8.172 1.00 0.00 128 LEU A N 5
ATOM 5400 C CA . LEU A 1 51 ? 15.121 -6.652 -9.144 1.00 0.00 128 LEU A CA 5
ATOM 5401 C C . LEU A 1 51 ? 14.642 -5.307 -9.704 1.00 0.00 128 LEU A C 5
ATOM 5402 O O . LEU A 1 51 ? 14.723 -4.274 -9.028 1.00 0.00 128 LEU A O 5
ATOM 5418 N N . LYS A 1 52 ? 14.111 -5.328 -10.932 1.00 0.00 129 LYS A N 5
ATOM 5419 C CA . LYS A 1 52 ? 13.433 -4.184 -11.562 1.00 0.00 129 LYS A CA 5
ATOM 5420 C C . LYS A 1 52 ? 12.135 -3.843 -10.825 1.00 0.00 129 LYS A C 5
ATOM 5421 O O . LYS A 1 52 ? 11.460 -4.726 -10.292 1.00 0.00 129 LYS A O 5
ATOM 5440 N N . ARG A 1 53 ? 11.713 -2.577 -10.902 1.00 0.00 130 ARG A N 5
ATOM 5441 C CA . ARG A 1 53 ? 10.386 -2.107 -10.445 1.00 0.00 130 ARG A CA 5
ATOM 5442 C C . ARG A 1 53 ? 9.192 -2.899 -11.010 1.00 0.00 130 ARG A C 5
ATOM 5443 O O . ARG A 1 53 ? 8.163 -3.017 -10.349 1.00 0.00 130 ARG A O 5
ATOM 5464 N N . MET A 1 54 ? 9.345 -3.477 -12.207 1.00 0.00 131 MET A N 5
ATOM 5465 C CA . MET A 1 54 ? 8.372 -4.340 -12.890 1.00 0.00 131 MET A CA 5
ATOM 5466 C C . MET A 1 54 ? 8.105 -5.677 -12.162 1.00 0.00 131 MET A C 5
ATOM 5467 O O . MET A 1 54 ? 7.125 -6.366 -12.455 1.00 0.00 131 MET A O 5
ATOM 5481 N N . HIS A 1 55 ? 8.954 -6.038 -11.194 1.00 0.00 132 HIS A N 5
ATOM 5482 C CA . HIS A 1 55 ? 8.986 -7.355 -10.530 1.00 0.00 132 HIS A CA 5
ATOM 5483 C C . HIS A 1 55 ? 8.770 -7.283 -9.006 1.00 0.00 132 HIS A C 5
ATOM 5484 O O . HIS A 1 55 ? 8.992 -8.271 -8.303 1.00 0.00 132 HIS A O 5
ATOM 5498 N N . ILE A 1 56 ? 8.315 -6.131 -8.499 1.00 0.00 133 ILE A N 5
ATOM 5499 C CA . ILE A 1 56 ? 8.073 -5.847 -7.074 1.00 0.00 133 ILE A CA 5
ATOM 5500 C C . ILE A 1 56 ? 6.708 -5.154 -6.914 1.00 0.00 133 ILE A C 5
ATOM 5501 O O . ILE A 1 56 ? 6.305 -4.342 -7.752 1.00 0.00 133 ILE A O 5
ATOM 5517 N N . LYS A 1 57 ? 6.006 -5.460 -5.820 1.00 0.00 134 LYS A N 5
ATOM 5518 C CA . LYS A 1 57 ? 4.688 -4.932 -5.436 1.00 0.00 134 LYS A CA 5
ATOM 5519 C C . LYS A 1 57 ? 4.669 -4.586 -3.943 1.00 0.00 134 LYS A C 5
ATOM 5520 O O . LYS A 1 57 ? 5.334 -5.231 -3.128 1.00 0.00 134 LYS A O 5
ATOM 5539 N N . ALA A 1 58 ? 3.876 -3.582 -3.578 1.00 0.00 135 ALA A N 5
ATOM 5540 C CA . ALA A 1 58 ? 3.617 -3.221 -2.184 1.00 0.00 135 ALA A CA 5
ATOM 5541 C C . ALA A 1 58 ? 2.852 -4.341 -1.450 1.00 0.00 135 ALA A C 5
ATOM 5542 O O . ALA A 1 58 ? 2.163 -5.154 -2.076 1.00 0.00 135 ALA A O 5
ATOM 5549 N N . MET A 1 59 ? 2.952 -4.376 -0.118 1.00 0.00 136 MET A N 5
ATOM 5550 C CA . MET A 1 59 ? 2.235 -5.357 0.709 1.00 0.00 136 MET A CA 5
ATOM 5551 C C . MET A 1 59 ? 0.704 -5.151 0.582 1.00 0.00 136 MET A C 5
ATOM 5552 O O . MET A 1 59 ? 0.217 -4.049 0.870 1.00 0.00 136 MET A O 5
ATOM 5566 N N . PRO A 1 60 ? -0.065 -6.160 0.122 1.00 0.00 137 PRO A N 5
ATOM 5567 C CA . PRO A 1 60 ? -1.467 -5.989 -0.270 1.00 0.00 137 PRO A CA 5
ATOM 5568 C C . PRO A 1 60 ? -2.433 -5.817 0.912 1.00 0.00 137 PRO A C 5
ATOM 5569 O O . PRO A 1 60 ? -2.135 -6.177 2.051 1.00 0.00 137 PRO A O 5
ATOM 5580 N N . GLU A 1 61 ? -3.646 -5.342 0.611 1.00 0.00 138 GLU A N 5
ATOM 5581 C CA . GLU A 1 61 ? -4.768 -5.255 1.565 1.00 0.00 138 GLU A CA 5
ATOM 5582 C C . GLU A 1 61 ? -5.203 -6.628 2.121 1.00 0.00 138 GLU A C 5
ATOM 5583 O O . GLU A 1 61 ? -5.830 -6.707 3.180 1.00 0.00 138 GLU A O 5
ATOM 5595 N N . ASP A 1 62 ? -4.868 -7.718 1.418 1.00 0.00 139 ASP A N 5
ATOM 5596 C CA . ASP A 1 62 ? -5.099 -9.106 1.840 1.00 0.00 139 ASP A CA 5
ATOM 5597 C C . ASP A 1 62 ? -4.194 -9.561 3.010 1.00 0.00 139 ASP A C 5
ATOM 5598 O O . ASP A 1 62 ? -4.536 -10.510 3.722 1.00 0.00 139 ASP A O 5
ATOM 5607 N N . ALA A 1 63 ? -3.051 -8.898 3.231 1.00 0.00 140 ALA A N 5
ATOM 5608 C CA . ALA A 1 63 ? -2.148 -9.181 4.350 1.00 0.00 140 ALA A CA 5
ATOM 5609 C C . ALA A 1 63 ? -2.753 -8.779 5.716 1.00 0.00 140 ALA A C 5
ATOM 5610 O O . ALA A 1 63 ? -3.647 -7.928 5.799 1.00 0.00 140 ALA A O 5
ATOM 5617 N N . LYS A 1 64 ? -2.237 -9.370 6.805 1.00 0.00 141 LYS A N 5
ATOM 5618 C CA . LYS A 1 64 ? -2.587 -9.007 8.193 1.00 0.00 141 LYS A CA 5
ATOM 5619 C C . LYS A 1 64 ? -2.238 -7.547 8.528 1.00 0.00 141 LYS A C 5
ATOM 5620 O O . LYS A 1 64 ? -1.348 -6.951 7.914 1.00 0.00 141 LYS A O 5
ATOM 5639 N N . GLY A 1 65 ? -2.906 -6.984 9.538 1.00 0.00 142 GLY A N 5
ATOM 5640 C CA . GLY A 1 65 ? -2.757 -5.572 9.914 1.00 0.00 142 GLY A CA 5
ATOM 5641 C C . GLY A 1 65 ? -3.342 -4.612 8.867 1.00 0.00 142 GLY A C 5
ATOM 5642 O O . GLY A 1 65 ? -4.319 -4.940 8.188 1.00 0.00 142 GLY A O 5
ATOM 5646 N N . GLN A 1 66 ? -2.748 -3.417 8.745 1.00 0.00 143 GLN A N 5
ATOM 5647 C CA . GLN A 1 66 ? -3.155 -2.344 7.815 1.00 0.00 143 GLN A CA 5
ATOM 5648 C C . GLN A 1 66 ? -4.552 -1.741 8.122 1.00 0.00 143 GLN A C 5
ATOM 5649 O O . GLN A 1 66 ? -5.140 -1.033 7.303 1.00 0.00 143 GLN A O 5
ATOM 5663 N N . ASP A 1 67 ? -5.093 -2.001 9.319 1.00 0.00 144 ASP A N 5
ATOM 5664 C CA . ASP A 1 67 ? -6.392 -1.514 9.810 1.00 0.00 144 ASP A CA 5
ATOM 5665 C C . ASP A 1 67 ? -6.311 -0.060 10.333 1.00 0.00 144 ASP A C 5
ATOM 5666 O O . ASP A 1 67 ? -6.523 0.208 11.519 1.00 0.00 144 ASP A O 5
ATOM 5675 N N . TRP A 1 68 ? -5.983 0.898 9.459 1.00 0.00 145 TRP A N 5
ATOM 5676 C CA . TRP A 1 68 ? -5.922 2.344 9.754 1.00 0.00 145 TRP A CA 5
ATOM 5677 C C . TRP A 1 68 ? -7.297 3.021 9.999 1.00 0.00 145 TRP A C 5
ATOM 5678 O O . TRP A 1 68 ? -7.501 4.192 9.669 1.00 0.00 145 TRP A O 5
ATOM 5699 N N . ILE A 1 69 ? -8.272 2.297 10.557 1.00 0.00 146 ILE A N 5
ATOM 5700 C CA . ILE A 1 69 ? -9.567 2.829 10.996 1.00 0.00 146 ILE A CA 5
ATOM 5701 C C . ILE A 1 69 ? -9.403 3.853 12.132 1.00 0.00 146 ILE A C 5
ATOM 5702 O O . ILE A 1 69 ? -8.416 3.851 12.873 1.00 0.00 146 ILE A O 5
ATOM 5718 N N . ALA A 1 70 ? -10.414 4.711 12.275 1.00 0.00 147 ALA A N 5
ATOM 5719 C CA . ALA A 1 70 ? -10.508 5.794 13.266 1.00 0.00 147 ALA A CA 5
ATOM 5720 C C . ALA A 1 70 ? -9.245 6.690 13.377 1.00 0.00 147 ALA A C 5
ATOM 5721 O O . ALA A 1 70 ? -8.890 7.161 14.462 1.00 0.00 147 ALA A O 5
ATOM 5728 N N . LEU A 1 71 ? -8.555 6.927 12.252 1.00 0.00 148 LEU A N 5
ATOM 5729 C CA . LEU A 1 71 ? -7.314 7.720 12.151 1.00 0.00 148 LEU A CA 5
ATOM 5730 C C . LEU A 1 71 ? -7.458 9.239 12.425 1.00 0.00 148 LEU A C 5
ATOM 5731 O O . LEU A 1 71 ? -6.470 9.975 12.355 1.00 0.00 148 LEU A O 5
ATOM 5747 N N . VAL A 1 72 ? -8.666 9.719 12.743 1.00 0.00 149 VAL A N 5
ATOM 5748 C CA . VAL A 1 72 ? -8.986 11.123 13.064 1.00 0.00 149 VAL A CA 5
ATOM 5749 C C . VAL A 1 72 ? -10.085 11.198 14.135 1.00 0.00 149 VAL A C 5
ATOM 5750 O O . VAL A 1 72 ? -10.889 10.270 14.280 1.00 0.00 149 VAL A O 5
ATOM 5763 N N . LYS A 1 73 ? -10.120 12.299 14.901 1.00 0.00 150 LYS A N 5
ATOM 5764 C CA . LYS A 1 73 ? -11.095 12.564 15.976 1.00 0.00 150 LYS A CA 5
ATOM 5765 C C . LYS A 1 73 ? -12.550 12.444 15.486 1.00 0.00 150 LYS A C 5
ATOM 5766 O O . LYS A 1 73 ? -12.943 13.111 14.523 1.00 0.00 150 LYS A O 5
ATOM 5785 N N . ALA A 1 74 ? -13.337 11.600 16.162 1.00 0.00 151 ALA A N 5
ATOM 5786 C CA . ALA A 1 74 ? -14.778 11.409 15.940 1.00 0.00 151 ALA A CA 5
ATOM 5787 C C . ALA A 1 74 ? -15.608 12.681 16.232 1.00 0.00 151 ALA A C 5
ATOM 5788 O O . ALA A 1 74 ? -15.413 13.303 17.303 1.00 0.00 151 ALA A O 5
ATOM 5796 N N . GLY A 1 1 ? 2.206 16.766 -14.982 1.00 0.00 78 GLY A N 6
ATOM 5797 C CA . GLY A 1 1 ? 2.984 15.600 -14.518 1.00 0.00 78 GLY A CA 6
ATOM 5798 C C . GLY A 1 1 ? 2.090 14.600 -13.806 1.00 0.00 78 GLY A C 6
ATOM 5799 O O . GLY A 1 1 ? 1.409 14.954 -12.840 1.00 0.00 78 GLY A O 6
ATOM 5805 N N . SER A 1 2 ? 2.070 13.350 -14.280 1.00 0.00 79 SER A N 6
ATOM 5806 C CA . SER A 1 2 ? 1.264 12.250 -13.715 1.00 0.00 79 SER A CA 6
ATOM 5807 C C . SER A 1 2 ? 1.651 11.880 -12.271 1.00 0.00 79 SER A C 6
ATOM 5808 O O . SER A 1 2 ? 2.786 12.098 -11.836 1.00 0.00 79 SER A O 6
ATOM 5816 N N . SER A 1 3 ? 0.714 11.261 -11.546 1.00 0.00 80 SER A N 6
ATOM 5817 C CA . SER A 1 3 ? 0.902 10.729 -10.181 1.00 0.00 80 SER A CA 6
ATOM 5818 C C . SER A 1 3 ? 0.987 9.192 -10.176 1.00 0.00 80 SER A C 6
ATOM 5819 O O . SER A 1 3 ? 0.592 8.533 -11.145 1.00 0.00 80 SER A O 6
ATOM 5827 N N . GLY A 1 4 ? 1.484 8.607 -9.082 1.00 0.00 81 GLY A N 6
ATOM 5828 C CA . GLY A 1 4 ? 1.555 7.149 -8.896 1.00 0.00 81 GLY A CA 6
ATOM 5829 C C . GLY A 1 4 ? 2.284 6.745 -7.613 1.00 0.00 81 GLY A C 6
ATOM 5830 O O . GLY A 1 4 ? 1.715 6.056 -6.766 1.00 0.00 81 GLY A O 6
ATOM 5834 N N . SER A 1 5 ? 3.512 7.240 -7.427 1.00 0.00 82 SER A N 6
ATOM 5835 C CA . SER A 1 5 ? 4.267 7.161 -6.159 1.00 0.00 82 SER A CA 6
ATOM 5836 C C . SER A 1 5 ? 3.814 8.300 -5.232 1.00 0.00 82 SER A C 6
ATOM 5837 O O . SER A 1 5 ? 4.580 9.210 -4.900 1.00 0.00 82 SER A O 6
ATOM 5845 N N . SER A 1 6 ? 2.524 8.290 -4.887 1.00 0.00 83 SER A N 6
ATOM 5846 C CA . SER A 1 6 ? 1.809 9.394 -4.231 1.00 0.00 83 SER A CA 6
ATOM 5847 C C . SER A 1 6 ? 0.908 8.872 -3.106 1.00 0.00 83 SER A C 6
ATOM 5848 O O . SER A 1 6 ? 0.153 7.915 -3.293 1.00 0.00 83 SER A O 6
ATOM 5856 N N . GLY A 1 7 ? 1.011 9.480 -1.920 1.00 0.00 84 GLY A N 6
ATOM 5857 C CA . GLY A 1 7 ? 0.347 9.024 -0.686 1.00 0.00 84 GLY A CA 6
ATOM 5858 C C . GLY A 1 7 ? 1.110 7.929 0.082 1.00 0.00 84 GLY A C 6
ATOM 5859 O O . GLY A 1 7 ? 0.736 7.598 1.210 1.00 0.00 84 GLY A O 6
ATOM 5863 N N . PHE A 1 8 ? 2.185 7.386 -0.502 1.00 0.00 85 PHE A N 6
ATOM 5864 C CA . PHE A 1 8 ? 3.083 6.386 0.092 1.00 0.00 85 PHE A CA 6
ATOM 5865 C C . PHE A 1 8 ? 4.494 6.463 -0.527 1.00 0.00 85 PHE A C 6
ATOM 5866 O O . PHE A 1 8 ? 4.676 6.983 -1.631 1.00 0.00 85 PHE A O 6
ATOM 5883 N N . ASP A 1 9 ? 5.483 5.890 0.163 1.00 0.00 86 ASP A N 6
ATOM 5884 C CA . ASP A 1 9 ? 6.866 5.717 -0.306 1.00 0.00 86 ASP A CA 6
ATOM 5885 C C . ASP A 1 9 ? 7.492 4.450 0.310 1.00 0.00 86 ASP A C 6
ATOM 5886 O O . ASP A 1 9 ? 7.247 4.128 1.477 1.00 0.00 86 ASP A O 6
ATOM 5895 N N . PHE A 1 10 ? 8.326 3.744 -0.458 1.00 0.00 87 PHE A N 6
ATOM 5896 C CA . PHE A 1 10 ? 9.169 2.655 0.054 1.00 0.00 87 PHE A CA 6
ATOM 5897 C C . PHE A 1 10 ? 10.371 3.201 0.853 1.00 0.00 87 PHE A C 6
ATOM 5898 O O . PHE A 1 10 ? 10.827 4.330 0.634 1.00 0.00 87 PHE A O 6
ATOM 5915 N N . LYS A 1 11 ? 10.917 2.372 1.753 1.00 0.00 88 LYS A N 6
ATOM 5916 C CA . LYS A 1 11 ? 12.102 2.655 2.582 1.00 0.00 88 LYS A CA 6
ATOM 5917 C C . LYS A 1 11 ? 12.971 1.406 2.778 1.00 0.00 88 LYS A C 6
ATOM 5918 O O . LYS A 1 11 ? 12.512 0.282 2.567 1.00 0.00 88 LYS A O 6
ATOM 5937 N N . ALA A 1 12 ? 14.211 1.594 3.224 1.00 0.00 89 ALA A N 6
ATOM 5938 C CA . ALA A 1 12 ? 15.065 0.490 3.660 1.00 0.00 89 ALA A CA 6
ATOM 5939 C C . ALA A 1 12 ? 14.421 -0.251 4.854 1.00 0.00 89 ALA A C 6
ATOM 5940 O O . ALA A 1 12 ? 13.944 0.374 5.807 1.00 0.00 89 ALA A O 6
ATOM 5947 N N . GLY A 1 13 ? 14.381 -1.582 4.784 1.00 0.00 90 GLY A N 6
ATOM 5948 C CA . GLY A 1 13 ? 13.735 -2.458 5.765 1.00 0.00 90 GLY A CA 6
ATOM 5949 C C . GLY A 1 13 ? 12.232 -2.692 5.539 1.00 0.00 90 GLY A C 6
ATOM 5950 O O . GLY A 1 13 ? 11.635 -3.481 6.272 1.00 0.00 90 GLY A O 6
ATOM 5954 N N . GLU A 1 14 ? 11.603 -2.036 4.557 1.00 0.00 91 GLU A N 6
ATOM 5955 C CA . GLU A 1 14 ? 10.182 -2.237 4.225 1.00 0.00 91 GLU A CA 6
ATOM 5956 C C . GLU A 1 14 ? 9.917 -3.653 3.683 1.00 0.00 91 GLU A C 6
ATOM 5957 O O . GLU A 1 14 ? 10.623 -4.120 2.786 1.00 0.00 91 GLU A O 6
ATOM 5969 N N . GLU A 1 15 ? 8.884 -4.327 4.192 1.00 0.00 92 GLU A N 6
ATOM 5970 C CA . GLU A 1 15 ? 8.401 -5.603 3.652 1.00 0.00 92 GLU A CA 6
ATOM 5971 C C . GLU A 1 15 ? 7.562 -5.376 2.380 1.00 0.00 92 GLU A C 6
ATOM 5972 O O . GLU A 1 15 ? 6.654 -4.538 2.354 1.00 0.00 92 GLU A O 6
ATOM 5984 N N . VAL A 1 16 ? 7.825 -6.166 1.339 1.00 0.00 93 VAL A N 6
ATOM 5985 C CA . VAL A 1 16 ? 7.178 -6.091 0.017 1.00 0.00 93 VAL A CA 6
ATOM 5986 C C . VAL A 1 16 ? 6.975 -7.488 -0.580 1.00 0.00 93 VAL A C 6
ATOM 5987 O O . VAL A 1 16 ? 7.543 -8.473 -0.102 1.00 0.00 93 VAL A O 6
ATOM 6000 N N . LEU A 1 17 ? 6.170 -7.579 -1.638 1.00 0.00 94 LEU A N 6
ATOM 6001 C CA . LEU A 1 17 ? 6.035 -8.782 -2.458 1.00 0.00 94 LEU A CA 6
ATOM 6002 C C . LEU A 1 17 ? 6.978 -8.649 -3.659 1.00 0.00 94 LEU A C 6
ATOM 6003 O O . LEU A 1 17 ? 7.095 -7.569 -4.239 1.00 0.00 94 LEU A O 6
ATOM 6019 N N . ALA A 1 18 ? 7.634 -9.734 -4.062 1.00 0.00 95 ALA A N 6
ATOM 6020 C CA . ALA A 1 18 ? 8.513 -9.739 -5.230 1.00 0.00 95 ALA A CA 6
ATOM 6021 C C . ALA A 1 18 ? 8.582 -11.123 -5.901 1.00 0.00 95 ALA A C 6
ATOM 6022 O O . ALA A 1 18 ? 8.234 -12.143 -5.301 1.00 0.00 95 ALA A O 6
ATOM 6029 N N . ARG A 1 19 ? 9.003 -11.156 -7.171 1.00 0.00 96 ARG A N 6
ATOM 6030 C CA . ARG A 1 19 ? 9.040 -12.365 -8.015 1.00 0.00 96 ARG A CA 6
ATOM 6031 C C . ARG A 1 19 ? 10.440 -12.989 -8.031 1.00 0.00 96 ARG A C 6
ATOM 6032 O O . ARG A 1 19 ? 11.437 -12.267 -8.021 1.00 0.00 96 ARG A O 6
ATOM 6053 N N . TRP A 1 20 ? 10.514 -14.323 -8.102 1.00 0.00 97 TRP A N 6
ATOM 6054 C CA . TRP A 1 20 ? 11.794 -15.061 -8.077 1.00 0.00 97 TRP A CA 6
ATOM 6055 C C . TRP A 1 20 ? 11.872 -16.242 -9.063 1.00 0.00 97 TRP A C 6
ATOM 6056 O O . TRP A 1 20 ? 12.839 -16.330 -9.824 1.00 0.00 97 TRP A O 6
ATOM 6077 N N . THR A 1 21 ? 10.850 -17.109 -9.100 1.00 0.00 98 THR A N 6
ATOM 6078 C CA . THR A 1 21 ? 10.891 -18.398 -9.840 1.00 0.00 98 THR A CA 6
ATOM 6079 C C . THR A 1 21 ? 9.577 -18.747 -10.562 1.00 0.00 98 THR A C 6
ATOM 6080 O O . THR A 1 21 ? 9.564 -19.599 -11.451 1.00 0.00 98 THR A O 6
ATOM 6091 N N . ASP A 1 22 ? 8.468 -18.074 -10.244 1.00 0.00 99 ASP A N 6
ATOM 6092 C CA . ASP A 1 22 ? 7.104 -18.431 -10.675 1.00 0.00 99 ASP A CA 6
ATOM 6093 C C . ASP A 1 22 ? 6.279 -17.181 -11.041 1.00 0.00 99 ASP A C 6
ATOM 6094 O O . ASP A 1 22 ? 6.760 -16.051 -10.924 1.00 0.00 99 ASP A O 6
ATOM 6103 N N . CYS A 1 23 ? 5.025 -17.372 -11.466 1.00 0.00 100 CYS A N 6
ATOM 6104 C CA . CYS A 1 23 ? 4.050 -16.279 -11.583 1.00 0.00 100 CYS A CA 6
ATOM 6105 C C . CYS A 1 23 ? 3.554 -15.808 -10.196 1.00 0.00 100 CYS A C 6
ATOM 6106 O O . CYS A 1 23 ? 3.058 -14.686 -10.059 1.00 0.00 100 CYS A O 6
ATOM 6114 N N . ARG A 1 24 ? 3.699 -16.655 -9.163 1.00 0.00 101 ARG A N 6
ATOM 6115 C CA . ARG A 1 24 ? 3.457 -16.330 -7.750 1.00 0.00 101 ARG A CA 6
ATOM 6116 C C . ARG A 1 24 ? 4.559 -15.407 -7.219 1.00 0.00 101 ARG A C 6
ATOM 6117 O O . ARG A 1 24 ? 5.747 -15.692 -7.392 1.00 0.00 101 ARG A O 6
ATOM 6138 N N . TYR A 1 25 ? 4.166 -14.324 -6.552 1.00 0.00 102 TYR A N 6
ATOM 6139 C CA . TYR A 1 25 ? 5.087 -13.490 -5.775 1.00 0.00 102 TYR A CA 6
ATOM 6140 C C . TYR A 1 25 ? 5.348 -14.129 -4.398 1.00 0.00 102 TYR A C 6
ATOM 6141 O O . TYR A 1 25 ? 4.558 -14.949 -3.916 1.00 0.00 102 TYR A O 6
ATOM 6159 N N . TYR A 1 26 ? 6.422 -13.706 -3.736 1.00 0.00 103 TYR A N 6
ATOM 6160 C CA . TYR A 1 26 ? 6.842 -14.169 -2.410 1.00 0.00 103 TYR A CA 6
ATOM 6161 C C . TYR A 1 26 ? 7.278 -12.977 -1.534 1.00 0.00 103 TYR A C 6
ATOM 6162 O O . TYR A 1 26 ? 7.679 -11.938 -2.074 1.00 0.00 103 TYR A O 6
ATOM 6180 N N . PRO A 1 27 ? 7.202 -13.085 -0.192 1.00 0.00 104 PRO A N 6
ATOM 6181 C CA . PRO A 1 27 ? 7.584 -11.997 0.702 1.00 0.00 104 PRO A CA 6
ATOM 6182 C C . PRO A 1 27 ? 9.102 -11.765 0.714 1.00 0.00 104 PRO A C 6
ATOM 6183 O O . PRO A 1 27 ? 9.907 -12.702 0.754 1.00 0.00 104 PRO A O 6
ATOM 6194 N N . ALA A 1 28 ? 9.482 -10.491 0.731 1.00 0.00 105 ALA A N 6
ATOM 6195 C CA . ALA A 1 28 ? 10.855 -10.004 0.804 1.00 0.00 105 ALA A CA 6
ATOM 6196 C C . ALA A 1 28 ? 10.925 -8.688 1.600 1.00 0.00 105 ALA A C 6
ATOM 6197 O O . ALA A 1 28 ? 9.897 -8.098 1.946 1.00 0.00 105 ALA A O 6
ATOM 6204 N N . LYS A 1 29 ? 12.140 -8.200 1.859 1.00 0.00 106 LYS A N 6
ATOM 6205 C CA . LYS A 1 29 ? 12.422 -6.897 2.478 1.00 0.00 106 LYS A CA 6
ATOM 6206 C C . LYS A 1 29 ? 13.357 -6.095 1.576 1.00 0.00 106 LYS A C 6
ATOM 6207 O O . LYS A 1 29 ? 14.285 -6.660 0.994 1.00 0.00 106 LYS A O 6
ATOM 6226 N N . ILE A 1 30 ? 13.132 -4.790 1.453 1.00 0.00 107 ILE A N 6
ATOM 6227 C CA . ILE A 1 30 ? 14.009 -3.887 0.692 1.00 0.00 107 ILE A CA 6
ATOM 6228 C C . ILE A 1 30 ? 15.309 -3.648 1.472 1.00 0.00 107 ILE A C 6
ATOM 6229 O O . ILE A 1 30 ? 15.287 -3.141 2.593 1.00 0.00 107 ILE A O 6
ATOM 6245 N N . GLU A 1 31 ? 16.448 -3.983 0.870 1.00 0.00 108 GLU A N 6
ATOM 6246 C CA . GLU A 1 31 ? 17.783 -3.741 1.432 1.00 0.00 108 GLU A CA 6
ATOM 6247 C C . GLU A 1 31 ? 18.357 -2.376 1.012 1.00 0.00 108 GLU A C 6
ATOM 6248 O O . GLU A 1 31 ? 19.053 -1.737 1.807 1.00 0.00 108 GLU A O 6
ATOM 6260 N N . ALA A 1 32 ? 18.055 -1.910 -0.208 1.00 0.00 109 ALA A N 6
ATOM 6261 C CA . ALA A 1 32 ? 18.470 -0.601 -0.725 1.00 0.00 109 ALA A CA 6
ATOM 6262 C C . ALA A 1 32 ? 17.583 -0.112 -1.889 1.00 0.00 109 ALA A C 6
ATOM 6263 O O . ALA A 1 32 ? 16.920 -0.898 -2.572 1.00 0.00 109 ALA A O 6
ATOM 6270 N N . ILE A 1 33 ? 17.612 1.202 -2.126 1.00 0.00 110 ILE A N 6
ATOM 6271 C CA . ILE A 1 33 ? 16.751 1.950 -3.060 1.00 0.00 110 ILE A CA 6
ATOM 6272 C C . ILE A 1 33 ? 17.629 2.868 -3.934 1.00 0.00 110 ILE A C 6
ATOM 6273 O O . ILE A 1 33 ? 18.734 3.249 -3.532 1.00 0.00 110 ILE A O 6
ATOM 6289 N N . ASN A 1 34 ? 17.135 3.243 -5.121 1.00 0.00 111 ASN A N 6
ATOM 6290 C CA . ASN A 1 34 ? 17.790 4.156 -6.068 1.00 0.00 111 ASN A CA 6
ATOM 6291 C C . ASN A 1 34 ? 19.200 3.686 -6.506 1.00 0.00 111 ASN A C 6
ATOM 6292 O O . ASN A 1 34 ? 20.156 4.467 -6.564 1.00 0.00 111 ASN A O 6
ATOM 6303 N N . LYS A 1 35 ? 19.328 2.382 -6.798 1.00 0.00 112 LYS A N 6
ATOM 6304 C CA . LYS A 1 35 ? 20.509 1.780 -7.450 1.00 0.00 112 LYS A CA 6
ATOM 6305 C C . LYS A 1 35 ? 20.643 2.270 -8.907 1.00 0.00 112 LYS A C 6
ATOM 6306 O O . LYS A 1 35 ? 19.853 3.091 -9.378 1.00 0.00 112 LYS A O 6
ATOM 6325 N N . GLU A 1 36 ? 21.620 1.742 -9.648 1.00 0.00 113 GLU A N 6
ATOM 6326 C CA . GLU A 1 36 ? 21.868 2.080 -11.065 1.00 0.00 113 GLU A CA 6
ATOM 6327 C C . GLU A 1 36 ? 20.632 1.889 -11.980 1.00 0.00 113 GLU A C 6
ATOM 6328 O O . GLU A 1 36 ? 20.464 2.615 -12.963 1.00 0.00 113 GLU A O 6
ATOM 6340 N N . GLY A 1 37 ? 19.729 0.959 -11.633 1.00 0.00 114 GLY A N 6
ATOM 6341 C CA . GLY A 1 37 ? 18.425 0.781 -12.294 1.00 0.00 114 GLY A CA 6
ATOM 6342 C C . GLY A 1 37 ? 17.488 -0.238 -11.626 1.00 0.00 114 GLY A C 6
ATOM 6343 O O . GLY A 1 37 ? 16.640 -0.823 -12.303 1.00 0.00 114 GLY A O 6
ATOM 6347 N N . THR A 1 38 ? 17.658 -0.493 -10.324 1.00 0.00 115 THR A N 6
ATOM 6348 C CA . THR A 1 38 ? 17.015 -1.592 -9.570 1.00 0.00 115 THR A CA 6
ATOM 6349 C C . THR A 1 38 ? 16.760 -1.233 -8.094 1.00 0.00 115 THR A C 6
ATOM 6350 O O . THR A 1 38 ? 17.104 -0.143 -7.624 1.00 0.00 115 THR A O 6
ATOM 6361 N N . PHE A 1 39 ? 16.178 -2.178 -7.352 1.00 0.00 116 PHE A N 6
ATOM 6362 C CA . PHE A 1 39 ? 16.022 -2.183 -5.895 1.00 0.00 116 PHE A CA 6
ATOM 6363 C C . PHE A 1 39 ? 16.689 -3.453 -5.351 1.00 0.00 116 PHE A C 6
ATOM 6364 O O . PHE A 1 39 ? 16.386 -4.555 -5.818 1.00 0.00 116 PHE A O 6
ATOM 6381 N N . THR A 1 40 ? 17.604 -3.327 -4.387 1.00 0.00 117 THR A N 6
ATOM 6382 C CA . THR A 1 40 ? 18.212 -4.484 -3.703 1.00 0.00 117 THR A CA 6
ATOM 6383 C C . THR A 1 40 ? 17.224 -5.042 -2.679 1.00 0.00 117 THR A C 6
ATOM 6384 O O . THR A 1 40 ? 16.606 -4.278 -1.936 1.00 0.00 117 THR A O 6
ATOM 6395 N N . VAL A 1 41 ? 17.074 -6.367 -2.617 1.00 0.00 118 VAL A N 6
ATOM 6396 C CA . VAL A 1 41 ? 16.043 -7.055 -1.821 1.00 0.00 118 VAL A CA 6
ATOM 6397 C C . VAL A 1 41 ? 16.561 -8.356 -1.200 1.00 0.00 118 VAL A C 6
ATOM 6398 O O . VAL A 1 41 ? 17.423 -9.033 -1.763 1.00 0.00 118 VAL A O 6
ATOM 6411 N N . GLN A 1 42 ? 15.981 -8.729 -0.057 1.00 0.00 119 GLN A N 6
ATOM 6412 C CA . GLN A 1 42 ? 16.253 -9.963 0.682 1.00 0.00 119 GLN A CA 6
ATOM 6413 C C . GLN A 1 42 ? 14.952 -10.759 0.843 1.00 0.00 119 GLN A C 6
ATOM 6414 O O . GLN A 1 42 ? 14.030 -10.317 1.532 1.00 0.00 119 GLN A O 6
ATOM 6428 N N . PHE A 1 43 ? 14.863 -11.920 0.198 1.00 0.00 120 PHE A N 6
ATOM 6429 C CA . PHE A 1 43 ? 13.710 -12.825 0.306 1.00 0.00 120 PHE A CA 6
ATOM 6430 C C . PHE A 1 43 ? 13.719 -13.598 1.636 1.00 0.00 120 PHE A C 6
ATOM 6431 O O . PHE A 1 43 ? 14.744 -13.671 2.320 1.00 0.00 120 PHE A O 6
ATOM 6448 N N . TYR A 1 44 ? 12.582 -14.199 2.003 1.00 0.00 121 TYR A N 6
ATOM 6449 C CA . TYR A 1 44 ? 12.407 -14.932 3.268 1.00 0.00 121 TYR A CA 6
ATOM 6450 C C . TYR A 1 44 ? 13.389 -16.107 3.486 1.00 0.00 121 TYR A C 6
ATOM 6451 O O . TYR A 1 44 ? 13.639 -16.497 4.629 1.00 0.00 121 TYR A O 6
ATOM 6469 N N . ASP A 1 45 ? 13.983 -16.653 2.417 1.00 0.00 122 ASP A N 6
ATOM 6470 C CA . ASP A 1 45 ? 15.056 -17.663 2.477 1.00 0.00 122 ASP A CA 6
ATOM 6471 C C . ASP A 1 45 ? 16.407 -17.117 2.998 1.00 0.00 122 ASP A C 6
ATOM 6472 O O . ASP A 1 45 ? 17.294 -17.899 3.352 1.00 0.00 122 ASP A O 6
ATOM 6481 N N . GLY A 1 46 ? 16.590 -15.792 3.028 1.00 0.00 123 GLY A N 6
ATOM 6482 C CA . GLY A 1 46 ? 17.817 -15.102 3.456 1.00 0.00 123 GLY A CA 6
ATOM 6483 C C . GLY A 1 46 ? 18.745 -14.677 2.306 1.00 0.00 123 GLY A C 6
ATOM 6484 O O . GLY A 1 46 ? 19.682 -13.909 2.526 1.00 0.00 123 GLY A O 6
ATOM 6488 N N . VAL A 1 47 ? 18.494 -15.160 1.082 1.00 0.00 124 VAL A N 6
ATOM 6489 C CA . VAL A 1 47 ? 19.208 -14.776 -0.152 1.00 0.00 124 VAL A CA 6
ATOM 6490 C C . VAL A 1 47 ? 19.009 -13.291 -0.497 1.00 0.00 124 VAL A C 6
ATOM 6491 O O . VAL A 1 47 ? 17.944 -12.727 -0.231 1.00 0.00 124 VAL A O 6
ATOM 6504 N N . ILE A 1 48 ? 20.018 -12.664 -1.116 1.00 0.00 125 ILE A N 6
ATOM 6505 C CA . ILE A 1 48 ? 20.032 -11.237 -1.488 1.00 0.00 125 ILE A CA 6
ATOM 6506 C C . ILE A 1 48 ? 20.446 -11.079 -2.958 1.00 0.00 125 ILE A C 6
ATOM 6507 O O . ILE A 1 48 ? 21.509 -11.557 -3.365 1.00 0.00 125 ILE A O 6
ATOM 6523 N N . ARG A 1 49 ? 19.614 -10.376 -3.737 1.00 0.00 126 ARG A N 6
ATOM 6524 C CA . ARG A 1 49 ? 19.842 -9.936 -5.132 1.00 0.00 126 ARG A CA 6
ATOM 6525 C C . ARG A 1 49 ? 19.194 -8.555 -5.341 1.00 0.00 126 ARG A C 6
ATOM 6526 O O . ARG A 1 49 ? 18.791 -7.905 -4.375 1.00 0.00 126 ARG A O 6
ATOM 6547 N N . CYS A 1 50 ? 19.064 -8.097 -6.585 1.00 0.00 127 CYS A N 6
ATOM 6548 C CA . CYS A 1 50 ? 18.301 -6.896 -6.937 1.00 0.00 127 CYS A CA 6
ATOM 6549 C C . CYS A 1 50 ? 17.339 -7.146 -8.110 1.00 0.00 127 CYS A C 6
ATOM 6550 O O . CYS A 1 50 ? 17.572 -8.022 -8.946 1.00 0.00 127 CYS A O 6
ATOM 6558 N N . LEU A 1 51 ? 16.261 -6.360 -8.169 1.00 0.00 128 LEU A N 6
ATOM 6559 C CA . LEU A 1 51 ? 15.149 -6.517 -9.116 1.00 0.00 128 LEU A CA 6
ATOM 6560 C C . LEU A 1 51 ? 14.673 -5.163 -9.668 1.00 0.00 128 LEU A C 6
ATOM 6561 O O . LEU A 1 51 ? 14.852 -4.116 -9.039 1.00 0.00 128 LEU A O 6
ATOM 6577 N N . LYS A 1 52 ? 14.036 -5.198 -10.843 1.00 0.00 129 LYS A N 6
ATOM 6578 C CA . LYS A 1 52 ? 13.320 -4.059 -11.443 1.00 0.00 129 LYS A CA 6
ATOM 6579 C C . LYS A 1 52 ? 11.951 -3.871 -10.776 1.00 0.00 129 LYS A C 6
ATOM 6580 O O . LYS A 1 52 ? 11.380 -4.825 -10.240 1.00 0.00 129 LYS A O 6
ATOM 6599 N N . ARG A 1 53 ? 11.369 -2.667 -10.869 1.00 0.00 130 ARG A N 6
ATOM 6600 C CA . ARG A 1 53 ? 10.016 -2.370 -10.344 1.00 0.00 130 ARG A CA 6
ATOM 6601 C C . ARG A 1 53 ? 8.904 -3.258 -10.924 1.00 0.00 130 ARG A C 6
ATOM 6602 O O . ARG A 1 53 ? 7.909 -3.509 -10.248 1.00 0.00 130 ARG A O 6
ATOM 6623 N N . MET A 1 54 ? 9.089 -3.782 -12.140 1.00 0.00 131 MET A N 6
ATOM 6624 C CA . MET A 1 54 ? 8.180 -4.735 -12.800 1.00 0.00 131 MET A CA 6
ATOM 6625 C C . MET A 1 54 ? 8.117 -6.118 -12.114 1.00 0.00 131 MET A C 6
ATOM 6626 O O . MET A 1 54 ? 7.219 -6.910 -12.414 1.00 0.00 131 MET A O 6
ATOM 6640 N N . HIS A 1 55 ? 9.027 -6.405 -11.176 1.00 0.00 132 HIS A N 6
ATOM 6641 C CA . HIS A 1 55 ? 9.121 -7.669 -10.426 1.00 0.00 132 HIS A CA 6
ATOM 6642 C C . HIS A 1 55 ? 8.866 -7.489 -8.918 1.00 0.00 132 HIS A C 6
ATOM 6643 O O . HIS A 1 55 ? 9.168 -8.387 -8.130 1.00 0.00 132 HIS A O 6
ATOM 6657 N N . ILE A 1 56 ? 8.307 -6.340 -8.512 1.00 0.00 133 ILE A N 6
ATOM 6658 C CA . ILE A 1 56 ? 8.040 -5.940 -7.119 1.00 0.00 133 ILE A CA 6
ATOM 6659 C C . ILE A 1 56 ? 6.613 -5.362 -7.015 1.00 0.00 133 ILE A C 6
ATOM 6660 O O . ILE A 1 56 ? 6.132 -4.692 -7.933 1.00 0.00 133 ILE A O 6
ATOM 6676 N N . LYS A 1 57 ? 5.943 -5.592 -5.881 1.00 0.00 134 LYS A N 6
ATOM 6677 C CA . LYS A 1 57 ? 4.614 -5.066 -5.526 1.00 0.00 134 LYS A CA 6
ATOM 6678 C C . LYS A 1 57 ? 4.561 -4.629 -4.062 1.00 0.00 134 LYS A C 6
ATOM 6679 O O . LYS A 1 57 ? 5.214 -5.197 -3.184 1.00 0.00 134 LYS A O 6
ATOM 6698 N N . ALA A 1 58 ? 3.721 -3.633 -3.808 1.00 0.00 135 ALA A N 6
ATOM 6699 C CA . ALA A 1 58 ? 3.417 -3.135 -2.468 1.00 0.00 135 ALA A CA 6
ATOM 6700 C C . ALA A 1 58 ? 2.540 -4.137 -1.692 1.00 0.00 135 ALA A C 6
ATOM 6701 O O . ALA A 1 58 ? 1.661 -4.787 -2.266 1.00 0.00 135 ALA A O 6
ATOM 6708 N N . MET A 1 59 ? 2.761 -4.242 -0.379 1.00 0.00 136 MET A N 6
ATOM 6709 C CA . MET A 1 59 ? 1.970 -5.085 0.524 1.00 0.00 136 MET A CA 6
ATOM 6710 C C . MET A 1 59 ? 0.496 -4.613 0.566 1.00 0.00 136 MET A C 6
ATOM 6711 O O . MET A 1 59 ? 0.258 -3.426 0.828 1.00 0.00 136 MET A O 6
ATOM 6725 N N . PRO A 1 60 ? -0.503 -5.482 0.302 1.00 0.00 137 PRO A N 6
ATOM 6726 C CA . PRO A 1 60 ? -1.912 -5.084 0.237 1.00 0.00 137 PRO A CA 6
ATOM 6727 C C . PRO A 1 60 ? -2.509 -4.799 1.624 1.00 0.00 137 PRO A C 6
ATOM 6728 O O . PRO A 1 60 ? -2.028 -5.291 2.647 1.00 0.00 137 PRO A O 6
ATOM 6739 N N . GLU A 1 61 ? -3.612 -4.048 1.658 1.00 0.00 138 GLU A N 6
ATOM 6740 C CA . GLU A 1 61 ? -4.360 -3.708 2.881 1.00 0.00 138 GLU A CA 6
ATOM 6741 C C . GLU A 1 61 ? -4.951 -4.941 3.601 1.00 0.00 138 GLU A C 6
ATOM 6742 O O . GLU A 1 61 ? -5.222 -4.893 4.803 1.00 0.00 138 GLU A O 6
ATOM 6754 N N . ASP A 1 62 ? -5.139 -6.053 2.881 1.00 0.00 139 ASP A N 6
ATOM 6755 C CA . ASP A 1 62 ? -5.601 -7.339 3.423 1.00 0.00 139 ASP A CA 6
ATOM 6756 C C . ASP A 1 62 ? -4.562 -8.042 4.326 1.00 0.00 139 ASP A C 6
ATOM 6757 O O . ASP A 1 62 ? -4.933 -8.834 5.197 1.00 0.00 139 ASP A O 6
ATOM 6766 N N . ALA A 1 63 ? -3.265 -7.764 4.142 1.00 0.00 140 ALA A N 6
ATOM 6767 C CA . ALA A 1 63 ? -2.182 -8.380 4.911 1.00 0.00 140 ALA A CA 6
ATOM 6768 C C . ALA A 1 63 ? -2.079 -7.817 6.346 1.00 0.00 140 ALA A C 6
ATOM 6769 O O . ALA A 1 63 ? -2.166 -6.602 6.565 1.00 0.00 140 ALA A O 6
ATOM 6776 N N . LYS A 1 64 ? -1.847 -8.701 7.325 1.00 0.00 141 LYS A N 6
ATOM 6777 C CA . LYS A 1 64 ? -1.528 -8.342 8.722 1.00 0.00 141 LYS A CA 6
ATOM 6778 C C . LYS A 1 64 ? -0.119 -7.742 8.873 1.00 0.00 141 LYS A C 6
ATOM 6779 O O . LYS A 1 64 ? 0.744 -7.930 8.010 1.00 0.00 141 LYS A O 6
ATOM 6798 N N . GLY A 1 65 ? 0.129 -7.057 9.991 1.00 0.00 142 GLY A N 6
ATOM 6799 C CA . GLY A 1 65 ? 1.435 -6.479 10.333 1.00 0.00 142 GLY A CA 6
ATOM 6800 C C . GLY A 1 65 ? 1.412 -5.559 11.560 1.00 0.00 142 GLY A C 6
ATOM 6801 O O . GLY A 1 65 ? 0.366 -5.339 12.179 1.00 0.00 142 GLY A O 6
ATOM 6805 N N . GLN A 1 66 ? 2.582 -5.018 11.908 1.00 0.00 143 GLN A N 6
ATOM 6806 C CA . GLN A 1 66 ? 2.762 -3.982 12.937 1.00 0.00 143 GLN A CA 6
ATOM 6807 C C . GLN A 1 66 ? 2.040 -2.666 12.562 1.00 0.00 143 GLN A C 6
ATOM 6808 O O . GLN A 1 66 ? 1.807 -2.381 11.384 1.00 0.00 143 GLN A O 6
ATOM 6822 N N . ASP A 1 67 ? 1.734 -1.834 13.563 1.00 0.00 144 ASP A N 6
ATOM 6823 C CA . ASP A 1 67 ? 1.170 -0.487 13.396 1.00 0.00 144 ASP A CA 6
ATOM 6824 C C . ASP A 1 67 ? 1.949 0.547 14.232 1.00 0.00 144 ASP A C 6
ATOM 6825 O O . ASP A 1 67 ? 2.458 0.244 15.316 1.00 0.00 144 ASP A O 6
ATOM 6834 N N . TRP A 1 68 ? 2.049 1.775 13.721 1.00 0.00 145 TRP A N 6
ATOM 6835 C CA . TRP A 1 68 ? 2.917 2.860 14.212 1.00 0.00 145 TRP A CA 6
ATOM 6836 C C . TRP A 1 68 ? 2.399 3.595 15.466 1.00 0.00 145 TRP A C 6
ATOM 6837 O O . TRP A 1 68 ? 2.579 4.806 15.612 1.00 0.00 145 TRP A O 6
ATOM 6858 N N . ILE A 1 69 ? 1.756 2.872 16.389 1.00 0.00 146 ILE A N 6
ATOM 6859 C CA . ILE A 1 69 ? 1.180 3.389 17.648 1.00 0.00 146 ILE A CA 6
ATOM 6860 C C . ILE A 1 69 ? 2.224 4.148 18.498 1.00 0.00 146 ILE A C 6
ATOM 6861 O O . ILE A 1 69 ? 1.895 5.137 19.156 1.00 0.00 146 ILE A O 6
ATOM 6877 N N . ALA A 1 70 ? 3.492 3.725 18.449 1.00 0.00 147 ALA A N 6
ATOM 6878 C CA . ALA A 1 70 ? 4.615 4.354 19.152 1.00 0.00 147 ALA A CA 6
ATOM 6879 C C . ALA A 1 70 ? 5.063 5.724 18.585 1.00 0.00 147 ALA A C 6
ATOM 6880 O O . ALA A 1 70 ? 5.844 6.425 19.237 1.00 0.00 147 ALA A O 6
ATOM 6887 N N . LEU A 1 71 ? 4.602 6.121 17.390 1.00 0.00 148 LEU A N 6
ATOM 6888 C CA . LEU A 1 71 ? 5.048 7.325 16.674 1.00 0.00 148 LEU A CA 6
ATOM 6889 C C . LEU A 1 71 ? 4.005 8.452 16.792 1.00 0.00 148 LEU A C 6
ATOM 6890 O O . LEU A 1 71 ? 3.075 8.555 15.988 1.00 0.00 148 LEU A O 6
ATOM 6906 N N . VAL A 1 72 ? 4.163 9.292 17.820 1.00 0.00 149 VAL A N 6
ATOM 6907 C CA . VAL A 1 72 ? 3.245 10.393 18.186 1.00 0.00 149 VAL A CA 6
ATOM 6908 C C . VAL A 1 72 ? 4.051 11.654 18.537 1.00 0.00 149 VAL A C 6
ATOM 6909 O O . VAL A 1 72 ? 5.137 11.566 19.120 1.00 0.00 149 VAL A O 6
ATOM 6922 N N . LYS A 1 73 ? 3.525 12.833 18.175 1.00 0.00 150 LYS A N 6
ATOM 6923 C CA . LYS A 1 73 ? 4.131 14.154 18.439 1.00 0.00 150 LYS A CA 6
ATOM 6924 C C . LYS A 1 73 ? 4.328 14.428 19.942 1.00 0.00 150 LYS A C 6
ATOM 6925 O O . LYS A 1 73 ? 3.545 13.957 20.776 1.00 0.00 150 LYS A O 6
ATOM 6944 N N . ALA A 1 74 ? 5.348 15.226 20.274 1.00 0.00 151 ALA A N 6
ATOM 6945 C CA . ALA A 1 74 ? 5.575 15.795 21.611 1.00 0.00 151 ALA A CA 6
ATOM 6946 C C . ALA A 1 74 ? 4.365 16.611 22.125 1.00 0.00 151 ALA A C 6
ATOM 6947 O O . ALA A 1 74 ? 4.113 16.594 23.351 1.00 0.00 151 ALA A O 6
ATOM 6955 N N . GLY A 1 1 ? -9.996 -2.525 -15.659 1.00 0.00 78 GLY A N 7
ATOM 6956 C CA . GLY A 1 1 ? -11.246 -2.717 -14.896 1.00 0.00 78 GLY A CA 7
ATOM 6957 C C . GLY A 1 1 ? -10.969 -3.178 -13.473 1.00 0.00 78 GLY A C 7
ATOM 6958 O O . GLY A 1 1 ? -10.034 -3.945 -13.238 1.00 0.00 78 GLY A O 7
ATOM 6964 N N . SER A 1 2 ? -11.794 -2.729 -12.518 1.00 0.00 79 SER A N 7
ATOM 6965 C CA . SER A 1 2 ? -11.745 -3.083 -11.081 1.00 0.00 79 SER A CA 7
ATOM 6966 C C . SER A 1 2 ? -10.344 -2.982 -10.434 1.00 0.00 79 SER A C 7
ATOM 6967 O O . SER A 1 2 ? -9.928 -3.838 -9.648 1.00 0.00 79 SER A O 7
ATOM 6975 N N . SER A 1 3 ? -9.581 -1.942 -10.796 1.00 0.00 80 SER A N 7
ATOM 6976 C CA . SER A 1 3 ? -8.201 -1.713 -10.333 1.00 0.00 80 SER A CA 7
ATOM 6977 C C . SER A 1 3 ? -7.817 -0.224 -10.353 1.00 0.00 80 SER A C 7
ATOM 6978 O O . SER A 1 3 ? -8.347 0.559 -11.149 1.00 0.00 80 SER A O 7
ATOM 6986 N N . GLY A 1 4 ? -6.873 0.163 -9.490 1.00 0.00 81 GLY A N 7
ATOM 6987 C CA . GLY A 1 4 ? -6.278 1.504 -9.411 1.00 0.00 81 GLY A CA 7
ATOM 6988 C C . GLY A 1 4 ? -5.364 1.674 -8.187 1.00 0.00 81 GLY A C 7
ATOM 6989 O O . GLY A 1 4 ? -5.545 0.995 -7.172 1.00 0.00 81 GLY A O 7
ATOM 6993 N N . SER A 1 5 ? -4.399 2.595 -8.278 1.00 0.00 82 SER A N 7
ATOM 6994 C CA . SER A 1 5 ? -3.369 2.853 -7.251 1.00 0.00 82 SER A CA 7
ATOM 6995 C C . SER A 1 5 ? -2.926 4.323 -7.238 1.00 0.00 82 SER A C 7
ATOM 6996 O O . SER A 1 5 ? -2.898 4.982 -8.282 1.00 0.00 82 SER A O 7
ATOM 7004 N N . SER A 1 6 ? -2.541 4.830 -6.062 1.00 0.00 83 SER A N 7
ATOM 7005 C CA . SER A 1 6 ? -1.969 6.174 -5.858 1.00 0.00 83 SER A CA 7
ATOM 7006 C C . SER A 1 6 ? -1.224 6.270 -4.513 1.00 0.00 83 SER A C 7
ATOM 7007 O O . SER A 1 6 ? -1.441 5.452 -3.613 1.00 0.00 83 SER A O 7
ATOM 7015 N N . GLY A 1 7 ? -0.363 7.282 -4.354 1.00 0.00 84 GLY A N 7
ATOM 7016 C CA . GLY A 1 7 ? 0.279 7.643 -3.079 1.00 0.00 84 GLY A CA 7
ATOM 7017 C C . GLY A 1 7 ? 1.233 6.595 -2.484 1.00 0.00 84 GLY A C 7
ATOM 7018 O O . GLY A 1 7 ? 1.370 6.520 -1.260 1.00 0.00 84 GLY A O 7
ATOM 7022 N N . PHE A 1 8 ? 1.861 5.762 -3.321 1.00 0.00 85 PHE A N 7
ATOM 7023 C CA . PHE A 1 8 ? 2.826 4.738 -2.895 1.00 0.00 85 PHE A CA 7
ATOM 7024 C C . PHE A 1 8 ? 4.104 5.331 -2.261 1.00 0.00 85 PHE A C 7
ATOM 7025 O O . PHE A 1 8 ? 4.509 6.457 -2.560 1.00 0.00 85 PHE A O 7
ATOM 7042 N N . ASP A 1 9 ? 4.780 4.534 -1.428 1.00 0.00 86 ASP A N 7
ATOM 7043 C CA . ASP A 1 9 ? 6.097 4.822 -0.838 1.00 0.00 86 ASP A CA 7
ATOM 7044 C C . ASP A 1 9 ? 6.887 3.519 -0.620 1.00 0.00 86 ASP A C 7
ATOM 7045 O O . ASP A 1 9 ? 6.324 2.499 -0.211 1.00 0.00 86 ASP A O 7
ATOM 7054 N N . PHE A 1 10 ? 8.201 3.568 -0.856 1.00 0.00 87 PHE A N 7
ATOM 7055 C CA . PHE A 1 10 ? 9.156 2.463 -0.680 1.00 0.00 87 PHE A CA 7
ATOM 7056 C C . PHE A 1 10 ? 10.309 2.928 0.226 1.00 0.00 87 PHE A C 7
ATOM 7057 O O . PHE A 1 10 ? 10.800 4.055 0.095 1.00 0.00 87 PHE A O 7
ATOM 7074 N N . LYS A 1 11 ? 10.727 2.064 1.160 1.00 0.00 88 LYS A N 7
ATOM 7075 C CA . LYS A 1 11 ? 11.667 2.380 2.256 1.00 0.00 88 LYS A CA 7
ATOM 7076 C C . LYS A 1 11 ? 12.599 1.203 2.555 1.00 0.00 88 LYS A C 7
ATOM 7077 O O . LYS A 1 11 ? 12.172 0.050 2.501 1.00 0.00 88 LYS A O 7
ATOM 7096 N N . ALA A 1 12 ? 13.843 1.478 2.944 1.00 0.00 89 ALA A N 7
ATOM 7097 C CA . ALA A 1 12 ? 14.758 0.447 3.441 1.00 0.00 89 ALA A CA 7
ATOM 7098 C C . ALA A 1 12 ? 14.181 -0.255 4.693 1.00 0.00 89 ALA A C 7
ATOM 7099 O O . ALA A 1 12 ? 13.709 0.401 5.627 1.00 0.00 89 ALA A O 7
ATOM 7106 N N . GLY A 1 13 ? 14.198 -1.589 4.702 1.00 0.00 90 GLY A N 7
ATOM 7107 C CA . GLY A 1 13 ? 13.658 -2.442 5.768 1.00 0.00 90 GLY A CA 7
ATOM 7108 C C . GLY A 1 13 ? 12.152 -2.742 5.673 1.00 0.00 90 GLY A C 7
ATOM 7109 O O . GLY A 1 13 ? 11.677 -3.649 6.359 1.00 0.00 90 GLY A O 7
ATOM 7113 N N . GLU A 1 14 ? 11.391 -2.024 4.837 1.00 0.00 91 GLU A N 7
ATOM 7114 C CA . GLU A 1 14 ? 9.969 -2.311 4.587 1.00 0.00 91 GLU A CA 7
ATOM 7115 C C . GLU A 1 14 ? 9.790 -3.598 3.757 1.00 0.00 91 GLU A C 7
ATOM 7116 O O . GLU A 1 14 ? 10.638 -3.956 2.932 1.00 0.00 91 GLU A O 7
ATOM 7128 N N . GLU A 1 15 ? 8.677 -4.295 3.980 1.00 0.00 92 GLU A N 7
ATOM 7129 C CA . GLU A 1 15 ? 8.325 -5.555 3.324 1.00 0.00 92 GLU A CA 7
ATOM 7130 C C . GLU A 1 15 ? 7.522 -5.331 2.034 1.00 0.00 92 GLU A C 7
ATOM 7131 O O . GLU A 1 15 ? 6.671 -4.440 1.947 1.00 0.00 92 GLU A O 7
ATOM 7143 N N . VAL A 1 16 ? 7.776 -6.182 1.040 1.00 0.00 93 VAL A N 7
ATOM 7144 C CA . VAL A 1 16 ? 7.220 -6.132 -0.321 1.00 0.00 93 VAL A CA 7
ATOM 7145 C C . VAL A 1 16 ? 7.005 -7.543 -0.883 1.00 0.00 93 VAL A C 7
ATOM 7146 O O . VAL A 1 16 ? 7.537 -8.524 -0.360 1.00 0.00 93 VAL A O 7
ATOM 7159 N N . LEU A 1 17 ? 6.225 -7.645 -1.960 1.00 0.00 94 LEU A N 7
ATOM 7160 C CA . LEU A 1 17 ? 5.932 -8.875 -2.700 1.00 0.00 94 LEU A CA 7
ATOM 7161 C C . LEU A 1 17 ? 6.647 -8.831 -4.054 1.00 0.00 94 LEU A C 7
ATOM 7162 O O . LEU A 1 17 ? 6.474 -7.878 -4.813 1.00 0.00 94 LEU A O 7
ATOM 7178 N N . ALA A 1 18 ? 7.453 -9.848 -4.360 1.00 0.00 95 ALA A N 7
ATOM 7179 C CA . ALA A 1 18 ? 8.351 -9.825 -5.515 1.00 0.00 95 ALA A CA 7
ATOM 7180 C C . ALA A 1 18 ? 8.495 -11.189 -6.220 1.00 0.00 95 ALA A C 7
ATOM 7181 O O . ALA A 1 18 ? 8.315 -12.253 -5.620 1.00 0.00 95 ALA A O 7
ATOM 7188 N N . ARG A 1 19 ? 8.798 -11.147 -7.524 1.00 0.00 96 ARG A N 7
ATOM 7189 C CA . ARG A 1 19 ? 8.767 -12.293 -8.454 1.00 0.00 96 ARG A CA 7
ATOM 7190 C C . ARG A 1 19 ? 10.129 -13.001 -8.562 1.00 0.00 96 ARG A C 7
ATOM 7191 O O . ARG A 1 19 ? 10.835 -12.874 -9.563 1.00 0.00 96 ARG A O 7
ATOM 7212 N N . TRP A 1 20 ? 10.519 -13.730 -7.514 1.00 0.00 97 TRP A N 7
ATOM 7213 C CA . TRP A 1 20 ? 11.827 -14.404 -7.436 1.00 0.00 97 TRP A CA 7
ATOM 7214 C C . TRP A 1 20 ? 12.067 -15.482 -8.509 1.00 0.00 97 TRP A C 7
ATOM 7215 O O . TRP A 1 20 ? 13.194 -15.649 -8.982 1.00 0.00 97 TRP A O 7
ATOM 7236 N N . THR A 1 21 ? 11.036 -16.252 -8.881 1.00 0.00 98 THR A N 7
ATOM 7237 C CA . THR A 1 21 ? 11.149 -17.388 -9.825 1.00 0.00 98 THR A CA 7
ATOM 7238 C C . THR A 1 21 ? 9.832 -17.723 -10.549 1.00 0.00 98 THR A C 7
ATOM 7239 O O . THR A 1 21 ? 9.862 -18.175 -11.695 1.00 0.00 98 THR A O 7
ATOM 7250 N N . ASP A 1 22 ? 8.673 -17.467 -9.933 1.00 0.00 99 ASP A N 7
ATOM 7251 C CA . ASP A 1 22 ? 7.342 -17.838 -10.444 1.00 0.00 99 ASP A CA 7
ATOM 7252 C C . ASP A 1 22 ? 6.326 -16.693 -10.277 1.00 0.00 99 ASP A C 7
ATOM 7253 O O . ASP A 1 22 ? 6.540 -15.766 -9.494 1.00 0.00 99 ASP A O 7
ATOM 7262 N N . CYS A 1 23 ? 5.201 -16.765 -11.000 1.00 0.00 100 CYS A N 7
ATOM 7263 C CA . CYS A 1 23 ? 4.116 -15.770 -10.971 1.00 0.00 100 CYS A CA 7
ATOM 7264 C C . CYS A 1 23 ? 3.472 -15.568 -9.582 1.00 0.00 100 CYS A C 7
ATOM 7265 O O . CYS A 1 23 ? 2.851 -14.530 -9.339 1.00 0.00 100 CYS A O 7
ATOM 7273 N N . ARG A 1 24 ? 3.620 -16.536 -8.664 1.00 0.00 101 ARG A N 7
ATOM 7274 C CA . ARG A 1 24 ? 3.282 -16.387 -7.240 1.00 0.00 101 ARG A CA 7
ATOM 7275 C C . ARG A 1 24 ? 4.342 -15.508 -6.567 1.00 0.00 101 ARG A C 7
ATOM 7276 O O . ARG A 1 24 ? 5.409 -15.997 -6.202 1.00 0.00 101 ARG A O 7
ATOM 7297 N N . TYR A 1 25 ? 4.067 -14.210 -6.433 1.00 0.00 102 TYR A N 7
ATOM 7298 C CA . TYR A 1 25 ? 4.943 -13.267 -5.725 1.00 0.00 102 TYR A CA 7
ATOM 7299 C C . TYR A 1 25 ? 5.226 -13.735 -4.284 1.00 0.00 102 TYR A C 7
ATOM 7300 O O . TYR A 1 25 ? 4.334 -14.257 -3.605 1.00 0.00 102 TYR A O 7
ATOM 7318 N N . TYR A 1 26 ? 6.449 -13.509 -3.800 1.00 0.00 103 TYR A N 7
ATOM 7319 C CA . TYR A 1 26 ? 6.937 -13.975 -2.496 1.00 0.00 103 TYR A CA 7
ATOM 7320 C C . TYR A 1 26 ? 7.401 -12.801 -1.614 1.00 0.00 103 TYR A C 7
ATOM 7321 O O . TYR A 1 26 ? 7.841 -11.777 -2.149 1.00 0.00 103 TYR A O 7
ATOM 7339 N N . PRO A 1 27 ? 7.312 -12.920 -0.273 1.00 0.00 104 PRO A N 7
ATOM 7340 C CA . PRO A 1 27 ? 7.675 -11.841 0.639 1.00 0.00 104 PRO A CA 7
ATOM 7341 C C . PRO A 1 27 ? 9.196 -11.632 0.715 1.00 0.00 104 PRO A C 7
ATOM 7342 O O . PRO A 1 27 ? 9.978 -12.582 0.827 1.00 0.00 104 PRO A O 7
ATOM 7353 N N . ALA A 1 28 ? 9.597 -10.363 0.717 1.00 0.00 105 ALA A N 7
ATOM 7354 C CA . ALA A 1 28 ? 10.972 -9.897 0.880 1.00 0.00 105 ALA A CA 7
ATOM 7355 C C . ALA A 1 28 ? 11.012 -8.550 1.621 1.00 0.00 105 ALA A C 7
ATOM 7356 O O . ALA A 1 28 ? 9.990 -7.871 1.737 1.00 0.00 105 ALA A O 7
ATOM 7363 N N . LYS A 1 29 ? 12.200 -8.136 2.070 1.00 0.00 106 LYS A N 7
ATOM 7364 C CA . LYS A 1 29 ? 12.483 -6.794 2.606 1.00 0.00 106 LYS A CA 7
ATOM 7365 C C . LYS A 1 29 ? 13.430 -6.047 1.670 1.00 0.00 106 LYS A C 7
ATOM 7366 O O . LYS A 1 29 ? 14.349 -6.645 1.106 1.00 0.00 106 LYS A O 7
ATOM 7385 N N . ILE A 1 30 ? 13.213 -4.743 1.511 1.00 0.00 107 ILE A N 7
ATOM 7386 C CA . ILE A 1 30 ? 14.079 -3.858 0.718 1.00 0.00 107 ILE A CA 7
ATOM 7387 C C . ILE A 1 30 ? 15.393 -3.619 1.475 1.00 0.00 107 ILE A C 7
ATOM 7388 O O . ILE A 1 30 ? 15.388 -3.086 2.585 1.00 0.00 107 ILE A O 7
ATOM 7404 N N . GLU A 1 31 ? 16.523 -3.983 0.873 1.00 0.00 108 GLU A N 7
ATOM 7405 C CA . GLU A 1 31 ? 17.864 -3.758 1.431 1.00 0.00 108 GLU A CA 7
ATOM 7406 C C . GLU A 1 31 ? 18.490 -2.438 0.949 1.00 0.00 108 GLU A C 7
ATOM 7407 O O . GLU A 1 31 ? 19.239 -1.807 1.699 1.00 0.00 108 GLU A O 7
ATOM 7419 N N . ALA A 1 32 ? 18.170 -1.999 -0.277 1.00 0.00 109 ALA A N 7
ATOM 7420 C CA . ALA A 1 32 ? 18.619 -0.724 -0.842 1.00 0.00 109 ALA A CA 7
ATOM 7421 C C . ALA A 1 32 ? 17.694 -0.221 -1.969 1.00 0.00 109 ALA A C 7
ATOM 7422 O O . ALA A 1 32 ? 16.980 -0.996 -2.611 1.00 0.00 109 ALA A O 7
ATOM 7429 N N . ILE A 1 33 ? 17.754 1.089 -2.228 1.00 0.00 110 ILE A N 7
ATOM 7430 C CA . ILE A 1 33 ? 16.944 1.827 -3.213 1.00 0.00 110 ILE A CA 7
ATOM 7431 C C . ILE A 1 33 ? 17.875 2.762 -4.005 1.00 0.00 110 ILE A C 7
ATOM 7432 O O . ILE A 1 33 ? 18.810 3.339 -3.440 1.00 0.00 110 ILE A O 7
ATOM 7448 N N . ASN A 1 34 ? 17.609 2.940 -5.302 1.00 0.00 111 ASN A N 7
ATOM 7449 C CA . ASN A 1 34 ? 18.390 3.797 -6.204 1.00 0.00 111 ASN A CA 7
ATOM 7450 C C . ASN A 1 34 ? 17.463 4.677 -7.061 1.00 0.00 111 ASN A C 7
ATOM 7451 O O . ASN A 1 34 ? 16.419 4.221 -7.538 1.00 0.00 111 ASN A O 7
ATOM 7462 N N . LYS A 1 35 ? 17.858 5.940 -7.277 1.00 0.00 112 LYS A N 7
ATOM 7463 C CA . LYS A 1 35 ? 17.061 6.956 -7.997 1.00 0.00 112 LYS A CA 7
ATOM 7464 C C . LYS A 1 35 ? 16.916 6.661 -9.499 1.00 0.00 112 LYS A C 7
ATOM 7465 O O . LYS A 1 35 ? 15.915 7.040 -10.107 1.00 0.00 112 LYS A O 7
ATOM 7484 N N . GLU A 1 36 ? 17.908 5.992 -10.090 1.00 0.00 113 GLU A N 7
ATOM 7485 C CA . GLU A 1 36 ? 18.039 5.752 -11.541 1.00 0.00 113 GLU A CA 7
ATOM 7486 C C . GLU A 1 36 ? 18.564 4.328 -11.857 1.00 0.00 113 GLU A C 7
ATOM 7487 O O . GLU A 1 36 ? 19.172 4.095 -12.905 1.00 0.00 113 GLU A O 7
ATOM 7499 N N . GLY A 1 37 ? 18.362 3.372 -10.940 1.00 0.00 114 GLY A N 7
ATOM 7500 C CA . GLY A 1 37 ? 18.933 2.018 -11.000 1.00 0.00 114 GLY A CA 7
ATOM 7501 C C . GLY A 1 37 ? 17.919 0.914 -10.683 1.00 0.00 114 GLY A C 7
ATOM 7502 O O . GLY A 1 37 ? 17.006 0.658 -11.470 1.00 0.00 114 GLY A O 7
ATOM 7506 N N . THR A 1 38 ? 18.097 0.238 -9.544 1.00 0.00 115 THR A N 7
ATOM 7507 C CA . THR A 1 38 ? 17.333 -0.960 -9.141 1.00 0.00 115 THR A CA 7
ATOM 7508 C C . THR A 1 38 ? 17.060 -1.004 -7.631 1.00 0.00 115 THR A C 7
ATOM 7509 O O . THR A 1 38 ? 17.434 -0.099 -6.878 1.00 0.00 115 THR A O 7
ATOM 7520 N N . PHE A 1 39 ? 16.418 -2.082 -7.192 1.00 0.00 116 PHE A N 7
ATOM 7521 C CA . PHE A 1 39 ? 15.990 -2.338 -5.815 1.00 0.00 116 PHE A CA 7
ATOM 7522 C C . PHE A 1 39 ? 16.600 -3.652 -5.315 1.00 0.00 116 PHE A C 7
ATOM 7523 O O . PHE A 1 39 ? 16.199 -4.742 -5.735 1.00 0.00 116 PHE A O 7
ATOM 7540 N N . THR A 1 40 ? 17.596 -3.556 -4.432 1.00 0.00 117 THR A N 7
ATOM 7541 C CA . THR A 1 40 ? 18.174 -4.713 -3.730 1.00 0.00 117 THR A CA 7
ATOM 7542 C C . THR A 1 40 ? 17.183 -5.221 -2.680 1.00 0.00 117 THR A C 7
ATOM 7543 O O . THR A 1 40 ? 16.613 -4.428 -1.927 1.00 0.00 117 THR A O 7
ATOM 7554 N N . VAL A 1 41 ? 16.983 -6.537 -2.607 1.00 0.00 118 VAL A N 7
ATOM 7555 C CA . VAL A 1 41 ? 15.950 -7.191 -1.785 1.00 0.00 118 VAL A CA 7
ATOM 7556 C C . VAL A 1 41 ? 16.450 -8.510 -1.189 1.00 0.00 118 VAL A C 7
ATOM 7557 O O . VAL A 1 41 ? 17.222 -9.241 -1.815 1.00 0.00 118 VAL A O 7
ATOM 7570 N N . GLN A 1 42 ? 15.962 -8.830 0.011 1.00 0.00 119 GLN A N 7
ATOM 7571 C CA . GLN A 1 42 ? 16.271 -10.052 0.758 1.00 0.00 119 GLN A CA 7
ATOM 7572 C C . GLN A 1 42 ? 14.977 -10.808 1.083 1.00 0.00 119 GLN A C 7
ATOM 7573 O O . GLN A 1 42 ? 14.099 -10.291 1.776 1.00 0.00 119 GLN A O 7
ATOM 7587 N N . PHE A 1 43 ? 14.861 -12.032 0.568 1.00 0.00 120 PHE A N 7
ATOM 7588 C CA . PHE A 1 43 ? 13.692 -12.902 0.737 1.00 0.00 120 PHE A CA 7
ATOM 7589 C C . PHE A 1 43 ? 13.770 -13.720 2.036 1.00 0.00 120 PHE A C 7
ATOM 7590 O O . PHE A 1 43 ? 14.800 -13.742 2.716 1.00 0.00 120 PHE A O 7
ATOM 7607 N N . TYR A 1 44 ? 12.686 -14.425 2.377 1.00 0.00 121 TYR A N 7
ATOM 7608 C CA . TYR A 1 44 ? 12.598 -15.292 3.563 1.00 0.00 121 TYR A CA 7
ATOM 7609 C C . TYR A 1 44 ? 13.660 -16.416 3.620 1.00 0.00 121 TYR A C 7
ATOM 7610 O O . TYR A 1 44 ? 13.981 -16.908 4.703 1.00 0.00 121 TYR A O 7
ATOM 7628 N N . ASP A 1 45 ? 14.243 -16.801 2.477 1.00 0.00 122 ASP A N 7
ATOM 7629 C CA . ASP A 1 45 ? 15.386 -17.726 2.383 1.00 0.00 122 ASP A CA 7
ATOM 7630 C C . ASP A 1 45 ? 16.724 -17.132 2.888 1.00 0.00 122 ASP A C 7
ATOM 7631 O O . ASP A 1 45 ? 17.691 -17.871 3.092 1.00 0.00 122 ASP A O 7
ATOM 7640 N N . GLY A 1 46 ? 16.806 -15.809 3.081 1.00 0.00 123 GLY A N 7
ATOM 7641 C CA . GLY A 1 46 ? 17.989 -15.086 3.576 1.00 0.00 123 GLY A CA 7
ATOM 7642 C C . GLY A 1 46 ? 18.950 -14.592 2.482 1.00 0.00 123 GLY A C 7
ATOM 7643 O O . GLY A 1 46 ? 19.783 -13.722 2.745 1.00 0.00 123 GLY A O 7
ATOM 7647 N N . VAL A 1 47 ? 18.835 -15.120 1.259 1.00 0.00 124 VAL A N 7
ATOM 7648 C CA . VAL A 1 47 ? 19.584 -14.690 0.061 1.00 0.00 124 VAL A CA 7
ATOM 7649 C C . VAL A 1 47 ? 19.241 -13.249 -0.357 1.00 0.00 124 VAL A C 7
ATOM 7650 O O . VAL A 1 47 ? 18.104 -12.800 -0.185 1.00 0.00 124 VAL A O 7
ATOM 7663 N N . ILE A 1 48 ? 20.215 -12.537 -0.938 1.00 0.00 125 ILE A N 7
ATOM 7664 C CA . ILE A 1 48 ? 20.105 -11.138 -1.377 1.00 0.00 125 ILE A CA 7
ATOM 7665 C C . ILE A 1 48 ? 20.512 -11.007 -2.854 1.00 0.00 125 ILE A C 7
ATOM 7666 O O . ILE A 1 48 ? 21.629 -11.372 -3.233 1.00 0.00 125 ILE A O 7
ATOM 7682 N N . ARG A 1 49 ? 19.610 -10.453 -3.673 1.00 0.00 126 ARG A N 7
ATOM 7683 C CA . ARG A 1 49 ? 19.810 -10.042 -5.082 1.00 0.00 126 ARG A CA 7
ATOM 7684 C C . ARG A 1 49 ? 19.026 -8.738 -5.338 1.00 0.00 126 ARG A C 7
ATOM 7685 O O . ARG A 1 49 ? 18.654 -8.050 -4.387 1.00 0.00 126 ARG A O 7
ATOM 7706 N N . CYS A 1 50 ? 18.768 -8.375 -6.593 1.00 0.00 127 CYS A N 7
ATOM 7707 C CA . CYS A 1 50 ? 17.964 -7.203 -6.962 1.00 0.00 127 CYS A CA 7
ATOM 7708 C C . CYS A 1 50 ? 16.959 -7.509 -8.084 1.00 0.00 127 CYS A C 7
ATOM 7709 O O . CYS A 1 50 ? 17.167 -8.419 -8.892 1.00 0.00 127 CYS A O 7
ATOM 7717 N N . LEU A 1 51 ? 15.877 -6.726 -8.144 1.00 0.00 128 LEU A N 7
ATOM 7718 C CA . LEU A 1 51 ? 14.788 -6.856 -9.121 1.00 0.00 128 LEU A CA 7
ATOM 7719 C C . LEU A 1 51 ? 14.269 -5.474 -9.564 1.00 0.00 128 LEU A C 7
ATOM 7720 O O . LEU A 1 51 ? 14.290 -4.505 -8.799 1.00 0.00 128 LEU A O 7
ATOM 7736 N N . LYS A 1 52 ? 13.780 -5.397 -10.807 1.00 0.00 129 LYS A N 7
ATOM 7737 C CA . LYS A 1 52 ? 13.132 -4.203 -11.380 1.00 0.00 129 LYS A CA 7
ATOM 7738 C C . LYS A 1 52 ? 11.778 -3.928 -10.712 1.00 0.00 129 LYS A C 7
ATOM 7739 O O . LYS A 1 52 ? 11.131 -4.848 -10.207 1.00 0.00 129 LYS A O 7
ATOM 7758 N N . ARG A 1 53 ? 11.277 -2.689 -10.812 1.00 0.00 130 ARG A N 7
ATOM 7759 C CA . ARG A 1 53 ? 9.909 -2.316 -10.388 1.00 0.00 130 ARG A CA 7
ATOM 7760 C C . ARG A 1 53 ? 8.786 -3.102 -11.087 1.00 0.00 130 ARG A C 7
ATOM 7761 O O . ARG A 1 53 ? 7.682 -3.202 -10.559 1.00 0.00 130 ARG A O 7
ATOM 7782 N N . MET A 1 54 ? 9.075 -3.699 -12.247 1.00 0.00 131 MET A N 7
ATOM 7783 C CA . MET A 1 54 ? 8.185 -4.632 -12.960 1.00 0.00 131 MET A CA 7
ATOM 7784 C C . MET A 1 54 ? 7.979 -5.973 -12.227 1.00 0.00 131 MET A C 7
ATOM 7785 O O . MET A 1 54 ? 7.075 -6.737 -12.575 1.00 0.00 131 MET A O 7
ATOM 7799 N N . HIS A 1 55 ? 8.798 -6.258 -11.208 1.00 0.00 132 HIS A N 7
ATOM 7800 C CA . HIS A 1 55 ? 8.876 -7.534 -10.484 1.00 0.00 132 HIS A CA 7
ATOM 7801 C C . HIS A 1 55 ? 8.834 -7.358 -8.955 1.00 0.00 132 HIS A C 7
ATOM 7802 O O . HIS A 1 55 ? 9.114 -8.313 -8.229 1.00 0.00 132 HIS A O 7
ATOM 7816 N N . ILE A 1 56 ? 8.462 -6.167 -8.464 1.00 0.00 133 ILE A N 7
ATOM 7817 C CA . ILE A 1 56 ? 8.257 -5.847 -7.037 1.00 0.00 133 ILE A CA 7
ATOM 7818 C C . ILE A 1 56 ? 7.005 -4.967 -6.885 1.00 0.00 133 ILE A C 7
ATOM 7819 O O . ILE A 1 56 ? 6.826 -4.000 -7.629 1.00 0.00 133 ILE A O 7
ATOM 7835 N N . LYS A 1 57 ? 6.163 -5.267 -5.890 1.00 0.00 134 LYS A N 7
ATOM 7836 C CA . LYS A 1 57 ? 4.947 -4.519 -5.528 1.00 0.00 134 LYS A CA 7
ATOM 7837 C C . LYS A 1 57 ? 4.778 -4.434 -4.006 1.00 0.00 134 LYS A C 7
ATOM 7838 O O . LYS A 1 57 ? 5.299 -5.265 -3.260 1.00 0.00 134 LYS A O 7
ATOM 7857 N N . ALA A 1 58 ? 4.024 -3.441 -3.541 1.00 0.00 135 ALA A N 7
ATOM 7858 C CA . ALA A 1 58 ? 3.570 -3.362 -2.152 1.00 0.00 135 ALA A CA 7
ATOM 7859 C C . ALA A 1 58 ? 2.501 -4.446 -1.854 1.00 0.00 135 ALA A C 7
ATOM 7860 O O . ALA A 1 58 ? 2.036 -5.143 -2.763 1.00 0.00 135 ALA A O 7
ATOM 7867 N N . MET A 1 59 ? 2.070 -4.573 -0.593 1.00 0.00 136 MET A N 7
ATOM 7868 C CA . MET A 1 59 ? 0.905 -5.403 -0.234 1.00 0.00 136 MET A CA 7
ATOM 7869 C C . MET A 1 59 ? -0.359 -4.965 -1.012 1.00 0.00 136 MET A C 7
ATOM 7870 O O . MET A 1 59 ? -0.584 -3.758 -1.169 1.00 0.00 136 MET A O 7
ATOM 7884 N N . PRO A 1 60 ? -1.224 -5.901 -1.453 1.00 0.00 137 PRO A N 7
ATOM 7885 C CA . PRO A 1 60 ? -2.471 -5.567 -2.144 1.00 0.00 137 PRO A CA 7
ATOM 7886 C C . PRO A 1 60 ? -3.438 -4.866 -1.181 1.00 0.00 137 PRO A C 7
ATOM 7887 O O . PRO A 1 60 ? -3.594 -5.289 -0.034 1.00 0.00 137 PRO A O 7
ATOM 7898 N N . GLU A 1 61 ? -4.075 -3.780 -1.631 1.00 0.00 138 GLU A N 7
ATOM 7899 C CA . GLU A 1 61 ? -4.904 -2.878 -0.810 1.00 0.00 138 GLU A CA 7
ATOM 7900 C C . GLU A 1 61 ? -4.246 -2.458 0.534 1.00 0.00 138 GLU A C 7
ATOM 7901 O O . GLU A 1 61 ? -4.926 -2.220 1.534 1.00 0.00 138 GLU A O 7
ATOM 7913 N N . ASP A 1 62 ? -2.906 -2.387 0.566 1.00 0.00 139 ASP A N 7
ATOM 7914 C CA . ASP A 1 62 ? -2.071 -2.176 1.763 1.00 0.00 139 ASP A CA 7
ATOM 7915 C C . ASP A 1 62 ? -2.451 -3.081 2.963 1.00 0.00 139 ASP A C 7
ATOM 7916 O O . ASP A 1 62 ? -2.666 -2.612 4.082 1.00 0.00 139 ASP A O 7
ATOM 7925 N N . ALA A 1 63 ? -2.582 -4.390 2.712 1.00 0.00 140 ALA A N 7
ATOM 7926 C CA . ALA A 1 63 ? -3.041 -5.403 3.673 1.00 0.00 140 ALA A CA 7
ATOM 7927 C C . ALA A 1 63 ? -2.256 -5.507 5.006 1.00 0.00 140 ALA A C 7
ATOM 7928 O O . ALA A 1 63 ? -2.822 -5.982 5.997 1.00 0.00 140 ALA A O 7
ATOM 7935 N N . LYS A 1 64 ? -0.977 -5.095 5.063 1.00 0.00 141 LYS A N 7
ATOM 7936 C CA . LYS A 1 64 ? -0.185 -5.078 6.315 1.00 0.00 141 LYS A CA 7
ATOM 7937 C C . LYS A 1 64 ? -0.688 -4.030 7.325 1.00 0.00 141 LYS A C 7
ATOM 7938 O O . LYS A 1 64 ? -1.368 -3.069 6.961 1.00 0.00 141 LYS A O 7
ATOM 7957 N N . GLY A 1 65 ? -0.340 -4.206 8.603 1.00 0.00 142 GLY A N 7
ATOM 7958 C CA . GLY A 1 65 ? -0.814 -3.343 9.697 1.00 0.00 142 GLY A CA 7
ATOM 7959 C C . GLY A 1 65 ? -2.144 -3.821 10.288 1.00 0.00 142 GLY A C 7
ATOM 7960 O O . GLY A 1 65 ? -3.125 -3.074 10.307 1.00 0.00 142 GLY A O 7
ATOM 7964 N N . GLN A 1 66 ? -2.185 -5.081 10.740 1.00 0.00 143 GLN A N 7
ATOM 7965 C CA . GLN A 1 66 ? -3.367 -5.801 11.256 1.00 0.00 143 GLN A CA 7
ATOM 7966 C C . GLN A 1 66 ? -4.076 -5.188 12.490 1.00 0.00 143 GLN A C 7
ATOM 7967 O O . GLN A 1 66 ? -5.052 -5.754 12.981 1.00 0.00 143 GLN A O 7
ATOM 7981 N N . ASP A 1 67 ? -3.609 -4.046 13.004 1.00 0.00 144 ASP A N 7
ATOM 7982 C CA . ASP A 1 67 ? -4.290 -3.247 14.031 1.00 0.00 144 ASP A CA 7
ATOM 7983 C C . ASP A 1 67 ? -5.667 -2.716 13.567 1.00 0.00 144 ASP A C 7
ATOM 7984 O O . ASP A 1 67 ? -6.649 -2.849 14.297 1.00 0.00 144 ASP A O 7
ATOM 7993 N N . TRP A 1 68 ? -5.728 -2.148 12.352 1.00 0.00 145 TRP A N 7
ATOM 7994 C CA . TRP A 1 68 ? -6.888 -1.544 11.659 1.00 0.00 145 TRP A CA 7
ATOM 7995 C C . TRP A 1 68 ? -7.833 -0.590 12.438 1.00 0.00 145 TRP A C 7
ATOM 7996 O O . TRP A 1 68 ? -8.848 -0.169 11.874 1.00 0.00 145 TRP A O 7
ATOM 8017 N N . ILE A 1 69 ? -7.531 -0.181 13.680 1.00 0.00 146 ILE A N 7
ATOM 8018 C CA . ILE A 1 69 ? -8.398 0.691 14.507 1.00 0.00 146 ILE A CA 7
ATOM 8019 C C . ILE A 1 69 ? -8.692 2.053 13.843 1.00 0.00 146 ILE A C 7
ATOM 8020 O O . ILE A 1 69 ? -9.786 2.597 14.013 1.00 0.00 146 ILE A O 7
ATOM 8036 N N . ALA A 1 70 ? -7.759 2.576 13.040 1.00 0.00 147 ALA A N 7
ATOM 8037 C CA . ALA A 1 70 ? -7.945 3.775 12.219 1.00 0.00 147 ALA A CA 7
ATOM 8038 C C . ALA A 1 70 ? -7.197 3.667 10.875 1.00 0.00 147 ALA A C 7
ATOM 8039 O O . ALA A 1 70 ? -6.096 3.112 10.802 1.00 0.00 147 ALA A O 7
ATOM 8046 N N . LEU A 1 71 ? -7.801 4.218 9.817 1.00 0.00 148 LEU A N 7
ATOM 8047 C CA . LEU A 1 71 ? -7.266 4.305 8.454 1.00 0.00 148 LEU A CA 7
ATOM 8048 C C . LEU A 1 71 ? -7.928 5.455 7.663 1.00 0.00 148 LEU A C 7
ATOM 8049 O O . LEU A 1 71 ? -8.929 6.030 8.102 1.00 0.00 148 LEU A O 7
ATOM 8065 N N . VAL A 1 72 ? -7.373 5.797 6.496 1.00 0.00 149 VAL A N 7
ATOM 8066 C CA . VAL A 1 72 ? -7.953 6.793 5.574 1.00 0.00 149 VAL A CA 7
ATOM 8067 C C . VAL A 1 72 ? -9.079 6.183 4.726 1.00 0.00 149 VAL A C 7
ATOM 8068 O O . VAL A 1 72 ? -8.913 5.120 4.120 1.00 0.00 149 VAL A O 7
ATOM 8081 N N . LYS A 1 73 ? -10.234 6.860 4.680 1.00 0.00 150 LYS A N 7
ATOM 8082 C CA . LYS A 1 73 ? -11.424 6.472 3.895 1.00 0.00 150 LYS A CA 7
ATOM 8083 C C . LYS A 1 73 ? -12.317 7.693 3.608 1.00 0.00 150 LYS A C 7
ATOM 8084 O O . LYS A 1 73 ? -12.338 8.645 4.396 1.00 0.00 150 LYS A O 7
ATOM 8103 N N . ALA A 1 74 ? -13.045 7.662 2.486 1.00 0.00 151 ALA A N 7
ATOM 8104 C CA . ALA A 1 74 ? -14.029 8.680 2.079 1.00 0.00 151 ALA A CA 7
ATOM 8105 C C . ALA A 1 74 ? -15.175 8.866 3.102 1.00 0.00 151 ALA A C 7
ATOM 8106 O O . ALA A 1 74 ? -15.738 7.853 3.581 1.00 0.00 151 ALA A O 7
ATOM 8114 N N . GLY A 1 1 ? -3.384 6.829 -26.068 1.00 0.00 78 GLY A N 8
ATOM 8115 C CA . GLY A 1 1 ? -3.324 6.729 -24.594 1.00 0.00 78 GLY A CA 8
ATOM 8116 C C . GLY A 1 1 ? -2.389 7.771 -23.998 1.00 0.00 78 GLY A C 8
ATOM 8117 O O . GLY A 1 1 ? -1.472 8.255 -24.664 1.00 0.00 78 GLY A O 8
ATOM 8123 N N . SER A 1 2 ? -2.613 8.145 -22.735 1.00 0.00 79 SER A N 8
ATOM 8124 C CA . SER A 1 2 ? -1.757 9.052 -21.941 1.00 0.00 79 SER A CA 8
ATOM 8125 C C . SER A 1 2 ? -2.014 8.896 -20.432 1.00 0.00 79 SER A C 8
ATOM 8126 O O . SER A 1 2 ? -3.078 8.431 -20.014 1.00 0.00 79 SER A O 8
ATOM 8134 N N . SER A 1 3 ? -1.043 9.307 -19.610 1.00 0.00 80 SER A N 8
ATOM 8135 C CA . SER A 1 3 ? -1.128 9.345 -18.139 1.00 0.00 80 SER A CA 8
ATOM 8136 C C . SER A 1 3 ? -0.159 10.388 -17.551 1.00 0.00 80 SER A C 8
ATOM 8137 O O . SER A 1 3 ? 0.718 10.903 -18.254 1.00 0.00 80 SER A O 8
ATOM 8145 N N . GLY A 1 4 ? -0.304 10.706 -16.261 1.00 0.00 81 GLY A N 8
ATOM 8146 C CA . GLY A 1 4 ? 0.503 11.718 -15.564 1.00 0.00 81 GLY A CA 8
ATOM 8147 C C . GLY A 1 4 ? 0.306 11.763 -14.043 1.00 0.00 81 GLY A C 8
ATOM 8148 O O . GLY A 1 4 ? 0.438 12.838 -13.448 1.00 0.00 81 GLY A O 8
ATOM 8152 N N . SER A 1 5 ? -0.022 10.628 -13.414 1.00 0.00 82 SER A N 8
ATOM 8153 C CA . SER A 1 5 ? -0.376 10.531 -11.985 1.00 0.00 82 SER A CA 8
ATOM 8154 C C . SER A 1 5 ? 0.226 9.287 -11.316 1.00 0.00 82 SER A C 8
ATOM 8155 O O . SER A 1 5 ? 0.314 8.216 -11.923 1.00 0.00 82 SER A O 8
ATOM 8163 N N . SER A 1 6 ? 0.612 9.429 -10.045 1.00 0.00 83 SER A N 8
ATOM 8164 C CA . SER A 1 6 ? 1.171 8.372 -9.182 1.00 0.00 83 SER A CA 8
ATOM 8165 C C . SER A 1 6 ? 1.055 8.745 -7.693 1.00 0.00 83 SER A C 8
ATOM 8166 O O . SER A 1 6 ? 0.797 9.905 -7.354 1.00 0.00 83 SER A O 8
ATOM 8174 N N . GLY A 1 7 ? 1.273 7.779 -6.793 1.00 0.00 84 GLY A N 8
ATOM 8175 C CA . GLY A 1 7 ? 1.162 7.977 -5.338 1.00 0.00 84 GLY A CA 8
ATOM 8176 C C . GLY A 1 7 ? 1.942 6.970 -4.483 1.00 0.00 84 GLY A C 8
ATOM 8177 O O . GLY A 1 7 ? 1.575 6.723 -3.332 1.00 0.00 84 GLY A O 8
ATOM 8181 N N . PHE A 1 8 ? 2.987 6.352 -5.043 1.00 0.00 85 PHE A N 8
ATOM 8182 C CA . PHE A 1 8 ? 3.832 5.367 -4.357 1.00 0.00 85 PHE A CA 8
ATOM 8183 C C . PHE A 1 8 ? 4.784 6.020 -3.336 1.00 0.00 85 PHE A C 8
ATOM 8184 O O . PHE A 1 8 ? 5.298 7.119 -3.559 1.00 0.00 85 PHE A O 8
ATOM 8201 N N . ASP A 1 9 ? 5.088 5.299 -2.254 1.00 0.00 86 ASP A N 8
ATOM 8202 C CA . ASP A 1 9 ? 6.126 5.630 -1.266 1.00 0.00 86 ASP A CA 8
ATOM 8203 C C . ASP A 1 9 ? 6.773 4.334 -0.753 1.00 0.00 86 ASP A C 8
ATOM 8204 O O . ASP A 1 9 ? 6.076 3.421 -0.300 1.00 0.00 86 ASP A O 8
ATOM 8213 N N . PHE A 1 10 ? 8.104 4.254 -0.834 1.00 0.00 87 PHE A N 8
ATOM 8214 C CA . PHE A 1 10 ? 8.916 3.082 -0.470 1.00 0.00 87 PHE A CA 8
ATOM 8215 C C . PHE A 1 10 ? 10.039 3.487 0.510 1.00 0.00 87 PHE A C 8
ATOM 8216 O O . PHE A 1 10 ? 10.535 4.619 0.448 1.00 0.00 87 PHE A O 8
ATOM 8233 N N . LYS A 1 11 ? 10.475 2.570 1.388 1.00 0.00 88 LYS A N 8
ATOM 8234 C CA . LYS A 1 11 ? 11.588 2.772 2.341 1.00 0.00 88 LYS A CA 8
ATOM 8235 C C . LYS A 1 11 ? 12.409 1.495 2.567 1.00 0.00 88 LYS A C 8
ATOM 8236 O O . LYS A 1 11 ? 11.868 0.391 2.623 1.00 0.00 88 LYS A O 8
ATOM 8255 N N . ALA A 1 12 ? 13.728 1.641 2.713 1.00 0.00 89 ALA A N 8
ATOM 8256 C CA . ALA A 1 12 ? 14.619 0.530 3.056 1.00 0.00 89 ALA A CA 8
ATOM 8257 C C . ALA A 1 12 ? 14.256 -0.059 4.436 1.00 0.00 89 ALA A C 8
ATOM 8258 O O . ALA A 1 12 ? 13.982 0.678 5.388 1.00 0.00 89 ALA A O 8
ATOM 8265 N N . GLY A 1 13 ? 14.227 -1.389 4.533 1.00 0.00 90 GLY A N 8
ATOM 8266 C CA . GLY A 1 13 ? 13.793 -2.139 5.716 1.00 0.00 90 GLY A CA 8
ATOM 8267 C C . GLY A 1 13 ? 12.309 -2.537 5.713 1.00 0.00 90 GLY A C 8
ATOM 8268 O O . GLY A 1 13 ? 11.911 -3.370 6.529 1.00 0.00 90 GLY A O 8
ATOM 8272 N N . GLU A 1 14 ? 11.480 -1.979 4.820 1.00 0.00 91 GLU A N 8
ATOM 8273 C CA . GLU A 1 14 ? 10.081 -2.396 4.645 1.00 0.00 91 GLU A CA 8
ATOM 8274 C C . GLU A 1 14 ? 9.961 -3.803 4.026 1.00 0.00 91 GLU A C 8
ATOM 8275 O O . GLU A 1 14 ? 10.887 -4.283 3.362 1.00 0.00 91 GLU A O 8
ATOM 8287 N N . GLU A 1 15 ? 8.786 -4.424 4.158 1.00 0.00 92 GLU A N 8
ATOM 8288 C CA . GLU A 1 15 ? 8.435 -5.667 3.459 1.00 0.00 92 GLU A CA 8
ATOM 8289 C C . GLU A 1 15 ? 7.528 -5.412 2.238 1.00 0.00 92 GLU A C 8
ATOM 8290 O O . GLU A 1 15 ? 6.646 -4.549 2.258 1.00 0.00 92 GLU A O 8
ATOM 8302 N N . VAL A 1 16 ? 7.752 -6.181 1.171 1.00 0.00 93 VAL A N 8
ATOM 8303 C CA . VAL A 1 16 ? 7.114 -6.063 -0.154 1.00 0.00 93 VAL A CA 8
ATOM 8304 C C . VAL A 1 16 ? 6.907 -7.442 -0.782 1.00 0.00 93 VAL A C 8
ATOM 8305 O O . VAL A 1 16 ? 7.522 -8.425 -0.367 1.00 0.00 93 VAL A O 8
ATOM 8318 N N . LEU A 1 17 ? 6.045 -7.525 -1.796 1.00 0.00 94 LEU A N 8
ATOM 8319 C CA . LEU A 1 17 ? 5.925 -8.714 -2.641 1.00 0.00 94 LEU A CA 8
ATOM 8320 C C . LEU A 1 17 ? 6.949 -8.609 -3.778 1.00 0.00 94 LEU A C 8
ATOM 8321 O O . LEU A 1 17 ? 7.079 -7.543 -4.381 1.00 0.00 94 LEU A O 8
ATOM 8337 N N . ALA A 1 18 ? 7.642 -9.696 -4.112 1.00 0.00 95 ALA A N 8
ATOM 8338 C CA . ALA A 1 18 ? 8.570 -9.734 -5.242 1.00 0.00 95 ALA A CA 8
ATOM 8339 C C . ALA A 1 18 ? 8.679 -11.140 -5.865 1.00 0.00 95 ALA A C 8
ATOM 8340 O O . ALA A 1 18 ? 8.452 -12.154 -5.200 1.00 0.00 95 ALA A O 8
ATOM 8347 N N . ARG A 1 19 ? 8.995 -11.201 -7.164 1.00 0.00 96 ARG A N 8
ATOM 8348 C CA . ARG A 1 19 ? 9.090 -12.447 -7.952 1.00 0.00 96 ARG A CA 8
ATOM 8349 C C . ARG A 1 19 ? 10.475 -13.100 -7.810 1.00 0.00 96 ARG A C 8
ATOM 8350 O O . ARG A 1 19 ? 11.470 -12.392 -7.646 1.00 0.00 96 ARG A O 8
ATOM 8371 N N . TRP A 1 20 ? 10.557 -14.434 -7.911 1.00 0.00 97 TRP A N 8
ATOM 8372 C CA . TRP A 1 20 ? 11.837 -15.164 -7.800 1.00 0.00 97 TRP A CA 8
ATOM 8373 C C . TRP A 1 20 ? 11.922 -16.494 -8.571 1.00 0.00 97 TRP A C 8
ATOM 8374 O O . TRP A 1 20 ? 12.959 -16.769 -9.182 1.00 0.00 97 TRP A O 8
ATOM 8395 N N . THR A 1 21 ? 10.852 -17.302 -8.588 1.00 0.00 98 THR A N 8
ATOM 8396 C CA . THR A 1 21 ? 10.892 -18.696 -9.100 1.00 0.00 98 THR A CA 8
ATOM 8397 C C . THR A 1 21 ? 9.741 -19.037 -10.056 1.00 0.00 98 THR A C 8
ATOM 8398 O O . THR A 1 21 ? 9.933 -19.793 -11.009 1.00 0.00 98 THR A O 8
ATOM 8409 N N . ASP A 1 22 ? 8.561 -18.449 -9.853 1.00 0.00 99 ASP A N 8
ATOM 8410 C CA . ASP A 1 22 ? 7.343 -18.648 -10.654 1.00 0.00 99 ASP A CA 8
ATOM 8411 C C . ASP A 1 22 ? 6.544 -17.332 -10.760 1.00 0.00 99 ASP A C 8
ATOM 8412 O O . ASP A 1 22 ? 6.927 -16.310 -10.185 1.00 0.00 99 ASP A O 8
ATOM 8421 N N . CYS A 1 23 ? 5.417 -17.343 -11.480 1.00 0.00 100 CYS A N 8
ATOM 8422 C CA . CYS A 1 23 ? 4.532 -16.178 -11.646 1.00 0.00 100 CYS A CA 8
ATOM 8423 C C . CYS A 1 23 ? 3.929 -15.646 -10.325 1.00 0.00 100 CYS A C 8
ATOM 8424 O O . CYS A 1 23 ? 3.541 -14.476 -10.257 1.00 0.00 100 CYS A O 8
ATOM 8432 N N . ARG A 1 24 ? 3.855 -16.481 -9.276 1.00 0.00 101 ARG A N 8
ATOM 8433 C CA . ARG A 1 24 ? 3.484 -16.077 -7.908 1.00 0.00 101 ARG A CA 8
ATOM 8434 C C . ARG A 1 24 ? 4.617 -15.286 -7.239 1.00 0.00 101 ARG A C 8
ATOM 8435 O O . ARG A 1 24 ? 5.737 -15.782 -7.101 1.00 0.00 101 ARG A O 8
ATOM 8456 N N . TYR A 1 25 ? 4.313 -14.065 -6.803 1.00 0.00 102 TYR A N 8
ATOM 8457 C CA . TYR A 1 25 ? 5.193 -13.254 -5.952 1.00 0.00 102 TYR A CA 8
ATOM 8458 C C . TYR A 1 25 ? 5.270 -13.842 -4.529 1.00 0.00 102 TYR A C 8
ATOM 8459 O O . TYR A 1 25 ? 4.329 -14.495 -4.065 1.00 0.00 102 TYR A O 8
ATOM 8477 N N . TYR A 1 26 ? 6.354 -13.553 -3.810 1.00 0.00 103 TYR A N 8
ATOM 8478 C CA . TYR A 1 26 ? 6.604 -13.994 -2.431 1.00 0.00 103 TYR A CA 8
ATOM 8479 C C . TYR A 1 26 ? 6.997 -12.797 -1.542 1.00 0.00 103 TYR A C 8
ATOM 8480 O O . TYR A 1 26 ? 7.482 -11.788 -2.069 1.00 0.00 103 TYR A O 8
ATOM 8498 N N . PRO A 1 27 ? 6.826 -12.871 -0.207 1.00 0.00 104 PRO A N 8
ATOM 8499 C CA . PRO A 1 27 ? 7.266 -11.809 0.692 1.00 0.00 104 PRO A CA 8
ATOM 8500 C C . PRO A 1 27 ? 8.799 -11.699 0.729 1.00 0.00 104 PRO A C 8
ATOM 8501 O O . PRO A 1 27 ? 9.521 -12.693 0.859 1.00 0.00 104 PRO A O 8
ATOM 8512 N N . ALA A 1 28 ? 9.286 -10.463 0.656 1.00 0.00 105 ALA A N 8
ATOM 8513 C CA . ALA A 1 28 ? 10.691 -10.074 0.715 1.00 0.00 105 ALA A CA 8
ATOM 8514 C C . ALA A 1 28 ? 10.840 -8.735 1.463 1.00 0.00 105 ALA A C 8
ATOM 8515 O O . ALA A 1 28 ? 9.847 -8.084 1.797 1.00 0.00 105 ALA A O 8
ATOM 8522 N N . LYS A 1 29 ? 12.080 -8.303 1.706 1.00 0.00 106 LYS A N 8
ATOM 8523 C CA . LYS A 1 29 ? 12.429 -7.068 2.421 1.00 0.00 106 LYS A CA 8
ATOM 8524 C C . LYS A 1 29 ? 13.393 -6.230 1.582 1.00 0.00 106 LYS A C 8
ATOM 8525 O O . LYS A 1 29 ? 14.354 -6.769 1.029 1.00 0.00 106 LYS A O 8
ATOM 8544 N N . ILE A 1 30 ? 13.157 -4.923 1.485 1.00 0.00 107 ILE A N 8
ATOM 8545 C CA . ILE A 1 30 ? 14.052 -3.997 0.772 1.00 0.00 107 ILE A CA 8
ATOM 8546 C C . ILE A 1 30 ? 15.342 -3.787 1.579 1.00 0.00 107 ILE A C 8
ATOM 8547 O O . ILE A 1 30 ? 15.302 -3.327 2.720 1.00 0.00 107 ILE A O 8
ATOM 8563 N N . GLU A 1 31 ? 16.490 -4.093 0.977 1.00 0.00 108 GLU A N 8
ATOM 8564 C CA . GLU A 1 31 ? 17.822 -3.779 1.514 1.00 0.00 108 GLU A CA 8
ATOM 8565 C C . GLU A 1 31 ? 18.293 -2.374 1.094 1.00 0.00 108 GLU A C 8
ATOM 8566 O O . GLU A 1 31 ? 18.911 -1.672 1.898 1.00 0.00 108 GLU A O 8
ATOM 8578 N N . ALA A 1 32 ? 17.987 -1.951 -0.140 1.00 0.00 109 ALA A N 8
ATOM 8579 C CA . ALA A 1 32 ? 18.312 -0.621 -0.669 1.00 0.00 109 ALA A CA 8
ATOM 8580 C C . ALA A 1 32 ? 17.415 -0.208 -1.855 1.00 0.00 109 ALA A C 8
ATOM 8581 O O . ALA A 1 32 ? 16.805 -1.047 -2.521 1.00 0.00 109 ALA A O 8
ATOM 8588 N N . ILE A 1 33 ? 17.388 1.097 -2.149 1.00 0.00 110 ILE A N 8
ATOM 8589 C CA . ILE A 1 33 ? 16.547 1.733 -3.177 1.00 0.00 110 ILE A CA 8
ATOM 8590 C C . ILE A 1 33 ? 17.432 2.583 -4.100 1.00 0.00 110 ILE A C 8
ATOM 8591 O O . ILE A 1 33 ? 18.246 3.381 -3.627 1.00 0.00 110 ILE A O 8
ATOM 8607 N N . ASN A 1 34 ? 17.264 2.414 -5.417 1.00 0.00 111 ASN A N 8
ATOM 8608 C CA . ASN A 1 34 ? 18.003 3.083 -6.504 1.00 0.00 111 ASN A CA 8
ATOM 8609 C C . ASN A 1 34 ? 19.552 2.996 -6.447 1.00 0.00 111 ASN A C 8
ATOM 8610 O O . ASN A 1 34 ? 20.228 3.680 -7.221 1.00 0.00 111 ASN A O 8
ATOM 8621 N N . LYS A 1 35 ? 20.131 2.150 -5.578 1.00 0.00 112 LYS A N 8
ATOM 8622 C CA . LYS A 1 35 ? 21.589 1.994 -5.369 1.00 0.00 112 LYS A CA 8
ATOM 8623 C C . LYS A 1 35 ? 22.359 1.635 -6.650 1.00 0.00 112 LYS A C 8
ATOM 8624 O O . LYS A 1 35 ? 23.496 2.071 -6.836 1.00 0.00 112 LYS A O 8
ATOM 8643 N N . GLU A 1 36 ? 21.720 0.894 -7.554 1.00 0.00 113 GLU A N 8
ATOM 8644 C CA . GLU A 1 36 ? 22.227 0.558 -8.894 1.00 0.00 113 GLU A CA 8
ATOM 8645 C C . GLU A 1 36 ? 21.073 0.574 -9.921 1.00 0.00 113 GLU A C 8
ATOM 8646 O O . GLU A 1 36 ? 20.817 -0.401 -10.632 1.00 0.00 113 GLU A O 8
ATOM 8658 N N . GLY A 1 37 ? 20.287 1.663 -9.916 1.00 0.00 114 GLY A N 8
ATOM 8659 C CA . GLY A 1 37 ? 19.097 1.851 -10.766 1.00 0.00 114 GLY A CA 8
ATOM 8660 C C . GLY A 1 37 ? 17.983 0.808 -10.560 1.00 0.00 114 GLY A C 8
ATOM 8661 O O . GLY A 1 37 ? 17.127 0.626 -11.428 1.00 0.00 114 GLY A O 8
ATOM 8665 N N . THR A 1 38 ? 18.020 0.101 -9.428 1.00 0.00 115 THR A N 8
ATOM 8666 C CA . THR A 1 38 ? 17.213 -1.082 -9.084 1.00 0.00 115 THR A CA 8
ATOM 8667 C C . THR A 1 38 ? 16.963 -1.144 -7.573 1.00 0.00 115 THR A C 8
ATOM 8668 O O . THR A 1 38 ? 17.571 -0.398 -6.796 1.00 0.00 115 THR A O 8
ATOM 8679 N N . PHE A 1 39 ? 16.079 -2.047 -7.144 1.00 0.00 116 PHE A N 8
ATOM 8680 C CA . PHE A 1 39 ? 15.779 -2.310 -5.735 1.00 0.00 116 PHE A CA 8
ATOM 8681 C C . PHE A 1 39 ? 16.552 -3.547 -5.268 1.00 0.00 116 PHE A C 8
ATOM 8682 O O . PHE A 1 39 ? 16.283 -4.660 -5.730 1.00 0.00 116 PHE A O 8
ATOM 8699 N N . THR A 1 40 ? 17.524 -3.368 -4.373 1.00 0.00 117 THR A N 8
ATOM 8700 C CA . THR A 1 40 ? 18.200 -4.483 -3.689 1.00 0.00 117 THR A CA 8
ATOM 8701 C C . THR A 1 40 ? 17.249 -5.073 -2.646 1.00 0.00 117 THR A C 8
ATOM 8702 O O . THR A 1 40 ? 16.661 -4.333 -1.854 1.00 0.00 117 THR A O 8
ATOM 8713 N N . VAL A 1 41 ? 17.091 -6.396 -2.628 1.00 0.00 118 VAL A N 8
ATOM 8714 C CA . VAL A 1 41 ? 16.076 -7.103 -1.830 1.00 0.00 118 VAL A CA 8
ATOM 8715 C C . VAL A 1 41 ? 16.620 -8.401 -1.230 1.00 0.00 118 VAL A C 8
ATOM 8716 O O . VAL A 1 41 ? 17.466 -9.074 -1.822 1.00 0.00 118 VAL A O 8
ATOM 8729 N N . GLN A 1 42 ? 16.082 -8.771 -0.068 1.00 0.00 119 GLN A N 8
ATOM 8730 C CA . GLN A 1 42 ? 16.374 -10.004 0.661 1.00 0.00 119 GLN A CA 8
ATOM 8731 C C . GLN A 1 42 ? 15.081 -10.809 0.837 1.00 0.00 119 GLN A C 8
ATOM 8732 O O . GLN A 1 42 ? 14.078 -10.285 1.323 1.00 0.00 119 GLN A O 8
ATOM 8746 N N . PHE A 1 43 ? 15.100 -12.085 0.454 1.00 0.00 120 PHE A N 8
ATOM 8747 C CA . PHE A 1 43 ? 13.951 -12.992 0.585 1.00 0.00 120 PHE A CA 8
ATOM 8748 C C . PHE A 1 43 ? 14.008 -13.787 1.900 1.00 0.00 120 PHE A C 8
ATOM 8749 O O . PHE A 1 43 ? 15.027 -13.799 2.596 1.00 0.00 120 PHE A O 8
ATOM 8766 N N . TYR A 1 44 ? 12.909 -14.461 2.252 1.00 0.00 121 TYR A N 8
ATOM 8767 C CA . TYR A 1 44 ? 12.757 -15.219 3.504 1.00 0.00 121 TYR A CA 8
ATOM 8768 C C . TYR A 1 44 ? 13.778 -16.364 3.700 1.00 0.00 121 TYR A C 8
ATOM 8769 O O . TYR A 1 44 ? 14.028 -16.776 4.835 1.00 0.00 121 TYR A O 8
ATOM 8787 N N . ASP A 1 45 ? 14.409 -16.852 2.625 1.00 0.00 122 ASP A N 8
ATOM 8788 C CA . ASP A 1 45 ? 15.532 -17.807 2.676 1.00 0.00 122 ASP A CA 8
ATOM 8789 C C . ASP A 1 45 ? 16.867 -17.184 3.151 1.00 0.00 122 ASP A C 8
ATOM 8790 O O . ASP A 1 45 ? 17.813 -17.913 3.462 1.00 0.00 122 ASP A O 8
ATOM 8799 N N . GLY A 1 46 ? 16.971 -15.850 3.190 1.00 0.00 123 GLY A N 8
ATOM 8800 C CA . GLY A 1 46 ? 18.172 -15.088 3.568 1.00 0.00 123 GLY A CA 8
ATOM 8801 C C . GLY A 1 46 ? 19.035 -14.627 2.382 1.00 0.00 123 GLY A C 8
ATOM 8802 O O . GLY A 1 46 ? 19.929 -13.796 2.559 1.00 0.00 123 GLY A O 8
ATOM 8806 N N . VAL A 1 47 ? 18.776 -15.149 1.177 1.00 0.00 124 VAL A N 8
ATOM 8807 C CA . VAL A 1 47 ? 19.437 -14.766 -0.087 1.00 0.00 124 VAL A CA 8
ATOM 8808 C C . VAL A 1 47 ? 19.156 -13.303 -0.473 1.00 0.00 124 VAL A C 8
ATOM 8809 O O . VAL A 1 47 ? 18.081 -12.775 -0.177 1.00 0.00 124 VAL A O 8
ATOM 8822 N N . ILE A 1 48 ? 20.113 -12.657 -1.157 1.00 0.00 125 ILE A N 8
ATOM 8823 C CA . ILE A 1 48 ? 20.069 -11.235 -1.549 1.00 0.00 125 ILE A CA 8
ATOM 8824 C C . ILE A 1 48 ? 20.430 -11.081 -3.036 1.00 0.00 125 ILE A C 8
ATOM 8825 O O . ILE A 1 48 ? 21.458 -11.594 -3.489 1.00 0.00 125 ILE A O 8
ATOM 8841 N N . ARG A 1 49 ? 19.596 -10.343 -3.779 1.00 0.00 126 ARG A N 8
ATOM 8842 C CA . ARG A 1 49 ? 19.772 -9.933 -5.192 1.00 0.00 126 ARG A CA 8
ATOM 8843 C C . ARG A 1 49 ? 19.165 -8.533 -5.405 1.00 0.00 126 ARG A C 8
ATOM 8844 O O . ARG A 1 49 ? 18.790 -7.863 -4.442 1.00 0.00 126 ARG A O 8
ATOM 8865 N N . CYS A 1 50 ? 19.043 -8.084 -6.653 1.00 0.00 127 CYS A N 8
ATOM 8866 C CA . CYS A 1 50 ? 18.329 -6.857 -7.027 1.00 0.00 127 CYS A CA 8
ATOM 8867 C C . CYS A 1 50 ? 17.323 -7.105 -8.164 1.00 0.00 127 CYS A C 8
ATOM 8868 O O . CYS A 1 50 ? 17.517 -7.994 -8.999 1.00 0.00 127 CYS A O 8
ATOM 8876 N N . LEU A 1 51 ? 16.252 -6.309 -8.196 1.00 0.00 128 LEU A N 8
ATOM 8877 C CA . LEU A 1 51 ? 15.116 -6.454 -9.115 1.00 0.00 128 LEU A CA 8
ATOM 8878 C C . LEU A 1 51 ? 14.624 -5.098 -9.650 1.00 0.00 128 LEU A C 8
ATOM 8879 O O . LEU A 1 51 ? 14.856 -4.039 -9.054 1.00 0.00 128 LEU A O 8
ATOM 8895 N N . LYS A 1 52 ? 13.912 -5.153 -10.782 1.00 0.00 129 LYS A N 8
ATOM 8896 C CA . LYS A 1 52 ? 13.185 -4.024 -11.385 1.00 0.00 129 LYS A CA 8
ATOM 8897 C C . LYS A 1 52 ? 11.809 -3.847 -10.734 1.00 0.00 129 LYS A C 8
ATOM 8898 O O . LYS A 1 52 ? 11.198 -4.814 -10.276 1.00 0.00 129 LYS A O 8
ATOM 8917 N N . ARG A 1 53 ? 11.265 -2.625 -10.800 1.00 0.00 130 ARG A N 8
ATOM 8918 C CA . ARG A 1 53 ? 9.882 -2.284 -10.392 1.00 0.00 130 ARG A CA 8
ATOM 8919 C C . ARG A 1 53 ? 8.786 -3.137 -11.053 1.00 0.00 130 ARG A C 8
ATOM 8920 O O . ARG A 1 53 ? 7.721 -3.328 -10.472 1.00 0.00 130 ARG A O 8
ATOM 8941 N N . MET A 1 54 ? 9.061 -3.686 -12.241 1.00 0.00 131 MET A N 8
ATOM 8942 C CA . MET A 1 54 ? 8.196 -4.618 -12.978 1.00 0.00 131 MET A CA 8
ATOM 8943 C C . MET A 1 54 ? 7.924 -5.944 -12.232 1.00 0.00 131 MET A C 8
ATOM 8944 O O . MET A 1 54 ? 6.933 -6.619 -12.516 1.00 0.00 131 MET A O 8
ATOM 8958 N N . HIS A 1 55 ? 8.772 -6.308 -11.263 1.00 0.00 132 HIS A N 8
ATOM 8959 C CA . HIS A 1 55 ? 8.778 -7.617 -10.584 1.00 0.00 132 HIS A CA 8
ATOM 8960 C C . HIS A 1 55 ? 8.572 -7.504 -9.063 1.00 0.00 132 HIS A C 8
ATOM 8961 O O . HIS A 1 55 ? 8.868 -8.445 -8.322 1.00 0.00 132 HIS A O 8
ATOM 8975 N N . ILE A 1 56 ? 8.064 -6.354 -8.603 1.00 0.00 133 ILE A N 8
ATOM 8976 C CA . ILE A 1 56 ? 7.854 -5.977 -7.195 1.00 0.00 133 ILE A CA 8
ATOM 8977 C C . ILE A 1 56 ? 6.470 -5.315 -7.056 1.00 0.00 133 ILE A C 8
ATOM 8978 O O . ILE A 1 56 ? 6.045 -4.577 -7.948 1.00 0.00 133 ILE A O 8
ATOM 8994 N N . LYS A 1 57 ? 5.785 -5.524 -5.924 1.00 0.00 134 LYS A N 8
ATOM 8995 C CA . LYS A 1 57 ? 4.542 -4.826 -5.542 1.00 0.00 134 LYS A CA 8
ATOM 8996 C C . LYS A 1 57 ? 4.612 -4.348 -4.090 1.00 0.00 134 LYS A C 8
ATOM 8997 O O . LYS A 1 57 ? 5.146 -5.043 -3.222 1.00 0.00 134 LYS A O 8
ATOM 9016 N N . ALA A 1 58 ? 4.015 -3.190 -3.815 1.00 0.00 135 ALA A N 8
ATOM 9017 C CA . ALA A 1 58 ? 3.760 -2.745 -2.449 1.00 0.00 135 ALA A CA 8
ATOM 9018 C C . ALA A 1 58 ? 2.752 -3.703 -1.777 1.00 0.00 135 ALA A C 8
ATOM 9019 O O . ALA A 1 58 ? 1.919 -4.321 -2.452 1.00 0.00 135 ALA A O 8
ATOM 9026 N N . MET A 1 59 ? 2.804 -3.827 -0.450 1.00 0.00 136 MET A N 8
ATOM 9027 C CA . MET A 1 59 ? 1.840 -4.644 0.304 1.00 0.00 136 MET A CA 8
ATOM 9028 C C . MET A 1 59 ? 0.388 -4.131 0.154 1.00 0.00 136 MET A C 8
ATOM 9029 O O . MET A 1 59 ? 0.177 -2.918 0.015 1.00 0.00 136 MET A O 8
ATOM 9043 N N . PRO A 1 60 ? -0.625 -5.023 0.190 1.00 0.00 137 PRO A N 8
ATOM 9044 C CA . PRO A 1 60 ? -2.036 -4.660 0.036 1.00 0.00 137 PRO A CA 8
ATOM 9045 C C . PRO A 1 60 ? -2.596 -3.908 1.256 1.00 0.00 137 PRO A C 8
ATOM 9046 O O . PRO A 1 60 ? -1.984 -3.865 2.326 1.00 0.00 137 PRO A O 8
ATOM 9057 N N . GLU A 1 61 ? -3.802 -3.352 1.115 1.00 0.00 138 GLU A N 8
ATOM 9058 C CA . GLU A 1 61 ? -4.505 -2.596 2.170 1.00 0.00 138 GLU A CA 8
ATOM 9059 C C . GLU A 1 61 ? -4.769 -3.412 3.456 1.00 0.00 138 GLU A C 8
ATOM 9060 O O . GLU A 1 61 ? -4.922 -2.838 4.537 1.00 0.00 138 GLU A O 8
ATOM 9072 N N . ASP A 1 62 ? -4.810 -4.744 3.357 1.00 0.00 139 ASP A N 8
ATOM 9073 C CA . ASP A 1 62 ? -5.008 -5.669 4.485 1.00 0.00 139 ASP A CA 8
ATOM 9074 C C . ASP A 1 62 ? -3.727 -5.952 5.304 1.00 0.00 139 ASP A C 8
ATOM 9075 O O . ASP A 1 62 ? -3.814 -6.507 6.403 1.00 0.00 139 ASP A O 8
ATOM 9084 N N . ALA A 1 63 ? -2.539 -5.605 4.791 1.00 0.00 140 ALA A N 8
ATOM 9085 C CA . ALA A 1 63 ? -1.255 -5.886 5.443 1.00 0.00 140 ALA A CA 8
ATOM 9086 C C . ALA A 1 63 ? -0.988 -5.003 6.683 1.00 0.00 140 ALA A C 8
ATOM 9087 O O . ALA A 1 63 ? -1.442 -3.855 6.771 1.00 0.00 140 ALA A O 8
ATOM 9094 N N . LYS A 1 64 ? -0.191 -5.535 7.620 1.00 0.00 141 LYS A N 8
ATOM 9095 C CA . LYS A 1 64 ? 0.297 -4.863 8.842 1.00 0.00 141 LYS A CA 8
ATOM 9096 C C . LYS A 1 64 ? 1.602 -5.517 9.327 1.00 0.00 141 LYS A C 8
ATOM 9097 O O . LYS A 1 64 ? 1.804 -6.717 9.123 1.00 0.00 141 LYS A O 8
ATOM 9116 N N . GLY A 1 65 ? 2.474 -4.748 9.985 1.00 0.00 142 GLY A N 8
ATOM 9117 C CA . GLY A 1 65 ? 3.721 -5.262 10.575 1.00 0.00 142 GLY A CA 8
ATOM 9118 C C . GLY A 1 65 ? 4.553 -4.210 11.319 1.00 0.00 142 GLY A C 8
ATOM 9119 O O . GLY A 1 65 ? 4.993 -4.461 12.444 1.00 0.00 142 GLY A O 8
ATOM 9123 N N . GLN A 1 66 ? 4.731 -3.019 10.734 1.00 0.00 143 GLN A N 8
ATOM 9124 C CA . GLN A 1 66 ? 5.319 -1.858 11.424 1.00 0.00 143 GLN A CA 8
ATOM 9125 C C . GLN A 1 66 ? 4.315 -1.227 12.420 1.00 0.00 143 GLN A C 8
ATOM 9126 O O . GLN A 1 66 ? 3.122 -1.544 12.419 1.00 0.00 143 GLN A O 8
ATOM 9140 N N . ASP A 1 67 ? 4.787 -0.282 13.234 1.00 0.00 144 ASP A N 8
ATOM 9141 C CA . ASP A 1 67 ? 3.989 0.548 14.147 1.00 0.00 144 ASP A CA 8
ATOM 9142 C C . ASP A 1 67 ? 4.445 2.028 14.074 1.00 0.00 144 ASP A C 8
ATOM 9143 O O . ASP A 1 67 ? 5.356 2.369 13.309 1.00 0.00 144 ASP A O 8
ATOM 9152 N N . TRP A 1 68 ? 3.812 2.907 14.855 1.00 0.00 145 TRP A N 8
ATOM 9153 C CA . TRP A 1 68 ? 4.089 4.351 14.928 1.00 0.00 145 TRP A CA 8
ATOM 9154 C C . TRP A 1 68 ? 3.975 4.947 16.348 1.00 0.00 145 TRP A C 8
ATOM 9155 O O . TRP A 1 68 ? 4.427 6.072 16.573 1.00 0.00 145 TRP A O 8
ATOM 9176 N N . ILE A 1 69 ? 3.413 4.212 17.322 1.00 0.00 146 ILE A N 8
ATOM 9177 C CA . ILE A 1 69 ? 3.450 4.559 18.759 1.00 0.00 146 ILE A CA 8
ATOM 9178 C C . ILE A 1 69 ? 4.885 4.437 19.313 1.00 0.00 146 ILE A C 8
ATOM 9179 O O . ILE A 1 69 ? 5.255 5.097 20.288 1.00 0.00 146 ILE A O 8
ATOM 9195 N N . ALA A 1 70 ? 5.712 3.640 18.633 1.00 0.00 147 ALA A N 8
ATOM 9196 C CA . ALA A 1 70 ? 7.145 3.465 18.837 1.00 0.00 147 ALA A CA 8
ATOM 9197 C C . ALA A 1 70 ? 7.908 3.721 17.514 1.00 0.00 147 ALA A C 8
ATOM 9198 O O . ALA A 1 70 ? 7.299 4.042 16.489 1.00 0.00 147 ALA A O 8
ATOM 9205 N N . LEU A 1 71 ? 9.245 3.606 17.535 1.00 0.00 148 LEU A N 8
ATOM 9206 C CA . LEU A 1 71 ? 10.156 4.011 16.452 1.00 0.00 148 LEU A CA 8
ATOM 9207 C C . LEU A 1 71 ? 10.005 5.502 16.043 1.00 0.00 148 LEU A C 8
ATOM 9208 O O . LEU A 1 71 ? 10.304 5.884 14.908 1.00 0.00 148 LEU A O 8
ATOM 9224 N N . VAL A 1 72 ? 9.509 6.349 16.956 1.00 0.00 149 VAL A N 8
ATOM 9225 C CA . VAL A 1 72 ? 9.191 7.770 16.719 1.00 0.00 149 VAL A CA 8
ATOM 9226 C C . VAL A 1 72 ? 10.453 8.571 16.364 1.00 0.00 149 VAL A C 8
ATOM 9227 O O . VAL A 1 72 ? 11.426 8.588 17.125 1.00 0.00 149 VAL A O 8
ATOM 9240 N N . LYS A 1 73 ? 10.440 9.234 15.200 1.00 0.00 150 LYS A N 8
ATOM 9241 C CA . LYS A 1 73 ? 11.534 10.085 14.694 1.00 0.00 150 LYS A CA 8
ATOM 9242 C C . LYS A 1 73 ? 11.710 11.395 15.487 1.00 0.00 150 LYS A C 8
ATOM 9243 O O . LYS A 1 73 ? 10.804 11.829 16.207 1.00 0.00 150 LYS A O 8
ATOM 9262 N N . ALA A 1 74 ? 12.876 12.030 15.330 1.00 0.00 151 ALA A N 8
ATOM 9263 C CA . ALA A 1 74 ? 13.213 13.347 15.895 1.00 0.00 151 ALA A CA 8
ATOM 9264 C C . ALA A 1 74 ? 12.261 14.473 15.426 1.00 0.00 151 ALA A C 8
ATOM 9265 O O . ALA A 1 74 ? 11.957 14.549 14.212 1.00 0.00 151 ALA A O 8
ATOM 9273 N N . GLY A 1 1 ? -13.381 6.254 -15.733 1.00 0.00 78 GLY A N 9
ATOM 9274 C CA . GLY A 1 1 ? -13.137 6.757 -14.367 1.00 0.00 78 GLY A CA 9
ATOM 9275 C C . GLY A 1 1 ? -12.901 5.612 -13.396 1.00 0.00 78 GLY A C 9
ATOM 9276 O O . GLY A 1 1 ? -13.662 4.639 -13.390 1.00 0.00 78 GLY A O 9
ATOM 9282 N N . SER A 1 2 ? -11.861 5.725 -12.564 1.00 0.00 79 SER A N 9
ATOM 9283 C CA . SER A 1 2 ? -11.405 4.685 -11.619 1.00 0.00 79 SER A CA 9
ATOM 9284 C C . SER A 1 2 ? -10.909 5.290 -10.295 1.00 0.00 79 SER A C 9
ATOM 9285 O O . SER A 1 2 ? -10.662 6.496 -10.198 1.00 0.00 79 SER A O 9
ATOM 9293 N N . SER A 1 3 ? -10.756 4.462 -9.259 1.00 0.00 80 SER A N 9
ATOM 9294 C CA . SER A 1 3 ? -10.198 4.827 -7.939 1.00 0.00 80 SER A CA 9
ATOM 9295 C C . SER A 1 3 ? -9.673 3.594 -7.183 1.00 0.00 80 SER A C 9
ATOM 9296 O O . SER A 1 3 ? -9.998 2.453 -7.525 1.00 0.00 80 SER A O 9
ATOM 9304 N N . GLY A 1 4 ? -8.867 3.820 -6.141 1.00 0.00 81 GLY A N 9
ATOM 9305 C CA . GLY A 1 4 ? -8.258 2.772 -5.309 1.00 0.00 81 GLY A CA 9
ATOM 9306 C C . GLY A 1 4 ? -7.433 3.328 -4.138 1.00 0.00 81 GLY A C 9
ATOM 9307 O O . GLY A 1 4 ? -7.399 4.541 -3.908 1.00 0.00 81 GLY A O 9
ATOM 9311 N N . SER A 1 5 ? -6.775 2.440 -3.386 1.00 0.00 82 SER A N 9
ATOM 9312 C CA . SER A 1 5 ? -5.889 2.806 -2.266 1.00 0.00 82 SER A CA 9
ATOM 9313 C C . SER A 1 5 ? -4.661 3.608 -2.734 1.00 0.00 82 SER A C 9
ATOM 9314 O O . SER A 1 5 ? -4.043 3.277 -3.753 1.00 0.00 82 SER A O 9
ATOM 9322 N N . SER A 1 6 ? -4.298 4.646 -1.973 1.00 0.00 83 SER A N 9
ATOM 9323 C CA . SER A 1 6 ? -3.232 5.622 -2.273 1.00 0.00 83 SER A CA 9
ATOM 9324 C C . SER A 1 6 ? -2.590 6.168 -0.984 1.00 0.00 83 SER A C 9
ATOM 9325 O O . SER A 1 6 ? -3.103 5.953 0.119 1.00 0.00 83 SER A O 9
ATOM 9333 N N . GLY A 1 7 ? -1.479 6.903 -1.113 1.00 0.00 84 GLY A N 9
ATOM 9334 C CA . GLY A 1 7 ? -0.839 7.620 0.003 1.00 0.00 84 GLY A CA 9
ATOM 9335 C C . GLY A 1 7 ? 0.292 6.846 0.694 1.00 0.00 84 GLY A C 9
ATOM 9336 O O . GLY A 1 7 ? 0.450 6.949 1.913 1.00 0.00 84 GLY A O 9
ATOM 9340 N N . PHE A 1 8 ? 1.054 6.051 -0.063 1.00 0.00 85 PHE A N 9
ATOM 9341 C CA . PHE A 1 8 ? 2.151 5.207 0.431 1.00 0.00 85 PHE A CA 9
ATOM 9342 C C . PHE A 1 8 ? 3.332 5.142 -0.557 1.00 0.00 85 PHE A C 9
ATOM 9343 O O . PHE A 1 8 ? 3.191 5.445 -1.745 1.00 0.00 85 PHE A O 9
ATOM 9360 N N . ASP A 1 9 ? 4.503 4.733 -0.062 1.00 0.00 86 ASP A N 9
ATOM 9361 C CA . ASP A 1 9 ? 5.763 4.627 -0.811 1.00 0.00 86 ASP A CA 9
ATOM 9362 C C . ASP A 1 9 ? 6.757 3.666 -0.123 1.00 0.00 86 ASP A C 9
ATOM 9363 O O . ASP A 1 9 ? 6.694 3.441 1.089 1.00 0.00 86 ASP A O 9
ATOM 9372 N N . PHE A 1 10 ? 7.676 3.090 -0.904 1.00 0.00 87 PHE A N 9
ATOM 9373 C CA . PHE A 1 10 ? 8.739 2.201 -0.413 1.00 0.00 87 PHE A CA 9
ATOM 9374 C C . PHE A 1 10 ? 9.883 2.966 0.279 1.00 0.00 87 PHE A C 9
ATOM 9375 O O . PHE A 1 10 ? 10.232 4.087 -0.104 1.00 0.00 87 PHE A O 9
ATOM 9392 N N . LYS A 1 11 ? 10.524 2.306 1.255 1.00 0.00 88 LYS A N 9
ATOM 9393 C CA . LYS A 1 11 ? 11.711 2.775 1.992 1.00 0.00 88 LYS A CA 9
ATOM 9394 C C . LYS A 1 11 ? 12.668 1.620 2.308 1.00 0.00 88 LYS A C 9
ATOM 9395 O O . LYS A 1 11 ? 12.285 0.449 2.243 1.00 0.00 88 LYS A O 9
ATOM 9414 N N . ALA A 1 12 ? 13.902 1.942 2.693 1.00 0.00 89 ALA A N 9
ATOM 9415 C CA . ALA A 1 12 ? 14.852 0.960 3.216 1.00 0.00 89 ALA A CA 9
ATOM 9416 C C . ALA A 1 12 ? 14.280 0.262 4.469 1.00 0.00 89 ALA A C 9
ATOM 9417 O O . ALA A 1 12 ? 13.783 0.920 5.389 1.00 0.00 89 ALA A O 9
ATOM 9424 N N . GLY A 1 13 ? 14.322 -1.070 4.489 1.00 0.00 90 GLY A N 9
ATOM 9425 C CA . GLY A 1 13 ? 13.767 -1.911 5.554 1.00 0.00 90 GLY A CA 9
ATOM 9426 C C . GLY A 1 13 ? 12.271 -2.235 5.417 1.00 0.00 90 GLY A C 9
ATOM 9427 O O . GLY A 1 13 ? 11.744 -2.972 6.253 1.00 0.00 90 GLY A O 9
ATOM 9431 N N . GLU A 1 14 ? 11.568 -1.713 4.404 1.00 0.00 91 GLU A N 9
ATOM 9432 C CA . GLU A 1 14 ? 10.152 -2.030 4.164 1.00 0.00 91 GLU A CA 9
ATOM 9433 C C . GLU A 1 14 ? 9.949 -3.488 3.716 1.00 0.00 91 GLU A C 9
ATOM 9434 O O . GLU A 1 14 ? 10.765 -4.048 2.982 1.00 0.00 91 GLU A O 9
ATOM 9446 N N . GLU A 1 15 ? 8.831 -4.093 4.118 1.00 0.00 92 GLU A N 9
ATOM 9447 C CA . GLU A 1 15 ? 8.416 -5.441 3.724 1.00 0.00 92 GLU A CA 9
ATOM 9448 C C . GLU A 1 15 ? 7.449 -5.383 2.524 1.00 0.00 92 GLU A C 9
ATOM 9449 O O . GLU A 1 15 ? 6.476 -4.621 2.514 1.00 0.00 92 GLU A O 9
ATOM 9461 N N . VAL A 1 16 ? 7.725 -6.195 1.503 1.00 0.00 93 VAL A N 9
ATOM 9462 C CA . VAL A 1 16 ? 7.098 -6.159 0.170 1.00 0.00 93 VAL A CA 9
ATOM 9463 C C . VAL A 1 16 ? 6.934 -7.569 -0.418 1.00 0.00 93 VAL A C 9
ATOM 9464 O O . VAL A 1 16 ? 7.358 -8.562 0.178 1.00 0.00 93 VAL A O 9
ATOM 9477 N N . LEU A 1 17 ? 6.332 -7.663 -1.605 1.00 0.00 94 LEU A N 9
ATOM 9478 C CA . LEU A 1 17 ? 6.304 -8.874 -2.425 1.00 0.00 94 LEU A CA 9
ATOM 9479 C C . LEU A 1 17 ? 7.218 -8.660 -3.637 1.00 0.00 94 LEU A C 9
ATOM 9480 O O . LEU A 1 17 ? 7.211 -7.585 -4.240 1.00 0.00 94 LEU A O 9
ATOM 9496 N N . ALA A 1 18 ? 7.969 -9.685 -4.033 1.00 0.00 95 ALA A N 9
ATOM 9497 C CA . ALA A 1 18 ? 8.896 -9.619 -5.161 1.00 0.00 95 ALA A CA 9
ATOM 9498 C C . ALA A 1 18 ? 8.868 -10.909 -6.000 1.00 0.00 95 ALA A C 9
ATOM 9499 O O . ALA A 1 18 ? 8.833 -12.015 -5.452 1.00 0.00 95 ALA A O 9
ATOM 9506 N N . ARG A 1 19 ? 8.879 -10.765 -7.330 1.00 0.00 96 ARG A N 9
ATOM 9507 C CA . ARG A 1 19 ? 8.991 -11.869 -8.295 1.00 0.00 96 ARG A CA 9
ATOM 9508 C C . ARG A 1 19 ? 10.447 -12.339 -8.378 1.00 0.00 96 ARG A C 9
ATOM 9509 O O . ARG A 1 19 ? 11.351 -11.523 -8.561 1.00 0.00 96 ARG A O 9
ATOM 9530 N N . TRP A 1 20 ? 10.675 -13.644 -8.244 1.00 0.00 97 TRP A N 9
ATOM 9531 C CA . TRP A 1 20 ? 12.016 -14.245 -8.302 1.00 0.00 97 TRP A CA 9
ATOM 9532 C C . TRP A 1 20 ? 12.371 -14.725 -9.724 1.00 0.00 97 TRP A C 9
ATOM 9533 O O . TRP A 1 20 ? 11.780 -14.268 -10.707 1.00 0.00 97 TRP A O 9
ATOM 9554 N N . THR A 1 21 ? 13.350 -15.628 -9.862 1.00 0.00 98 THR A N 9
ATOM 9555 C CA . THR A 1 21 ? 13.624 -16.322 -11.138 1.00 0.00 98 THR A CA 9
ATOM 9556 C C . THR A 1 21 ? 12.428 -17.179 -11.605 1.00 0.00 98 THR A C 9
ATOM 9557 O O . THR A 1 21 ? 12.203 -17.345 -12.806 1.00 0.00 98 THR A O 9
ATOM 9568 N N . ASP A 1 22 ? 11.614 -17.675 -10.664 1.00 0.00 99 ASP A N 9
ATOM 9569 C CA . ASP A 1 22 ? 10.320 -18.321 -10.923 1.00 0.00 99 ASP A CA 9
ATOM 9570 C C . ASP A 1 22 ? 9.212 -17.297 -11.244 1.00 0.00 99 ASP A C 9
ATOM 9571 O O . ASP A 1 22 ? 9.248 -16.148 -10.797 1.00 0.00 99 ASP A O 9
ATOM 9580 N N . CYS A 1 23 ? 8.174 -17.732 -11.966 1.00 0.00 100 CYS A N 9
ATOM 9581 C CA . CYS A 1 23 ? 7.020 -16.923 -12.393 1.00 0.00 100 CYS A CA 9
ATOM 9582 C C . CYS A 1 23 ? 6.015 -16.594 -11.255 1.00 0.00 100 CYS A C 9
ATOM 9583 O O . CYS A 1 23 ? 4.801 -16.560 -11.479 1.00 0.00 100 CYS A O 9
ATOM 9591 N N . ARG A 1 24 ? 6.500 -16.389 -10.022 1.00 0.00 101 ARG A N 9
ATOM 9592 C CA . ARG A 1 24 ? 5.714 -16.214 -8.786 1.00 0.00 101 ARG A CA 9
ATOM 9593 C C . ARG A 1 24 ? 6.295 -15.105 -7.904 1.00 0.00 101 ARG A C 9
ATOM 9594 O O . ARG A 1 24 ? 7.515 -14.941 -7.832 1.00 0.00 101 ARG A O 9
ATOM 9615 N N . TYR A 1 25 ? 5.418 -14.376 -7.213 1.00 0.00 102 TYR A N 9
ATOM 9616 C CA . TYR A 1 25 ? 5.779 -13.419 -6.160 1.00 0.00 102 TYR A CA 9
ATOM 9617 C C . TYR A 1 25 ? 5.934 -14.115 -4.797 1.00 0.00 102 TYR A C 9
ATOM 9618 O O . TYR A 1 25 ? 5.226 -15.080 -4.491 1.00 0.00 102 TYR A O 9
ATOM 9636 N N . TYR A 1 26 ? 6.829 -13.583 -3.962 1.00 0.00 103 TYR A N 9
ATOM 9637 C CA . TYR A 1 26 ? 7.181 -14.097 -2.633 1.00 0.00 103 TYR A CA 9
ATOM 9638 C C . TYR A 1 26 ? 7.431 -12.945 -1.638 1.00 0.00 103 TYR A C 9
ATOM 9639 O O . TYR A 1 26 ? 7.805 -11.849 -2.071 1.00 0.00 103 TYR A O 9
ATOM 9657 N N . PRO A 1 27 ? 7.274 -13.165 -0.317 1.00 0.00 104 PRO A N 9
ATOM 9658 C CA . PRO A 1 27 ? 7.563 -12.153 0.700 1.00 0.00 104 PRO A CA 9
ATOM 9659 C C . PRO A 1 27 ? 9.067 -11.841 0.782 1.00 0.00 104 PRO A C 9
ATOM 9660 O O . PRO A 1 27 ? 9.912 -12.743 0.818 1.00 0.00 104 PRO A O 9
ATOM 9671 N N . ALA A 1 28 ? 9.394 -10.551 0.837 1.00 0.00 105 ALA A N 9
ATOM 9672 C CA . ALA A 1 28 ? 10.757 -10.028 0.863 1.00 0.00 105 ALA A CA 9
ATOM 9673 C C . ALA A 1 28 ? 10.849 -8.695 1.639 1.00 0.00 105 ALA A C 9
ATOM 9674 O O . ALA A 1 28 ? 9.833 -8.100 2.011 1.00 0.00 105 ALA A O 9
ATOM 9681 N N . LYS A 1 29 ? 12.072 -8.204 1.859 1.00 0.00 106 LYS A N 9
ATOM 9682 C CA . LYS A 1 29 ? 12.377 -6.958 2.584 1.00 0.00 106 LYS A CA 9
ATOM 9683 C C . LYS A 1 29 ? 13.411 -6.138 1.807 1.00 0.00 106 LYS A C 9
ATOM 9684 O O . LYS A 1 29 ? 14.426 -6.689 1.380 1.00 0.00 106 LYS A O 9
ATOM 9703 N N . ILE A 1 30 ? 13.156 -4.846 1.600 1.00 0.00 107 ILE A N 9
ATOM 9704 C CA . ILE A 1 30 ? 14.038 -3.943 0.843 1.00 0.00 107 ILE A CA 9
ATOM 9705 C C . ILE A 1 30 ? 15.329 -3.669 1.627 1.00 0.00 107 ILE A C 9
ATOM 9706 O O . ILE A 1 30 ? 15.302 -3.086 2.711 1.00 0.00 107 ILE A O 9
ATOM 9722 N N . GLU A 1 31 ? 16.467 -4.055 1.056 1.00 0.00 108 GLU A N 9
ATOM 9723 C CA . GLU A 1 31 ? 17.810 -3.806 1.595 1.00 0.00 108 GLU A CA 9
ATOM 9724 C C . GLU A 1 31 ? 18.422 -2.495 1.068 1.00 0.00 108 GLU A C 9
ATOM 9725 O O . GLU A 1 31 ? 19.172 -1.839 1.794 1.00 0.00 108 GLU A O 9
ATOM 9737 N N . ALA A 1 32 ? 18.096 -2.095 -0.169 1.00 0.00 109 ALA A N 9
ATOM 9738 C CA . ALA A 1 32 ? 18.543 -0.841 -0.787 1.00 0.00 109 ALA A CA 9
ATOM 9739 C C . ALA A 1 32 ? 17.618 -0.385 -1.934 1.00 0.00 109 ALA A C 9
ATOM 9740 O O . ALA A 1 32 ? 16.884 -1.185 -2.521 1.00 0.00 109 ALA A O 9
ATOM 9747 N N . ILE A 1 33 ? 17.698 0.903 -2.282 1.00 0.00 110 ILE A N 9
ATOM 9748 C CA . ILE A 1 33 ? 16.880 1.576 -3.305 1.00 0.00 110 ILE A CA 9
ATOM 9749 C C . ILE A 1 33 ? 17.800 2.421 -4.202 1.00 0.00 110 ILE A C 9
ATOM 9750 O O . ILE A 1 33 ? 18.650 3.161 -3.699 1.00 0.00 110 ILE A O 9
ATOM 9766 N N . ASN A 1 34 ? 17.626 2.331 -5.526 1.00 0.00 111 ASN A N 9
ATOM 9767 C CA . ASN A 1 34 ? 18.456 3.013 -6.527 1.00 0.00 111 ASN A CA 9
ATOM 9768 C C . ASN A 1 34 ? 17.588 3.550 -7.682 1.00 0.00 111 ASN A C 9
ATOM 9769 O O . ASN A 1 34 ? 17.194 2.807 -8.587 1.00 0.00 111 ASN A O 9
ATOM 9780 N N . LYS A 1 35 ? 17.272 4.854 -7.634 1.00 0.00 112 LYS A N 9
ATOM 9781 C CA . LYS A 1 35 ? 16.456 5.564 -8.639 1.00 0.00 112 LYS A CA 9
ATOM 9782 C C . LYS A 1 35 ? 16.947 5.360 -10.081 1.00 0.00 112 LYS A C 9
ATOM 9783 O O . LYS A 1 35 ? 18.148 5.233 -10.333 1.00 0.00 112 LYS A O 9
ATOM 9802 N N . GLU A 1 36 ? 16.005 5.368 -11.026 1.00 0.00 113 GLU A N 9
ATOM 9803 C CA . GLU A 1 36 ? 16.229 5.110 -12.462 1.00 0.00 113 GLU A CA 9
ATOM 9804 C C . GLU A 1 36 ? 17.021 3.806 -12.748 1.00 0.00 113 GLU A C 9
ATOM 9805 O O . GLU A 1 36 ? 17.831 3.736 -13.677 1.00 0.00 113 GLU A O 9
ATOM 9817 N N . GLY A 1 37 ? 16.810 2.762 -11.933 1.00 0.00 114 GLY A N 9
ATOM 9818 C CA . GLY A 1 37 ? 17.536 1.489 -12.032 1.00 0.00 114 GLY A CA 9
ATOM 9819 C C . GLY A 1 37 ? 16.817 0.293 -11.400 1.00 0.00 114 GLY A C 9
ATOM 9820 O O . GLY A 1 37 ? 16.012 -0.366 -12.064 1.00 0.00 114 GLY A O 9
ATOM 9824 N N . THR A 1 38 ? 17.116 -0.007 -10.134 1.00 0.00 115 THR A N 9
ATOM 9825 C CA . THR A 1 38 ? 16.712 -1.248 -9.438 1.00 0.00 115 THR A CA 9
ATOM 9826 C C . THR A 1 38 ? 16.481 -1.053 -7.931 1.00 0.00 115 THR A C 9
ATOM 9827 O O . THR A 1 38 ? 16.739 0.009 -7.360 1.00 0.00 115 THR A O 9
ATOM 9838 N N . PHE A 1 39 ? 16.022 -2.115 -7.268 1.00 0.00 116 PHE A N 9
ATOM 9839 C CA . PHE A 1 39 ? 15.873 -2.221 -5.816 1.00 0.00 116 PHE A CA 9
ATOM 9840 C C . PHE A 1 39 ? 16.489 -3.549 -5.360 1.00 0.00 116 PHE A C 9
ATOM 9841 O O . PHE A 1 39 ? 16.314 -4.569 -6.029 1.00 0.00 116 PHE A O 9
ATOM 9858 N N . THR A 1 40 ? 17.192 -3.554 -4.230 1.00 0.00 117 THR A N 9
ATOM 9859 C CA . THR A 1 40 ? 17.807 -4.764 -3.653 1.00 0.00 117 THR A CA 9
ATOM 9860 C C . THR A 1 40 ? 16.903 -5.302 -2.551 1.00 0.00 117 THR A C 9
ATOM 9861 O O . THR A 1 40 ? 16.428 -4.534 -1.713 1.00 0.00 117 THR A O 9
ATOM 9872 N N . VAL A 1 41 ? 16.668 -6.614 -2.530 1.00 0.00 118 VAL A N 9
ATOM 9873 C CA . VAL A 1 41 ? 15.723 -7.273 -1.616 1.00 0.00 118 VAL A CA 9
ATOM 9874 C C . VAL A 1 41 ? 16.299 -8.564 -1.031 1.00 0.00 118 VAL A C 9
ATOM 9875 O O . VAL A 1 41 ? 16.947 -9.347 -1.728 1.00 0.00 118 VAL A O 9
ATOM 9888 N N . GLN A 1 42 ? 16.025 -8.799 0.253 1.00 0.00 119 GLN A N 9
ATOM 9889 C CA . GLN A 1 42 ? 16.289 -10.059 0.947 1.00 0.00 119 GLN A CA 9
ATOM 9890 C C . GLN A 1 42 ? 14.995 -10.877 1.031 1.00 0.00 119 GLN A C 9
ATOM 9891 O O . GLN A 1 42 ? 13.960 -10.373 1.471 1.00 0.00 119 GLN A O 9
ATOM 9905 N N . PHE A 1 43 ? 15.052 -12.139 0.609 1.00 0.00 120 PHE A N 9
ATOM 9906 C CA . PHE A 1 43 ? 13.928 -13.080 0.662 1.00 0.00 120 PHE A CA 9
ATOM 9907 C C . PHE A 1 43 ? 13.810 -13.777 2.027 1.00 0.00 120 PHE A C 9
ATOM 9908 O O . PHE A 1 43 ? 14.755 -13.802 2.819 1.00 0.00 120 PHE A O 9
ATOM 9925 N N . TYR A 1 44 ? 12.656 -14.407 2.270 1.00 0.00 121 TYR A N 9
ATOM 9926 C CA . TYR A 1 44 ? 12.375 -15.242 3.448 1.00 0.00 121 TYR A CA 9
ATOM 9927 C C . TYR A 1 44 ? 13.410 -16.364 3.693 1.00 0.00 121 TYR A C 9
ATOM 9928 O O . TYR A 1 44 ? 13.657 -16.743 4.838 1.00 0.00 121 TYR A O 9
ATOM 9946 N N . ASP A 1 45 ? 14.039 -16.879 2.629 1.00 0.00 122 ASP A N 9
ATOM 9947 C CA . ASP A 1 45 ? 15.107 -17.889 2.680 1.00 0.00 122 ASP A CA 9
ATOM 9948 C C . ASP A 1 45 ? 16.462 -17.340 3.188 1.00 0.00 122 ASP A C 9
ATOM 9949 O O . ASP A 1 45 ? 17.319 -18.108 3.634 1.00 0.00 122 ASP A O 9
ATOM 9958 N N . GLY A 1 46 ? 16.663 -16.017 3.132 1.00 0.00 123 GLY A N 9
ATOM 9959 C CA . GLY A 1 46 ? 17.876 -15.306 3.562 1.00 0.00 123 GLY A CA 9
ATOM 9960 C C . GLY A 1 46 ? 18.733 -14.764 2.408 1.00 0.00 123 GLY A C 9
ATOM 9961 O O . GLY A 1 46 ? 19.515 -13.832 2.615 1.00 0.00 123 GLY A O 9
ATOM 9965 N N . VAL A 1 47 ? 18.577 -15.315 1.197 1.00 0.00 124 VAL A N 9
ATOM 9966 C CA . VAL A 1 47 ? 19.248 -14.870 -0.043 1.00 0.00 124 VAL A CA 9
ATOM 9967 C C . VAL A 1 47 ? 18.914 -13.412 -0.401 1.00 0.00 124 VAL A C 9
ATOM 9968 O O . VAL A 1 47 ? 17.820 -12.925 -0.103 1.00 0.00 124 VAL A O 9
ATOM 9981 N N . ILE A 1 48 ? 19.850 -12.719 -1.064 1.00 0.00 125 ILE A N 9
ATOM 9982 C CA . ILE A 1 48 ? 19.751 -11.297 -1.438 1.00 0.00 125 ILE A CA 9
ATOM 9983 C C . ILE A 1 48 ? 20.148 -11.115 -2.910 1.00 0.00 125 ILE A C 9
ATOM 9984 O O . ILE A 1 48 ? 21.245 -11.514 -3.312 1.00 0.00 125 ILE A O 9
ATOM 10000 N N . ARG A 1 49 ? 19.274 -10.480 -3.700 1.00 0.00 126 ARG A N 9
ATOM 10001 C CA . ARG A 1 49 ? 19.476 -10.068 -5.109 1.00 0.00 126 ARG A CA 9
ATOM 10002 C C . ARG A 1 49 ? 18.800 -8.711 -5.363 1.00 0.00 126 ARG A C 9
ATOM 10003 O O . ARG A 1 49 ? 18.147 -8.164 -4.471 1.00 0.00 126 ARG A O 9
ATOM 10024 N N . CYS A 1 50 ? 18.922 -8.172 -6.576 1.00 0.00 127 CYS A N 9
ATOM 10025 C CA . CYS A 1 50 ? 18.248 -6.941 -7.001 1.00 0.00 127 CYS A CA 9
ATOM 10026 C C . CYS A 1 50 ? 17.352 -7.155 -8.234 1.00 0.00 127 CYS A C 9
ATOM 10027 O O . CYS A 1 50 ? 17.557 -8.079 -9.028 1.00 0.00 127 CYS A O 9
ATOM 10035 N N . LEU A 1 51 ? 16.330 -6.303 -8.364 1.00 0.00 128 LEU A N 9
ATOM 10036 C CA . LEU A 1 51 ? 15.221 -6.438 -9.314 1.00 0.00 128 LEU A CA 9
ATOM 10037 C C . LEU A 1 51 ? 14.769 -5.078 -9.871 1.00 0.00 128 LEU A C 9
ATOM 10038 O O . LEU A 1 51 ? 14.958 -4.031 -9.242 1.00 0.00 128 LEU A O 9
ATOM 10054 N N . LYS A 1 52 ? 14.129 -5.110 -11.045 1.00 0.00 129 LYS A N 9
ATOM 10055 C CA . LYS A 1 52 ? 13.423 -3.969 -11.657 1.00 0.00 129 LYS A CA 9
ATOM 10056 C C . LYS A 1 52 ? 12.117 -3.652 -10.915 1.00 0.00 129 LYS A C 9
ATOM 10057 O O . LYS A 1 52 ? 11.515 -4.529 -10.291 1.00 0.00 129 LYS A O 9
ATOM 10076 N N . ARG A 1 53 ? 11.618 -2.419 -11.068 1.00 0.00 130 ARG A N 9
ATOM 10077 C CA . ARG A 1 53 ? 10.324 -1.952 -10.538 1.00 0.00 130 ARG A CA 9
ATOM 10078 C C . ARG A 1 53 ? 9.141 -2.853 -10.919 1.00 0.00 130 ARG A C 9
ATOM 10079 O O . ARG A 1 53 ? 8.275 -3.132 -10.092 1.00 0.00 130 ARG A O 9
ATOM 10100 N N . MET A 1 54 ? 9.148 -3.353 -12.154 1.00 0.00 131 MET A N 9
ATOM 10101 C CA . MET A 1 54 ? 8.133 -4.237 -12.751 1.00 0.00 131 MET A CA 9
ATOM 10102 C C . MET A 1 54 ? 8.099 -5.661 -12.150 1.00 0.00 131 MET A C 9
ATOM 10103 O O . MET A 1 54 ? 7.331 -6.512 -12.611 1.00 0.00 131 MET A O 9
ATOM 10117 N N . HIS A 1 55 ? 8.930 -5.937 -11.137 1.00 0.00 132 HIS A N 9
ATOM 10118 C CA . HIS A 1 55 ? 9.046 -7.232 -10.443 1.00 0.00 132 HIS A CA 9
ATOM 10119 C C . HIS A 1 55 ? 8.804 -7.116 -8.926 1.00 0.00 132 HIS A C 9
ATOM 10120 O O . HIS A 1 55 ? 9.099 -8.055 -8.187 1.00 0.00 132 HIS A O 9
ATOM 10134 N N . ILE A 1 56 ? 8.266 -5.988 -8.443 1.00 0.00 133 ILE A N 9
ATOM 10135 C CA . ILE A 1 56 ? 8.027 -5.712 -7.013 1.00 0.00 133 ILE A CA 9
ATOM 10136 C C . ILE A 1 56 ? 6.632 -5.094 -6.822 1.00 0.00 133 ILE A C 9
ATOM 10137 O O . ILE A 1 56 ? 6.184 -4.271 -7.626 1.00 0.00 133 ILE A O 9
ATOM 10153 N N . LYS A 1 57 ? 5.948 -5.483 -5.740 1.00 0.00 134 LYS A N 9
ATOM 10154 C CA . LYS A 1 57 ? 4.597 -5.041 -5.351 1.00 0.00 134 LYS A CA 9
ATOM 10155 C C . LYS A 1 57 ? 4.527 -4.780 -3.844 1.00 0.00 134 LYS A C 9
ATOM 10156 O O . LYS A 1 57 ? 5.234 -5.407 -3.055 1.00 0.00 134 LYS A O 9
ATOM 10175 N N . ALA A 1 58 ? 3.635 -3.883 -3.437 1.00 0.00 135 ALA A N 9
ATOM 10176 C CA . ALA A 1 58 ? 3.309 -3.673 -2.027 1.00 0.00 135 ALA A CA 9
ATOM 10177 C C . ALA A 1 58 ? 2.615 -4.920 -1.444 1.00 0.00 135 ALA A C 9
ATOM 10178 O O . ALA A 1 58 ? 1.718 -5.491 -2.073 1.00 0.00 135 ALA A O 9
ATOM 10185 N N . MET A 1 59 ? 3.011 -5.340 -0.238 1.00 0.00 136 MET A N 9
ATOM 10186 C CA . MET A 1 59 ? 2.314 -6.406 0.493 1.00 0.00 136 MET A CA 9
ATOM 10187 C C . MET A 1 59 ? 0.910 -5.917 0.924 1.00 0.00 136 MET A C 9
ATOM 10188 O O . MET A 1 59 ? 0.805 -4.815 1.475 1.00 0.00 136 MET A O 9
ATOM 10202 N N . PRO A 1 60 ? -0.172 -6.677 0.658 1.00 0.00 137 PRO A N 9
ATOM 10203 C CA . PRO A 1 60 ? -1.541 -6.204 0.871 1.00 0.00 137 PRO A CA 9
ATOM 10204 C C . PRO A 1 60 ? -1.929 -6.110 2.355 1.00 0.00 137 PRO A C 9
ATOM 10205 O O . PRO A 1 60 ? -1.322 -6.724 3.234 1.00 0.00 137 PRO A O 9
ATOM 10216 N N . GLU A 1 61 ? -3.012 -5.376 2.619 1.00 0.00 138 GLU A N 9
ATOM 10217 C CA . GLU A 1 61 ? -3.621 -5.160 3.946 1.00 0.00 138 GLU A CA 9
ATOM 10218 C C . GLU A 1 61 ? -4.328 -6.412 4.530 1.00 0.00 138 GLU A C 9
ATOM 10219 O O . GLU A 1 61 ? -4.978 -6.336 5.576 1.00 0.00 138 GLU A O 9
ATOM 10231 N N . ASP A 1 62 ? -4.219 -7.569 3.865 1.00 0.00 139 ASP A N 9
ATOM 10232 C CA . ASP A 1 62 ? -4.920 -8.827 4.174 1.00 0.00 139 ASP A CA 9
ATOM 10233 C C . ASP A 1 62 ? -3.971 -10.053 4.149 1.00 0.00 139 ASP A C 9
ATOM 10234 O O . ASP A 1 62 ? -4.386 -11.182 3.871 1.00 0.00 139 ASP A O 9
ATOM 10243 N N . ALA A 1 63 ? -2.682 -9.834 4.434 1.00 0.00 140 ALA A N 9
ATOM 10244 C CA . ALA A 1 63 ? -1.637 -10.862 4.512 1.00 0.00 140 ALA A CA 9
ATOM 10245 C C . ALA A 1 63 ? -0.741 -10.686 5.756 1.00 0.00 140 ALA A C 9
ATOM 10246 O O . ALA A 1 63 ? -0.645 -9.592 6.325 1.00 0.00 140 ALA A O 9
ATOM 10253 N N . LYS A 1 64 ? -0.078 -11.772 6.183 1.00 0.00 141 LYS A N 9
ATOM 10254 C CA . LYS A 1 64 ? 0.831 -11.808 7.344 1.00 0.00 141 LYS A CA 9
ATOM 10255 C C . LYS A 1 64 ? 2.088 -10.957 7.092 1.00 0.00 141 LYS A C 9
ATOM 10256 O O . LYS A 1 64 ? 2.974 -11.353 6.331 1.00 0.00 141 LYS A O 9
ATOM 10275 N N . GLY A 1 65 ? 2.144 -9.784 7.721 1.00 0.00 142 GLY A N 9
ATOM 10276 C CA . GLY A 1 65 ? 3.191 -8.776 7.527 1.00 0.00 142 GLY A CA 9
ATOM 10277 C C . GLY A 1 65 ? 2.835 -7.429 8.166 1.00 0.00 142 GLY A C 9
ATOM 10278 O O . GLY A 1 65 ? 2.098 -7.387 9.159 1.00 0.00 142 GLY A O 9
ATOM 10282 N N . GLN A 1 66 ? 3.325 -6.331 7.588 1.00 0.00 143 GLN A N 9
ATOM 10283 C CA . GLN A 1 66 ? 3.033 -4.953 8.013 1.00 0.00 143 GLN A CA 9
ATOM 10284 C C . GLN A 1 66 ? 2.512 -4.067 6.867 1.00 0.00 143 GLN A C 9
ATOM 10285 O O . GLN A 1 66 ? 2.764 -4.322 5.686 1.00 0.00 143 GLN A O 9
ATOM 10299 N N . ASP A 1 67 ? 1.818 -2.989 7.235 1.00 0.00 144 ASP A N 9
ATOM 10300 C CA . ASP A 1 67 ? 1.400 -1.890 6.358 1.00 0.00 144 ASP A CA 9
ATOM 10301 C C . ASP A 1 67 ? 1.275 -0.577 7.158 1.00 0.00 144 ASP A C 9
ATOM 10302 O O . ASP A 1 67 ? 1.160 -0.594 8.388 1.00 0.00 144 ASP A O 9
ATOM 10311 N N . TRP A 1 68 ? 1.290 0.560 6.453 1.00 0.00 145 TRP A N 9
ATOM 10312 C CA . TRP A 1 68 ? 1.355 1.909 7.046 1.00 0.00 145 TRP A CA 9
ATOM 10313 C C . TRP A 1 68 ? 0.415 2.910 6.341 1.00 0.00 145 TRP A C 9
ATOM 10314 O O . TRP A 1 68 ? 0.643 4.122 6.356 1.00 0.00 145 TRP A O 9
ATOM 10335 N N . ILE A 1 69 ? -0.636 2.401 5.690 1.00 0.00 146 ILE A N 9
ATOM 10336 C CA . ILE A 1 69 ? -1.653 3.169 4.967 1.00 0.00 146 ILE A CA 9
ATOM 10337 C C . ILE A 1 69 ? -2.385 4.128 5.920 1.00 0.00 146 ILE A C 9
ATOM 10338 O O . ILE A 1 69 ? -2.715 3.779 7.058 1.00 0.00 146 ILE A O 9
ATOM 10354 N N . ALA A 1 70 ? -2.662 5.333 5.420 1.00 0.00 147 ALA A N 9
ATOM 10355 C CA . ALA A 1 70 ? -3.397 6.412 6.097 1.00 0.00 147 ALA A CA 9
ATOM 10356 C C . ALA A 1 70 ? -2.868 6.769 7.511 1.00 0.00 147 ALA A C 9
ATOM 10357 O O . ALA A 1 70 ? -3.641 7.029 8.438 1.00 0.00 147 ALA A O 9
ATOM 10364 N N . LEU A 1 71 ? -1.538 6.793 7.678 1.00 0.00 148 LEU A N 9
ATOM 10365 C CA . LEU A 1 71 ? -0.831 7.157 8.922 1.00 0.00 148 LEU A CA 9
ATOM 10366 C C . LEU A 1 71 ? -0.986 8.630 9.391 1.00 0.00 148 LEU A C 9
ATOM 10367 O O . LEU A 1 71 ? -0.379 9.026 10.389 1.00 0.00 148 LEU A O 9
ATOM 10383 N N . VAL A 1 72 ? -1.780 9.450 8.690 1.00 0.00 149 VAL A N 9
ATOM 10384 C CA . VAL A 1 72 ? -1.997 10.887 8.955 1.00 0.00 149 VAL A CA 9
ATOM 10385 C C . VAL A 1 72 ? -3.447 11.297 8.640 1.00 0.00 149 VAL A C 9
ATOM 10386 O O . VAL A 1 72 ? -4.151 10.605 7.895 1.00 0.00 149 VAL A O 9
ATOM 10399 N N . LYS A 1 73 ? -3.900 12.425 9.203 1.00 0.00 150 LYS A N 9
ATOM 10400 C CA . LYS A 1 73 ? -5.270 12.963 9.098 1.00 0.00 150 LYS A CA 9
ATOM 10401 C C . LYS A 1 73 ? -5.248 14.484 8.869 1.00 0.00 150 LYS A C 9
ATOM 10402 O O . LYS A 1 73 ? -4.400 15.185 9.431 1.00 0.00 150 LYS A O 9
ATOM 10421 N N . ALA A 1 74 ? -6.175 14.976 8.039 1.00 0.00 151 ALA A N 9
ATOM 10422 C CA . ALA A 1 74 ? -6.361 16.396 7.701 1.00 0.00 151 ALA A CA 9
ATOM 10423 C C . ALA A 1 74 ? -6.635 17.294 8.930 1.00 0.00 151 ALA A C 9
ATOM 10424 O O . ALA A 1 74 ? -5.997 18.367 9.036 1.00 0.00 151 ALA A O 9
ATOM 10432 N N . GLY A 1 1 ? -4.988 -1.774 -14.536 1.00 0.00 78 GLY A N 10
ATOM 10433 C CA . GLY A 1 1 ? -4.591 -0.460 -13.988 1.00 0.00 78 GLY A CA 10
ATOM 10434 C C . GLY A 1 1 ? -5.616 0.074 -12.998 1.00 0.00 78 GLY A C 10
ATOM 10435 O O . GLY A 1 1 ? -6.766 -0.373 -12.975 1.00 0.00 78 GLY A O 10
ATOM 10441 N N . SER A 1 2 ? -5.214 1.044 -12.170 1.00 0.00 79 SER A N 10
ATOM 10442 C CA . SER A 1 2 ? -6.075 1.716 -11.180 1.00 0.00 79 SER A CA 10
ATOM 10443 C C . SER A 1 2 ? -5.597 3.149 -10.894 1.00 0.00 79 SER A C 10
ATOM 10444 O O . SER A 1 2 ? -4.398 3.439 -10.938 1.00 0.00 79 SER A O 10
ATOM 10452 N N . SER A 1 3 ? -6.534 4.048 -10.581 1.00 0.00 80 SER A N 10
ATOM 10453 C CA . SER A 1 3 ? -6.316 5.488 -10.336 1.00 0.00 80 SER A CA 10
ATOM 10454 C C . SER A 1 3 ? -5.797 5.802 -8.917 1.00 0.00 80 SER A C 10
ATOM 10455 O O . SER A 1 3 ? -6.284 6.727 -8.257 1.00 0.00 80 SER A O 10
ATOM 10463 N N . GLY A 1 4 ? -4.844 5.011 -8.407 1.00 0.00 81 GLY A N 10
ATOM 10464 C CA . GLY A 1 4 ? -4.257 5.164 -7.066 1.00 0.00 81 GLY A CA 10
ATOM 10465 C C . GLY A 1 4 ? -3.683 6.565 -6.796 1.00 0.00 81 GLY A C 10
ATOM 10466 O O . GLY A 1 4 ? -3.048 7.171 -7.666 1.00 0.00 81 GLY A O 10
ATOM 10470 N N . SER A 1 5 ? -3.913 7.086 -5.587 1.00 0.00 82 SER A N 10
ATOM 10471 C CA . SER A 1 5 ? -3.508 8.438 -5.169 1.00 0.00 82 SER A CA 10
ATOM 10472 C C . SER A 1 5 ? -2.002 8.574 -4.891 1.00 0.00 82 SER A C 10
ATOM 10473 O O . SER A 1 5 ? -1.315 7.608 -4.538 1.00 0.00 82 SER A O 10
ATOM 10481 N N . SER A 1 6 ? -1.483 9.799 -5.030 1.00 0.00 83 SER A N 10
ATOM 10482 C CA . SER A 1 6 ? -0.109 10.162 -4.646 1.00 0.00 83 SER A CA 10
ATOM 10483 C C . SER A 1 6 ? 0.042 10.288 -3.119 1.00 0.00 83 SER A C 10
ATOM 10484 O O . SER A 1 6 ? -0.899 10.686 -2.423 1.00 0.00 83 SER A O 10
ATOM 10492 N N . GLY A 1 7 ? 1.231 9.970 -2.601 1.00 0.00 84 GLY A N 10
ATOM 10493 C CA . GLY A 1 7 ? 1.611 10.120 -1.186 1.00 0.00 84 GLY A CA 10
ATOM 10494 C C . GLY A 1 7 ? 2.384 8.923 -0.617 1.00 0.00 84 GLY A C 10
ATOM 10495 O O . GLY A 1 7 ? 3.168 9.081 0.323 1.00 0.00 84 GLY A O 10
ATOM 10499 N N . PHE A 1 8 ? 2.184 7.731 -1.188 1.00 0.00 85 PHE A N 10
ATOM 10500 C CA . PHE A 1 8 ? 2.866 6.490 -0.800 1.00 0.00 85 PHE A CA 10
ATOM 10501 C C . PHE A 1 8 ? 4.236 6.349 -1.488 1.00 0.00 85 PHE A C 10
ATOM 10502 O O . PHE A 1 8 ? 4.391 6.689 -2.664 1.00 0.00 85 PHE A O 10
ATOM 10519 N N . ASP A 1 9 ? 5.216 5.787 -0.776 1.00 0.00 86 ASP A N 10
ATOM 10520 C CA . ASP A 1 9 ? 6.568 5.483 -1.268 1.00 0.00 86 ASP A CA 10
ATOM 10521 C C . ASP A 1 9 ? 7.155 4.259 -0.539 1.00 0.00 86 ASP A C 10
ATOM 10522 O O . ASP A 1 9 ? 6.892 4.040 0.649 1.00 0.00 86 ASP A O 10
ATOM 10531 N N . PHE A 1 10 ? 7.982 3.474 -1.237 1.00 0.00 87 PHE A N 10
ATOM 10532 C CA . PHE A 1 10 ? 8.797 2.414 -0.628 1.00 0.00 87 PHE A CA 10
ATOM 10533 C C . PHE A 1 10 ? 9.961 3.011 0.191 1.00 0.00 87 PHE A C 10
ATOM 10534 O O . PHE A 1 10 ? 10.429 4.124 -0.079 1.00 0.00 87 PHE A O 10
ATOM 10551 N N . LYS A 1 11 ? 10.467 2.242 1.164 1.00 0.00 88 LYS A N 10
ATOM 10552 C CA . LYS A 1 11 ? 11.634 2.574 2.003 1.00 0.00 88 LYS A CA 10
ATOM 10553 C C . LYS A 1 11 ? 12.459 1.325 2.336 1.00 0.00 88 LYS A C 10
ATOM 10554 O O . LYS A 1 11 ? 11.917 0.221 2.412 1.00 0.00 88 LYS A O 10
ATOM 10573 N N . ALA A 1 12 ? 13.764 1.491 2.554 1.00 0.00 89 ALA A N 10
ATOM 10574 C CA . ALA A 1 12 ? 14.624 0.410 3.038 1.00 0.00 89 ALA A CA 10
ATOM 10575 C C . ALA A 1 12 ? 14.167 -0.077 4.432 1.00 0.00 89 ALA A C 10
ATOM 10576 O O . ALA A 1 12 ? 13.771 0.721 5.287 1.00 0.00 89 ALA A O 10
ATOM 10583 N N . GLY A 1 13 ? 14.200 -1.392 4.649 1.00 0.00 90 GLY A N 10
ATOM 10584 C CA . GLY A 1 13 ? 13.711 -2.064 5.858 1.00 0.00 90 GLY A CA 10
ATOM 10585 C C . GLY A 1 13 ? 12.247 -2.529 5.778 1.00 0.00 90 GLY A C 10
ATOM 10586 O O . GLY A 1 13 ? 11.843 -3.393 6.557 1.00 0.00 90 GLY A O 10
ATOM 10590 N N . GLU A 1 14 ? 11.455 -1.990 4.847 1.00 0.00 91 GLU A N 10
ATOM 10591 C CA . GLU A 1 14 ? 10.058 -2.387 4.613 1.00 0.00 91 GLU A CA 10
ATOM 10592 C C . GLU A 1 14 ? 9.962 -3.775 3.951 1.00 0.00 91 GLU A C 10
ATOM 10593 O O . GLU A 1 14 ? 10.808 -4.142 3.128 1.00 0.00 91 GLU A O 10
ATOM 10605 N N . GLU A 1 15 ? 8.910 -4.534 4.266 1.00 0.00 92 GLU A N 10
ATOM 10606 C CA . GLU A 1 15 ? 8.574 -5.787 3.583 1.00 0.00 92 GLU A CA 10
ATOM 10607 C C . GLU A 1 15 ? 7.572 -5.571 2.433 1.00 0.00 92 GLU A C 10
ATOM 10608 O O . GLU A 1 15 ? 6.631 -4.777 2.525 1.00 0.00 92 GLU A O 10
ATOM 10620 N N . VAL A 1 16 ? 7.785 -6.303 1.341 1.00 0.00 93 VAL A N 10
ATOM 10621 C CA . VAL A 1 16 ? 7.061 -6.212 0.063 1.00 0.00 93 VAL A CA 10
ATOM 10622 C C . VAL A 1 16 ? 6.934 -7.596 -0.580 1.00 0.00 93 VAL A C 10
ATOM 10623 O O . VAL A 1 16 ? 7.599 -8.552 -0.172 1.00 0.00 93 VAL A O 10
ATOM 10636 N N . LEU A 1 17 ? 6.080 -7.712 -1.593 1.00 0.00 94 LEU A N 10
ATOM 10637 C CA . LEU A 1 17 ? 5.969 -8.904 -2.433 1.00 0.00 94 LEU A CA 10
ATOM 10638 C C . LEU A 1 17 ? 6.861 -8.730 -3.669 1.00 0.00 94 LEU A C 10
ATOM 10639 O O . LEU A 1 17 ? 6.879 -7.655 -4.268 1.00 0.00 94 LEU A O 10
ATOM 10655 N N . ALA A 1 18 ? 7.588 -9.768 -4.079 1.00 0.00 95 ALA A N 10
ATOM 10656 C CA . ALA A 1 18 ? 8.436 -9.718 -5.271 1.00 0.00 95 ALA A CA 10
ATOM 10657 C C . ALA A 1 18 ? 8.539 -11.080 -5.977 1.00 0.00 95 ALA A C 10
ATOM 10658 O O . ALA A 1 18 ? 8.362 -12.137 -5.364 1.00 0.00 95 ALA A O 10
ATOM 10665 N N . ARG A 1 19 ? 8.792 -11.056 -7.289 1.00 0.00 96 ARG A N 10
ATOM 10666 C CA . ARG A 1 19 ? 8.904 -12.250 -8.146 1.00 0.00 96 ARG A CA 10
ATOM 10667 C C . ARG A 1 19 ? 10.310 -12.863 -8.055 1.00 0.00 96 ARG A C 10
ATOM 10668 O O . ARG A 1 19 ? 11.291 -12.135 -7.897 1.00 0.00 96 ARG A O 10
ATOM 10689 N N . TRP A 1 20 ? 10.415 -14.192 -8.190 1.00 0.00 97 TRP A N 10
ATOM 10690 C CA . TRP A 1 20 ? 11.698 -14.912 -8.051 1.00 0.00 97 TRP A CA 10
ATOM 10691 C C . TRP A 1 20 ? 11.902 -16.098 -9.011 1.00 0.00 97 TRP A C 10
ATOM 10692 O O . TRP A 1 20 ? 12.985 -16.225 -9.589 1.00 0.00 97 TRP A O 10
ATOM 10713 N N . THR A 1 21 ? 10.876 -16.936 -9.231 1.00 0.00 98 THR A N 10
ATOM 10714 C CA . THR A 1 21 ? 11.016 -18.228 -9.951 1.00 0.00 98 THR A CA 10
ATOM 10715 C C . THR A 1 21 ? 9.922 -18.479 -10.997 1.00 0.00 98 THR A C 10
ATOM 10716 O O . THR A 1 21 ? 10.166 -19.139 -12.007 1.00 0.00 98 THR A O 10
ATOM 10727 N N . ASP A 1 22 ? 8.720 -17.935 -10.794 1.00 0.00 99 ASP A N 10
ATOM 10728 C CA . ASP A 1 22 ? 7.515 -18.210 -11.593 1.00 0.00 99 ASP A CA 10
ATOM 10729 C C . ASP A 1 22 ? 6.580 -16.978 -11.626 1.00 0.00 99 ASP A C 10
ATOM 10730 O O . ASP A 1 22 ? 7.032 -15.859 -11.376 1.00 0.00 99 ASP A O 10
ATOM 10739 N N . CYS A 1 23 ? 5.302 -17.146 -11.980 1.00 0.00 100 CYS A N 10
ATOM 10740 C CA . CYS A 1 23 ? 4.308 -16.064 -11.989 1.00 0.00 100 CYS A CA 10
ATOM 10741 C C . CYS A 1 23 ? 3.963 -15.525 -10.579 1.00 0.00 100 CYS A C 10
ATOM 10742 O O . CYS A 1 23 ? 3.679 -14.332 -10.427 1.00 0.00 100 CYS A O 10
ATOM 10750 N N . ARG A 1 24 ? 3.997 -16.375 -9.540 1.00 0.00 101 ARG A N 10
ATOM 10751 C CA . ARG A 1 24 ? 3.727 -16.001 -8.135 1.00 0.00 101 ARG A CA 10
ATOM 10752 C C . ARG A 1 24 ? 4.754 -15.004 -7.583 1.00 0.00 101 ARG A C 10
ATOM 10753 O O . ARG A 1 24 ? 5.923 -14.997 -7.980 1.00 0.00 101 ARG A O 10
ATOM 10774 N N . TYR A 1 25 ? 4.317 -14.216 -6.600 1.00 0.00 102 TYR A N 10
ATOM 10775 C CA . TYR A 1 25 ? 5.182 -13.369 -5.776 1.00 0.00 102 TYR A CA 10
ATOM 10776 C C . TYR A 1 25 ? 5.434 -14.029 -4.410 1.00 0.00 102 TYR A C 10
ATOM 10777 O O . TYR A 1 25 ? 4.626 -14.835 -3.933 1.00 0.00 102 TYR A O 10
ATOM 10795 N N . TYR A 1 26 ? 6.526 -13.640 -3.756 1.00 0.00 103 TYR A N 10
ATOM 10796 C CA . TYR A 1 26 ? 6.964 -14.142 -2.450 1.00 0.00 103 TYR A CA 10
ATOM 10797 C C . TYR A 1 26 ? 7.474 -12.975 -1.577 1.00 0.00 103 TYR A C 10
ATOM 10798 O O . TYR A 1 26 ? 7.910 -11.953 -2.123 1.00 0.00 103 TYR A O 10
ATOM 10816 N N . PRO A 1 27 ? 7.408 -13.072 -0.235 1.00 0.00 104 PRO A N 10
ATOM 10817 C CA . PRO A 1 27 ? 7.775 -11.970 0.651 1.00 0.00 104 PRO A CA 10
ATOM 10818 C C . PRO A 1 27 ? 9.293 -11.719 0.681 1.00 0.00 104 PRO A C 10
ATOM 10819 O O . PRO A 1 27 ? 10.100 -12.649 0.779 1.00 0.00 104 PRO A O 10
ATOM 10830 N N . ALA A 1 28 ? 9.670 -10.441 0.655 1.00 0.00 105 ALA A N 10
ATOM 10831 C CA . ALA A 1 28 ? 11.047 -9.965 0.735 1.00 0.00 105 ALA A CA 10
ATOM 10832 C C . ALA A 1 28 ? 11.145 -8.616 1.471 1.00 0.00 105 ALA A C 10
ATOM 10833 O O . ALA A 1 28 ? 10.167 -7.873 1.569 1.00 0.00 105 ALA A O 10
ATOM 10840 N N . LYS A 1 29 ? 12.342 -8.286 1.958 1.00 0.00 106 LYS A N 10
ATOM 10841 C CA . LYS A 1 29 ? 12.691 -7.038 2.653 1.00 0.00 106 LYS A CA 10
ATOM 10842 C C . LYS A 1 29 ? 13.563 -6.173 1.744 1.00 0.00 106 LYS A C 10
ATOM 10843 O O . LYS A 1 29 ? 14.571 -6.659 1.228 1.00 0.00 106 LYS A O 10
ATOM 10862 N N . ILE A 1 30 ? 13.194 -4.909 1.540 1.00 0.00 107 ILE A N 10
ATOM 10863 C CA . ILE A 1 30 ? 14.002 -3.952 0.766 1.00 0.00 107 ILE A CA 10
ATOM 10864 C C . ILE A 1 30 ? 15.264 -3.580 1.559 1.00 0.00 107 ILE A C 10
ATOM 10865 O O . ILE A 1 30 ? 15.188 -3.274 2.749 1.00 0.00 107 ILE A O 10
ATOM 10881 N N . GLU A 1 31 ? 16.416 -3.549 0.893 1.00 0.00 108 GLU A N 10
ATOM 10882 C CA . GLU A 1 31 ? 17.707 -3.148 1.473 1.00 0.00 108 GLU A CA 10
ATOM 10883 C C . GLU A 1 31 ? 18.283 -1.874 0.834 1.00 0.00 108 GLU A C 10
ATOM 10884 O O . GLU A 1 31 ? 19.022 -1.138 1.495 1.00 0.00 108 GLU A O 10
ATOM 10896 N N . ALA A 1 32 ? 17.928 -1.586 -0.423 1.00 0.00 109 ALA A N 10
ATOM 10897 C CA . ALA A 1 32 ? 18.304 -0.365 -1.136 1.00 0.00 109 ALA A CA 10
ATOM 10898 C C . ALA A 1 32 ? 17.296 -0.034 -2.253 1.00 0.00 109 ALA A C 10
ATOM 10899 O O . ALA A 1 32 ? 16.659 -0.930 -2.816 1.00 0.00 109 ALA A O 10
ATOM 10906 N N . ILE A 1 33 ? 17.188 1.253 -2.595 1.00 0.00 110 ILE A N 10
ATOM 10907 C CA . ILE A 1 33 ? 16.206 1.809 -3.542 1.00 0.00 110 ILE A CA 10
ATOM 10908 C C . ILE A 1 33 ? 16.929 2.728 -4.530 1.00 0.00 110 ILE A C 10
ATOM 10909 O O . ILE A 1 33 ? 17.537 3.723 -4.132 1.00 0.00 110 ILE A O 10
ATOM 10925 N N . ASN A 1 34 ? 16.853 2.385 -5.821 1.00 0.00 111 ASN A N 10
ATOM 10926 C CA . ASN A 1 34 ? 17.449 3.103 -6.959 1.00 0.00 111 ASN A CA 10
ATOM 10927 C C . ASN A 1 34 ? 18.962 3.431 -6.825 1.00 0.00 111 ASN A C 10
ATOM 10928 O O . ASN A 1 34 ? 19.479 4.295 -7.536 1.00 0.00 111 ASN A O 10
ATOM 10939 N N . LYS A 1 35 ? 19.688 2.745 -5.925 1.00 0.00 112 LYS A N 10
ATOM 10940 C CA . LYS A 1 35 ? 21.089 3.030 -5.548 1.00 0.00 112 LYS A CA 10
ATOM 10941 C C . LYS A 1 35 ? 22.066 2.976 -6.732 1.00 0.00 112 LYS A C 10
ATOM 10942 O O . LYS A 1 35 ? 22.994 3.779 -6.814 1.00 0.00 112 LYS A O 10
ATOM 10961 N N . GLU A 1 36 ? 21.816 2.062 -7.666 1.00 0.00 113 GLU A N 10
ATOM 10962 C CA . GLU A 1 36 ? 22.591 1.841 -8.900 1.00 0.00 113 GLU A CA 10
ATOM 10963 C C . GLU A 1 36 ? 21.665 1.746 -10.139 1.00 0.00 113 GLU A C 10
ATOM 10964 O O . GLU A 1 36 ? 22.020 1.147 -11.158 1.00 0.00 113 GLU A O 10
ATOM 10976 N N . GLY A 1 37 ? 20.447 2.299 -10.040 1.00 0.00 114 GLY A N 10
ATOM 10977 C CA . GLY A 1 37 ? 19.379 2.167 -11.045 1.00 0.00 114 GLY A CA 10
ATOM 10978 C C . GLY A 1 37 ? 18.450 0.961 -10.824 1.00 0.00 114 GLY A C 10
ATOM 10979 O O . GLY A 1 37 ? 17.697 0.587 -11.727 1.00 0.00 114 GLY A O 10
ATOM 10983 N N . THR A 1 38 ? 18.523 0.317 -9.654 1.00 0.00 115 THR A N 10
ATOM 10984 C CA . THR A 1 38 ? 17.856 -0.955 -9.319 1.00 0.00 115 THR A CA 10
ATOM 10985 C C . THR A 1 38 ? 17.485 -0.992 -7.827 1.00 0.00 115 THR A C 10
ATOM 10986 O O . THR A 1 38 ? 18.070 -0.265 -7.017 1.00 0.00 115 THR A O 10
ATOM 10997 N N . PHE A 1 39 ? 16.535 -1.849 -7.448 1.00 0.00 116 PHE A N 10
ATOM 10998 C CA . PHE A 1 39 ? 16.155 -2.123 -6.055 1.00 0.00 116 PHE A CA 10
ATOM 10999 C C . PHE A 1 39 ? 16.884 -3.383 -5.568 1.00 0.00 116 PHE A C 10
ATOM 11000 O O . PHE A 1 39 ? 16.970 -4.366 -6.305 1.00 0.00 116 PHE A O 10
ATOM 11017 N N . THR A 1 40 ? 17.384 -3.388 -4.331 1.00 0.00 117 THR A N 10
ATOM 11018 C CA . THR A 1 40 ? 18.057 -4.555 -3.718 1.00 0.00 117 THR A CA 10
ATOM 11019 C C . THR A 1 40 ? 17.175 -5.124 -2.614 1.00 0.00 117 THR A C 10
ATOM 11020 O O . THR A 1 40 ? 16.616 -4.364 -1.819 1.00 0.00 117 THR A O 10
ATOM 11031 N N . VAL A 1 41 ? 17.039 -6.451 -2.565 1.00 0.00 118 VAL A N 10
ATOM 11032 C CA . VAL A 1 41 ? 16.061 -7.151 -1.718 1.00 0.00 118 VAL A CA 10
ATOM 11033 C C . VAL A 1 41 ? 16.620 -8.445 -1.116 1.00 0.00 118 VAL A C 10
ATOM 11034 O O . VAL A 1 41 ? 17.453 -9.127 -1.717 1.00 0.00 118 VAL A O 10
ATOM 11047 N N . GLN A 1 42 ? 16.100 -8.813 0.057 1.00 0.00 119 GLN A N 10
ATOM 11048 C CA . GLN A 1 42 ? 16.396 -10.055 0.774 1.00 0.00 119 GLN A CA 10
ATOM 11049 C C . GLN A 1 42 ? 15.094 -10.841 0.976 1.00 0.00 119 GLN A C 10
ATOM 11050 O O . GLN A 1 42 ? 14.211 -10.409 1.719 1.00 0.00 119 GLN A O 10
ATOM 11064 N N . PHE A 1 43 ? 14.951 -11.983 0.301 1.00 0.00 120 PHE A N 10
ATOM 11065 C CA . PHE A 1 43 ? 13.776 -12.854 0.432 1.00 0.00 120 PHE A CA 10
ATOM 11066 C C . PHE A 1 43 ? 13.770 -13.607 1.772 1.00 0.00 120 PHE A C 10
ATOM 11067 O O . PHE A 1 43 ? 14.805 -13.744 2.429 1.00 0.00 120 PHE A O 10
ATOM 11084 N N . TYR A 1 44 ? 12.601 -14.117 2.174 1.00 0.00 121 TYR A N 10
ATOM 11085 C CA . TYR A 1 44 ? 12.383 -14.806 3.458 1.00 0.00 121 TYR A CA 10
ATOM 11086 C C . TYR A 1 44 ? 13.323 -16.003 3.727 1.00 0.00 121 TYR A C 10
ATOM 11087 O O . TYR A 1 44 ? 13.601 -16.324 4.884 1.00 0.00 121 TYR A O 10
ATOM 11105 N N . ASP A 1 45 ? 13.842 -16.648 2.676 1.00 0.00 122 ASP A N 10
ATOM 11106 C CA . ASP A 1 45 ? 14.836 -17.730 2.753 1.00 0.00 122 ASP A CA 10
ATOM 11107 C C . ASP A 1 45 ? 16.232 -17.262 3.234 1.00 0.00 122 ASP A C 10
ATOM 11108 O O . ASP A 1 45 ? 17.024 -18.068 3.729 1.00 0.00 122 ASP A O 10
ATOM 11117 N N . GLY A 1 46 ? 16.539 -15.966 3.098 1.00 0.00 123 GLY A N 10
ATOM 11118 C CA . GLY A 1 46 ? 17.810 -15.330 3.478 1.00 0.00 123 GLY A CA 10
ATOM 11119 C C . GLY A 1 46 ? 18.685 -14.906 2.286 1.00 0.00 123 GLY A C 10
ATOM 11120 O O . GLY A 1 46 ? 19.649 -14.160 2.468 1.00 0.00 123 GLY A O 10
ATOM 11124 N N . VAL A 1 47 ? 18.364 -15.373 1.074 1.00 0.00 124 VAL A N 10
ATOM 11125 C CA . VAL A 1 47 ? 19.049 -15.025 -0.187 1.00 0.00 124 VAL A CA 10
ATOM 11126 C C . VAL A 1 47 ? 18.874 -13.541 -0.560 1.00 0.00 124 VAL A C 10
ATOM 11127 O O . VAL A 1 47 ? 17.843 -12.933 -0.258 1.00 0.00 124 VAL A O 10
ATOM 11140 N N . ILE A 1 48 ? 19.875 -12.963 -1.238 1.00 0.00 125 ILE A N 10
ATOM 11141 C CA . ILE A 1 48 ? 19.955 -11.533 -1.593 1.00 0.00 125 ILE A CA 10
ATOM 11142 C C . ILE A 1 48 ? 20.319 -11.381 -3.078 1.00 0.00 125 ILE A C 10
ATOM 11143 O O . ILE A 1 48 ? 21.361 -11.877 -3.514 1.00 0.00 125 ILE A O 10
ATOM 11159 N N . ARG A 1 49 ? 19.487 -10.652 -3.831 1.00 0.00 126 ARG A N 10
ATOM 11160 C CA . ARG A 1 49 ? 19.708 -10.194 -5.222 1.00 0.00 126 ARG A CA 10
ATOM 11161 C C . ARG A 1 49 ? 19.096 -8.793 -5.416 1.00 0.00 126 ARG A C 10
ATOM 11162 O O . ARG A 1 49 ? 18.590 -8.183 -4.470 1.00 0.00 126 ARG A O 10
ATOM 11183 N N . CYS A 1 50 ? 19.119 -8.281 -6.645 1.00 0.00 127 CYS A N 10
ATOM 11184 C CA . CYS A 1 50 ? 18.478 -7.025 -7.037 1.00 0.00 127 CYS A CA 10
ATOM 11185 C C . CYS A 1 50 ? 17.515 -7.222 -8.223 1.00 0.00 127 CYS A C 10
ATOM 11186 O O . CYS A 1 50 ? 17.698 -8.123 -9.046 1.00 0.00 127 CYS A O 10
ATOM 11194 N N . LEU A 1 51 ? 16.480 -6.380 -8.297 1.00 0.00 128 LEU A N 10
ATOM 11195 C CA . LEU A 1 51 ? 15.344 -6.495 -9.218 1.00 0.00 128 LEU A CA 10
ATOM 11196 C C . LEU A 1 51 ? 14.873 -5.119 -9.714 1.00 0.00 128 LEU A C 10
ATOM 11197 O O . LEU A 1 51 ? 14.997 -4.105 -9.017 1.00 0.00 128 LEU A O 10
ATOM 11213 N N . LYS A 1 52 ? 14.284 -5.090 -10.914 1.00 0.00 129 LYS A N 10
ATOM 11214 C CA . LYS A 1 52 ? 13.545 -3.926 -11.429 1.00 0.00 129 LYS A CA 10
ATOM 11215 C C . LYS A 1 52 ? 12.241 -3.763 -10.640 1.00 0.00 129 LYS A C 10
ATOM 11216 O O . LYS A 1 52 ? 11.651 -4.755 -10.204 1.00 0.00 129 LYS A O 10
ATOM 11235 N N . ARG A 1 53 ? 11.724 -2.535 -10.515 1.00 0.00 130 ARG A N 10
ATOM 11236 C CA . ARG A 1 53 ? 10.448 -2.248 -9.847 1.00 0.00 130 ARG A CA 10
ATOM 11237 C C . ARG A 1 53 ? 9.260 -2.998 -10.468 1.00 0.00 130 ARG A C 10
ATOM 11238 O O . ARG A 1 53 ? 8.338 -3.383 -9.754 1.00 0.00 130 ARG A O 10
ATOM 11259 N N . MET A 1 54 ? 9.328 -3.284 -11.770 1.00 0.00 131 MET A N 10
ATOM 11260 C CA . MET A 1 54 ? 8.375 -4.103 -12.538 1.00 0.00 131 MET A CA 10
ATOM 11261 C C . MET A 1 54 ? 8.219 -5.555 -12.026 1.00 0.00 131 MET A C 10
ATOM 11262 O O . MET A 1 54 ? 7.338 -6.279 -12.494 1.00 0.00 131 MET A O 10
ATOM 11276 N N . HIS A 1 55 ? 9.045 -5.980 -11.060 1.00 0.00 132 HIS A N 10
ATOM 11277 C CA . HIS A 1 55 ? 9.036 -7.316 -10.435 1.00 0.00 132 HIS A CA 10
ATOM 11278 C C . HIS A 1 55 ? 8.689 -7.266 -8.931 1.00 0.00 132 HIS A C 10
ATOM 11279 O O . HIS A 1 55 ? 8.827 -8.273 -8.234 1.00 0.00 132 HIS A O 10
ATOM 11293 N N . ILE A 1 56 ? 8.233 -6.112 -8.427 1.00 0.00 133 ILE A N 10
ATOM 11294 C CA . ILE A 1 56 ? 7.959 -5.840 -7.005 1.00 0.00 133 ILE A CA 10
ATOM 11295 C C . ILE A 1 56 ? 6.565 -5.196 -6.860 1.00 0.00 133 ILE A C 10
ATOM 11296 O O . ILE A 1 56 ? 6.138 -4.397 -7.698 1.00 0.00 133 ILE A O 10
ATOM 11312 N N . LYS A 1 57 ? 5.852 -5.540 -5.783 1.00 0.00 134 LYS A N 10
ATOM 11313 C CA . LYS A 1 57 ? 4.480 -5.119 -5.453 1.00 0.00 134 LYS A CA 10
ATOM 11314 C C . LYS A 1 57 ? 4.345 -4.805 -3.960 1.00 0.00 134 LYS A C 10
ATOM 11315 O O . LYS A 1 57 ? 5.034 -5.379 -3.116 1.00 0.00 134 LYS A O 10
ATOM 11334 N N . ALA A 1 58 ? 3.408 -3.921 -3.633 1.00 0.00 135 ALA A N 10
ATOM 11335 C CA . ALA A 1 58 ? 3.007 -3.650 -2.254 1.00 0.00 135 ALA A CA 10
ATOM 11336 C C . ALA A 1 58 ? 2.328 -4.876 -1.605 1.00 0.00 135 ALA A C 10
ATOM 11337 O O . ALA A 1 58 ? 1.799 -5.756 -2.293 1.00 0.00 135 ALA A O 10
ATOM 11344 N N . MET A 1 59 ? 2.309 -4.911 -0.271 1.00 0.00 136 MET A N 10
ATOM 11345 C CA . MET A 1 59 ? 1.535 -5.889 0.509 1.00 0.00 136 MET A CA 10
ATOM 11346 C C . MET A 1 59 ? 0.010 -5.767 0.259 1.00 0.00 136 MET A C 10
ATOM 11347 O O . MET A 1 59 ? -0.461 -4.698 -0.145 1.00 0.00 136 MET A O 10
ATOM 11361 N N . PRO A 1 60 ? -0.785 -6.829 0.514 1.00 0.00 137 PRO A N 10
ATOM 11362 C CA . PRO A 1 60 ? -2.210 -6.912 0.138 1.00 0.00 137 PRO A CA 10
ATOM 11363 C C . PRO A 1 60 ? -3.191 -6.068 0.982 1.00 0.00 137 PRO A C 10
ATOM 11364 O O . PRO A 1 60 ? -4.408 -6.219 0.865 1.00 0.00 137 PRO A O 10
ATOM 11375 N N . GLU A 1 61 ? -2.672 -5.198 1.846 1.00 0.00 138 GLU A N 10
ATOM 11376 C CA . GLU A 1 61 ? -3.410 -4.408 2.854 1.00 0.00 138 GLU A CA 10
ATOM 11377 C C . GLU A 1 61 ? -4.080 -5.297 3.933 1.00 0.00 138 GLU A C 10
ATOM 11378 O O . GLU A 1 61 ? -5.101 -4.948 4.529 1.00 0.00 138 GLU A O 10
ATOM 11390 N N . ASP A 1 62 ? -3.483 -6.467 4.185 1.00 0.00 139 ASP A N 10
ATOM 11391 C CA . ASP A 1 62 ? -3.919 -7.468 5.173 1.00 0.00 139 ASP A CA 10
ATOM 11392 C C . ASP A 1 62 ? -2.748 -8.043 6.002 1.00 0.00 139 ASP A C 10
ATOM 11393 O O . ASP A 1 62 ? -2.932 -8.393 7.170 1.00 0.00 139 ASP A O 10
ATOM 11402 N N . ALA A 1 63 ? -1.532 -8.087 5.440 1.00 0.00 140 ALA A N 10
ATOM 11403 C CA . ALA A 1 63 ? -0.300 -8.402 6.166 1.00 0.00 140 ALA A CA 10
ATOM 11404 C C . ALA A 1 63 ? 0.038 -7.302 7.197 1.00 0.00 140 ALA A C 10
ATOM 11405 O O . ALA A 1 63 ? 0.185 -6.128 6.837 1.00 0.00 140 ALA A O 10
ATOM 11412 N N . LYS A 1 64 ? 0.164 -7.679 8.478 1.00 0.00 141 LYS A N 10
ATOM 11413 C CA . LYS A 1 64 ? 0.457 -6.780 9.615 1.00 0.00 141 LYS A CA 10
ATOM 11414 C C . LYS A 1 64 ? 1.157 -7.541 10.752 1.00 0.00 141 LYS A C 10
ATOM 11415 O O . LYS A 1 64 ? 0.976 -8.754 10.891 1.00 0.00 141 LYS A O 10
ATOM 11434 N N . GLY A 1 65 ? 1.948 -6.841 11.567 1.00 0.00 142 GLY A N 10
ATOM 11435 C CA . GLY A 1 65 ? 2.723 -7.424 12.672 1.00 0.00 142 GLY A CA 10
ATOM 11436 C C . GLY A 1 65 ? 3.305 -6.368 13.617 1.00 0.00 142 GLY A C 10
ATOM 11437 O O . GLY A 1 65 ? 2.724 -5.294 13.790 1.00 0.00 142 GLY A O 10
ATOM 11441 N N . GLN A 1 66 ? 4.440 -6.670 14.251 1.00 0.00 143 GLN A N 10
ATOM 11442 C CA . GLN A 1 66 ? 5.229 -5.682 14.997 1.00 0.00 143 GLN A CA 10
ATOM 11443 C C . GLN A 1 66 ? 5.905 -4.716 14.003 1.00 0.00 143 GLN A C 10
ATOM 11444 O O . GLN A 1 66 ? 6.844 -5.092 13.297 1.00 0.00 143 GLN A O 10
ATOM 11458 N N . ASP A 1 67 ? 5.398 -3.485 13.907 1.00 0.00 144 ASP A N 10
ATOM 11459 C CA . ASP A 1 67 ? 5.785 -2.488 12.895 1.00 0.00 144 ASP A CA 10
ATOM 11460 C C . ASP A 1 67 ? 5.686 -1.031 13.411 1.00 0.00 144 ASP A C 10
ATOM 11461 O O . ASP A 1 67 ? 5.381 -0.784 14.583 1.00 0.00 144 ASP A O 10
ATOM 11470 N N . TRP A 1 68 ? 5.973 -0.065 12.529 1.00 0.00 145 TRP A N 10
ATOM 11471 C CA . TRP A 1 68 ? 6.149 1.362 12.849 1.00 0.00 145 TRP A CA 10
ATOM 11472 C C . TRP A 1 68 ? 5.333 2.276 11.913 1.00 0.00 145 TRP A C 10
ATOM 11473 O O . TRP A 1 68 ? 5.793 3.346 11.506 1.00 0.00 145 TRP A O 10
ATOM 11494 N N . ILE A 1 69 ? 4.115 1.855 11.549 1.00 0.00 146 ILE A N 10
ATOM 11495 C CA . ILE A 1 69 ? 3.168 2.643 10.726 1.00 0.00 146 ILE A CA 10
ATOM 11496 C C . ILE A 1 69 ? 2.790 4.010 11.338 1.00 0.00 146 ILE A C 10
ATOM 11497 O O . ILE A 1 69 ? 2.365 4.913 10.613 1.00 0.00 146 ILE A O 10
ATOM 11513 N N . ALA A 1 70 ? 2.980 4.179 12.650 1.00 0.00 147 ALA A N 10
ATOM 11514 C CA . ALA A 1 70 ? 2.892 5.446 13.376 1.00 0.00 147 ALA A CA 10
ATOM 11515 C C . ALA A 1 70 ? 3.896 5.456 14.547 1.00 0.00 147 ALA A C 10
ATOM 11516 O O . ALA A 1 70 ? 4.047 4.456 15.257 1.00 0.00 147 ALA A O 10
ATOM 11523 N N . LEU A 1 71 ? 4.592 6.583 14.738 1.00 0.00 148 LEU A N 10
ATOM 11524 C CA . LEU A 1 71 ? 5.688 6.752 15.706 1.00 0.00 148 LEU A CA 10
ATOM 11525 C C . LEU A 1 71 ? 5.845 8.209 16.202 1.00 0.00 148 LEU A C 10
ATOM 11526 O O . LEU A 1 71 ? 6.929 8.620 16.626 1.00 0.00 148 LEU A O 10
ATOM 11542 N N . VAL A 1 72 ? 4.774 9.008 16.121 1.00 0.00 149 VAL A N 10
ATOM 11543 C CA . VAL A 1 72 ? 4.773 10.469 16.340 1.00 0.00 149 VAL A CA 10
ATOM 11544 C C . VAL A 1 72 ? 3.555 10.922 17.163 1.00 0.00 149 VAL A C 10
ATOM 11545 O O . VAL A 1 72 ? 2.522 10.244 17.194 1.00 0.00 149 VAL A O 10
ATOM 11558 N N . LYS A 1 73 ? 3.682 12.066 17.850 1.00 0.00 150 LYS A N 10
ATOM 11559 C CA . LYS A 1 73 ? 2.639 12.694 18.683 1.00 0.00 150 LYS A CA 10
ATOM 11560 C C . LYS A 1 73 ? 1.334 12.947 17.905 1.00 0.00 150 LYS A C 10
ATOM 11561 O O . LYS A 1 73 ? 1.368 13.362 16.742 1.00 0.00 150 LYS A O 10
ATOM 11580 N N . ALA A 1 74 ? 0.195 12.734 18.571 1.00 0.00 151 ALA A N 10
ATOM 11581 C CA . ALA A 1 74 ? -1.168 12.930 18.054 1.00 0.00 151 ALA A CA 10
ATOM 11582 C C . ALA A 1 74 ? -2.146 13.364 19.167 1.00 0.00 151 ALA A C 10
ATOM 11583 O O . ALA A 1 74 ? -2.072 12.814 20.292 1.00 0.00 151 ALA A O 10
ATOM 11591 N N . GLY A 1 1 ? 6.926 3.316 -17.811 1.00 0.00 78 GLY A N 11
ATOM 11592 C CA . GLY A 1 1 ? 5.588 3.647 -17.283 1.00 0.00 78 GLY A CA 11
ATOM 11593 C C . GLY A 1 1 ? 5.639 3.913 -15.788 1.00 0.00 78 GLY A C 11
ATOM 11594 O O . GLY A 1 1 ? 6.203 3.113 -15.036 1.00 0.00 78 GLY A O 11
ATOM 11600 N N . SER A 1 2 ? 5.039 5.024 -15.351 1.00 0.00 79 SER A N 11
ATOM 11601 C CA . SER A 1 2 ? 5.013 5.499 -13.953 1.00 0.00 79 SER A CA 11
ATOM 11602 C C . SER A 1 2 ? 3.670 6.163 -13.605 1.00 0.00 79 SER A C 11
ATOM 11603 O O . SER A 1 2 ? 2.902 6.540 -14.497 1.00 0.00 79 SER A O 11
ATOM 11611 N N . SER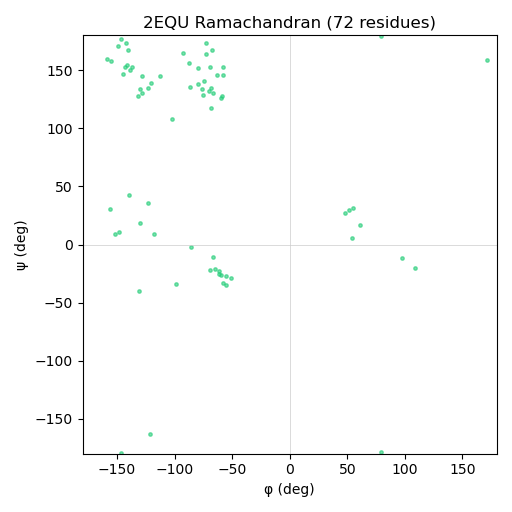 A 1 3 ? 3.387 6.327 -12.309 1.00 0.00 80 SER A N 11
ATOM 11612 C CA . SER A 1 3 ? 2.178 6.997 -11.795 1.00 0.00 80 SER A CA 11
ATOM 11613 C C . SER A 1 3 ? 2.053 8.456 -12.267 1.00 0.00 80 SER A C 11
ATOM 11614 O O . SER A 1 3 ? 3.054 9.160 -12.433 1.00 0.00 80 SER A O 11
ATOM 11622 N N . GLY A 1 4 ? 0.814 8.936 -12.433 1.00 0.00 81 GLY A N 11
ATOM 11623 C CA . GLY A 1 4 ? 0.510 10.311 -12.861 1.00 0.00 81 GLY A CA 11
ATOM 11624 C C . GLY A 1 4 ? 0.663 11.380 -11.766 1.00 0.00 81 GLY A C 11
ATOM 11625 O O . GLY A 1 4 ? 0.677 12.576 -12.071 1.00 0.00 81 GLY A O 11
ATOM 11629 N N . SER A 1 5 ? 0.794 10.968 -10.502 1.00 0.00 82 SER A N 11
ATOM 11630 C CA . SER A 1 5 ? 0.972 11.833 -9.324 1.00 0.00 82 SER A CA 11
ATOM 11631 C C . SER A 1 5 ? 1.749 11.125 -8.200 1.00 0.00 82 SER A C 11
ATOM 11632 O O . SER A 1 5 ? 1.937 9.903 -8.224 1.00 0.00 82 SER A O 11
ATOM 11640 N N . SER A 1 6 ? 2.219 11.897 -7.214 1.00 0.00 83 SER A N 11
ATOM 11641 C CA . SER A 1 6 ? 2.894 11.400 -6.004 1.00 0.00 83 SER A CA 11
ATOM 11642 C C . SER A 1 6 ? 1.947 10.671 -5.029 1.00 0.00 83 SER A C 11
ATOM 11643 O O . SER A 1 6 ? 0.717 10.729 -5.149 1.00 0.00 83 SER A O 11
ATOM 11651 N N . GLY A 1 7 ? 2.523 9.969 -4.048 1.00 0.00 84 GLY A N 11
ATOM 11652 C CA . GLY A 1 7 ? 1.807 9.134 -3.074 1.00 0.00 84 GLY A CA 11
ATOM 11653 C C . GLY A 1 7 ? 2.758 8.500 -2.052 1.00 0.00 84 GLY A C 11
ATOM 11654 O O . GLY A 1 7 ? 3.692 9.156 -1.580 1.00 0.00 84 GLY A O 11
ATOM 11658 N N . PHE A 1 8 ? 2.531 7.228 -1.711 1.00 0.00 85 PHE A N 11
ATOM 11659 C CA . PHE A 1 8 ? 3.467 6.412 -0.921 1.00 0.00 85 PHE A CA 11
ATOM 11660 C C . PHE A 1 8 ? 4.859 6.291 -1.580 1.00 0.00 85 PHE A C 11
ATOM 11661 O O . PHE A 1 8 ? 5.006 6.424 -2.799 1.00 0.00 85 PHE A O 11
ATOM 11678 N N . ASP A 1 9 ? 5.873 5.947 -0.781 1.00 0.00 86 ASP A N 11
ATOM 11679 C CA . ASP A 1 9 ? 7.240 5.635 -1.223 1.00 0.00 86 ASP A CA 11
ATOM 11680 C C . ASP A 1 9 ? 7.830 4.472 -0.406 1.00 0.00 86 ASP A C 11
ATOM 11681 O O . ASP A 1 9 ? 7.590 4.351 0.802 1.00 0.00 86 ASP A O 11
ATOM 11690 N N . PHE A 1 10 ? 8.631 3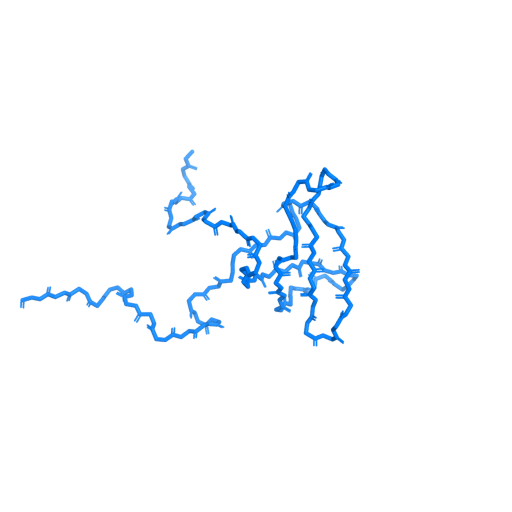.628 -1.061 1.00 0.00 87 PHE A N 11
ATOM 11691 C CA . PHE A 1 10 ? 9.430 2.586 -0.407 1.00 0.00 87 PHE A CA 11
ATOM 11692 C C . PHE A 1 10 ? 10.589 3.175 0.423 1.00 0.00 87 PHE A C 11
ATOM 11693 O O . PHE A 1 10 ? 11.032 4.307 0.198 1.00 0.00 87 PHE A O 11
ATOM 11710 N N . LYS A 1 11 ? 11.114 2.373 1.358 1.00 0.00 88 LYS A N 11
ATOM 11711 C CA . LYS A 1 11 ? 12.302 2.666 2.178 1.00 0.00 88 LYS A CA 11
ATOM 11712 C C . LYS A 1 11 ? 13.058 1.382 2.541 1.00 0.00 88 LYS A C 11
ATOM 11713 O O . LYS A 1 11 ? 12.493 0.289 2.492 1.00 0.00 88 LYS A O 11
ATOM 11732 N N . ALA A 1 12 ? 14.332 1.504 2.908 1.00 0.00 89 ALA A N 11
ATOM 11733 C CA . ALA A 1 12 ? 15.139 0.366 3.356 1.00 0.00 89 ALA A CA 11
ATOM 11734 C C . ALA A 1 12 ? 14.521 -0.291 4.610 1.00 0.00 89 ALA A C 11
ATOM 11735 O O . ALA A 1 12 ? 14.193 0.390 5.586 1.00 0.00 89 ALA A O 11
ATOM 11742 N N . GLY A 1 13 ? 14.334 -1.611 4.564 1.00 0.00 90 GLY A N 11
ATOM 11743 C CA . GLY A 1 13 ? 13.662 -2.412 5.593 1.00 0.00 90 GLY A CA 11
ATOM 11744 C C . GLY A 1 13 ? 12.160 -2.633 5.351 1.00 0.00 90 GLY A C 11
ATOM 11745 O O . GLY A 1 13 ? 11.555 -3.455 6.040 1.00 0.00 90 GLY A O 11
ATOM 11749 N N . GLU A 1 14 ? 11.544 -1.931 4.391 1.00 0.00 91 GLU A N 11
ATOM 11750 C CA . GLU A 1 14 ? 10.130 -2.114 4.029 1.00 0.00 91 GLU A CA 11
ATOM 11751 C C . GLU A 1 14 ? 9.878 -3.500 3.413 1.00 0.00 91 GLU A C 11
ATOM 11752 O O . GLU A 1 14 ? 10.599 -3.931 2.509 1.00 0.00 91 GLU A O 11
ATOM 11764 N N . GLU A 1 15 ? 8.844 -4.195 3.890 1.00 0.00 92 GLU A N 11
ATOM 11765 C CA . GLU A 1 15 ? 8.443 -5.517 3.393 1.00 0.00 92 GLU A CA 11
ATOM 11766 C C . GLU A 1 15 ? 7.615 -5.400 2.102 1.00 0.00 92 GLU A C 11
ATOM 11767 O O . GLU A 1 15 ? 6.803 -4.483 1.937 1.00 0.00 92 GLU A O 11
ATOM 11779 N N . VAL A 1 16 ? 7.815 -6.347 1.185 1.00 0.00 93 VAL A N 11
ATOM 11780 C CA . VAL A 1 16 ? 7.272 -6.351 -0.182 1.00 0.00 93 VAL A CA 11
ATOM 11781 C C . VAL A 1 16 ? 7.027 -7.777 -0.689 1.00 0.00 93 VAL A C 11
ATOM 11782 O O . VAL A 1 16 ? 7.487 -8.761 -0.104 1.00 0.00 93 VAL A O 11
ATOM 11795 N N . LEU A 1 17 ? 6.338 -7.878 -1.824 1.00 0.00 94 LEU A N 11
ATOM 11796 C CA . LEU A 1 17 ? 6.183 -9.098 -2.615 1.00 0.00 94 LEU A CA 11
ATOM 11797 C C . LEU A 1 17 ? 6.930 -8.911 -3.941 1.00 0.00 94 LEU A C 11
ATOM 11798 O O . LEU A 1 17 ? 6.899 -7.820 -4.513 1.00 0.00 94 LEU A O 11
ATOM 11814 N N . ALA A 1 18 ? 7.592 -9.948 -4.454 1.00 0.00 95 ALA A N 11
ATOM 11815 C CA . ALA A 1 18 ? 8.368 -9.834 -5.691 1.00 0.00 95 ALA A CA 11
ATOM 11816 C C . ALA A 1 18 ? 8.487 -11.167 -6.447 1.00 0.00 95 ALA A C 11
ATOM 11817 O O . ALA A 1 18 ? 8.444 -12.250 -5.852 1.00 0.00 95 ALA A O 11
ATOM 11824 N N . ARG A 1 19 ? 8.622 -11.075 -7.777 1.00 0.00 96 ARG A N 11
ATOM 11825 C CA . ARG A 1 19 ? 8.731 -12.219 -8.693 1.00 0.00 96 ARG A CA 11
ATOM 11826 C C . ARG A 1 19 ? 10.169 -12.748 -8.712 1.00 0.00 96 ARG A C 11
ATOM 11827 O O . ARG A 1 19 ? 11.084 -12.051 -9.157 1.00 0.00 96 ARG A O 11
ATOM 11848 N N . TRP A 1 20 ? 10.368 -13.964 -8.208 1.00 0.00 97 TRP A N 11
ATOM 11849 C CA . TRP A 1 20 ? 11.684 -14.606 -8.087 1.00 0.00 97 TRP A CA 11
ATOM 11850 C C . TRP A 1 20 ? 12.007 -15.501 -9.305 1.00 0.00 97 TRP A C 11
ATOM 11851 O O . TRP A 1 20 ? 11.418 -15.343 -10.378 1.00 0.00 97 TRP A O 11
ATOM 11872 N N . THR A 1 21 ? 12.943 -16.449 -9.161 1.00 0.00 98 THR A N 11
ATOM 11873 C CA . THR A 1 21 ? 13.236 -17.501 -10.165 1.00 0.00 98 THR A CA 11
ATOM 11874 C C . THR A 1 21 ? 12.037 -18.432 -10.458 1.00 0.00 98 THR A C 11
ATOM 11875 O O . THR A 1 21 ? 12.029 -19.171 -11.444 1.00 0.00 98 THR A O 11
ATOM 11886 N N . ASP A 1 22 ? 10.991 -18.361 -9.628 1.00 0.00 99 ASP A N 11
ATOM 11887 C CA . ASP A 1 22 ? 9.702 -19.048 -9.758 1.00 0.00 99 ASP A CA 11
ATOM 11888 C C . ASP A 1 22 ? 8.551 -18.015 -9.788 1.00 0.00 99 ASP A C 11
ATOM 11889 O O . ASP A 1 22 ? 8.661 -16.930 -9.212 1.00 0.00 99 ASP A O 11
ATOM 11898 N N . CYS A 1 23 ? 7.457 -18.335 -10.486 1.00 0.00 100 CYS A N 11
ATOM 11899 C CA . CYS A 1 23 ? 6.376 -17.393 -10.812 1.00 0.00 100 CYS A CA 11
ATOM 11900 C C . CYS A 1 23 ? 5.534 -16.880 -9.623 1.00 0.00 100 CYS A C 11
ATOM 11901 O O . CYS A 1 23 ? 4.834 -15.873 -9.772 1.00 0.00 100 CYS A O 11
ATOM 11909 N N . ARG A 1 24 ? 5.573 -17.543 -8.458 1.00 0.00 101 ARG A N 11
ATOM 11910 C CA . ARG A 1 24 ? 4.888 -17.087 -7.233 1.00 0.00 101 ARG A CA 11
ATOM 11911 C C . ARG A 1 24 ? 5.532 -15.812 -6.663 1.00 0.00 101 ARG A C 11
ATOM 11912 O O . ARG A 1 24 ? 6.716 -15.536 -6.863 1.00 0.00 101 ARG A O 11
ATOM 11933 N N . TYR A 1 25 ? 4.740 -15.057 -5.901 1.00 0.00 102 TYR A N 11
ATOM 11934 C CA . TYR A 1 25 ? 5.133 -13.797 -5.262 1.00 0.00 102 TYR A CA 11
ATOM 11935 C C . TYR A 1 25 ? 5.434 -14.027 -3.774 1.00 0.00 102 TYR A C 11
ATOM 11936 O O . TYR A 1 25 ? 4.583 -13.834 -2.902 1.00 0.00 102 TYR A O 11
ATOM 11954 N N . TYR A 1 26 ? 6.642 -14.518 -3.498 1.00 0.00 103 TYR A N 11
ATOM 11955 C CA . TYR A 1 26 ? 7.119 -14.841 -2.148 1.00 0.00 103 TYR A CA 11
ATOM 11956 C C . TYR A 1 26 ? 7.396 -13.570 -1.309 1.00 0.00 103 TYR A C 11
ATOM 11957 O O . TYR A 1 26 ? 7.707 -12.515 -1.880 1.00 0.00 103 TYR A O 11
ATOM 11975 N N . PRO A 1 27 ? 7.312 -13.647 0.035 1.00 0.00 104 PRO A N 11
ATOM 11976 C CA . PRO A 1 27 ? 7.574 -12.511 0.919 1.00 0.00 104 PRO A CA 11
ATOM 11977 C C . PRO A 1 27 ? 9.063 -12.132 0.962 1.00 0.00 104 PRO A C 11
ATOM 11978 O O . PRO A 1 27 ? 9.949 -12.990 1.055 1.00 0.00 104 PRO A O 11
ATOM 11989 N N . ALA A 1 28 ? 9.326 -10.828 0.931 1.00 0.00 105 ALA A N 11
ATOM 11990 C CA . ALA A 1 28 ? 10.659 -10.230 0.916 1.00 0.00 105 ALA A CA 11
ATOM 11991 C C . ALA A 1 28 ? 10.669 -8.847 1.600 1.00 0.00 105 ALA A C 11
ATOM 11992 O O . ALA A 1 28 ? 9.644 -8.365 2.089 1.00 0.00 105 ALA A O 11
ATOM 11999 N N . LYS A 1 29 ? 11.831 -8.191 1.614 1.00 0.00 106 LYS A N 11
ATOM 12000 C CA . LYS A 1 29 ? 12.011 -6.787 2.014 1.00 0.00 106 LYS A CA 11
ATOM 12001 C C . LYS A 1 29 ? 13.071 -6.097 1.154 1.00 0.00 106 LYS A C 11
ATOM 12002 O O . LYS A 1 29 ? 13.961 -6.756 0.612 1.00 0.00 106 LYS A O 11
ATOM 12021 N N . ILE A 1 30 ? 12.977 -4.777 1.029 1.00 0.00 107 ILE A N 11
ATOM 12022 C CA . ILE A 1 30 ? 13.938 -3.948 0.289 1.00 0.00 107 ILE A CA 11
ATOM 12023 C C . ILE A 1 30 ? 15.151 -3.639 1.180 1.00 0.00 107 ILE A C 11
ATOM 12024 O O . ILE A 1 30 ? 15.004 -3.224 2.328 1.00 0.00 107 ILE A O 11
ATOM 12040 N N . GLU A 1 31 ? 16.352 -3.804 0.631 1.00 0.00 108 GLU A N 11
ATOM 12041 C CA . GLU A 1 31 ? 17.638 -3.583 1.310 1.00 0.00 108 GLU A CA 11
ATOM 12042 C C . GLU A 1 31 ? 18.323 -2.272 0.879 1.00 0.00 108 GLU A C 11
ATOM 12043 O O . GLU A 1 31 ? 19.026 -1.660 1.685 1.00 0.00 108 GLU A O 11
ATOM 12055 N N . ALA A 1 32 ? 18.107 -1.824 -0.365 1.00 0.00 109 ALA A N 11
ATOM 12056 C CA . ALA A 1 32 ? 18.638 -0.564 -0.902 1.00 0.00 109 ALA A CA 11
ATOM 12057 C C . ALA A 1 32 ? 17.784 -0.017 -2.064 1.00 0.00 109 ALA A C 11
ATOM 12058 O O . ALA A 1 32 ? 17.111 -0.774 -2.771 1.00 0.00 109 ALA A O 11
ATOM 12065 N N . ILE A 1 33 ? 17.835 1.306 -2.267 1.00 0.00 110 ILE A N 11
ATOM 12066 C CA . ILE A 1 33 ? 16.995 2.073 -3.206 1.00 0.00 110 ILE A CA 11
ATOM 12067 C C . ILE A 1 33 ? 17.823 3.183 -3.868 1.00 0.00 110 ILE A C 11
ATOM 12068 O O . ILE A 1 33 ? 18.630 3.841 -3.203 1.00 0.00 110 ILE A O 11
ATOM 12084 N N . ASN A 1 34 ? 17.586 3.431 -5.159 1.00 0.00 111 ASN A N 11
ATOM 12085 C CA . ASN A 1 34 ? 18.097 4.607 -5.876 1.00 0.00 111 ASN A CA 11
ATOM 12086 C C . ASN A 1 34 ? 17.177 4.993 -7.058 1.00 0.00 111 ASN A C 11
ATOM 12087 O O . ASN A 1 34 ? 16.444 4.156 -7.591 1.00 0.00 111 ASN A O 11
ATOM 12098 N N . LYS A 1 35 ? 17.246 6.258 -7.499 1.00 0.00 112 LYS A N 11
ATOM 12099 C CA . LYS A 1 35 ? 16.579 6.757 -8.720 1.00 0.00 112 LYS A CA 11
ATOM 12100 C C . LYS A 1 35 ? 17.162 6.153 -10.013 1.00 0.00 112 LYS A C 11
ATOM 12101 O O . LYS A 1 35 ? 16.461 6.036 -11.018 1.00 0.00 112 LYS A O 11
ATOM 12120 N N . GLU A 1 36 ? 18.429 5.740 -9.973 1.00 0.00 113 GLU A N 11
ATOM 12121 C CA . GLU A 1 36 ? 19.211 5.192 -11.094 1.00 0.00 113 GLU A CA 11
ATOM 12122 C C . GLU A 1 36 ? 20.011 3.957 -10.625 1.00 0.00 113 GLU A C 11
ATOM 12123 O O . GLU A 1 36 ? 21.242 3.971 -10.539 1.00 0.00 113 GLU A O 11
ATOM 12135 N N . GLY A 1 37 ? 19.300 2.902 -10.217 1.00 0.00 114 GLY A N 11
ATOM 12136 C CA . GLY A 1 37 ? 19.853 1.704 -9.594 1.00 0.00 114 GLY A CA 11
ATOM 12137 C C . GLY A 1 37 ? 18.727 0.804 -9.085 1.00 0.00 114 GLY A C 11
ATOM 12138 O O . GLY A 1 37 ? 17.903 1.222 -8.268 1.00 0.00 114 GLY A O 11
ATOM 12142 N N . THR A 1 38 ? 18.689 -0.423 -9.599 1.00 0.00 115 THR A N 11
ATOM 12143 C CA . THR A 1 38 ? 17.781 -1.516 -9.183 1.00 0.00 115 THR A CA 11
ATOM 12144 C C . THR A 1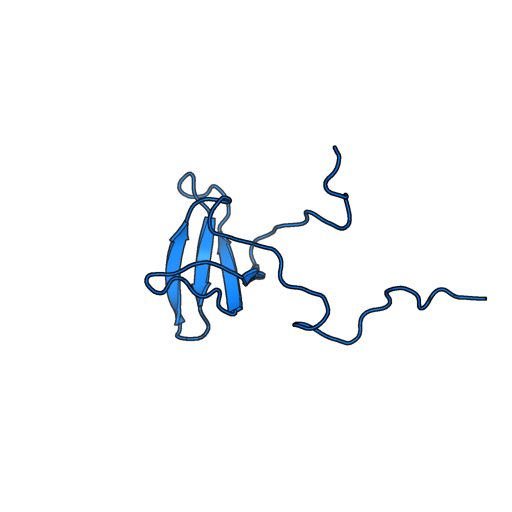 38 ? 17.642 -1.663 -7.663 1.00 0.00 115 THR A C 11
ATOM 12145 O O . THR A 1 38 ? 18.585 -1.447 -6.894 1.00 0.00 115 THR A O 11
ATOM 12156 N N . PHE A 1 39 ? 16.450 -2.072 -7.229 1.00 0.00 116 PHE A N 11
ATOM 12157 C CA . PHE A 1 39 ? 16.116 -2.313 -5.828 1.00 0.00 116 PHE A CA 11
ATOM 12158 C C . PHE A 1 39 ? 16.783 -3.606 -5.347 1.00 0.00 116 PHE A C 11
ATOM 12159 O O . PHE A 1 39 ? 16.417 -4.698 -5.793 1.00 0.00 116 PHE A O 11
ATOM 12176 N N . THR A 1 40 ? 17.771 -3.508 -4.457 1.00 0.00 117 THR A N 11
ATOM 12177 C CA . THR A 1 40 ? 18.315 -4.684 -3.756 1.00 0.00 117 THR A CA 11
ATOM 12178 C C . THR A 1 40 ? 17.244 -5.214 -2.802 1.00 0.00 117 THR A C 11
ATOM 12179 O O . THR A 1 40 ? 16.601 -4.429 -2.101 1.00 0.00 117 THR A O 11
ATOM 12190 N N . VAL A 1 41 ? 17.042 -6.530 -2.756 1.00 0.00 118 VAL A N 11
ATOM 12191 C CA . VAL A 1 41 ? 15.968 -7.187 -1.992 1.00 0.00 118 VAL A CA 11
ATOM 12192 C C . VAL A 1 41 ? 16.464 -8.465 -1.313 1.00 0.00 118 VAL A C 11
ATOM 12193 O O . VAL A 1 41 ? 17.342 -9.155 -1.834 1.00 0.00 118 VAL A O 11
ATOM 12206 N N . GLN A 1 42 ? 15.861 -8.799 -0.171 1.00 0.00 119 GLN A N 11
ATOM 12207 C CA . GLN A 1 42 ? 16.133 -10.013 0.602 1.00 0.00 119 GLN A CA 11
ATOM 12208 C C . GLN A 1 42 ? 14.829 -10.773 0.872 1.00 0.00 119 GLN A C 11
ATOM 12209 O O . GLN A 1 42 ? 13.878 -10.210 1.418 1.00 0.00 119 GLN A O 11
ATOM 12223 N N . PHE A 1 43 ? 14.789 -12.053 0.501 1.00 0.00 120 PHE A N 11
ATOM 12224 C CA . PHE A 1 43 ? 13.634 -12.933 0.712 1.00 0.00 120 PHE A CA 11
ATOM 12225 C C . PHE A 1 43 ? 13.687 -13.619 2.085 1.00 0.00 120 PHE A C 11
ATOM 12226 O O . PHE A 1 43 ? 14.741 -13.678 2.726 1.00 0.00 120 PHE A O 11
ATOM 12243 N N . TYR A 1 44 ? 12.543 -14.142 2.538 1.00 0.00 121 TYR A N 11
ATOM 12244 C CA . TYR A 1 44 ? 12.367 -14.765 3.860 1.00 0.00 121 TYR A CA 11
ATOM 12245 C C . TYR A 1 44 ? 13.391 -15.870 4.200 1.00 0.00 121 TYR A C 11
ATOM 12246 O O . TYR A 1 44 ? 13.724 -16.068 5.371 1.00 0.00 121 TYR A O 11
ATOM 12264 N N . ASP A 1 45 ? 13.908 -16.579 3.192 1.00 0.00 122 ASP A N 11
ATOM 12265 C CA . ASP A 1 45 ? 14.912 -17.640 3.342 1.00 0.00 122 ASP A CA 11
ATOM 12266 C C . ASP A 1 45 ? 16.348 -17.130 3.606 1.00 0.00 122 ASP A C 11
ATOM 12267 O O . ASP A 1 45 ? 17.181 -17.881 4.123 1.00 0.00 122 ASP A O 11
ATOM 12276 N N . GLY A 1 46 ? 16.642 -15.864 3.275 1.00 0.00 123 GLY A N 11
ATOM 12277 C CA . GLY A 1 46 ? 17.915 -15.181 3.544 1.00 0.00 123 GLY A CA 11
ATOM 12278 C C . GLY A 1 46 ? 18.664 -14.666 2.304 1.00 0.00 123 GLY A C 11
ATOM 12279 O O . GLY A 1 46 ? 19.473 -13.744 2.438 1.00 0.00 123 GLY A O 11
ATOM 12283 N N . VAL A 1 47 ? 18.417 -15.229 1.112 1.00 0.00 124 VAL A N 11
ATOM 12284 C CA . VAL A 1 47 ? 19.085 -14.850 -0.156 1.00 0.00 124 VAL A CA 11
ATOM 12285 C C . VAL A 1 47 ? 18.898 -13.367 -0.519 1.00 0.00 124 VAL A C 11
ATOM 12286 O O . VAL A 1 47 ? 17.847 -12.784 -0.240 1.00 0.00 124 VAL A O 11
ATOM 12299 N N . ILE A 1 48 ? 19.899 -12.772 -1.182 1.00 0.00 125 ILE A N 11
ATOM 12300 C CA . ILE A 1 48 ? 19.918 -11.359 -1.604 1.00 0.00 125 ILE A CA 11
ATOM 12301 C C . ILE A 1 48 ? 20.300 -11.253 -3.090 1.00 0.00 125 ILE A C 11
ATOM 12302 O O . ILE A 1 48 ? 21.333 -11.778 -3.513 1.00 0.00 125 ILE A O 11
ATOM 12318 N N . ARG A 1 49 ? 19.474 -10.538 -3.864 1.00 0.00 126 ARG A N 11
ATOM 12319 C CA . ARG A 1 49 ? 19.684 -10.137 -5.275 1.00 0.00 126 ARG A CA 11
ATOM 12320 C C . ARG A 1 49 ? 19.101 -8.727 -5.500 1.00 0.00 126 ARG A C 11
ATOM 12321 O O . ARG A 1 49 ? 18.734 -8.048 -4.540 1.00 0.00 126 ARG A O 11
ATOM 12342 N N . CYS A 1 50 ? 18.992 -8.280 -6.751 1.00 0.00 127 CYS A N 11
ATOM 12343 C CA . CYS A 1 50 ? 18.328 -7.028 -7.129 1.00 0.00 127 CYS A CA 11
ATOM 12344 C C . CYS A 1 50 ? 17.275 -7.240 -8.228 1.00 0.00 127 CYS A C 11
ATOM 12345 O O . CYS A 1 50 ? 17.409 -8.129 -9.073 1.00 0.00 127 CYS A O 11
ATOM 12353 N N . LEU A 1 51 ? 16.243 -6.393 -8.230 1.00 0.00 128 LEU A N 11
ATOM 12354 C CA . LEU A 1 51 ? 15.110 -6.430 -9.163 1.00 0.00 128 LEU A CA 11
ATOM 12355 C C . LEU A 1 51 ? 14.673 -5.013 -9.579 1.00 0.00 128 LEU A C 11
ATOM 12356 O O . LEU A 1 51 ? 15.008 -4.012 -8.938 1.00 0.00 128 LEU A O 11
ATOM 12372 N N . LYS A 1 52 ? 13.905 -4.939 -10.669 1.00 0.00 129 LYS A N 11
ATOM 12373 C CA . LYS A 1 52 ? 13.256 -3.716 -11.166 1.00 0.00 129 LYS A CA 11
ATOM 12374 C C . LYS A 1 52 ? 11.870 -3.543 -10.535 1.00 0.00 129 LYS A C 11
ATOM 12375 O O . LYS A 1 52 ? 11.209 -4.524 -10.192 1.00 0.00 129 LYS A O 11
ATOM 12394 N N . ARG A 1 53 ? 11.378 -2.300 -10.482 1.00 0.00 130 ARG A N 11
ATOM 12395 C CA . ARG A 1 53 ? 9.997 -1.947 -10.080 1.00 0.00 130 ARG A CA 11
ATOM 12396 C C . ARG A 1 53 ? 8.893 -2.728 -10.813 1.00 0.00 130 ARG A C 11
ATOM 12397 O O . ARG A 1 53 ? 7.831 -2.970 -10.245 1.00 0.00 130 ARG A O 11
ATOM 12418 N N . MET A 1 54 ? 9.158 -3.157 -12.050 1.00 0.00 131 MET A N 11
ATOM 12419 C CA . MET A 1 54 ? 8.278 -3.992 -12.881 1.00 0.00 131 MET A CA 11
ATOM 12420 C C . MET A 1 54 ? 8.023 -5.402 -12.299 1.00 0.00 131 MET A C 11
ATOM 12421 O O . MET A 1 54 ? 7.107 -6.102 -12.736 1.00 0.00 131 MET A O 11
ATOM 12435 N N . HIS A 1 55 ? 8.803 -5.807 -11.289 1.00 0.00 132 HIS A N 11
ATOM 12436 C CA . HIS A 1 55 ? 8.822 -7.155 -10.695 1.00 0.00 132 HIS A CA 11
ATOM 12437 C C . HIS A 1 55 ? 8.670 -7.149 -9.161 1.00 0.00 132 HIS A C 11
ATOM 12438 O O . HIS A 1 55 ? 8.886 -8.177 -8.515 1.00 0.00 132 HIS A O 11
ATOM 12452 N N . ILE A 1 56 ? 8.271 -6.010 -8.581 1.00 0.00 133 ILE A N 11
ATOM 12453 C CA . ILE A 1 56 ? 8.090 -5.779 -7.135 1.00 0.00 133 ILE A CA 11
ATOM 12454 C C . ILE A 1 56 ? 6.721 -5.114 -6.897 1.00 0.00 133 ILE A C 11
ATOM 12455 O O . ILE A 1 56 ? 6.282 -4.269 -7.683 1.00 0.00 133 ILE A O 11
ATOM 12471 N N . LYS A 1 57 ? 6.055 -5.475 -5.796 1.00 0.00 134 LYS A N 11
ATOM 12472 C CA . LYS A 1 57 ? 4.750 -4.961 -5.351 1.00 0.00 134 LYS A CA 11
ATOM 12473 C C . LYS A 1 57 ? 4.763 -4.697 -3.842 1.00 0.00 134 LYS A C 11
ATOM 12474 O O . LYS A 1 57 ? 5.446 -5.386 -3.081 1.00 0.00 134 LYS A O 11
ATOM 12493 N N . ALA A 1 58 ? 3.977 -3.719 -3.400 1.00 0.00 135 ALA A N 11
ATOM 12494 C CA . ALA A 1 58 ? 3.771 -3.434 -1.981 1.00 0.00 135 ALA A CA 11
ATOM 12495 C C . ALA A 1 58 ? 3.056 -4.605 -1.278 1.00 0.00 135 ALA A C 11
ATOM 12496 O O . ALA A 1 58 ? 2.260 -5.323 -1.892 1.00 0.00 135 ALA A O 11
ATOM 12503 N N . MET A 1 59 ? 3.329 -4.792 0.017 1.00 0.00 136 MET A N 11
ATOM 12504 C CA . MET A 1 59 ? 2.718 -5.854 0.829 1.00 0.00 136 MET A CA 11
ATOM 12505 C C . MET A 1 59 ? 1.185 -5.652 0.937 1.00 0.00 136 MET A C 11
ATOM 12506 O O . MET A 1 59 ? 0.757 -4.597 1.421 1.00 0.00 136 MET A O 11
ATOM 12520 N N . PRO A 1 60 ? 0.344 -6.599 0.469 1.00 0.00 137 PRO A N 11
ATOM 12521 C CA . PRO A 1 60 ? -1.106 -6.407 0.397 1.00 0.00 137 PRO A CA 11
ATOM 12522 C C . PRO A 1 60 ? -1.809 -6.503 1.765 1.00 0.00 137 PRO A C 11
ATOM 12523 O O . PRO A 1 60 ? -1.236 -6.933 2.769 1.00 0.00 137 PRO A O 11
ATOM 12534 N N . GLU A 1 61 ? -3.084 -6.110 1.793 1.00 0.00 138 GLU A N 11
ATOM 12535 C CA . GLU A 1 61 ? -3.989 -6.206 2.933 1.00 0.00 138 GLU A CA 11
ATOM 12536 C C . GLU A 1 61 ? -4.102 -7.653 3.435 1.00 0.00 138 GLU A C 11
ATOM 12537 O O . GLU A 1 61 ? -4.554 -8.559 2.729 1.00 0.00 138 GLU A O 11
ATOM 12549 N N . ASP A 1 62 ? -3.694 -7.831 4.686 1.00 0.00 139 ASP A N 11
ATOM 12550 C CA . ASP A 1 62 ? -3.757 -9.085 5.460 1.00 0.00 139 ASP A CA 11
ATOM 12551 C C . ASP A 1 62 ? -3.004 -10.266 4.792 1.00 0.00 139 ASP A C 11
ATOM 12552 O O . ASP A 1 62 ? -3.458 -11.412 4.823 1.00 0.00 139 ASP A O 11
ATOM 12561 N N . ALA A 1 63 ? -1.866 -9.969 4.146 1.00 0.00 140 ALA A N 11
ATOM 12562 C CA . ALA A 1 63 ? -1.004 -10.875 3.372 1.00 0.00 140 ALA A CA 11
ATOM 12563 C C . ALA A 1 63 ? -0.675 -12.223 4.062 1.00 0.00 140 ALA A C 11
ATOM 12564 O O . ALA A 1 63 ? 0.325 -12.342 4.779 1.00 0.00 140 ALA A O 11
ATOM 12571 N N . LYS A 1 64 ? -1.518 -13.244 3.834 1.00 0.00 141 LYS A N 11
ATOM 12572 C CA . LYS A 1 64 ? -1.495 -14.587 4.455 1.00 0.00 141 LYS A CA 11
ATOM 12573 C C . LYS A 1 64 ? -1.299 -14.585 5.991 1.00 0.00 141 LYS A C 11
ATOM 12574 O O . LYS A 1 64 ? -0.760 -15.535 6.564 1.00 0.00 141 LYS A O 11
ATOM 12593 N N . GLY A 1 65 ? -1.715 -13.510 6.663 1.00 0.00 142 GLY A N 11
ATOM 12594 C CA . GLY A 1 65 ? -1.503 -13.267 8.095 1.00 0.00 142 GLY A CA 11
ATOM 12595 C C . GLY A 1 65 ? -1.687 -11.795 8.492 1.00 0.00 142 GLY A C 11
ATOM 12596 O O . GLY A 1 65 ? -1.950 -10.940 7.643 1.00 0.00 142 GLY A O 11
ATOM 12600 N N . GLN A 1 66 ? -1.522 -11.497 9.785 1.00 0.00 143 GLN A N 11
ATOM 12601 C CA . GLN A 1 66 ? -1.784 -10.180 10.383 1.00 0.00 143 GLN A CA 11
ATOM 12602 C C . GLN A 1 66 ? -0.596 -9.702 11.234 1.00 0.00 143 GLN A C 11
ATOM 12603 O O . GLN A 1 66 ? -0.077 -10.444 12.072 1.00 0.00 143 GLN A O 11
ATOM 12617 N N . ASP A 1 67 ? -0.201 -8.440 11.048 1.00 0.00 144 ASP A N 11
ATOM 12618 C CA . ASP A 1 67 ? 0.865 -7.751 11.790 1.00 0.00 144 ASP A CA 11
ATOM 12619 C C . ASP A 1 67 ? 0.535 -6.254 11.959 1.00 0.00 144 ASP A C 11
ATOM 12620 O O . ASP A 1 67 ? -0.225 -5.670 11.181 1.00 0.00 144 ASP A O 11
ATOM 12629 N N . TRP A 1 68 ? 1.127 -5.618 12.974 1.00 0.00 145 TRP A N 11
ATOM 12630 C CA . TRP A 1 68 ? 0.811 -4.254 13.437 1.00 0.00 145 TRP A CA 11
ATOM 12631 C C . TRP A 1 68 ? 1.485 -3.131 12.613 1.00 0.00 145 TRP A C 11
ATOM 12632 O O . TRP A 1 68 ? 1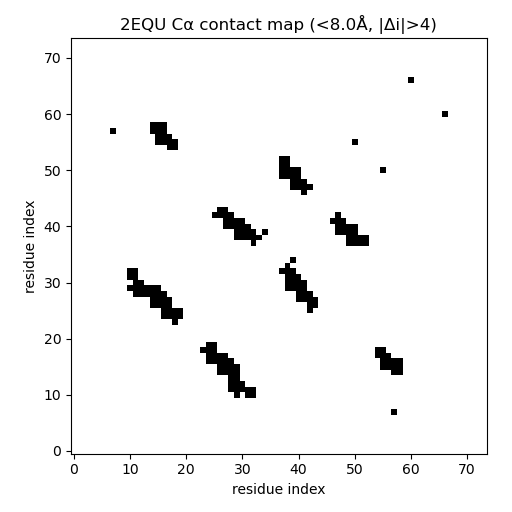.978 -2.143 13.166 1.00 0.00 145 TRP A O 11
ATOM 12653 N N . ILE A 1 69 ? 1.558 -3.309 11.289 1.00 0.00 146 ILE A N 11
ATOM 12654 C CA . ILE A 1 69 ? 2.207 -2.395 10.327 1.00 0.00 146 ILE A CA 11
ATOM 12655 C C . ILE A 1 69 ? 1.209 -1.286 9.894 1.00 0.00 146 ILE A C 11
ATOM 12656 O O . ILE A 1 69 ? 0.350 -0.882 10.683 1.00 0.00 146 ILE A O 11
ATOM 12672 N N . ALA A 1 70 ? 1.301 -0.763 8.666 1.00 0.00 147 ALA A N 11
ATOM 12673 C CA . ALA A 1 70 ? 0.478 0.312 8.089 1.00 0.00 147 ALA A CA 11
ATOM 12674 C C . ALA A 1 70 ? -0.981 -0.106 7.756 1.00 0.00 147 ALA A C 11
ATOM 12675 O O . ALA A 1 70 ? -1.485 0.130 6.654 1.00 0.00 147 ALA A O 11
ATOM 12682 N N . LEU A 1 71 ? -1.662 -0.759 8.704 1.00 0.00 148 LEU A N 11
ATOM 12683 C CA . LEU A 1 71 ? -3.048 -1.248 8.618 1.00 0.00 148 LEU A CA 11
ATOM 12684 C C . LEU A 1 71 ? -4.131 -0.149 8.497 1.00 0.00 148 LEU A C 11
ATOM 12685 O O . LEU A 1 71 ? -5.308 -0.459 8.290 1.00 0.00 148 LEU A O 11
ATOM 12701 N N . VAL A 1 72 ? -3.748 1.128 8.612 1.00 0.00 149 VAL A N 11
ATOM 12702 C CA . VAL A 1 72 ? -4.602 2.326 8.478 1.00 0.00 149 VAL A CA 11
ATOM 12703 C C . VAL A 1 72 ? -3.791 3.505 7.904 1.00 0.00 149 VAL A C 11
ATOM 12704 O O . VAL A 1 72 ? -2.555 3.488 7.933 1.00 0.00 149 VAL A O 11
ATOM 12717 N N . LYS A 1 73 ? -4.475 4.535 7.387 1.00 0.00 150 LYS A N 11
ATOM 12718 C CA . LYS A 1 73 ? -3.893 5.735 6.754 1.00 0.00 150 LYS A CA 11
ATOM 12719 C C . LYS A 1 73 ? -4.489 7.022 7.353 1.00 0.00 150 LYS A C 11
ATOM 12720 O O . LYS A 1 73 ? -5.673 7.054 7.706 1.00 0.00 150 LYS A O 11
ATOM 12739 N N . ALA A 1 74 ? -3.665 8.069 7.466 1.00 0.00 151 ALA A N 11
ATOM 12740 C CA . ALA A 1 74 ? -4.045 9.413 7.932 1.00 0.00 151 ALA A CA 11
ATOM 12741 C C . ALA A 1 74 ? -5.169 10.060 7.088 1.00 0.00 151 ALA A C 11
ATOM 12742 O O . ALA A 1 74 ? -6.108 10.631 7.690 1.00 0.00 151 ALA A O 11
ATOM 12750 N N . GLY A 1 1 ? -0.849 0.186 -23.624 1.00 0.00 78 GLY A N 12
ATOM 12751 C CA . GLY A 1 1 ? -0.704 1.431 -22.843 1.00 0.00 78 GLY A CA 12
ATOM 12752 C C . GLY A 1 1 ? 0.162 1.222 -21.608 1.00 0.00 78 GLY A C 12
ATOM 12753 O O . GLY A 1 1 ? 1.025 0.340 -21.584 1.00 0.00 78 GLY A O 12
ATOM 12759 N N . SER A 1 2 ? -0.060 2.035 -20.573 1.00 0.00 79 SER A N 12
ATOM 12760 C CA . SER A 1 2 ? 0.638 1.977 -19.273 1.00 0.00 79 SER A CA 12
ATOM 12761 C C . SER A 1 2 ? -0.248 2.516 -18.133 1.00 0.00 79 SER A C 12
ATOM 12762 O O . SER A 1 2 ? -1.302 3.112 -18.378 1.00 0.00 79 SER A O 12
ATOM 12770 N N . SER A 1 3 ? 0.173 2.299 -16.884 1.00 0.00 80 SER A N 12
ATOM 12771 C CA . SER A 1 3 ? -0.579 2.629 -15.661 1.00 0.00 80 SER A CA 12
ATOM 12772 C C . SER A 1 3 ? 0.343 2.971 -14.475 1.00 0.00 80 SER A C 12
ATOM 12773 O O . SER A 1 3 ? 0.618 2.130 -13.611 1.00 0.00 80 SER A O 12
ATOM 12781 N N . GLY A 1 4 ? 0.845 4.208 -14.438 1.00 0.00 81 GLY A N 12
ATOM 12782 C CA . GLY A 1 4 ? 1.686 4.734 -13.355 1.00 0.00 81 GLY A CA 12
ATOM 12783 C C . GLY A 1 4 ? 1.979 6.235 -13.479 1.00 0.00 81 GLY A C 12
ATOM 12784 O O . GLY A 1 4 ? 1.675 6.865 -14.497 1.00 0.00 81 GLY A O 12
ATOM 12788 N N . SER A 1 5 ? 2.551 6.821 -12.426 1.00 0.00 82 SER A N 12
ATOM 12789 C CA . SER A 1 5 ? 2.994 8.227 -12.345 1.00 0.00 82 SER A CA 12
ATOM 12790 C C . SER A 1 5 ? 3.962 8.438 -11.171 1.00 0.00 82 SER A C 12
ATOM 12791 O O . SER A 1 5 ? 3.984 7.650 -10.219 1.00 0.00 82 SER A O 12
ATOM 12799 N N . SER A 1 6 ? 4.746 9.520 -11.215 1.00 0.00 83 SER A N 12
ATOM 12800 C CA . SER A 1 6 ? 5.609 9.943 -10.098 1.00 0.00 83 SER A CA 12
ATOM 12801 C C . SER A 1 6 ? 4.781 10.393 -8.882 1.00 0.00 83 SER A C 12
ATOM 12802 O O . SER A 1 6 ? 3.796 11.123 -9.024 1.00 0.00 83 SER A O 12
ATOM 12810 N N . GLY A 1 7 ? 5.192 9.968 -7.684 1.00 0.00 84 GLY A N 12
ATOM 12811 C CA . GLY A 1 7 ? 4.565 10.326 -6.401 1.00 0.00 84 GLY A CA 12
ATOM 12812 C C . GLY A 1 7 ? 4.695 9.230 -5.336 1.00 0.00 84 GLY A C 12
ATOM 12813 O O . GLY A 1 7 ? 4.855 9.529 -4.149 1.00 0.00 84 GLY A O 12
ATOM 12817 N N . PHE A 1 8 ? 4.670 7.963 -5.758 1.00 0.00 85 PHE A N 12
ATOM 12818 C CA . PHE A 1 8 ? 4.966 6.800 -4.914 1.00 0.00 85 PHE A CA 12
ATOM 12819 C C . PHE A 1 8 ? 6.483 6.581 -4.776 1.00 0.00 85 PHE A C 12
ATOM 12820 O O . PHE A 1 8 ? 7.235 6.757 -5.739 1.00 0.00 85 PHE A O 12
ATOM 12837 N N . ASP A 1 9 ? 6.928 6.140 -3.597 1.00 0.00 86 ASP A N 12
ATOM 12838 C CA . ASP A 1 9 ? 8.324 5.792 -3.294 1.00 0.00 86 ASP A CA 12
ATOM 12839 C C . ASP A 1 9 ? 8.395 4.658 -2.255 1.00 0.00 86 ASP A C 12
ATOM 12840 O O . ASP A 1 9 ? 7.667 4.666 -1.256 1.00 0.00 86 ASP A O 12
ATOM 12849 N N . PHE A 1 10 ? 9.296 3.696 -2.472 1.00 0.00 87 PHE A N 12
ATOM 12850 C CA . PHE A 1 10 ? 9.649 2.670 -1.484 1.00 0.00 87 PHE A CA 12
ATOM 12851 C C . PHE A 1 10 ? 10.601 3.215 -0.398 1.00 0.00 87 PHE A C 12
ATOM 12852 O O . PHE A 1 10 ? 11.206 4.282 -0.550 1.00 0.00 87 PHE A O 12
ATOM 12869 N N . LYS A 1 11 ? 10.766 2.452 0.694 1.00 0.00 88 LYS A N 12
ATOM 12870 C CA . LYS A 1 11 ? 11.585 2.790 1.871 1.00 0.00 88 LYS A CA 12
ATOM 12871 C C . LYS A 1 11 ? 12.598 1.684 2.197 1.00 0.00 88 LYS A C 12
ATOM 12872 O O . LYS A 1 11 ? 12.363 0.509 1.915 1.00 0.00 88 LYS A O 12
ATOM 12891 N N . ALA A 1 12 ? 13.716 2.054 2.819 1.00 0.00 89 ALA A N 12
ATOM 12892 C CA . ALA A 1 12 ? 14.714 1.100 3.309 1.00 0.00 89 ALA A CA 12
ATOM 12893 C C . ALA A 1 12 ? 14.165 0.286 4.500 1.00 0.00 89 ALA A C 12
ATOM 12894 O O . ALA A 1 12 ? 13.507 0.835 5.391 1.00 0.00 89 ALA A O 12
ATOM 12901 N N . GLY A 1 13 ? 14.432 -1.023 4.522 1.00 0.00 90 GLY A N 12
ATOM 12902 C CA . GLY A 1 13 ? 13.943 -1.961 5.542 1.00 0.00 90 GLY A CA 12
ATOM 12903 C C . GLY A 1 13 ? 12.450 -2.310 5.437 1.00 0.00 90 GLY A C 12
ATOM 12904 O O . GLY A 1 13 ? 11.915 -2.963 6.334 1.00 0.00 90 GLY A O 12
ATOM 12908 N N . GLU A 1 14 ? 11.761 -1.873 4.379 1.00 0.00 91 GLU A N 12
ATOM 12909 C CA . GLU A 1 14 ? 10.316 -2.066 4.193 1.00 0.00 91 GLU A CA 12
ATOM 12910 C C . GLU A 1 14 ? 9.991 -3.412 3.525 1.00 0.00 91 GLU A C 12
ATOM 12911 O O . GLU A 1 14 ? 10.704 -3.871 2.629 1.00 0.00 91 GLU A O 12
ATOM 12923 N N . GLU A 1 15 ? 8.899 -4.048 3.957 1.00 0.00 92 GLU A N 12
ATOM 12924 C CA . GLU A 1 15 ? 8.445 -5.347 3.446 1.00 0.00 92 GLU A CA 12
ATOM 12925 C C . GLU A 1 15 ? 7.581 -5.195 2.185 1.00 0.00 92 GLU A C 12
ATOM 12926 O O . GLU A 1 15 ? 6.749 -4.288 2.073 1.00 0.00 92 GLU A O 12
ATOM 12938 N N . VAL A 1 16 ? 7.771 -6.113 1.236 1.00 0.00 93 VAL A N 12
ATOM 12939 C CA . VAL A 1 16 ? 7.201 -6.091 -0.121 1.00 0.00 93 VAL A CA 12
ATOM 12940 C C . VAL A 1 16 ? 6.902 -7.513 -0.617 1.00 0.00 93 VAL A C 12
ATOM 12941 O O . VAL A 1 16 ? 7.318 -8.505 -0.013 1.00 0.00 93 VAL A O 12
ATOM 12954 N N . LEU A 1 17 ? 6.199 -7.618 -1.745 1.00 0.00 94 LEU A N 12
ATOM 12955 C CA . LEU A 1 17 ? 5.998 -8.866 -2.485 1.00 0.00 94 LEU A CA 12
ATOM 12956 C C . LEU A 1 17 ? 6.819 -8.788 -3.777 1.00 0.00 94 LEU A C 12
ATOM 12957 O O . LEU A 1 17 ? 6.783 -7.766 -4.462 1.00 0.00 94 LEU A O 12
ATOM 12973 N N . ALA A 1 18 ? 7.568 -9.830 -4.126 1.00 0.00 95 ALA A N 12
ATOM 12974 C CA . ALA A 1 18 ? 8.435 -9.813 -5.308 1.00 0.00 95 ALA A CA 12
ATOM 12975 C C . ALA A 1 18 ? 8.617 -11.211 -5.926 1.00 0.00 95 ALA A C 12
ATOM 12976 O O . ALA A 1 18 ? 8.377 -12.227 -5.270 1.00 0.00 95 ALA A O 12
ATOM 12983 N N . ARG A 1 19 ? 9.007 -11.272 -7.206 1.00 0.00 96 ARG A N 12
ATOM 12984 C CA . ARG A 1 19 ? 9.095 -12.522 -7.989 1.00 0.00 96 ARG A CA 12
ATOM 12985 C C . ARG A 1 19 ? 10.534 -13.039 -8.063 1.00 0.00 96 ARG A C 12
ATOM 12986 O O . ARG A 1 19 ? 11.463 -12.259 -8.268 1.00 0.00 96 ARG A O 12
ATOM 13007 N N . TRP A 1 20 ? 10.706 -14.362 -7.948 1.00 0.00 97 TRP A N 12
ATOM 13008 C CA . TRP A 1 20 ? 12.034 -15.010 -7.926 1.00 0.00 97 TRP A CA 12
ATOM 13009 C C . TRP A 1 20 ? 12.164 -16.278 -8.791 1.00 0.00 97 TRP A C 12
ATOM 13010 O O . TRP A 1 20 ? 13.252 -16.540 -9.310 1.00 0.00 97 TRP A O 12
ATOM 13031 N N . THR A 1 21 ? 11.077 -17.039 -9.001 1.00 0.00 98 THR A N 12
ATOM 13032 C CA . THR A 1 21 ? 11.121 -18.354 -9.681 1.00 0.00 98 THR A CA 12
ATOM 13033 C C . THR A 1 21 ? 9.902 -18.582 -10.578 1.00 0.00 98 THR A C 12
ATOM 13034 O O . THR A 1 21 ? 10.057 -18.745 -11.788 1.00 0.00 98 THR A O 12
ATOM 13045 N N . ASP A 1 22 ? 8.685 -18.500 -10.033 1.00 0.00 99 ASP A N 12
ATOM 13046 C CA . ASP A 1 22 ? 7.420 -18.750 -10.747 1.00 0.00 99 ASP A CA 12
ATOM 13047 C C . ASP A 1 22 ? 6.511 -17.506 -10.754 1.00 0.00 99 ASP A C 12
ATOM 13048 O O . ASP A 1 22 ? 6.841 -16.474 -10.169 1.00 0.00 99 ASP A O 12
ATOM 13057 N N . CYS A 1 23 ? 5.357 -17.586 -11.426 1.00 0.00 100 CYS A N 12
ATOM 13058 C CA . CYS A 1 23 ? 4.408 -16.472 -11.572 1.00 0.00 100 CYS A CA 12
ATOM 13059 C C . CYS A 1 23 ? 3.837 -15.937 -10.239 1.00 0.00 100 CYS A C 12
ATOM 13060 O O . CYS A 1 23 ? 3.356 -14.801 -10.190 1.00 0.00 100 CYS A O 12
ATOM 13068 N N . ARG A 1 24 ? 3.882 -16.733 -9.160 1.00 0.00 101 ARG A N 12
ATOM 13069 C CA . ARG A 1 24 ? 3.509 -16.318 -7.797 1.00 0.00 101 ARG A CA 12
ATOM 13070 C C . ARG A 1 24 ? 4.618 -15.459 -7.174 1.00 0.00 101 ARG A C 12
ATOM 13071 O O . ARG A 1 24 ? 5.777 -15.878 -7.130 1.00 0.00 101 ARG A O 12
ATOM 13092 N N . TYR A 1 25 ? 4.266 -14.281 -6.659 1.00 0.00 102 TYR A N 12
ATOM 13093 C CA . TYR A 1 25 ? 5.169 -13.476 -5.827 1.00 0.00 102 TYR A CA 12
ATOM 13094 C C . TYR A 1 25 ? 5.422 -14.165 -4.470 1.00 0.00 102 TYR A C 12
ATOM 13095 O O . TYR A 1 25 ? 4.616 -14.980 -4.008 1.00 0.00 102 TYR A O 12
ATOM 13113 N N . TYR A 1 26 ? 6.495 -13.767 -3.788 1.00 0.00 103 TYR A N 12
ATOM 13114 C CA . TYR A 1 26 ? 6.897 -14.252 -2.464 1.00 0.00 103 TYR A CA 12
ATOM 13115 C C . TYR A 1 26 ? 7.218 -13.064 -1.531 1.00 0.00 103 TYR A C 12
ATOM 13116 O O . TYR A 1 26 ? 7.553 -11.980 -2.025 1.00 0.00 103 TYR A O 12
ATOM 13134 N N . PRO A 1 27 ? 7.139 -13.231 -0.195 1.00 0.00 104 PRO A N 12
ATOM 13135 C CA . PRO A 1 27 ? 7.482 -12.170 0.748 1.00 0.00 104 PRO A CA 12
ATOM 13136 C C . PRO A 1 27 ? 8.985 -11.850 0.719 1.00 0.00 104 PRO A C 12
ATOM 13137 O O . PRO A 1 27 ? 9.839 -12.745 0.733 1.00 0.00 104 PRO A O 12
ATOM 13148 N N . ALA A 1 28 ? 9.295 -10.555 0.711 1.00 0.00 105 ALA A N 12
ATOM 13149 C CA . ALA A 1 28 ? 10.644 -9.999 0.654 1.00 0.00 105 ALA A CA 12
ATOM 13150 C C . ALA A 1 28 ? 10.731 -8.671 1.436 1.00 0.00 105 ALA A C 12
ATOM 13151 O O . ALA A 1 28 ? 9.721 -8.139 1.910 1.00 0.00 105 ALA A O 12
ATOM 13158 N N . LYS A 1 29 ? 11.942 -8.121 1.569 1.00 0.00 106 LYS A N 12
ATOM 13159 C CA . LYS A 1 29 ? 12.224 -6.857 2.266 1.00 0.00 106 LYS A CA 12
ATOM 13160 C C . LYS A 1 29 ? 13.343 -6.094 1.557 1.00 0.00 106 LYS A C 12
ATOM 13161 O O . LYS A 1 29 ? 14.375 -6.679 1.226 1.00 0.00 106 LYS A O 12
ATOM 13180 N N . ILE A 1 30 ? 13.150 -4.797 1.331 1.00 0.00 107 ILE A N 12
ATOM 13181 C CA . ILE A 1 30 ? 14.136 -3.920 0.683 1.00 0.00 107 ILE A CA 12
ATOM 13182 C C . ILE A 1 30 ? 15.330 -3.683 1.620 1.00 0.00 107 ILE A C 12
ATOM 13183 O O . ILE A 1 30 ? 15.190 -3.122 2.706 1.00 0.00 107 ILE A O 12
ATOM 13199 N N . GLU A 1 31 ? 16.517 -4.112 1.194 1.00 0.00 108 GLU A N 12
ATOM 13200 C CA . GLU A 1 31 ? 17.797 -3.866 1.872 1.00 0.00 108 GLU A CA 12
ATOM 13201 C C . GLU A 1 31 ? 18.396 -2.500 1.502 1.00 0.00 108 GLU A C 12
ATOM 13202 O O . GLU A 1 31 ? 18.981 -1.830 2.357 1.00 0.00 108 GLU A O 12
ATOM 13214 N N . ALA A 1 32 ? 18.248 -2.082 0.239 1.00 0.00 109 ALA A N 12
ATOM 13215 C CA . ALA A 1 32 ? 18.765 -0.816 -0.289 1.00 0.00 109 ALA A CA 12
ATOM 13216 C C . ALA A 1 32 ? 18.004 -0.351 -1.547 1.00 0.00 109 ALA A C 12
ATOM 13217 O O . ALA A 1 32 ? 17.360 -1.142 -2.241 1.00 0.00 109 ALA A O 12
ATOM 13224 N N . ILE A 1 33 ? 18.123 0.941 -1.859 1.00 0.00 110 ILE A N 12
ATOM 13225 C CA . ILE A 1 33 ? 17.410 1.634 -2.945 1.00 0.00 110 ILE A CA 12
ATOM 13226 C C . ILE A 1 33 ? 18.421 2.416 -3.796 1.00 0.00 110 ILE A C 12
ATOM 13227 O O . ILE A 1 33 ? 19.383 2.977 -3.263 1.00 0.00 110 ILE A O 12
ATOM 13243 N N . ASN A 1 34 ? 18.202 2.464 -5.117 1.00 0.00 111 ASN A N 12
ATOM 13244 C CA . ASN A 1 34 ? 19.111 3.113 -6.076 1.00 0.00 111 ASN A CA 12
ATOM 13245 C C . ASN A 1 34 ? 18.370 4.034 -7.062 1.00 0.00 111 ASN A C 12
ATOM 13246 O O . ASN A 1 34 ? 18.752 5.198 -7.215 1.00 0.00 111 ASN A O 12
ATOM 13257 N N . LYS A 1 35 ? 17.312 3.531 -7.715 1.00 0.00 112 LYS A N 12
ATOM 13258 C CA . LYS A 1 35 ? 16.490 4.256 -8.703 1.00 0.00 112 LYS A CA 12
ATOM 13259 C C . LYS A 1 35 ? 15.120 3.583 -8.851 1.00 0.00 112 LYS A C 12
ATOM 13260 O O . LYS A 1 35 ? 14.965 2.414 -8.510 1.00 0.00 112 LYS A O 12
ATOM 13279 N N . GLU A 1 36 ? 14.143 4.276 -9.430 1.00 0.00 113 GLU A N 12
ATOM 13280 C CA . GLU A 1 36 ? 12.807 3.742 -9.761 1.00 0.00 113 GLU A CA 12
ATOM 13281 C C . GLU A 1 36 ? 12.819 2.478 -10.654 1.00 0.00 113 GLU A C 12
ATOM 13282 O O . GLU A 1 36 ? 11.798 1.798 -10.765 1.00 0.00 113 GLU A O 12
ATOM 13294 N N . GLY A 1 37 ? 13.958 2.141 -11.273 1.00 0.00 114 GLY A N 12
ATOM 13295 C CA . GLY A 1 37 ? 14.158 0.934 -12.081 1.00 0.00 114 GLY A CA 12
ATOM 13296 C C . GLY A 1 37 ? 14.902 -0.215 -11.378 1.00 0.00 114 GLY A C 12
ATOM 13297 O O . GLY A 1 37 ? 14.897 -1.324 -11.915 1.00 0.00 114 GLY A O 12
ATOM 13301 N N . THR A 1 38 ? 15.520 0.000 -10.207 1.00 0.00 115 THR A N 12
ATOM 13302 C CA . THR A 1 38 ? 16.337 -1.011 -9.494 1.00 0.00 115 THR A CA 12
ATOM 13303 C C . THR A 1 38 ? 16.315 -0.851 -7.967 1.00 0.00 115 THR A C 12
ATOM 13304 O O . THR A 1 38 ? 16.652 0.200 -7.411 1.00 0.00 115 THR A O 12
ATOM 13315 N N . PHE A 1 39 ? 15.999 -1.951 -7.277 1.00 0.00 116 PHE A N 12
ATOM 13316 C CA . PHE A 1 39 ? 15.924 -2.057 -5.815 1.00 0.00 116 PHE A CA 12
ATOM 13317 C C . PHE A 1 39 ? 16.616 -3.343 -5.343 1.00 0.00 116 PHE A C 12
ATOM 13318 O O . PHE A 1 39 ? 16.539 -4.373 -6.015 1.00 0.00 116 PHE A O 12
ATOM 13335 N N . THR A 1 40 ? 17.282 -3.303 -4.186 1.00 0.00 117 THR A N 12
ATOM 13336 C CA . THR A 1 40 ? 17.968 -4.468 -3.591 1.00 0.00 117 THR A CA 12
ATOM 13337 C C . THR A 1 40 ? 17.063 -5.096 -2.538 1.00 0.00 117 THR A C 12
ATOM 13338 O O . THR A 1 40 ? 16.618 -4.404 -1.622 1.00 0.00 117 THR A O 12
ATOM 13349 N N . VAL A 1 41 ? 16.794 -6.398 -2.641 1.00 0.00 118 VAL A N 12
ATOM 13350 C CA . VAL A 1 41 ? 15.776 -7.095 -1.839 1.00 0.00 118 VAL A CA 12
ATOM 13351 C C . VAL A 1 41 ? 16.271 -8.440 -1.309 1.00 0.00 118 VAL A C 12
ATOM 13352 O O . VAL A 1 41 ? 16.800 -9.272 -2.049 1.00 0.00 118 VAL A O 12
ATOM 13365 N N . GLN A 1 42 ? 16.072 -8.649 -0.005 1.00 0.00 119 GLN A N 12
ATOM 13366 C CA . GLN A 1 42 ? 16.251 -9.928 0.677 1.00 0.00 119 GLN A CA 12
ATOM 13367 C C . GLN A 1 42 ? 14.932 -10.715 0.647 1.00 0.00 119 GLN A C 12
ATOM 13368 O O . GLN A 1 42 ? 13.862 -10.137 0.845 1.00 0.00 119 GLN A O 12
ATOM 13382 N N . PHE A 1 43 ? 15.006 -12.030 0.451 1.00 0.00 120 PHE A N 12
ATOM 13383 C CA . PHE A 1 43 ? 13.854 -12.942 0.458 1.00 0.00 120 PHE A CA 12
ATOM 13384 C C . PHE A 1 43 ? 13.850 -13.832 1.711 1.00 0.00 120 PHE A C 12
ATOM 13385 O O . PHE A 1 43 ? 14.831 -13.889 2.456 1.00 0.00 120 PHE A O 12
ATOM 13402 N N . TYR A 1 44 ? 12.736 -14.530 1.957 1.00 0.00 121 TYR A N 12
ATOM 13403 C CA . TYR A 1 44 ? 12.511 -15.352 3.156 1.00 0.00 121 TYR A CA 12
ATOM 13404 C C . TYR A 1 44 ? 13.545 -16.479 3.389 1.00 0.00 121 TYR A C 12
ATOM 13405 O O . TYR A 1 44 ? 13.738 -16.908 4.529 1.00 0.00 121 TYR A O 12
ATOM 13423 N N . ASP A 1 45 ? 14.244 -16.940 2.344 1.00 0.00 122 ASP A N 12
ATOM 13424 C CA . ASP A 1 45 ? 15.369 -17.889 2.445 1.00 0.00 122 ASP A CA 12
ATOM 13425 C C . ASP A 1 45 ? 16.670 -17.266 3.007 1.00 0.00 122 ASP A C 12
ATOM 13426 O O . ASP A 1 45 ? 17.606 -17.993 3.352 1.00 0.00 122 ASP A O 12
ATOM 13435 N N . GLY A 1 46 ? 16.755 -15.933 3.081 1.00 0.00 123 GLY A N 12
ATOM 13436 C CA . GLY A 1 46 ? 17.931 -15.164 3.520 1.00 0.00 123 GLY A CA 12
ATOM 13437 C C . GLY A 1 46 ? 18.808 -14.640 2.371 1.00 0.00 123 GLY A C 12
ATOM 13438 O O . GLY A 1 46 ? 19.652 -13.769 2.590 1.00 0.00 123 GLY A O 12
ATOM 13442 N N . VAL A 1 47 ? 18.610 -15.151 1.150 1.00 0.00 124 VAL A N 12
ATOM 13443 C CA . VAL A 1 47 ? 19.278 -14.707 -0.089 1.00 0.00 124 VAL A CA 12
ATOM 13444 C C . VAL A 1 47 ? 18.907 -13.261 -0.463 1.00 0.00 124 VAL A C 12
ATOM 13445 O O . VAL A 1 47 ? 17.814 -12.791 -0.136 1.00 0.00 124 VAL A O 12
ATOM 13458 N N . ILE A 1 48 ? 19.809 -12.556 -1.161 1.00 0.00 125 ILE A N 12
ATOM 13459 C CA . ILE A 1 48 ? 19.687 -11.132 -1.526 1.00 0.00 125 ILE A CA 12
ATOM 13460 C C . ILE A 1 48 ? 20.136 -10.922 -2.982 1.00 0.00 125 ILE A C 12
ATOM 13461 O O . ILE A 1 48 ? 21.232 -11.349 -3.357 1.00 0.00 125 ILE A O 12
ATOM 13477 N N . ARG A 1 49 ? 19.314 -10.237 -3.791 1.00 0.00 126 ARG A N 12
ATOM 13478 C CA . ARG A 1 49 ? 19.623 -9.787 -5.169 1.00 0.00 126 ARG A CA 12
ATOM 13479 C C . ARG A 1 49 ? 18.943 -8.449 -5.490 1.00 0.00 126 ARG A C 12
ATOM 13480 O O . ARG A 1 49 ? 18.052 -8.000 -4.765 1.00 0.00 126 ARG A O 12
ATOM 13501 N N . CYS A 1 50 ? 19.342 -7.820 -6.594 1.00 0.00 127 CYS A N 12
ATOM 13502 C CA . CYS A 1 50 ? 18.620 -6.681 -7.167 1.00 0.00 127 CYS A CA 12
ATOM 13503 C C . CYS A 1 50 ? 17.446 -7.173 -8.036 1.00 0.00 127 CYS A C 12
ATOM 13504 O O . CYS A 1 50 ? 17.568 -8.184 -8.734 1.00 0.00 127 CYS A O 12
ATOM 13512 N N . LEU A 1 51 ? 16.337 -6.429 -8.047 1.00 0.00 128 LEU A N 12
ATOM 13513 C CA . LEU A 1 51 ? 15.174 -6.643 -8.918 1.00 0.00 128 LEU A CA 12
ATOM 13514 C C . LEU A 1 51 ? 14.620 -5.309 -9.446 1.00 0.00 128 LEU A C 12
ATOM 13515 O O . LEU A 1 51 ? 14.823 -4.242 -8.856 1.00 0.00 128 LEU A O 12
ATOM 13531 N N . LYS A 1 52 ? 13.907 -5.388 -10.575 1.00 0.00 129 LYS A N 12
ATOM 13532 C CA . LYS A 1 52 ? 13.198 -4.263 -11.203 1.00 0.00 129 LYS A CA 12
ATOM 13533 C C . LYS A 1 52 ? 11.844 -4.019 -10.536 1.00 0.00 129 LYS A C 12
ATOM 13534 O O . LYS A 1 52 ? 11.212 -4.952 -10.041 1.00 0.00 129 LYS A O 12
ATOM 13553 N N . ARG A 1 53 ? 11.327 -2.789 -10.634 1.00 0.00 130 ARG A N 12
ATOM 13554 C CA . ARG A 1 53 ? 9.957 -2.420 -10.248 1.00 0.00 130 ARG A CA 12
ATOM 13555 C C . ARG A 1 53 ? 8.878 -3.249 -10.963 1.00 0.00 130 ARG A C 12
ATOM 13556 O O . ARG A 1 53 ? 7.830 -3.523 -10.386 1.00 0.00 130 ARG A O 12
ATOM 13577 N N . MET A 1 54 ? 9.161 -3.716 -12.181 1.00 0.00 131 MET A N 12
ATOM 13578 C CA . MET A 1 54 ? 8.341 -4.666 -12.948 1.00 0.00 131 MET A CA 12
ATOM 13579 C C . MET A 1 54 ? 8.113 -6.024 -12.238 1.00 0.00 131 MET A C 12
ATOM 13580 O O . MET A 1 54 ? 7.210 -6.777 -12.609 1.00 0.00 131 MET A O 12
ATOM 13594 N N . HIS A 1 55 ? 8.894 -6.324 -11.193 1.00 0.00 132 HIS A N 12
ATOM 13595 C CA . HIS A 1 55 ? 8.931 -7.608 -10.472 1.00 0.00 132 HIS A CA 12
ATOM 13596 C C . HIS A 1 55 ? 8.828 -7.438 -8.943 1.00 0.00 132 HIS A C 12
ATOM 13597 O O . HIS A 1 55 ? 9.107 -8.379 -8.197 1.00 0.00 132 HIS A O 12
ATOM 13611 N N . ILE A 1 56 ? 8.393 -6.257 -8.482 1.00 0.00 133 ILE A N 12
ATOM 13612 C CA . ILE A 1 56 ? 8.162 -5.893 -7.072 1.00 0.00 133 ILE A CA 12
ATOM 13613 C C . ILE A 1 56 ? 6.783 -5.214 -6.953 1.00 0.00 133 ILE A C 12
ATOM 13614 O O . ILE A 1 56 ? 6.372 -4.445 -7.825 1.00 0.00 133 ILE A O 12
ATOM 13630 N N . LYS A 1 57 ? 6.075 -5.483 -5.856 1.00 0.00 134 LYS A N 12
ATOM 13631 C CA . LYS A 1 57 ? 4.736 -4.985 -5.519 1.00 0.00 134 LYS A CA 12
ATOM 13632 C C . LYS A 1 57 ? 4.686 -4.567 -4.047 1.00 0.00 134 LYS A C 12
ATOM 13633 O O . LYS A 1 57 ? 5.349 -5.155 -3.189 1.00 0.00 134 LYS A O 12
ATOM 13652 N N . ALA A 1 58 ? 3.855 -3.574 -3.751 1.00 0.00 135 ALA A N 12
ATOM 13653 C CA . ALA A 1 58 ? 3.528 -3.187 -2.381 1.00 0.00 135 ALA A CA 12
ATOM 13654 C C . ALA A 1 58 ? 2.701 -4.283 -1.676 1.00 0.00 135 ALA A C 12
ATOM 13655 O O . ALA A 1 58 ? 1.999 -5.071 -2.321 1.00 0.00 135 ALA A O 12
ATOM 13662 N N . MET A 1 59 ? 2.754 -4.313 -0.343 1.00 0.00 136 MET A N 12
ATOM 13663 C CA . MET A 1 59 ? 1.882 -5.171 0.470 1.00 0.00 136 MET A CA 12
ATOM 13664 C C . MET A 1 59 ? 0.393 -4.775 0.330 1.00 0.00 136 MET A C 12
ATOM 13665 O O . MET A 1 59 ? 0.090 -3.580 0.203 1.00 0.00 136 MET A O 12
ATOM 13679 N N . PRO A 1 60 ? -0.549 -5.740 0.375 1.00 0.00 137 PRO A N 12
ATOM 13680 C CA . PRO A 1 60 ? -1.989 -5.473 0.312 1.00 0.00 137 PRO A CA 12
ATOM 13681 C C . PRO A 1 60 ? -2.538 -4.790 1.580 1.00 0.00 137 PRO A C 12
ATOM 13682 O O . PRO A 1 60 ? -1.875 -4.707 2.616 1.00 0.00 137 PRO A O 12
ATOM 13693 N N . GLU A 1 61 ? -3.785 -4.317 1.496 1.00 0.00 138 GLU A N 12
ATOM 13694 C CA . GLU A 1 61 ? -4.500 -3.564 2.547 1.00 0.00 138 GLU A CA 12
ATOM 13695 C C . GLU A 1 61 ? -4.681 -4.338 3.875 1.00 0.00 138 GLU A C 12
ATOM 13696 O O . GLU A 1 61 ? -4.920 -3.737 4.924 1.00 0.00 138 GLU A O 12
ATOM 13708 N N . ASP A 1 62 ? -4.532 -5.668 3.858 1.00 0.00 139 ASP A N 12
ATOM 13709 C CA . ASP A 1 62 ? -4.749 -6.578 4.995 1.00 0.00 139 ASP A CA 12
ATOM 13710 C C . ASP A 1 62 ? -3.467 -7.294 5.477 1.00 0.00 139 ASP A C 12
ATOM 13711 O O . ASP A 1 62 ? -3.540 -8.240 6.265 1.00 0.00 139 ASP A O 12
ATOM 13720 N N . ALA A 1 63 ? -2.283 -6.847 5.040 1.00 0.00 140 ALA A N 12
ATOM 13721 C CA . ALA A 1 63 ? -0.956 -7.356 5.429 1.00 0.00 140 ALA A CA 12
ATOM 13722 C C . ALA A 1 63 ? -0.514 -7.003 6.878 1.00 0.00 140 ALA A C 12
ATOM 13723 O O . ALA A 1 63 ? 0.652 -6.676 7.123 1.00 0.00 140 ALA A O 12
ATOM 13730 N N . LYS A 1 64 ? -1.449 -7.011 7.839 1.00 0.00 141 LYS A N 12
ATOM 13731 C CA . LYS A 1 64 ? -1.245 -6.603 9.243 1.00 0.00 141 LYS A CA 12
ATOM 13732 C C . LYS A 1 64 ? -0.065 -7.306 9.938 1.00 0.00 141 LYS A C 12
ATOM 13733 O O . LYS A 1 64 ? 0.139 -8.514 9.785 1.00 0.00 141 LYS A O 12
ATOM 13752 N N . GLY A 1 65 ? 0.680 -6.541 10.734 1.00 0.00 142 GLY A N 12
ATOM 13753 C CA . GLY A 1 65 ? 1.805 -7.003 11.556 1.00 0.00 142 GLY A CA 12
ATOM 13754 C C . GLY A 1 65 ? 2.843 -5.896 11.784 1.00 0.00 142 GLY A C 12
ATOM 13755 O O . GLY A 1 65 ? 3.091 -5.093 10.880 1.00 0.00 142 GLY A O 12
ATOM 13759 N N . GLN A 1 66 ? 3.444 -5.854 12.982 1.00 0.00 143 GLN A N 12
ATOM 13760 C CA . GLN A 1 66 ? 4.400 -4.831 13.463 1.00 0.00 143 GLN A CA 12
ATOM 13761 C C . GLN A 1 66 ? 4.085 -3.376 13.027 1.00 0.00 143 GLN A C 12
ATOM 13762 O O . GLN A 1 66 ? 4.960 -2.611 12.613 1.00 0.00 143 GLN A O 12
ATOM 13776 N N . ASP A 1 67 ? 2.804 -3.001 13.094 1.00 0.00 144 ASP A N 12
ATOM 13777 C CA . ASP A 1 67 ? 2.260 -1.726 12.604 1.00 0.00 144 ASP A CA 12
ATOM 13778 C C . ASP A 1 67 ? 2.456 -0.571 13.612 1.00 0.00 144 ASP A C 12
ATOM 13779 O O . ASP A 1 67 ? 1.530 -0.176 14.328 1.00 0.00 144 ASP A O 12
ATOM 13788 N N . TRP A 1 68 ? 3.681 -0.040 13.681 1.00 0.00 145 TRP A N 12
ATOM 13789 C CA . TRP A 1 68 ? 4.092 1.062 14.574 1.00 0.00 145 TRP A CA 12
ATOM 13790 C C . TRP A 1 68 ? 4.677 2.285 13.833 1.00 0.00 145 TRP A C 12
ATOM 13791 O O . TRP A 1 68 ? 5.258 3.178 14.456 1.00 0.00 145 TRP A O 12
ATOM 13812 N N . ILE A 1 69 ? 4.473 2.363 12.514 1.00 0.00 146 ILE A N 12
ATOM 13813 C CA . ILE A 1 69 ? 4.851 3.478 11.633 1.00 0.00 146 ILE A CA 12
ATOM 13814 C C . ILE A 1 69 ? 3.610 4.242 11.130 1.00 0.00 146 ILE A C 12
ATOM 13815 O O . ILE A 1 69 ? 2.475 3.783 11.280 1.00 0.00 146 ILE A O 12
ATOM 13831 N N . ALA A 1 70 ? 3.837 5.411 10.520 1.00 0.00 147 ALA A N 12
ATOM 13832 C CA . ALA A 1 70 ? 2.821 6.325 9.967 1.00 0.00 147 ALA A CA 12
ATOM 13833 C C . ALA A 1 70 ? 1.670 6.703 10.939 1.00 0.00 147 ALA A C 12
ATOM 13834 O O . ALA A 1 70 ? 0.565 7.051 10.516 1.00 0.00 147 ALA A O 12
ATOM 13841 N N . LEU A 1 71 ? 1.934 6.653 12.249 1.00 0.00 148 LEU A N 12
ATOM 13842 C CA . LEU A 1 71 ? 1.010 6.891 13.365 1.00 0.00 148 LEU A CA 12
ATOM 13843 C C . LEU A 1 71 ? 0.649 8.379 13.608 1.00 0.00 148 LEU A C 12
ATOM 13844 O O . LEU A 1 71 ? 0.423 8.795 14.749 1.00 0.00 148 LEU A O 12
ATOM 13860 N N . VAL A 1 72 ? 0.644 9.202 12.556 1.00 0.00 149 VAL A N 12
ATOM 13861 C CA . VAL A 1 72 ? 0.332 10.646 12.603 1.00 0.00 149 VAL A CA 12
ATOM 13862 C C . VAL A 1 72 ? -1.109 10.947 13.054 1.00 0.00 149 VAL A C 12
ATOM 13863 O O . VAL A 1 72 ? -2.016 10.123 12.895 1.00 0.00 149 VAL A O 12
ATOM 13876 N N . LYS A 1 73 ? -1.321 12.154 13.600 1.00 0.00 150 LYS A N 12
ATOM 13877 C CA . LYS A 1 73 ? -2.610 12.636 14.148 1.00 0.00 150 LYS A CA 12
ATOM 13878 C C . LYS A 1 73 ? -2.858 14.148 13.939 1.00 0.00 150 LYS A C 12
ATOM 13879 O O . LYS A 1 73 ? -3.744 14.725 14.576 1.00 0.00 150 LYS A O 12
ATOM 13898 N N . ALA A 1 74 ? -2.079 14.787 13.057 1.00 0.00 151 ALA A N 12
ATOM 13899 C CA . ALA A 1 74 ? -2.121 16.222 12.731 1.00 0.00 151 ALA A CA 12
ATOM 13900 C C . ALA A 1 74 ? -1.757 16.487 11.254 1.00 0.00 151 ALA A C 12
ATOM 13901 O O . ALA A 1 74 ? -0.816 15.842 10.734 1.00 0.00 151 ALA A O 12
ATOM 13909 N N . GLY A 1 1 ? -5.124 12.317 -14.704 1.00 0.00 78 GLY A N 13
ATOM 13910 C CA . GLY A 1 1 ? -3.966 11.517 -14.258 1.00 0.00 78 GLY A CA 13
ATOM 13911 C C . GLY A 1 1 ? -4.090 10.066 -14.699 1.00 0.00 78 GLY A C 13
ATOM 13912 O O . GLY A 1 1 ? -5.188 9.505 -14.701 1.00 0.00 78 GLY A O 13
ATOM 13918 N N . SER A 1 2 ? -2.967 9.442 -15.070 1.00 0.00 79 SER A N 13
ATOM 13919 C CA . SER A 1 2 ? -2.878 8.017 -15.453 1.00 0.00 79 SER A CA 13
ATOM 13920 C C . SER A 1 2 ? -1.482 7.428 -15.185 1.00 0.00 79 SER A C 13
ATOM 13921 O O . SER A 1 2 ? -0.510 8.167 -15.002 1.00 0.00 79 SER A O 13
ATOM 13929 N N . SER A 1 3 ? -1.379 6.091 -15.169 1.00 0.00 80 SER A N 13
ATOM 13930 C CA . SER A 1 3 ? -0.143 5.323 -14.907 1.00 0.00 80 SER A CA 13
ATOM 13931 C C . SER A 1 3 ? 0.596 5.716 -13.604 1.00 0.00 80 SER A C 13
ATOM 13932 O O . SER A 1 3 ? 1.824 5.632 -13.507 1.00 0.00 80 SER A O 13
ATOM 13940 N N . GLY A 1 4 ? -0.148 6.182 -12.591 1.00 0.00 81 GLY A N 13
ATOM 13941 C CA . GLY A 1 4 ? 0.398 6.678 -11.321 1.00 0.00 81 GLY A CA 13
ATOM 13942 C C . GLY A 1 4 ? 0.837 5.580 -10.343 1.00 0.00 81 GLY A C 13
ATOM 13943 O O . GLY A 1 4 ? 0.408 4.424 -10.431 1.00 0.00 81 GLY A O 13
ATOM 13947 N N . SER A 1 5 ? 1.690 5.956 -9.388 1.00 0.00 82 SER A N 13
ATOM 13948 C CA . SER A 1 5 ? 2.180 5.088 -8.304 1.00 0.00 82 SER A CA 13
ATOM 13949 C C . SER A 1 5 ? 1.180 4.983 -7.135 1.00 0.00 82 SER A C 13
ATOM 13950 O O . SER A 1 5 ? 0.330 5.857 -6.944 1.00 0.00 82 SER A O 13
ATOM 13958 N N . SER A 1 6 ? 1.315 3.938 -6.309 1.00 0.00 83 SER A N 13
ATOM 13959 C CA . SER A 1 6 ? 0.594 3.790 -5.029 1.00 0.00 83 SER A CA 13
ATOM 13960 C C . SER A 1 6 ? 1.128 4.711 -3.909 1.00 0.00 83 SER A C 13
ATOM 13961 O O . SER A 1 6 ? 0.508 4.818 -2.848 1.00 0.00 83 SER A O 13
ATOM 13969 N N . GLY A 1 7 ? 2.271 5.371 -4.126 1.00 0.00 84 GLY A N 13
ATOM 13970 C CA . GLY A 1 7 ? 2.907 6.323 -3.205 1.00 0.00 84 GLY A CA 13
ATOM 13971 C C . GLY A 1 7 ? 4.160 6.973 -3.808 1.00 0.00 84 GLY A C 13
ATOM 13972 O O . GLY A 1 7 ? 4.638 6.551 -4.865 1.00 0.00 84 GLY A O 13
ATOM 13976 N N . PHE A 1 8 ? 4.693 8.008 -3.153 1.00 0.00 85 PHE A N 13
ATOM 13977 C CA . PHE A 1 8 ? 5.817 8.808 -3.673 1.00 0.00 85 PHE A CA 13
ATOM 13978 C C . PHE A 1 8 ? 7.097 7.986 -3.923 1.00 0.00 85 PHE A C 13
ATOM 13979 O O . PHE A 1 8 ? 7.794 8.210 -4.916 1.00 0.00 85 PHE A O 13
ATOM 13996 N N . ASP A 1 9 ? 7.395 7.024 -3.043 1.00 0.00 86 ASP A N 13
ATOM 13997 C CA . ASP A 1 9 ? 8.523 6.086 -3.137 1.00 0.00 86 ASP A CA 13
ATOM 13998 C C . ASP A 1 9 ? 8.312 4.873 -2.200 1.00 0.00 86 ASP A C 13
ATOM 13999 O O . ASP A 1 9 ? 7.466 4.903 -1.299 1.00 0.00 86 ASP A O 13
ATOM 14008 N N . PHE A 1 10 ? 9.092 3.808 -2.397 1.00 0.00 87 PHE A N 13
ATOM 14009 C CA . PHE A 1 10 ? 9.214 2.678 -1.467 1.00 0.00 87 PHE A CA 13
ATOM 14010 C C . PHE A 1 10 ? 9.960 3.079 -0.171 1.00 0.00 87 PHE A C 13
ATOM 14011 O O . PHE A 1 10 ? 10.444 4.208 -0.027 1.00 0.00 87 PHE A O 13
ATOM 14028 N N . LYS A 1 11 ? 10.068 2.143 0.781 1.00 0.00 88 LYS A N 13
ATOM 14029 C CA . LYS A 1 11 ? 10.633 2.348 2.125 1.00 0.00 88 LYS A CA 13
ATOM 14030 C C . LYS A 1 11 ? 11.796 1.378 2.372 1.00 0.00 88 LYS A C 13
ATOM 14031 O O . LYS A 1 11 ? 11.651 0.168 2.190 1.00 0.00 88 LYS A O 13
ATOM 14050 N N . ALA A 1 12 ? 12.950 1.897 2.792 1.00 0.00 89 ALA A N 13
ATOM 14051 C CA . ALA A 1 12 ? 14.111 1.080 3.155 1.00 0.00 89 ALA A CA 13
ATOM 14052 C C . ALA A 1 12 ? 13.823 0.205 4.395 1.00 0.00 89 ALA A C 13
ATOM 14053 O O . ALA A 1 12 ? 13.256 0.673 5.387 1.00 0.00 89 ALA A O 13
ATOM 14060 N N . GLY A 1 13 ? 14.204 -1.072 4.330 1.00 0.00 90 GLY A N 13
ATOM 14061 C CA . GLY A 1 13 ? 13.967 -2.092 5.359 1.00 0.00 90 GLY A CA 13
ATOM 14062 C C . GLY A 1 13 ? 12.539 -2.659 5.401 1.00 0.00 90 GLY A C 13
ATOM 14063 O O . GLY A 1 13 ? 12.286 -3.614 6.141 1.00 0.00 90 GLY A O 13
ATOM 14067 N N . GLU A 1 14 ? 11.600 -2.094 4.637 1.00 0.00 91 GLU A N 13
ATOM 14068 C CA . GLU A 1 14 ? 10.174 -2.442 4.674 1.00 0.00 91 GLU A CA 13
ATOM 14069 C C . GLU A 1 14 ? 9.861 -3.734 3.902 1.00 0.00 91 GLU A C 13
ATOM 14070 O O . GLU A 1 14 ? 10.492 -4.045 2.888 1.00 0.00 91 GLU A O 13
ATOM 14082 N N . GLU A 1 15 ? 8.873 -4.487 4.385 1.00 0.00 92 GLU A N 13
ATOM 14083 C CA . GLU A 1 15 ? 8.429 -5.756 3.805 1.00 0.00 92 GLU A CA 13
ATOM 14084 C C . GLU A 1 15 ? 7.494 -5.538 2.596 1.00 0.00 92 GLU A C 13
ATOM 14085 O O . GLU A 1 15 ? 6.617 -4.670 2.603 1.00 0.00 92 GLU A O 13
ATOM 14097 N N . VAL A 1 16 ? 7.687 -6.348 1.554 1.00 0.00 93 VAL A N 13
ATOM 14098 C CA . VAL A 1 16 ? 7.078 -6.239 0.217 1.00 0.00 93 VAL A CA 13
ATOM 14099 C C . VAL A 1 16 ? 6.841 -7.629 -0.392 1.00 0.00 93 VAL A C 13
ATOM 14100 O O . VAL A 1 16 ? 7.266 -8.650 0.158 1.00 0.00 93 VAL A O 13
ATOM 14113 N N . LEU A 1 17 ? 6.185 -7.672 -1.552 1.00 0.00 94 LEU A N 13
ATOM 14114 C CA . LEU A 1 17 ? 6.015 -8.874 -2.367 1.00 0.00 94 LEU A CA 13
ATOM 14115 C C . LEU A 1 17 ? 6.917 -8.741 -3.601 1.00 0.00 94 LEU A C 13
ATOM 14116 O O . LEU A 1 17 ? 6.962 -7.676 -4.218 1.00 0.00 94 LEU A O 13
ATOM 14132 N N . ALA A 1 18 ? 7.627 -9.802 -3.986 1.00 0.00 95 ALA A N 13
ATOM 14133 C CA . ALA A 1 18 ? 8.521 -9.777 -5.144 1.00 0.00 95 ALA A CA 13
ATOM 14134 C C . ALA A 1 18 ? 8.558 -11.126 -5.883 1.00 0.00 95 ALA A C 13
ATOM 14135 O O . ALA A 1 18 ? 8.413 -12.188 -5.275 1.00 0.00 95 ALA A O 13
ATOM 14142 N N . ARG A 1 19 ? 8.718 -11.091 -7.210 1.00 0.00 96 ARG A N 13
ATOM 14143 C CA . ARG A 1 19 ? 8.809 -12.291 -8.060 1.00 0.00 96 ARG A CA 13
ATOM 14144 C C . ARG A 1 19 ? 10.163 -12.986 -7.866 1.00 0.00 96 ARG A C 13
ATOM 14145 O O . ARG A 1 19 ? 11.185 -12.310 -7.731 1.00 0.00 96 ARG A O 13
ATOM 14166 N N . TRP A 1 20 ? 10.180 -14.324 -7.883 1.00 0.00 97 TRP A N 13
ATOM 14167 C CA . TRP A 1 20 ? 11.408 -15.098 -7.629 1.00 0.00 97 TRP A CA 13
ATOM 14168 C C . TRP A 1 20 ? 11.532 -16.422 -8.401 1.00 0.00 97 TRP A C 13
ATOM 14169 O O . TRP A 1 20 ? 12.601 -16.708 -8.944 1.00 0.00 97 TRP A O 13
ATOM 14190 N N . THR A 1 21 ? 10.461 -17.226 -8.473 1.00 0.00 98 THR A N 13
ATOM 14191 C CA . THR A 1 21 ? 10.500 -18.606 -9.024 1.00 0.00 98 THR A CA 13
ATOM 14192 C C . THR A 1 21 ? 9.315 -18.940 -9.951 1.00 0.00 98 THR A C 13
ATOM 14193 O O . THR A 1 21 ? 9.392 -19.886 -10.737 1.00 0.00 98 THR A O 13
ATOM 14204 N N . ASP A 1 22 ? 8.231 -18.159 -9.917 1.00 0.00 99 ASP A N 13
ATOM 14205 C CA . ASP A 1 22 ? 6.944 -18.455 -10.571 1.00 0.00 99 ASP A CA 13
ATOM 14206 C C . ASP A 1 22 ? 6.238 -17.161 -11.026 1.00 0.00 99 ASP A C 13
ATOM 14207 O O . ASP A 1 22 ? 6.767 -16.057 -10.874 1.00 0.00 99 ASP A O 13
ATOM 14216 N N . CYS A 1 23 ? 5.020 -17.276 -11.568 1.00 0.00 100 CYS A N 13
ATOM 14217 C CA . CYS A 1 23 ? 4.131 -16.125 -11.778 1.00 0.00 100 CYS A CA 13
ATOM 14218 C C . CYS A 1 23 ? 3.641 -15.535 -10.432 1.00 0.00 100 CYS A C 13
ATOM 14219 O O . CYS A 1 23 ? 3.293 -14.353 -10.355 1.00 0.00 100 CYS A O 13
ATOM 14227 N N . ARG A 1 24 ? 3.633 -16.354 -9.367 1.00 0.00 101 ARG A N 13
ATOM 14228 C CA . ARG A 1 24 ? 3.389 -15.961 -7.968 1.00 0.00 101 ARG A CA 13
ATOM 14229 C C . ARG A 1 24 ? 4.528 -15.103 -7.407 1.00 0.00 101 ARG A C 13
ATOM 14230 O O . ARG A 1 24 ? 5.707 -15.374 -7.652 1.00 0.00 101 ARG A O 13
ATOM 14251 N N . TYR A 1 25 ? 4.171 -14.103 -6.602 1.00 0.00 102 TYR A N 13
ATOM 14252 C CA . TYR A 1 25 ? 5.120 -13.344 -5.783 1.00 0.00 102 TYR A CA 13
ATOM 14253 C C . TYR A 1 25 ? 5.450 -14.110 -4.484 1.00 0.00 102 TYR A C 13
ATOM 14254 O O . TYR A 1 25 ? 4.708 -15.001 -4.062 1.00 0.00 102 TYR A O 13
ATOM 14272 N N . TYR A 1 26 ? 6.530 -13.708 -3.815 1.00 0.00 103 TYR A N 13
ATOM 14273 C CA . TYR A 1 26 ? 7.011 -14.251 -2.541 1.00 0.00 103 TYR A CA 13
ATOM 14274 C C . TYR A 1 26 ? 7.398 -13.112 -1.575 1.00 0.00 103 TYR A C 13
ATOM 14275 O O . TYR A 1 26 ? 7.743 -12.015 -2.035 1.00 0.00 103 TYR A O 13
ATOM 14293 N N . PRO A 1 27 ? 7.337 -13.330 -0.247 1.00 0.00 104 PRO A N 13
ATOM 14294 C CA . PRO A 1 27 ? 7.636 -12.293 0.737 1.00 0.00 104 PRO A CA 13
ATOM 14295 C C . PRO A 1 27 ? 9.136 -11.969 0.787 1.00 0.00 104 PRO A C 13
ATOM 14296 O O . PRO A 1 27 ? 9.992 -12.860 0.832 1.00 0.00 104 PRO A O 13
ATOM 14307 N N . ALA A 1 28 ? 9.444 -10.675 0.818 1.00 0.00 105 ALA A N 13
ATOM 14308 C CA . ALA A 1 28 ? 10.795 -10.125 0.895 1.00 0.00 105 ALA A CA 13
ATOM 14309 C C . ALA A 1 28 ? 10.786 -8.768 1.620 1.00 0.00 105 ALA A C 13
ATOM 14310 O O . ALA A 1 28 ? 9.726 -8.250 1.970 1.00 0.00 105 ALA A O 13
ATOM 14317 N N . LYS A 1 29 ? 11.956 -8.155 1.814 1.00 0.00 106 LYS A N 13
ATOM 14318 C CA . LYS A 1 29 ? 12.093 -6.760 2.261 1.00 0.00 106 LYS A CA 13
ATOM 14319 C C . LYS A 1 29 ? 13.128 -6.018 1.416 1.00 0.00 106 LYS A C 13
ATOM 14320 O O . LYS A 1 29 ? 14.049 -6.640 0.882 1.00 0.00 106 LYS A O 13
ATOM 14339 N N . ILE A 1 30 ? 12.973 -4.704 1.279 1.00 0.00 107 ILE A N 13
ATOM 14340 C CA . ILE A 1 30 ? 13.869 -3.856 0.477 1.00 0.00 107 ILE A CA 13
ATOM 14341 C C . ILE A 1 30 ? 15.129 -3.517 1.284 1.00 0.00 107 ILE A C 13
ATOM 14342 O O . ILE A 1 30 ? 15.070 -2.804 2.284 1.00 0.00 107 ILE A O 13
ATOM 14358 N N . GLU A 1 31 ? 16.280 -4.017 0.843 1.00 0.00 108 GLU A N 13
ATOM 14359 C CA . GLU A 1 31 ? 17.593 -3.733 1.437 1.00 0.00 108 GLU A CA 13
ATOM 14360 C C . GLU A 1 31 ? 18.171 -2.381 0.984 1.00 0.00 108 GLU A C 13
ATOM 14361 O O . GLU A 1 31 ? 18.856 -1.719 1.769 1.00 0.00 108 GLU A O 13
ATOM 14373 N N . ALA A 1 32 ? 17.890 -1.955 -0.254 1.00 0.00 109 ALA A N 13
ATOM 14374 C CA . ALA A 1 32 ? 18.334 -0.667 -0.801 1.00 0.00 109 ALA A CA 13
ATOM 14375 C C . ALA A 1 32 ? 17.447 -0.160 -1.956 1.00 0.00 109 ALA A C 13
ATOM 14376 O O . ALA A 1 32 ? 16.783 -0.938 -2.649 1.00 0.00 109 ALA A O 13
ATOM 14383 N N . ILE A 1 33 ? 17.492 1.158 -2.183 1.00 0.00 110 ILE A N 13
ATOM 14384 C CA . ILE A 1 33 ? 16.701 1.902 -3.180 1.00 0.00 110 ILE A CA 13
ATOM 14385 C C . ILE A 1 33 ? 17.650 2.804 -3.985 1.00 0.00 110 ILE A C 13
ATOM 14386 O O . ILE A 1 33 ? 18.499 3.487 -3.407 1.00 0.00 110 ILE A O 13
ATOM 14402 N N . ASN A 1 34 ? 17.509 2.791 -5.316 1.00 0.00 111 ASN A N 13
ATOM 14403 C CA . ASN A 1 34 ? 18.312 3.516 -6.322 1.00 0.00 111 ASN A CA 13
ATOM 14404 C C . ASN A 1 34 ? 19.858 3.441 -6.188 1.00 0.00 111 ASN A C 13
ATOM 14405 O O . ASN A 1 34 ? 20.567 4.241 -6.807 1.00 0.00 111 ASN A O 13
ATOM 14416 N N . LYS A 1 35 ? 20.395 2.493 -5.406 1.00 0.00 112 LYS A N 13
ATOM 14417 C CA . LYS A 1 35 ? 21.831 2.354 -5.086 1.00 0.00 112 LYS A CA 13
ATOM 14418 C C . LYS A 1 35 ? 22.708 2.118 -6.324 1.00 0.00 112 LYS A C 13
ATOM 14419 O O . LYS A 1 35 ? 23.799 2.678 -6.432 1.00 0.00 112 LYS A O 13
ATOM 14438 N N . GLU A 1 36 ? 22.222 1.293 -7.255 1.00 0.00 113 GLU A N 13
ATOM 14439 C CA . GLU A 1 36 ? 22.958 0.794 -8.435 1.00 0.00 113 GLU A CA 13
ATOM 14440 C C . GLU A 1 36 ? 22.094 0.809 -9.720 1.00 0.00 113 GLU A C 13
ATOM 14441 O O . GLU A 1 36 ? 22.406 0.136 -10.706 1.00 0.00 113 GLU A O 13
ATOM 14453 N N . GLY A 1 37 ? 20.988 1.567 -9.715 1.00 0.00 114 GLY A N 13
ATOM 14454 C CA . GLY A 1 37 ? 20.025 1.675 -10.827 1.00 0.00 114 GLY A CA 13
ATOM 14455 C C . GLY A 1 37 ? 18.806 0.744 -10.708 1.00 0.00 114 GLY A C 13
ATOM 14456 O O . GLY A 1 37 ? 17.909 0.788 -11.553 1.00 0.00 114 GLY A O 13
ATOM 14460 N N . THR A 1 38 ? 18.759 -0.078 -9.657 1.00 0.00 115 THR A N 13
ATOM 14461 C CA . THR A 1 38 ? 17.694 -1.053 -9.344 1.00 0.00 115 THR A CA 13
ATOM 14462 C C . THR A 1 38 ? 17.475 -1.159 -7.832 1.00 0.00 115 THR A C 13
ATOM 14463 O O . THR A 1 38 ? 18.355 -0.808 -7.039 1.00 0.00 115 THR A O 13
ATOM 14474 N N . PHE A 1 39 ? 16.316 -1.683 -7.429 1.00 0.00 116 PHE A N 13
ATOM 14475 C CA . PHE A 1 39 ? 16.045 -2.063 -6.040 1.00 0.00 116 PHE A CA 13
ATOM 14476 C C . PHE A 1 39 ? 16.864 -3.301 -5.653 1.00 0.00 116 PHE A C 13
ATOM 14477 O O . PHE A 1 39 ? 17.081 -4.192 -6.480 1.00 0.00 116 PHE A O 13
ATOM 14494 N N . THR A 1 40 ? 17.252 -3.393 -4.384 1.00 0.00 117 THR A N 13
ATOM 14495 C CA . THR A 1 40 ? 17.893 -4.578 -3.788 1.00 0.00 117 THR A CA 13
ATOM 14496 C C . THR A 1 40 ? 16.962 -5.143 -2.721 1.00 0.00 117 THR A C 13
ATOM 14497 O O . THR A 1 40 ? 16.396 -4.379 -1.938 1.00 0.00 117 THR A O 13
ATOM 14508 N N . VAL A 1 41 ? 16.795 -6.465 -2.675 1.00 0.00 118 VAL A N 13
ATOM 14509 C CA . VAL A 1 41 ? 15.824 -7.141 -1.799 1.00 0.00 118 VAL A CA 13
ATOM 14510 C C . VAL A 1 41 ? 16.423 -8.368 -1.114 1.00 0.00 118 VAL A C 13
ATOM 14511 O O . VAL A 1 41 ? 17.356 -8.989 -1.625 1.00 0.00 118 VAL A O 13
ATOM 14524 N N . GLN A 1 42 ? 15.839 -8.747 0.025 1.00 0.00 119 GLN A N 13
ATOM 14525 C CA . GLN A 1 42 ? 16.145 -9.970 0.764 1.00 0.00 119 GLN A CA 13
ATOM 14526 C C . GLN A 1 42 ? 14.858 -10.775 0.975 1.00 0.00 119 GLN A C 13
ATOM 14527 O O . GLN A 1 42 ? 13.926 -10.303 1.629 1.00 0.00 119 GLN A O 13
ATOM 14541 N N . PHE A 1 43 ? 14.806 -11.982 0.412 1.00 0.00 120 PHE A N 13
ATOM 14542 C CA . PHE A 1 43 ? 13.687 -12.918 0.573 1.00 0.00 120 PHE A CA 13
ATOM 14543 C C . PHE A 1 43 ? 13.749 -13.671 1.910 1.00 0.00 120 PHE A C 13
ATOM 14544 O O . PHE A 1 43 ? 14.793 -13.721 2.568 1.00 0.00 120 PHE A O 13
ATOM 14561 N N . TYR A 1 44 ? 12.638 -14.312 2.287 1.00 0.00 121 TYR A N 13
ATOM 14562 C CA . TYR A 1 44 ? 12.522 -15.163 3.482 1.00 0.00 121 TYR A CA 13
ATOM 14563 C C . TYR A 1 44 ? 13.579 -16.288 3.569 1.00 0.00 121 TYR A C 13
ATOM 14564 O O . TYR A 1 44 ? 13.945 -16.715 4.665 1.00 0.00 121 TYR A O 13
ATOM 14582 N N . ASP A 1 45 ? 14.095 -16.752 2.424 1.00 0.00 122 ASP A N 13
ATOM 14583 C CA . ASP A 1 45 ? 15.171 -17.749 2.317 1.00 0.00 122 ASP A CA 13
ATOM 14584 C C . ASP A 1 45 ? 16.551 -17.234 2.791 1.00 0.00 122 ASP A C 13
ATOM 14585 O O . ASP A 1 45 ? 17.425 -18.032 3.140 1.00 0.00 122 ASP A O 13
ATOM 14594 N N . GLY A 1 46 ? 16.758 -15.911 2.812 1.00 0.00 123 GLY A N 13
ATOM 14595 C CA . GLY A 1 46 ? 18.001 -15.244 3.228 1.00 0.00 123 GLY A CA 13
ATOM 14596 C C . GLY A 1 46 ? 18.875 -14.734 2.073 1.00 0.00 123 GLY A C 13
ATOM 14597 O O . GLY A 1 46 ? 19.794 -13.945 2.305 1.00 0.00 123 GLY A O 13
ATOM 14601 N N . VAL A 1 47 ? 18.597 -15.156 0.834 1.00 0.00 124 VAL A N 13
ATOM 14602 C CA . VAL A 1 47 ? 19.244 -14.664 -0.399 1.00 0.00 124 VAL A CA 13
ATOM 14603 C C . VAL A 1 47 ? 19.047 -13.154 -0.594 1.00 0.00 124 VAL A C 13
ATOM 14604 O O . VAL A 1 47 ? 17.981 -12.619 -0.283 1.00 0.00 124 VAL A O 13
ATOM 14617 N N . ILE A 1 48 ? 20.065 -12.479 -1.146 1.00 0.00 125 ILE A N 13
ATOM 14618 C CA . ILE A 1 48 ? 20.073 -11.033 -1.413 1.00 0.00 125 ILE A CA 13
ATOM 14619 C C . ILE A 1 48 ? 20.505 -10.782 -2.864 1.00 0.00 125 ILE A C 13
ATOM 14620 O O . ILE A 1 48 ? 21.672 -10.977 -3.217 1.00 0.00 125 ILE A O 13
ATOM 14636 N N . ARG A 1 49 ? 19.558 -10.343 -3.703 1.00 0.00 126 ARG A N 13
ATOM 14637 C CA . ARG A 1 49 ? 19.763 -9.942 -5.109 1.00 0.00 126 ARG A CA 13
ATOM 14638 C C . ARG A 1 49 ? 18.964 -8.675 -5.460 1.00 0.00 126 ARG A C 13
ATOM 14639 O O . ARG A 1 49 ? 18.204 -8.156 -4.640 1.00 0.00 126 ARG A O 13
ATOM 14660 N N . CYS A 1 50 ? 19.144 -8.168 -6.680 1.00 0.00 127 CYS A N 13
ATOM 14661 C CA . CYS A 1 50 ? 18.439 -6.990 -7.199 1.00 0.00 127 CYS A CA 13
ATOM 14662 C C . CYS A 1 50 ? 17.335 -7.368 -8.200 1.00 0.00 127 CYS A C 13
ATOM 14663 O O . CYS A 1 50 ? 17.402 -8.417 -8.847 1.00 0.00 127 CYS A O 13
ATOM 14671 N N . LEU A 1 51 ? 16.333 -6.494 -8.347 1.00 0.00 128 LEU A N 13
ATOM 14672 C CA . LEU A 1 51 ? 15.168 -6.675 -9.225 1.00 0.00 128 LEU A CA 13
ATOM 14673 C C . LEU A 1 51 ? 14.704 -5.346 -9.848 1.00 0.00 128 LEU A C 13
ATOM 14674 O O . LEU A 1 51 ? 14.937 -4.261 -9.302 1.00 0.00 128 LEU A O 13
ATOM 14690 N N . LYS A 1 52 ? 14.004 -5.442 -10.984 1.00 0.00 129 LYS A N 13
ATOM 14691 C CA . LYS A 1 52 ? 13.286 -4.323 -11.616 1.00 0.00 129 LYS A CA 13
ATOM 14692 C C . LYS A 1 52 ? 12.020 -3.972 -10.822 1.00 0.00 129 LYS A C 13
ATOM 14693 O O . LYS A 1 52 ? 11.416 -4.835 -10.180 1.00 0.00 129 LYS A O 13
ATOM 14712 N N . ARG A 1 53 ? 11.540 -2.731 -10.957 1.00 0.00 130 ARG A N 13
ATOM 14713 C CA . ARG A 1 53 ? 10.219 -2.289 -10.451 1.00 0.00 130 ARG A CA 13
ATOM 14714 C C . ARG A 1 53 ? 9.033 -3.104 -10.992 1.00 0.00 130 ARG A C 13
ATOM 14715 O O . ARG A 1 53 ? 8.007 -3.220 -10.327 1.00 0.00 130 ARG A O 13
ATOM 14736 N N . MET A 1 54 ? 9.205 -3.720 -12.166 1.00 0.00 131 MET A N 13
ATOM 14737 C CA . MET A 1 54 ? 8.264 -4.665 -12.795 1.00 0.00 131 MET A CA 13
ATOM 14738 C C . MET A 1 54 ? 8.088 -5.990 -12.021 1.00 0.00 131 MET A C 13
ATOM 14739 O O . MET A 1 54 ? 7.166 -6.755 -12.316 1.00 0.00 131 MET A O 13
ATOM 14753 N N . HIS A 1 55 ? 8.948 -6.270 -11.035 1.00 0.00 132 HIS A N 13
ATOM 14754 C CA . HIS A 1 55 ? 9.021 -7.540 -10.292 1.00 0.00 132 HIS A CA 13
ATOM 14755 C C . HIS A 1 55 ? 8.807 -7.367 -8.777 1.00 0.00 132 HIS A C 13
ATOM 14756 O O . HIS A 1 55 ? 9.041 -8.308 -8.019 1.00 0.00 132 HIS A O 13
ATOM 14770 N N . ILE A 1 56 ? 8.346 -6.190 -8.333 1.00 0.00 133 ILE A N 13
ATOM 14771 C CA . ILE A 1 56 ? 8.092 -5.843 -6.923 1.00 0.00 133 ILE A CA 13
ATOM 14772 C C . ILE A 1 56 ? 6.706 -5.181 -6.796 1.00 0.00 133 ILE A C 13
ATOM 14773 O O . ILE A 1 56 ? 6.294 -4.395 -7.655 1.00 0.00 133 ILE A O 13
ATOM 14789 N N . LYS A 1 57 ? 6.001 -5.474 -5.698 1.00 0.00 134 LYS A N 13
ATOM 14790 C CA . LYS A 1 57 ? 4.701 -4.905 -5.308 1.00 0.00 134 LYS A CA 13
ATOM 14791 C C . LYS A 1 57 ? 4.702 -4.519 -3.828 1.00 0.00 134 LYS A C 13
ATOM 14792 O O . LYS A 1 57 ? 5.316 -5.179 -2.987 1.00 0.00 134 LYS A O 13
ATOM 14811 N N . ALA A 1 58 ? 3.963 -3.463 -3.514 1.00 0.00 135 ALA A N 13
ATOM 14812 C CA . ALA A 1 58 ? 3.738 -3.003 -2.146 1.00 0.00 135 ALA A CA 13
ATOM 14813 C C . ALA A 1 58 ? 2.790 -3.956 -1.393 1.00 0.00 135 ALA A C 13
ATOM 14814 O O . ALA A 1 58 ? 1.814 -4.452 -1.962 1.00 0.00 135 ALA A O 13
ATOM 14821 N N . MET A 1 59 ? 3.061 -4.193 -0.107 1.00 0.00 136 MET A N 13
ATOM 14822 C CA . MET A 1 59 ? 2.198 -4.991 0.773 1.00 0.00 136 MET A CA 13
ATOM 14823 C C . MET A 1 59 ? 0.832 -4.290 0.971 1.00 0.00 136 MET A C 13
ATOM 14824 O O . MET A 1 59 ? 0.816 -3.135 1.415 1.00 0.00 136 MET A O 13
ATOM 14838 N N . PRO A 1 60 ? -0.312 -4.928 0.642 1.00 0.00 137 PRO A N 13
ATOM 14839 C CA . PRO A 1 60 ? -1.629 -4.304 0.776 1.00 0.00 137 PRO A CA 13
ATOM 14840 C C . PRO A 1 60 ? -2.082 -4.157 2.242 1.00 0.00 137 PRO A C 13
ATOM 14841 O O . PRO A 1 60 ? -1.491 -4.719 3.168 1.00 0.00 137 PRO A O 13
ATOM 14852 N N . GLU A 1 61 ? -3.148 -3.382 2.442 1.00 0.00 138 GLU A N 13
ATOM 14853 C CA . GLU A 1 61 ? -3.759 -3.006 3.719 1.00 0.00 138 GLU A CA 13
ATOM 14854 C C . GLU A 1 61 ? -4.057 -4.223 4.611 1.00 0.00 138 GLU A C 13
ATOM 14855 O O . GLU A 1 61 ? -4.997 -4.988 4.378 1.00 0.00 138 GLU A O 13
ATOM 14867 N N . ASP A 1 62 ? -3.239 -4.368 5.653 1.00 0.00 139 ASP A N 13
ATOM 14868 C CA . ASP A 1 62 ? -3.299 -5.424 6.679 1.00 0.00 139 ASP A CA 13
ATOM 14869 C C . ASP A 1 62 ? -3.351 -6.855 6.092 1.00 0.00 139 ASP A C 13
ATOM 14870 O O . ASP A 1 62 ? -4.148 -7.700 6.509 1.00 0.00 139 ASP A O 13
ATOM 14879 N N . ALA A 1 63 ? -2.506 -7.119 5.085 1.00 0.00 140 ALA A N 13
ATOM 14880 C CA . ALA A 1 63 ? -2.434 -8.381 4.336 1.00 0.00 140 ALA A CA 13
ATOM 14881 C C . ALA A 1 63 ? -2.313 -9.653 5.207 1.00 0.00 140 ALA A C 13
ATOM 14882 O O . ALA A 1 63 ? -2.863 -10.703 4.858 1.00 0.00 140 ALA A O 13
ATOM 14889 N N . LYS A 1 64 ? -1.603 -9.554 6.339 1.00 0.00 141 LYS A N 13
ATOM 14890 C CA . LYS A 1 64 ? -1.411 -10.608 7.352 1.00 0.00 141 LYS A CA 13
ATOM 14891 C C . LYS A 1 64 ? -1.134 -9.978 8.729 1.00 0.00 141 LYS A C 13
ATOM 14892 O O . LYS A 1 64 ? -0.582 -8.877 8.812 1.00 0.00 141 LYS A O 13
ATOM 14911 N N . GLY A 1 65 ? -1.502 -10.689 9.798 1.00 0.00 142 GLY A N 13
ATOM 14912 C CA . GLY A 1 65 ? -1.161 -10.354 11.188 1.00 0.00 142 GLY A CA 13
ATOM 14913 C C . GLY A 1 65 ? 0.308 -10.633 11.544 1.00 0.00 142 GLY A C 13
ATOM 14914 O O . GLY A 1 65 ? 1.180 -10.685 10.673 1.00 0.00 142 GLY A O 13
ATOM 14918 N N . GLN A 1 66 ? 0.580 -10.829 12.840 1.00 0.00 143 GLN A N 13
ATOM 14919 C CA . GLN A 1 66 ? 1.910 -11.141 13.405 1.00 0.00 143 GLN A CA 13
ATOM 14920 C C . GLN A 1 66 ? 2.975 -10.034 13.185 1.00 0.00 143 GLN A C 13
ATOM 14921 O O . GLN A 1 66 ? 4.175 -10.275 13.339 1.00 0.00 143 GLN A O 13
ATOM 14935 N N . ASP A 1 67 ? 2.550 -8.815 12.836 1.00 0.00 144 ASP A N 13
ATOM 14936 C CA . ASP A 1 67 ? 3.400 -7.644 12.572 1.00 0.00 144 ASP A CA 13
ATOM 14937 C C . ASP A 1 67 ? 2.661 -6.326 12.884 1.00 0.00 144 ASP A C 13
ATOM 14938 O O . ASP A 1 67 ? 1.429 -6.264 12.804 1.00 0.00 144 ASP A O 13
ATOM 14947 N N . TRP A 1 68 ? 3.414 -5.269 13.218 1.00 0.00 145 TRP A N 13
ATOM 14948 C CA . TRP A 1 68 ? 2.876 -3.978 13.684 1.00 0.00 145 TRP A CA 13
ATOM 14949 C C . TRP A 1 68 ? 3.611 -2.733 13.155 1.00 0.00 145 TRP A C 13
ATOM 14950 O O . TRP A 1 68 ? 3.024 -1.649 13.148 1.00 0.00 145 TRP A O 13
ATOM 14971 N N . ILE A 1 69 ? 4.869 -2.841 12.702 1.00 0.00 146 ILE A N 13
ATOM 14972 C CA . ILE A 1 69 ? 5.700 -1.666 12.344 1.00 0.00 146 ILE A CA 13
ATOM 14973 C C . ILE A 1 69 ? 5.237 -0.904 11.090 1.00 0.00 146 ILE A C 13
ATOM 14974 O O . ILE A 1 69 ? 5.649 0.237 10.873 1.00 0.00 146 ILE A O 13
ATOM 14990 N N . ALA A 1 70 ? 4.340 -1.497 10.299 1.00 0.00 147 ALA A N 13
ATOM 14991 C CA . ALA A 1 70 ? 3.666 -0.847 9.172 1.00 0.00 147 ALA A CA 13
ATOM 14992 C C . ALA A 1 70 ? 2.706 0.292 9.597 1.00 0.00 147 ALA A C 13
ATOM 14993 O O . ALA A 1 70 ? 2.369 1.155 8.782 1.00 0.00 147 ALA A O 13
ATOM 15000 N N . LEU A 1 71 ? 2.272 0.313 10.864 1.00 0.00 148 LEU A N 13
ATOM 15001 C CA . LEU A 1 71 ? 1.379 1.322 11.453 1.00 0.00 148 LEU A CA 13
ATOM 15002 C C . LEU A 1 71 ? 2.154 2.598 11.849 1.00 0.00 148 LEU A C 13
ATOM 15003 O O . LEU A 1 71 ? 2.241 2.957 13.028 1.00 0.00 148 LEU A O 13
ATOM 15019 N N . VAL A 1 72 ? 2.758 3.269 10.863 1.00 0.00 149 VAL A N 13
ATOM 15020 C CA . VAL A 1 72 ? 3.651 4.430 11.044 1.00 0.00 149 VAL A CA 13
ATOM 15021 C C . VAL A 1 72 ? 3.320 5.567 10.064 1.00 0.00 149 VAL A C 13
ATOM 15022 O O . VAL A 1 72 ? 2.952 5.330 8.908 1.00 0.00 149 VAL A O 13
ATOM 15035 N N . LYS A 1 73 ? 3.423 6.814 10.542 1.00 0.00 150 LYS A N 13
ATOM 15036 C CA . LYS A 1 73 ? 3.153 8.047 9.779 1.00 0.00 150 LYS A CA 13
ATOM 15037 C C . LYS A 1 73 ? 4.222 8.312 8.702 1.00 0.00 150 LYS A C 13
ATOM 15038 O O . LYS A 1 73 ? 5.390 7.948 8.874 1.00 0.00 150 LYS A O 13
ATOM 15057 N N . ALA A 1 74 ? 3.824 8.985 7.618 1.00 0.00 151 ALA A N 13
ATOM 15058 C CA . ALA A 1 74 ? 4.677 9.413 6.497 1.00 0.00 151 ALA A CA 13
ATOM 15059 C C . ALA A 1 74 ? 4.210 10.762 5.910 1.00 0.00 151 ALA A C 13
ATOM 15060 O O . ALA A 1 74 ? 2.983 10.962 5.747 1.00 0.00 151 ALA A O 13
ATOM 15068 N N . GLY A 1 1 ? -19.033 2.293 -14.468 1.00 0.00 78 GLY A N 14
ATOM 15069 C CA . GLY A 1 1 ? -17.560 2.408 -14.497 1.00 0.00 78 GLY A CA 14
ATOM 15070 C C . GLY A 1 1 ? -17.011 2.948 -13.185 1.00 0.00 78 GLY A C 14
ATOM 15071 O O . GLY A 1 1 ? -17.695 3.680 -12.467 1.00 0.00 78 GLY A O 14
ATOM 15077 N N . SER A 1 2 ? -15.761 2.598 -12.864 1.00 0.00 79 SER A N 14
ATOM 15078 C CA . SER A 1 2 ? -15.035 3.068 -11.670 1.00 0.00 79 SER A CA 14
ATOM 15079 C C . SER A 1 2 ? -13.520 3.101 -11.921 1.00 0.00 79 SER A C 14
ATOM 15080 O O . SER A 1 2 ? -12.973 2.206 -12.578 1.00 0.00 79 SER A O 14
ATOM 15088 N N . SER A 1 3 ? -12.844 4.124 -11.388 1.00 0.00 80 SER A N 14
ATOM 15089 C CA . SER A 1 3 ? -11.408 4.400 -11.581 1.00 0.00 80 SER A CA 14
ATOM 15090 C C . SER A 1 3 ? -10.779 5.067 -10.347 1.00 0.00 80 SER A C 14
ATOM 15091 O O . SER A 1 3 ? -11.479 5.638 -9.504 1.00 0.00 80 SER A O 14
ATOM 15099 N N . GLY A 1 4 ? -9.446 5.039 -10.260 1.00 0.00 81 GLY A N 14
ATOM 15100 C CA . GLY A 1 4 ? -8.662 5.714 -9.218 1.00 0.00 81 GLY A CA 14
ATOM 15101 C C . GLY A 1 4 ? -7.147 5.583 -9.422 1.00 0.00 81 GLY A C 14
ATOM 15102 O O . GLY A 1 4 ? -6.685 4.817 -10.275 1.00 0.00 81 GLY A O 14
ATOM 15106 N N . SER A 1 5 ? -6.368 6.336 -8.641 1.00 0.00 82 SER A N 14
ATOM 15107 C CA . SER A 1 5 ? -4.897 6.329 -8.668 1.00 0.00 82 SER A CA 14
ATOM 15108 C C . SER A 1 5 ? -4.306 6.809 -7.333 1.00 0.00 82 SER A C 14
ATOM 15109 O O . SER A 1 5 ? -4.890 7.667 -6.660 1.00 0.00 82 SER A O 14
ATOM 15117 N N . SER A 1 6 ? -3.134 6.278 -6.973 1.00 0.00 83 SER A N 14
ATOM 15118 C CA . SER A 1 6 ? -2.382 6.596 -5.747 1.00 0.00 83 SER A CA 14
ATOM 15119 C C . SER A 1 6 ? -0.870 6.504 -5.986 1.00 0.00 83 SER A C 14
ATOM 15120 O O . SER A 1 6 ? -0.410 5.751 -6.852 1.00 0.00 83 SER A O 14
ATOM 15128 N N . GLY A 1 7 ? -0.086 7.234 -5.187 1.00 0.00 84 GLY A N 14
ATOM 15129 C CA . GLY A 1 7 ? 1.378 7.133 -5.165 1.00 0.00 84 GLY A CA 14
ATOM 15130 C C . GLY A 1 7 ? 1.896 6.028 -4.233 1.00 0.00 84 GLY A C 14
ATOM 15131 O O . GLY A 1 7 ? 1.135 5.428 -3.465 1.00 0.00 84 GLY A O 14
ATOM 15135 N N . PHE A 1 8 ? 3.208 5.784 -4.284 1.00 0.00 85 PHE A N 14
ATOM 15136 C CA . PHE A 1 8 ? 3.928 4.816 -3.442 1.00 0.00 85 PHE A CA 14
ATOM 15137 C C . PHE A 1 8 ? 5.263 5.407 -2.963 1.00 0.00 85 PHE A C 14
ATOM 15138 O O . PHE A 1 8 ? 5.906 6.187 -3.670 1.00 0.00 85 PHE A O 14
ATOM 15155 N N . ASP A 1 9 ? 5.686 5.021 -1.757 1.00 0.00 86 ASP A N 14
ATOM 15156 C CA . ASP A 1 9 ? 6.807 5.627 -1.020 1.00 0.00 86 ASP A CA 14
ATOM 15157 C C . ASP A 1 9 ? 7.634 4.557 -0.281 1.00 0.00 86 ASP A C 14
ATOM 15158 O O . ASP A 1 9 ? 7.823 4.589 0.940 1.00 0.00 86 ASP A O 14
ATOM 15167 N N . PHE A 1 10 ? 8.087 3.567 -1.049 1.00 0.00 87 PHE A N 14
ATOM 15168 C CA . PHE A 1 10 ? 8.979 2.490 -0.599 1.00 0.00 87 PHE A CA 14
ATOM 15169 C C . PHE A 1 10 ? 10.201 3.019 0.175 1.00 0.00 87 PHE A C 14
ATOM 15170 O O . PHE A 1 10 ? 10.767 4.064 -0.172 1.00 0.00 87 PHE A O 14
ATOM 15187 N N . LYS A 1 11 ? 10.640 2.271 1.197 1.00 0.00 88 LYS A N 14
ATOM 15188 C CA . LYS A 1 11 ? 11.795 2.605 2.051 1.00 0.00 88 LYS A CA 14
ATOM 15189 C C . LYS A 1 11 ? 12.589 1.364 2.472 1.00 0.00 88 LYS A C 14
ATOM 15190 O O . LYS A 1 11 ? 12.053 0.256 2.522 1.00 0.00 88 LYS A O 14
ATOM 15209 N N . ALA A 1 12 ? 13.874 1.547 2.778 1.00 0.00 89 ALA A N 14
ATOM 15210 C CA . ALA A 1 12 ? 14.761 0.465 3.210 1.00 0.00 89 ALA A CA 14
ATOM 15211 C C . ALA A 1 12 ? 14.298 -0.147 4.549 1.00 0.00 89 ALA A C 14
ATOM 15212 O O . ALA A 1 12 ? 14.016 0.572 5.514 1.00 0.00 89 ALA A O 14
ATOM 15219 N N . GLY A 1 13 ? 14.196 -1.474 4.604 1.00 0.00 90 GLY A N 14
ATOM 15220 C CA . GLY A 1 13 ? 13.699 -2.243 5.751 1.00 0.00 90 GLY A CA 14
ATOM 15221 C C . GLY A 1 13 ? 12.210 -2.613 5.669 1.00 0.00 90 GLY A C 14
ATOM 15222 O O . GLY A 1 13 ? 11.735 -3.396 6.494 1.00 0.00 90 GLY A O 14
ATOM 15226 N N . GLU A 1 14 ? 11.462 -2.080 4.698 1.00 0.00 91 GLU A N 14
ATOM 15227 C CA . GLU A 1 14 ? 10.035 -2.376 4.505 1.00 0.00 91 GLU A CA 14
ATOM 15228 C C . GLU A 1 14 ? 9.800 -3.766 3.884 1.00 0.00 91 GLU A C 14
ATOM 15229 O O . GLU A 1 14 ? 10.429 -4.136 2.890 1.00 0.00 91 GLU A O 14
ATOM 15241 N N . GLU A 1 15 ? 8.876 -4.536 4.467 1.00 0.00 92 GLU A N 14
ATOM 15242 C CA . GLU A 1 15 ? 8.406 -5.821 3.930 1.00 0.00 92 GLU A CA 14
ATOM 15243 C C . GLU A 1 15 ? 7.393 -5.622 2.782 1.00 0.00 92 GLU A C 14
ATOM 15244 O O . GLU A 1 15 ? 6.476 -4.800 2.868 1.00 0.00 92 GLU A O 14
ATOM 15256 N N . VAL A 1 16 ? 7.562 -6.393 1.706 1.00 0.00 93 VAL A N 14
ATOM 15257 C CA . VAL A 1 16 ? 6.885 -6.272 0.402 1.00 0.00 93 VAL A CA 14
ATOM 15258 C C . VAL A 1 16 ? 6.686 -7.654 -0.247 1.00 0.00 93 VAL A C 14
ATOM 15259 O O . VAL A 1 16 ? 7.043 -8.681 0.338 1.00 0.00 93 VAL A O 14
ATOM 15272 N N . LEU A 1 17 ? 6.142 -7.694 -1.468 1.00 0.00 94 LEU A N 14
ATOM 15273 C CA . LEU A 1 17 ? 6.112 -8.890 -2.317 1.00 0.00 94 LEU A CA 14
ATOM 15274 C C . LEU A 1 17 ? 7.035 -8.676 -3.526 1.00 0.00 94 LEU A C 14
ATOM 15275 O O . LEU A 1 17 ? 7.129 -7.567 -4.056 1.00 0.00 94 LEU A O 14
ATOM 15291 N N . ALA A 1 18 ? 7.697 -9.735 -3.988 1.00 0.00 95 ALA A N 14
ATOM 15292 C CA . ALA A 1 18 ? 8.593 -9.678 -5.142 1.00 0.00 95 ALA A CA 14
ATOM 15293 C C . ALA A 1 18 ? 8.584 -10.982 -5.958 1.00 0.00 95 ALA A C 14
ATOM 15294 O O . ALA A 1 18 ? 8.351 -12.073 -5.427 1.00 0.00 95 ALA A O 14
ATOM 15301 N N . ARG A 1 19 ? 8.834 -10.853 -7.265 1.00 0.00 96 ARG A N 14
ATOM 15302 C CA . ARG A 1 19 ? 8.988 -11.963 -8.221 1.00 0.00 96 ARG A CA 14
ATOM 15303 C C . ARG A 1 19 ? 10.403 -12.557 -8.138 1.00 0.00 96 ARG A C 14
ATOM 15304 O O . ARG A 1 19 ? 11.342 -11.848 -7.768 1.00 0.00 96 ARG A O 14
ATOM 15325 N N . TRP A 1 20 ? 10.572 -13.832 -8.506 1.00 0.00 97 TRP A N 14
ATOM 15326 C CA . TRP A 1 20 ? 11.884 -14.511 -8.433 1.00 0.00 97 TRP A CA 14
ATOM 15327 C C . TRP A 1 20 ? 12.228 -15.412 -9.636 1.00 0.00 97 TRP A C 14
ATOM 15328 O O . TRP A 1 20 ? 13.323 -15.279 -10.189 1.00 0.00 97 TRP A O 14
ATOM 15349 N N . THR A 1 21 ? 11.306 -16.280 -10.078 1.00 0.00 98 THR A N 14
ATOM 15350 C CA . THR A 1 21 ? 11.581 -17.304 -11.122 1.00 0.00 98 THR A CA 14
ATOM 15351 C C . THR A 1 21 ? 10.410 -17.548 -12.088 1.00 0.00 98 THR A C 14
ATOM 15352 O O . THR A 1 21 ? 10.627 -17.875 -13.256 1.00 0.00 98 THR A O 14
ATOM 15363 N N . ASP A 1 22 ? 9.168 -17.359 -11.635 1.00 0.00 99 ASP A N 14
ATOM 15364 C CA . ASP A 1 22 ? 7.923 -17.659 -12.364 1.00 0.00 99 ASP A CA 14
ATOM 15365 C C . ASP A 1 22 ? 6.892 -16.533 -12.148 1.00 0.00 99 ASP A C 14
ATOM 15366 O O . ASP A 1 22 ? 7.230 -15.473 -11.619 1.00 0.00 99 ASP A O 14
ATOM 15375 N N . CYS A 1 23 ? 5.632 -16.721 -12.552 1.00 0.00 100 CYS A N 14
ATOM 15376 C CA . CYS A 1 23 ? 4.527 -15.795 -12.257 1.00 0.00 100 CYS A CA 14
ATOM 15377 C C . CYS A 1 23 ? 4.218 -15.627 -10.749 1.00 0.00 100 CYS A C 14
ATOM 15378 O O . CYS A 1 23 ? 3.516 -14.688 -10.364 1.00 0.00 100 CYS A O 14
ATOM 15386 N N . ARG A 1 24 ? 4.724 -16.533 -9.897 1.00 0.00 101 ARG A N 14
ATOM 15387 C CA . ARG A 1 24 ? 4.616 -16.482 -8.429 1.00 0.00 101 ARG A CA 14
ATOM 15388 C C . ARG A 1 24 ? 5.320 -15.248 -7.843 1.00 0.00 101 ARG A C 14
ATOM 15389 O O . ARG A 1 24 ? 6.396 -14.855 -8.302 1.00 0.00 101 ARG A O 14
ATOM 15410 N N . TYR A 1 25 ? 4.749 -14.706 -6.766 1.00 0.00 102 TYR A N 14
ATOM 15411 C CA . TYR A 1 25 ? 5.360 -13.673 -5.921 1.00 0.00 102 TYR A CA 14
ATOM 15412 C C . TYR A 1 25 ? 5.558 -14.225 -4.501 1.00 0.00 102 TYR A C 14
ATOM 15413 O O . TYR A 1 25 ? 4.824 -15.116 -4.059 1.00 0.00 102 TYR A O 14
ATOM 15431 N N . TYR A 1 26 ? 6.528 -13.673 -3.775 1.00 0.00 103 TYR A N 14
ATOM 15432 C CA . TYR A 1 26 ? 6.983 -14.172 -2.475 1.00 0.00 103 TYR A CA 14
ATOM 15433 C C . TYR A 1 26 ? 7.241 -13.018 -1.492 1.00 0.00 103 TYR A C 14
ATOM 15434 O O . TYR A 1 26 ? 7.580 -11.915 -1.935 1.00 0.00 103 TYR A O 14
ATOM 15452 N N . PRO A 1 27 ? 7.120 -13.248 -0.168 1.00 0.00 104 PRO A N 14
ATOM 15453 C CA . PRO A 1 27 ? 7.428 -12.240 0.840 1.00 0.00 104 PRO A CA 14
ATOM 15454 C C . PRO A 1 27 ? 8.929 -11.918 0.850 1.00 0.00 104 PRO A C 14
ATOM 15455 O O . PRO A 1 27 ? 9.782 -12.812 0.898 1.00 0.00 104 PRO A O 14
ATOM 15466 N N . ALA A 1 28 ? 9.242 -10.626 0.820 1.00 0.00 105 ALA A N 14
ATOM 15467 C CA . ALA A 1 28 ? 10.598 -10.089 0.754 1.00 0.00 105 ALA A CA 14
ATOM 15468 C C . ALA A 1 28 ? 10.708 -8.781 1.553 1.00 0.00 105 ALA A C 14
ATOM 15469 O O . ALA A 1 28 ? 9.703 -8.227 2.002 1.00 0.00 105 ALA A O 14
ATOM 15476 N N . LYS A 1 29 ? 11.923 -8.256 1.704 1.00 0.00 106 LYS A N 14
ATOM 15477 C CA . LYS A 1 29 ? 12.220 -6.983 2.373 1.00 0.00 106 LYS A CA 14
ATOM 15478 C C . LYS A 1 29 ? 13.169 -6.161 1.504 1.00 0.00 106 LYS A C 14
ATOM 15479 O O . LYS A 1 29 ? 14.162 -6.695 1.008 1.00 0.00 106 LYS A O 14
ATOM 15498 N N . ILE A 1 30 ? 12.863 -4.880 1.296 1.00 0.00 107 ILE A N 14
ATOM 15499 C CA . ILE A 1 30 ? 13.712 -3.968 0.516 1.00 0.00 107 ILE A CA 14
ATOM 15500 C C . ILE A 1 30 ? 14.985 -3.643 1.310 1.00 0.00 107 ILE A C 14
ATOM 15501 O O . ILE A 1 30 ? 14.919 -3.102 2.412 1.00 0.00 107 ILE A O 14
ATOM 15517 N N . GLU A 1 31 ? 16.149 -3.947 0.739 1.00 0.00 108 GLU A N 14
ATOM 15518 C CA . GLU A 1 31 ? 17.468 -3.647 1.314 1.00 0.00 108 GLU A CA 14
ATOM 15519 C C . GLU A 1 31 ? 18.053 -2.329 0.779 1.00 0.00 108 GLU A C 14
ATOM 15520 O O . GLU A 1 31 ? 18.749 -1.625 1.516 1.00 0.00 108 GLU A O 14
ATOM 15532 N N . ALA A 1 32 ? 17.757 -1.970 -0.478 1.00 0.00 109 ALA A N 14
ATOM 15533 C CA . ALA A 1 32 ? 18.164 -0.710 -1.107 1.00 0.00 109 ALA A CA 14
ATOM 15534 C C . ALA A 1 32 ? 17.240 -0.320 -2.278 1.00 0.00 109 ALA A C 14
ATOM 15535 O O . ALA A 1 32 ? 16.530 -1.159 -2.838 1.00 0.00 109 ALA A O 14
ATOM 15542 N N . ILE A 1 33 ? 17.269 0.962 -2.659 1.00 0.00 110 ILE A N 14
ATOM 15543 C CA . ILE A 1 33 ? 16.359 1.577 -3.642 1.00 0.00 110 ILE A CA 14
ATOM 15544 C C . ILE A 1 33 ? 17.175 2.452 -4.602 1.00 0.00 110 ILE A C 14
ATOM 15545 O O . ILE A 1 33 ? 17.804 3.426 -4.181 1.00 0.00 110 ILE A O 14
ATOM 15561 N N . ASN A 1 34 ? 17.172 2.089 -5.890 1.00 0.00 111 ASN A N 14
ATOM 15562 C CA . ASN A 1 34 ? 17.914 2.725 -6.995 1.00 0.00 111 ASN A CA 14
ATOM 15563 C C . ASN A 1 34 ? 19.436 2.929 -6.769 1.00 0.00 111 ASN A C 14
ATOM 15564 O O . ASN A 1 34 ? 20.076 3.663 -7.527 1.00 0.00 111 ASN A O 14
ATOM 15575 N N . LYS A 1 35 ? 20.033 2.274 -5.759 1.00 0.00 112 LYS A N 14
ATOM 15576 C CA . LYS A 1 35 ? 21.433 2.452 -5.313 1.00 0.00 112 LYS A CA 14
ATOM 15577 C C . LYS A 1 35 ? 22.471 2.223 -6.422 1.00 0.00 112 LYS A C 14
ATOM 15578 O O . LYS A 1 35 ? 23.488 2.912 -6.476 1.00 0.00 112 LYS A O 14
ATOM 15597 N N . GLU A 1 36 ? 22.180 1.293 -7.329 1.00 0.00 113 GLU A N 14
ATOM 15598 C CA . GLU A 1 36 ? 23.007 0.927 -8.492 1.00 0.00 113 GLU A CA 14
ATOM 15599 C C . GLU A 1 36 ? 22.167 0.924 -9.791 1.00 0.00 113 GLU A C 14
ATOM 15600 O O . GLU A 1 36 ? 22.397 0.134 -10.709 1.00 0.00 113 GLU A O 14
ATOM 15612 N N . GLY A 1 37 ? 21.130 1.773 -9.846 1.00 0.00 114 GLY A N 14
ATOM 15613 C CA . GLY A 1 37 ? 20.168 1.859 -10.957 1.00 0.00 114 GLY A CA 14
ATOM 15614 C C . GLY A 1 37 ? 19.001 0.859 -10.872 1.00 0.00 114 GLY A C 14
ATOM 15615 O O . GLY A 1 37 ? 18.159 0.814 -11.771 1.00 0.00 114 GLY A O 14
ATOM 15619 N N . THR A 1 38 ? 18.941 0.065 -9.797 1.00 0.00 115 THR A N 14
ATOM 15620 C CA . THR A 1 38 ? 17.926 -0.970 -9.515 1.00 0.00 115 THR A CA 14
ATOM 15621 C C . THR A 1 38 ? 17.614 -1.042 -8.015 1.00 0.00 115 THR A C 14
ATOM 15622 O O . THR A 1 38 ? 18.374 -0.536 -7.183 1.00 0.00 115 THR A O 14
ATOM 15633 N N . PHE A 1 39 ? 16.488 -1.665 -7.661 1.00 0.00 116 PHE A N 14
ATOM 15634 C CA . PHE A 1 39 ? 16.165 -2.026 -6.277 1.00 0.00 116 PHE A CA 14
ATOM 15635 C C . PHE A 1 39 ? 16.983 -3.257 -5.848 1.00 0.00 116 PHE A C 14
ATOM 15636 O O . PHE A 1 39 ? 17.419 -4.051 -6.685 1.00 0.00 116 PHE A O 14
ATOM 15653 N N . THR A 1 40 ? 17.114 -3.465 -4.540 1.00 0.00 117 THR A N 14
ATOM 15654 C CA . THR A 1 40 ? 17.739 -4.652 -3.935 1.00 0.00 117 THR A CA 14
ATOM 15655 C C . THR A 1 40 ? 16.816 -5.191 -2.849 1.00 0.00 117 THR A C 14
ATOM 15656 O O . THR A 1 40 ? 16.302 -4.419 -2.037 1.00 0.00 117 THR A O 14
ATOM 15667 N N . VAL A 1 41 ? 16.601 -6.507 -2.822 1.00 0.00 118 VAL A N 14
ATOM 15668 C CA . VAL A 1 41 ? 15.662 -7.177 -1.910 1.00 0.00 118 VAL A CA 14
ATOM 15669 C C . VAL A 1 41 ? 16.265 -8.445 -1.310 1.00 0.00 118 VAL A C 14
ATOM 15670 O O . VAL A 1 41 ? 17.072 -9.126 -1.946 1.00 0.00 118 VAL A O 14
ATOM 15683 N N . GLN A 1 42 ? 15.820 -8.786 -0.101 1.00 0.00 119 GLN A N 14
ATOM 15684 C CA . GLN A 1 42 ? 16.170 -10.009 0.621 1.00 0.00 119 GLN A CA 14
ATOM 15685 C C . GLN A 1 42 ? 14.907 -10.843 0.865 1.00 0.00 119 GLN A C 14
ATOM 15686 O O . GLN A 1 42 ? 13.872 -10.314 1.276 1.00 0.00 119 GLN A O 14
ATOM 15700 N N . PHE A 1 43 ? 14.988 -12.147 0.606 1.00 0.00 120 PHE A N 14
ATOM 15701 C CA . PHE A 1 43 ? 13.877 -13.095 0.760 1.00 0.00 120 PHE A CA 14
ATOM 15702 C C . PHE A 1 43 ? 13.880 -13.773 2.141 1.00 0.00 120 PHE A C 14
ATOM 15703 O O . PHE A 1 43 ? 14.866 -13.726 2.880 1.00 0.00 120 PHE A O 14
ATOM 15720 N N . TYR A 1 44 ? 12.774 -14.449 2.467 1.00 0.00 121 TYR A N 14
ATOM 15721 C CA . TYR A 1 44 ? 12.582 -15.236 3.695 1.00 0.00 121 TYR A CA 14
ATOM 15722 C C . TYR A 1 44 ? 13.675 -16.298 3.952 1.00 0.00 121 TYR A C 14
ATOM 15723 O O . TYR A 1 44 ? 13.972 -16.616 5.105 1.00 0.00 121 TYR A O 14
ATOM 15741 N N . ASP A 1 45 ? 14.300 -16.828 2.894 1.00 0.00 122 ASP A N 14
ATOM 15742 C CA . ASP A 1 45 ? 15.417 -17.783 2.962 1.00 0.00 122 ASP A CA 14
ATOM 15743 C C . ASP A 1 45 ? 16.759 -17.145 3.399 1.00 0.00 122 ASP A C 14
ATOM 15744 O O . ASP A 1 45 ? 17.672 -17.849 3.833 1.00 0.00 122 ASP A O 14
ATOM 15753 N N . GLY A 1 46 ? 16.885 -15.816 3.291 1.00 0.00 123 GLY A N 14
ATOM 15754 C CA . GLY A 1 46 ? 18.079 -15.032 3.641 1.00 0.00 123 GLY A CA 14
ATOM 15755 C C . GLY A 1 46 ? 18.889 -14.539 2.432 1.00 0.00 123 GLY A C 14
ATOM 15756 O O . GLY A 1 46 ? 19.716 -13.639 2.579 1.00 0.00 123 GLY A O 14
ATOM 15760 N N . VAL A 1 47 ? 18.657 -15.107 1.242 1.00 0.00 124 VAL A N 14
ATOM 15761 C CA . VAL A 1 47 ? 19.277 -14.700 -0.036 1.00 0.00 124 VAL A CA 14
ATOM 15762 C C . VAL A 1 47 ? 18.914 -13.258 -0.429 1.00 0.00 124 VAL A C 14
ATOM 15763 O O . VAL A 1 47 ? 17.795 -12.806 -0.179 1.00 0.00 124 VAL A O 14
ATOM 15776 N N . ILE A 1 48 ? 19.849 -12.551 -1.077 1.00 0.00 125 ILE A N 14
ATOM 15777 C CA . ILE A 1 48 ? 19.720 -11.151 -1.516 1.00 0.00 125 ILE A CA 14
ATOM 15778 C C . ILE A 1 48 ? 20.033 -11.040 -3.018 1.00 0.00 125 ILE A C 14
ATOM 15779 O O . ILE A 1 48 ? 21.055 -11.560 -3.477 1.00 0.00 125 ILE A O 14
ATOM 15795 N N . ARG A 1 49 ? 19.174 -10.349 -3.779 1.00 0.00 126 ARG A N 14
ATOM 15796 C CA . ARG A 1 49 ? 19.319 -10.079 -5.229 1.00 0.00 126 ARG A CA 14
ATOM 15797 C C . ARG A 1 49 ? 18.799 -8.681 -5.595 1.00 0.00 126 ARG A C 14
ATOM 15798 O O . ARG A 1 49 ? 18.129 -8.027 -4.794 1.00 0.00 126 ARG A O 14
ATOM 15819 N N . CYS A 1 50 ? 19.085 -8.233 -6.819 1.00 0.00 127 CYS A N 14
ATOM 15820 C CA . CYS A 1 50 ? 18.604 -6.957 -7.367 1.00 0.00 127 CYS A CA 14
ATOM 15821 C C . CYS A 1 50 ? 17.520 -7.170 -8.438 1.00 0.00 127 CYS A C 14
ATOM 15822 O O . CYS A 1 50 ? 17.517 -8.187 -9.138 1.00 0.00 127 CYS A O 14
ATOM 15830 N N . LEU A 1 51 ? 16.601 -6.207 -8.561 1.00 0.00 128 LEU A N 14
ATOM 15831 C CA . LEU A 1 51 ? 15.385 -6.292 -9.382 1.00 0.00 128 LEU A CA 14
ATOM 15832 C C . LEU A 1 51 ? 14.965 -4.926 -9.954 1.00 0.00 128 LEU A C 14
ATOM 15833 O O . LEU A 1 51 ? 15.303 -3.867 -9.413 1.00 0.00 128 LEU A O 14
ATOM 15849 N N . LYS A 1 52 ? 14.173 -4.959 -11.033 1.00 0.00 129 LYS A N 14
ATOM 15850 C CA . LYS A 1 52 ? 13.459 -3.784 -11.560 1.00 0.00 129 LYS A CA 14
ATOM 15851 C C . LYS A 1 52 ? 12.240 -3.485 -10.676 1.00 0.00 129 LYS A C 14
ATOM 15852 O O . LYS A 1 52 ? 11.703 -4.378 -10.016 1.00 0.00 129 LYS A O 14
ATOM 15871 N N . ARG A 1 53 ? 11.721 -2.255 -10.736 1.00 0.00 130 ARG A N 14
ATOM 15872 C CA . ARG A 1 53 ? 10.446 -1.868 -10.114 1.00 0.00 130 ARG A CA 14
ATOM 15873 C C . ARG A 1 53 ? 9.271 -2.734 -10.595 1.00 0.00 130 ARG A C 14
ATOM 15874 O O . ARG A 1 53 ? 8.397 -3.076 -9.804 1.00 0.00 130 ARG A O 14
ATOM 15895 N N . MET A 1 54 ? 9.288 -3.147 -11.866 1.00 0.00 131 MET A N 14
ATOM 15896 C CA . MET A 1 54 ? 8.301 -4.048 -12.493 1.00 0.00 131 MET A CA 14
ATOM 15897 C C . MET A 1 54 ? 8.270 -5.479 -11.910 1.00 0.00 131 MET A C 14
ATOM 15898 O O . MET A 1 54 ? 7.450 -6.297 -12.331 1.00 0.00 131 MET A O 14
ATOM 15912 N N . HIS A 1 55 ? 9.129 -5.787 -10.931 1.00 0.00 132 HIS A N 14
ATOM 15913 C CA . HIS A 1 55 ? 9.248 -7.101 -10.271 1.00 0.00 132 HIS A CA 14
ATOM 15914 C C . HIS A 1 55 ? 8.997 -7.042 -8.752 1.00 0.00 132 HIS A C 14
ATOM 15915 O O . HIS A 1 55 ? 9.180 -8.045 -8.059 1.00 0.00 132 HIS A O 14
ATOM 15929 N N . ILE A 1 56 ? 8.558 -5.889 -8.232 1.00 0.00 133 ILE A N 14
ATOM 15930 C CA . ILE A 1 56 ? 8.289 -5.629 -6.808 1.00 0.00 133 ILE A CA 14
ATOM 15931 C C . ILE A 1 56 ? 6.894 -4.999 -6.674 1.00 0.00 133 ILE A C 14
ATOM 15932 O O . ILE A 1 56 ? 6.502 -4.150 -7.480 1.00 0.00 133 ILE A O 14
ATOM 15948 N N . LYS A 1 57 ? 6.139 -5.411 -5.650 1.00 0.00 134 LYS A N 14
ATOM 15949 C CA . LYS A 1 57 ? 4.758 -4.982 -5.381 1.00 0.00 134 LYS A CA 14
ATOM 15950 C C . LYS A 1 57 ? 4.563 -4.694 -3.894 1.00 0.00 134 LYS A C 14
ATOM 15951 O O . LYS A 1 57 ? 5.130 -5.370 -3.032 1.00 0.00 134 LYS A O 14
ATOM 15970 N N . ALA A 1 58 ? 3.705 -3.726 -3.591 1.00 0.00 135 ALA A N 14
ATOM 15971 C CA . ALA A 1 58 ? 3.241 -3.480 -2.228 1.00 0.00 135 ALA A CA 14
ATOM 15972 C C . ALA A 1 58 ? 2.423 -4.686 -1.728 1.00 0.00 135 ALA A C 14
ATOM 15973 O O . ALA A 1 58 ? 1.572 -5.213 -2.454 1.00 0.00 135 ALA A O 14
ATOM 15980 N N . MET A 1 59 ? 2.670 -5.131 -0.493 1.00 0.00 136 MET A N 14
ATOM 15981 C CA . MET A 1 59 ? 1.868 -6.182 0.143 1.00 0.00 136 MET A CA 14
ATOM 15982 C C . MET A 1 59 ? 0.428 -5.670 0.381 1.00 0.00 136 MET A C 14
ATOM 15983 O O . MET A 1 59 ? 0.269 -4.576 0.934 1.00 0.00 136 MET A O 14
ATOM 15997 N N . PRO A 1 60 ? -0.624 -6.403 -0.040 1.00 0.00 137 PRO A N 14
ATOM 15998 C CA . PRO A 1 60 ? -2.006 -5.928 0.046 1.00 0.00 137 PRO A CA 14
ATOM 15999 C C . PRO A 1 60 ? -2.515 -5.896 1.492 1.00 0.00 137 PRO A C 14
ATOM 16000 O O . PRO A 1 60 ? -2.023 -6.622 2.356 1.00 0.00 137 PRO A O 14
ATOM 16011 N N . GLU A 1 61 ? -3.559 -5.105 1.755 1.00 0.00 138 GLU A N 14
ATOM 16012 C CA . GLU A 1 61 ? -4.208 -5.002 3.077 1.00 0.00 138 GLU A CA 14
ATOM 16013 C C . GLU A 1 61 ? -4.807 -6.337 3.575 1.00 0.00 138 GLU A C 14
ATOM 16014 O O . GLU A 1 61 ? -5.027 -6.516 4.774 1.00 0.00 138 GLU A O 14
ATOM 16026 N N . ASP A 1 62 ? -5.038 -7.293 2.669 1.00 0.00 139 ASP A N 14
ATOM 16027 C CA . ASP A 1 62 ? -5.446 -8.673 2.970 1.00 0.00 139 ASP A CA 14
ATOM 16028 C C . ASP A 1 62 ? -4.320 -9.550 3.570 1.00 0.00 139 ASP A C 14
ATOM 16029 O O . ASP A 1 62 ? -4.592 -10.661 4.032 1.00 0.00 139 ASP A O 14
ATOM 16038 N N . ALA A 1 63 ? -3.067 -9.071 3.577 1.00 0.00 140 ALA A N 14
ATOM 16039 C CA . ALA A 1 63 ? -1.881 -9.814 4.027 1.00 0.00 140 ALA A CA 14
ATOM 16040 C C . ALA A 1 63 ? -0.933 -8.996 4.932 1.00 0.00 140 ALA A C 14
ATOM 16041 O O . ALA A 1 63 ? -0.353 -9.550 5.872 1.00 0.00 140 ALA A O 14
ATOM 16048 N N . LYS A 1 64 ? -0.800 -7.683 4.695 1.00 0.00 141 LYS A N 14
ATOM 16049 C CA . LYS A 1 64 ? -0.075 -6.729 5.553 1.00 0.00 141 LYS A CA 14
ATOM 16050 C C . LYS A 1 64 ? -0.751 -6.658 6.932 1.00 0.00 141 LYS A C 14
ATOM 16051 O O . LYS A 1 64 ? -1.967 -6.468 7.014 1.00 0.00 141 LYS A O 14
ATOM 16070 N N . GLY A 1 65 ? 0.023 -6.842 8.007 1.00 0.00 142 GLY A N 14
ATOM 16071 C CA . GLY A 1 65 ? -0.471 -6.896 9.390 1.00 0.00 142 GLY A CA 14
ATOM 16072 C C . GLY A 1 65 ? -1.346 -5.702 9.803 1.00 0.00 142 GLY A C 14
ATOM 16073 O O . GLY A 1 65 ? -1.069 -4.553 9.448 1.00 0.00 142 GLY A O 14
ATOM 16077 N N . GLN A 1 66 ? -2.398 -5.975 10.579 1.00 0.00 143 GLN A N 14
ATOM 16078 C CA . GLN A 1 66 ? -3.391 -4.988 11.021 1.00 0.00 143 GLN A CA 14
ATOM 16079 C C . GLN A 1 66 ? -2.750 -3.874 11.872 1.00 0.00 143 GLN A C 14
ATOM 16080 O O . GLN A 1 66 ? -2.022 -4.148 12.824 1.00 0.00 143 GLN A O 14
ATOM 16094 N N . ASP A 1 67 ? -3.036 -2.616 11.523 1.00 0.00 144 ASP A N 14
ATOM 16095 C CA . ASP A 1 67 ? -2.513 -1.375 12.122 1.00 0.00 144 ASP A CA 14
ATOM 16096 C C . ASP A 1 67 ? -0.975 -1.203 12.226 1.00 0.00 144 ASP A C 14
ATOM 16097 O O . ASP A 1 67 ? -0.511 -0.227 12.819 1.00 0.00 144 ASP A O 14
ATOM 16106 N N . TRP A 1 68 ? -0.170 -2.043 11.553 1.00 0.00 145 TRP A N 14
ATOM 16107 C CA . TRP A 1 68 ? 1.291 -1.848 11.394 1.00 0.00 145 TRP A CA 14
ATOM 16108 C C . TRP A 1 68 ? 1.677 -0.545 10.657 1.00 0.00 145 TRP A C 14
ATOM 16109 O O . TRP A 1 68 ? 2.846 -0.152 10.659 1.00 0.00 145 TRP A O 14
ATOM 16130 N N . ILE A 1 69 ? 0.704 0.141 10.046 1.00 0.00 146 ILE A N 14
ATOM 16131 C CA . ILE A 1 69 ? 0.822 1.489 9.460 1.00 0.00 146 ILE A CA 14
ATOM 16132 C C . ILE A 1 69 ? 1.305 2.545 10.482 1.00 0.00 146 ILE A C 14
ATOM 16133 O O . ILE A 1 69 ? 1.909 3.548 10.091 1.00 0.00 146 ILE A O 14
ATOM 16149 N N . ALA A 1 70 ? 1.103 2.309 11.785 1.00 0.00 147 ALA A N 14
ATOM 16150 C CA . ALA A 1 70 ? 1.532 3.186 12.877 1.00 0.00 147 ALA A CA 14
ATOM 16151 C C . ALA A 1 70 ? 2.249 2.397 13.993 1.00 0.00 147 ALA A C 14
ATOM 16152 O O . ALA A 1 70 ? 1.833 1.299 14.373 1.00 0.00 147 ALA A O 14
ATOM 16159 N N . LEU A 1 71 ? 3.341 2.965 14.515 1.00 0.00 148 LEU A N 14
ATOM 16160 C CA . LEU A 1 71 ? 4.248 2.344 15.484 1.00 0.00 148 LEU A CA 14
ATOM 16161 C C . LEU A 1 71 ? 5.029 3.393 16.305 1.00 0.00 148 LEU A C 14
ATOM 16162 O O . LEU A 1 71 ? 4.968 4.594 16.025 1.00 0.00 148 LEU A O 14
ATOM 16178 N N . VAL A 1 72 ? 5.779 2.931 17.310 1.00 0.00 149 VAL A N 14
ATOM 16179 C CA . VAL A 1 72 ? 6.590 3.754 18.229 1.00 0.00 149 VAL A CA 14
ATOM 16180 C C . VAL A 1 72 ? 7.869 3.009 18.654 1.00 0.00 149 VAL A C 14
ATOM 16181 O O . VAL A 1 72 ? 7.950 1.782 18.533 1.00 0.00 149 VAL A O 14
ATOM 16194 N N . LYS A 1 73 ? 8.874 3.745 19.145 1.00 0.00 150 LYS A N 14
ATOM 16195 C CA . LYS A 1 73 ? 10.185 3.231 19.589 1.00 0.00 150 LYS A CA 14
ATOM 16196 C C . LYS A 1 73 ? 10.747 3.999 20.799 1.00 0.00 150 LYS A C 14
ATOM 16197 O O . LYS A 1 73 ? 10.266 5.089 21.125 1.00 0.00 150 LYS A O 14
ATOM 16216 N N . ALA A 1 74 ? 11.759 3.420 21.453 1.00 0.00 151 ALA A N 14
ATOM 16217 C CA . ALA A 1 74 ? 12.470 3.986 22.610 1.00 0.00 151 ALA A CA 14
ATOM 16218 C C . ALA A 1 74 ? 13.127 5.356 22.320 1.00 0.00 151 ALA A C 14
ATOM 16219 O O . ALA A 1 74 ? 13.825 5.492 21.287 1.00 0.00 151 ALA A O 14
ATOM 16227 N N . GLY A 1 1 ? -11.988 -2.287 -10.305 1.00 0.00 78 GLY A N 15
ATOM 16228 C CA . GLY A 1 1 ? -11.083 -1.365 -9.589 1.00 0.00 78 GLY A CA 15
ATOM 16229 C C . GLY A 1 1 ? -10.232 -2.104 -8.568 1.00 0.00 78 GLY A C 15
ATOM 16230 O O . GLY A 1 1 ? -9.772 -3.219 -8.829 1.00 0.00 78 GLY A O 15
ATOM 16236 N N . SER A 1 2 ? -10.031 -1.492 -7.396 1.00 0.00 79 SER A N 15
ATOM 16237 C CA . SER A 1 2 ? -9.187 -1.997 -6.293 1.00 0.00 79 SER A CA 15
ATOM 16238 C C . SER A 1 2 ? -9.806 -1.691 -4.919 1.00 0.00 79 SER A C 15
ATOM 16239 O O . SER A 1 2 ? -10.697 -0.843 -4.803 1.00 0.00 79 SER A O 15
ATOM 16247 N N . SER A 1 3 ? -9.329 -2.361 -3.865 1.00 0.00 80 SER A N 15
ATOM 16248 C CA . SER A 1 3 ? -9.769 -2.152 -2.472 1.00 0.00 80 SER A CA 15
ATOM 16249 C C . SER A 1 3 ? -8.672 -2.480 -1.442 1.00 0.00 80 SER A C 15
ATOM 16250 O O . SER A 1 3 ? -7.675 -3.138 -1.758 1.00 0.00 80 SER A O 15
ATOM 16258 N N . GLY A 1 4 ? -8.860 -2.006 -0.205 1.00 0.00 81 GLY A N 15
ATOM 16259 C CA . GLY A 1 4 ? -7.905 -2.131 0.904 1.00 0.00 81 GLY A CA 15
ATOM 16260 C C . GLY A 1 4 ? -6.756 -1.109 0.858 1.00 0.00 81 GLY A C 15
ATOM 16261 O O . GLY A 1 4 ? -6.479 -0.496 -0.178 1.00 0.00 81 GLY A O 15
ATOM 16265 N N . SER A 1 5 ? -6.071 -0.929 1.990 1.00 0.00 82 SER A N 15
ATOM 16266 C CA . SER A 1 5 ? -4.830 -0.134 2.072 1.00 0.00 82 SER A CA 15
ATOM 16267 C C . SER A 1 5 ? -3.646 -0.870 1.420 1.00 0.00 82 SER A C 15
ATOM 16268 O O . SER A 1 5 ? -3.648 -2.099 1.314 1.00 0.00 82 SER A O 15
ATOM 16276 N N . SER A 1 6 ? -2.630 -0.127 0.974 1.00 0.00 83 SER A N 15
ATOM 16277 C CA . SER A 1 6 ? -1.419 -0.658 0.316 1.00 0.00 83 SER A CA 15
ATOM 16278 C C . SER A 1 6 ? -0.187 0.224 0.574 1.00 0.00 83 SER A C 15
ATOM 16279 O O . SER A 1 6 ? -0.303 1.417 0.863 1.00 0.00 83 SER A O 15
ATOM 16287 N N . GLY A 1 7 ? 1.004 -0.368 0.424 1.00 0.00 84 GLY A N 15
ATOM 16288 C CA . GLY A 1 7 ? 2.313 0.288 0.545 1.00 0.00 84 GLY A CA 15
ATOM 16289 C C . GLY A 1 7 ? 2.665 1.190 -0.647 1.00 0.00 84 GLY A C 15
ATOM 16290 O O . GLY A 1 7 ? 3.532 0.844 -1.451 1.00 0.00 84 GLY A O 15
ATOM 16294 N N . PHE A 1 8 ? 1.980 2.332 -0.774 1.00 0.00 85 PHE A N 15
ATOM 16295 C CA . PHE A 1 8 ? 2.221 3.365 -1.799 1.00 0.00 85 PHE A CA 15
ATOM 16296 C C . PHE A 1 8 ? 3.659 3.938 -1.797 1.00 0.00 85 PHE A C 15
ATOM 16297 O O . PHE A 1 8 ? 4.122 4.461 -2.815 1.00 0.00 85 PHE A O 15
ATOM 16314 N N . ASP A 1 9 ? 4.388 3.808 -0.685 1.00 0.00 86 ASP A N 15
ATOM 16315 C CA . ASP A 1 9 ? 5.763 4.273 -0.493 1.00 0.00 86 ASP A CA 15
ATOM 16316 C C . ASP A 1 9 ? 6.667 3.151 0.049 1.00 0.00 86 ASP A C 15
ATOM 16317 O O . ASP A 1 9 ? 6.241 2.315 0.851 1.00 0.00 86 ASP A O 15
ATOM 16326 N N . PHE A 1 10 ? 7.930 3.169 -0.378 1.00 0.00 87 PHE A N 15
ATOM 16327 C CA . PHE A 1 10 ? 8.976 2.209 -0.006 1.00 0.00 87 PHE A CA 15
ATOM 16328 C C . PHE A 1 10 ? 10.151 2.912 0.694 1.00 0.00 87 PHE A C 15
ATOM 16329 O O . PHE A 1 10 ? 10.448 4.083 0.440 1.00 0.00 87 PHE A O 15
ATOM 16346 N N . LYS A 1 11 ? 10.829 2.167 1.575 1.00 0.00 88 LYS A N 15
ATOM 16347 C CA . LYS A 1 11 ? 11.994 2.596 2.366 1.00 0.00 88 LYS A CA 15
ATOM 16348 C C . LYS A 1 11 ? 12.842 1.384 2.774 1.00 0.00 88 LYS A C 15
ATOM 16349 O O . LYS A 1 11 ? 12.368 0.249 2.724 1.00 0.00 88 LYS A O 15
ATOM 16368 N N . ALA A 1 12 ? 14.091 1.610 3.178 1.00 0.00 89 ALA A N 15
ATOM 16369 C CA . ALA A 1 12 ? 14.980 0.541 3.640 1.00 0.00 89 ALA A CA 15
ATOM 16370 C C . ALA A 1 12 ? 14.374 -0.218 4.844 1.00 0.00 89 ALA A C 15
ATOM 16371 O O . ALA A 1 12 ? 14.020 0.388 5.860 1.00 0.00 89 ALA A O 15
ATOM 16378 N N . GLY A 1 13 ? 14.232 -1.540 4.717 1.00 0.00 90 GLY A N 15
ATOM 16379 C CA . GLY A 1 13 ? 13.604 -2.425 5.707 1.00 0.00 90 GLY A CA 15
ATOM 16380 C C . GLY A 1 13 ? 12.100 -2.669 5.495 1.00 0.00 90 GLY A C 15
ATOM 16381 O O . GLY A 1 13 ? 11.523 -3.503 6.196 1.00 0.00 90 GLY A O 15
ATOM 16385 N N . GLU A 1 14 ? 11.450 -1.973 4.553 1.00 0.00 91 GLU A N 15
ATOM 16386 C CA . GLU A 1 14 ? 10.036 -2.187 4.207 1.00 0.00 91 GLU A CA 15
ATOM 16387 C C . GLU A 1 14 ? 9.801 -3.592 3.626 1.00 0.00 91 GLU A C 15
ATOM 16388 O O . GLU A 1 14 ? 10.556 -4.049 2.763 1.00 0.00 91 GLU A O 15
ATOM 16400 N N . GLU A 1 15 ? 8.738 -4.265 4.077 1.00 0.00 92 GLU A N 15
ATOM 16401 C CA . GLU A 1 15 ? 8.318 -5.570 3.556 1.00 0.00 92 GLU A CA 15
ATOM 16402 C C . GLU A 1 15 ? 7.406 -5.435 2.324 1.00 0.00 92 GLU A C 15
ATOM 16403 O O . GLU A 1 15 ? 6.528 -4.570 2.258 1.00 0.00 92 GLU A O 15
ATOM 16415 N N . VAL A 1 16 ? 7.637 -6.301 1.337 1.00 0.00 93 VAL A N 15
ATOM 16416 C CA . VAL A 1 16 ? 7.034 -6.266 -0.006 1.00 0.00 93 VAL A CA 15
ATOM 16417 C C . VAL A 1 16 ? 6.912 -7.675 -0.590 1.00 0.00 93 VAL A C 15
ATOM 16418 O O . VAL A 1 16 ? 7.521 -8.626 -0.095 1.00 0.00 93 VAL A O 15
ATOM 16431 N N . LEU A 1 17 ? 6.147 -7.807 -1.674 1.00 0.00 94 LEU A N 15
ATOM 16432 C CA . LEU A 1 17 ? 6.140 -9.009 -2.507 1.00 0.00 94 LEU A CA 15
ATOM 16433 C C . LEU A 1 17 ? 7.107 -8.810 -3.684 1.00 0.00 94 LEU A C 15
ATOM 16434 O O . LEU A 1 17 ? 7.243 -7.700 -4.203 1.00 0.00 94 LEU A O 15
ATOM 16450 N N . ALA A 1 18 ? 7.728 -9.887 -4.155 1.00 0.00 95 ALA A N 15
ATOM 16451 C CA . ALA A 1 18 ? 8.560 -9.876 -5.357 1.00 0.00 95 ALA A CA 15
ATOM 16452 C C . ALA A 1 18 ? 8.484 -11.214 -6.109 1.00 0.00 95 ALA A C 15
ATOM 16453 O O . ALA A 1 18 ? 8.382 -12.282 -5.496 1.00 0.00 95 ALA A O 15
ATOM 16460 N N . ARG A 1 19 ? 8.525 -11.150 -7.445 1.00 0.00 96 ARG A N 15
ATOM 16461 C CA . ARG A 1 19 ? 8.659 -12.323 -8.325 1.00 0.00 96 ARG A CA 15
ATOM 16462 C C . ARG A 1 19 ? 10.089 -12.879 -8.246 1.00 0.00 96 ARG A C 15
ATOM 16463 O O . ARG A 1 19 ? 11.034 -12.129 -7.991 1.00 0.00 96 ARG A O 15
ATOM 16484 N N . TRP A 1 20 ? 10.261 -14.177 -8.496 1.00 0.00 97 TRP A N 15
ATOM 16485 C CA . TRP A 1 20 ? 11.562 -14.865 -8.438 1.00 0.00 97 TRP A CA 15
ATOM 16486 C C . TRP A 1 20 ? 11.817 -15.733 -9.687 1.00 0.00 97 TRP A C 15
ATOM 16487 O O . TRP A 1 20 ? 11.208 -15.515 -10.740 1.00 0.00 97 TRP A O 15
ATOM 16508 N N . THR A 1 21 ? 12.735 -16.704 -9.601 1.00 0.00 98 THR A N 15
ATOM 16509 C CA . THR A 1 21 ? 12.934 -17.752 -10.626 1.00 0.00 98 THR A CA 15
ATOM 16510 C C . THR A 1 21 ? 11.628 -18.514 -10.910 1.00 0.00 98 THR A C 15
ATOM 16511 O O . THR A 1 21 ? 11.336 -18.857 -12.057 1.00 0.00 98 THR A O 15
ATOM 16522 N N . ASP A 1 22 ? 10.818 -18.740 -9.872 1.00 0.00 99 ASP A N 15
ATOM 16523 C CA . ASP A 1 22 ? 9.435 -19.219 -9.972 1.00 0.00 99 ASP A CA 15
ATOM 16524 C C . ASP A 1 22 ? 8.484 -18.023 -10.226 1.00 0.00 99 ASP A C 15
ATOM 16525 O O . ASP A 1 22 ? 8.653 -16.946 -9.645 1.00 0.00 99 ASP A O 15
ATOM 16534 N N . CYS A 1 23 ? 7.487 -18.204 -11.098 1.00 0.00 100 CYS A N 15
ATOM 16535 C CA . CYS A 1 23 ? 6.535 -17.168 -11.512 1.00 0.00 100 CYS A CA 15
ATOM 16536 C C . CYS A 1 23 ? 5.642 -16.589 -10.391 1.00 0.00 100 CYS A C 15
ATOM 16537 O O . CYS A 1 23 ? 5.117 -15.482 -10.566 1.00 0.00 100 CYS A O 15
ATOM 16545 N N . ARG A 1 24 ? 5.440 -17.291 -9.262 1.00 0.00 101 ARG A N 15
ATOM 16546 C CA . ARG A 1 24 ? 4.716 -16.753 -8.091 1.00 0.00 101 ARG A CA 15
ATOM 16547 C C . ARG A 1 24 ? 5.452 -15.566 -7.448 1.00 0.00 101 ARG A C 15
ATOM 16548 O O . ARG A 1 24 ? 6.666 -15.405 -7.585 1.00 0.00 101 ARG A O 15
ATOM 16569 N N . TYR A 1 25 ? 4.704 -14.752 -6.702 1.00 0.00 102 TYR A N 15
ATOM 16570 C CA . TYR A 1 25 ? 5.257 -13.718 -5.822 1.00 0.00 102 TYR A CA 15
ATOM 16571 C C . TYR A 1 25 ? 5.534 -14.300 -4.424 1.00 0.00 102 TYR A C 15
ATOM 16572 O O . TYR A 1 25 ? 4.812 -15.183 -3.952 1.00 0.00 102 TYR A O 15
ATOM 16590 N N . TYR A 1 26 ? 6.551 -13.769 -3.743 1.00 0.00 103 TYR A N 15
ATOM 16591 C CA . TYR A 1 26 ? 7.031 -14.235 -2.436 1.00 0.00 103 TYR A CA 15
ATOM 16592 C C . TYR A 1 26 ? 7.395 -13.050 -1.518 1.00 0.00 103 TYR A C 15
ATOM 16593 O O . TYR A 1 26 ? 7.759 -11.982 -2.026 1.00 0.00 103 TYR A O 15
ATOM 16611 N N . PRO A 1 27 ? 7.315 -13.211 -0.182 1.00 0.00 104 PRO A N 15
ATOM 16612 C CA . PRO A 1 27 ? 7.631 -12.147 0.768 1.00 0.00 104 PRO A CA 15
ATOM 16613 C C . PRO A 1 27 ? 9.138 -11.851 0.826 1.00 0.00 104 PRO A C 15
ATOM 16614 O O . PRO A 1 27 ? 9.977 -12.756 0.892 1.00 0.00 104 PRO A O 15
ATOM 16625 N N . ALA A 1 28 ? 9.472 -10.565 0.847 1.00 0.00 105 ALA A N 15
ATOM 16626 C CA . ALA A 1 28 ? 10.833 -10.038 0.886 1.00 0.00 105 ALA A CA 15
ATOM 16627 C C . ALA A 1 28 ? 10.891 -8.699 1.646 1.00 0.00 105 ALA A C 15
ATOM 16628 O O . ALA A 1 28 ? 9.857 -8.111 1.978 1.00 0.00 105 ALA A O 15
ATOM 16635 N N . LYS A 1 29 ? 12.104 -8.187 1.872 1.00 0.00 106 LYS A N 15
ATOM 16636 C CA . LYS A 1 29 ? 12.363 -6.832 2.386 1.00 0.00 106 LYS A CA 15
ATOM 16637 C C . LYS A 1 29 ? 13.367 -6.099 1.503 1.00 0.00 106 LYS A C 15
ATOM 16638 O O . LYS A 1 29 ? 14.331 -6.696 1.019 1.00 0.00 106 LYS A O 15
ATOM 16657 N N . ILE A 1 30 ? 13.133 -4.805 1.298 1.00 0.00 107 ILE A N 15
ATOM 16658 C CA . ILE A 1 30 ? 14.005 -3.924 0.510 1.00 0.00 107 ILE A CA 15
ATOM 16659 C C . ILE A 1 30 ? 15.240 -3.549 1.338 1.00 0.00 107 ILE A C 15
ATOM 16660 O O . ILE A 1 30 ? 15.118 -3.011 2.438 1.00 0.00 107 ILE A O 15
ATOM 16676 N N . GLU A 1 31 ? 16.434 -3.802 0.802 1.00 0.00 108 GLU A N 15
ATOM 16677 C CA . GLU A 1 31 ? 17.708 -3.407 1.417 1.00 0.00 108 GLU A CA 15
ATOM 16678 C C . GLU A 1 31 ? 18.246 -2.074 0.874 1.00 0.00 108 GLU A C 15
ATOM 16679 O O . GLU A 1 31 ? 18.907 -1.341 1.615 1.00 0.00 108 GLU A O 15
ATOM 16691 N N . ALA A 1 32 ? 17.961 -1.739 -0.393 1.00 0.00 109 ALA A N 15
ATOM 16692 C CA . ALA A 1 32 ? 18.398 -0.487 -1.015 1.00 0.00 109 ALA A CA 15
ATOM 16693 C C . ALA A 1 32 ? 17.471 -0.006 -2.147 1.00 0.00 109 ALA A C 15
ATOM 16694 O O . ALA A 1 32 ? 16.804 -0.795 -2.824 1.00 0.00 109 ALA A O 15
ATOM 16701 N N . ILE A 1 33 ? 17.475 1.315 -2.351 1.00 0.00 110 ILE A N 15
ATOM 16702 C CA . ILE A 1 33 ? 16.581 2.093 -3.226 1.00 0.00 110 ILE A CA 15
ATOM 16703 C C . ILE A 1 33 ? 17.424 3.141 -3.977 1.00 0.00 110 ILE A C 15
ATOM 16704 O O . ILE A 1 33 ? 18.427 3.627 -3.448 1.00 0.00 110 ILE A O 15
ATOM 16720 N N . ASN A 1 34 ? 17.008 3.509 -5.195 1.00 0.00 111 ASN A N 15
ATOM 16721 C CA . ASN A 1 34 ? 17.685 4.488 -6.063 1.00 0.00 111 ASN A CA 15
ATOM 16722 C C . ASN A 1 34 ? 19.188 4.187 -6.281 1.00 0.00 111 ASN A C 15
ATOM 16723 O O . ASN A 1 34 ? 20.046 5.072 -6.191 1.00 0.00 111 ASN A O 15
ATOM 16734 N N . LYS A 1 35 ? 19.496 2.909 -6.551 1.00 0.00 112 LYS A N 15
ATOM 16735 C CA . LYS A 1 35 ? 20.806 2.409 -7.019 1.00 0.00 112 LYS A CA 15
ATOM 16736 C C . LYS A 1 35 ? 21.057 2.865 -8.477 1.00 0.00 112 LYS A C 15
ATOM 16737 O O . LYS A 1 35 ? 20.497 3.865 -8.932 1.00 0.00 112 LYS A O 15
ATOM 16756 N N . GLU A 1 36 ? 21.874 2.140 -9.243 1.00 0.00 113 GLU A N 15
ATOM 16757 C CA . GLU A 1 36 ? 22.137 2.409 -10.674 1.00 0.00 113 GLU A CA 15
ATOM 16758 C C . GLU A 1 36 ? 20.874 2.403 -11.574 1.00 0.00 113 GLU A C 15
ATOM 16759 O O . GLU A 1 36 ? 20.905 2.919 -12.695 1.00 0.00 113 GLU A O 15
ATOM 16771 N N . GLY A 1 37 ? 19.759 1.846 -11.087 1.00 0.00 114 GLY A N 15
ATOM 16772 C CA . GLY A 1 37 ? 18.419 1.886 -11.699 1.00 0.00 114 GLY A CA 15
ATOM 16773 C C . GLY A 1 37 ? 17.484 0.803 -11.139 1.00 0.00 114 GLY A C 15
ATOM 16774 O O . GLY A 1 37 ? 16.272 0.994 -11.028 1.00 0.00 114 GLY A O 15
ATOM 16778 N N . THR A 1 38 ? 18.077 -0.326 -10.749 1.00 0.00 115 THR A N 15
ATOM 16779 C CA . THR A 1 38 ? 17.467 -1.472 -10.052 1.00 0.00 115 THR A CA 15
ATOM 16780 C C . THR A 1 38 ? 17.206 -1.171 -8.558 1.00 0.00 115 THR A C 15
ATOM 16781 O O . THR A 1 38 ? 17.672 -0.161 -8.025 1.00 0.00 115 THR A O 15
ATOM 16792 N N . PHE A 1 39 ? 16.505 -2.067 -7.859 1.00 0.00 116 PHE A N 15
ATOM 16793 C CA . PHE A 1 39 ? 16.357 -2.095 -6.393 1.00 0.00 116 PHE A CA 15
ATOM 16794 C C . PHE A 1 39 ? 17.061 -3.353 -5.849 1.00 0.00 116 PHE A C 15
ATOM 16795 O O . PHE A 1 39 ? 17.312 -4.299 -6.598 1.00 0.00 116 PHE A O 15
ATOM 16812 N N . THR A 1 40 ? 17.351 -3.406 -4.546 1.00 0.00 117 THR A N 15
ATOM 16813 C CA . THR A 1 40 ? 18.023 -4.553 -3.899 1.00 0.00 117 THR A CA 15
ATOM 16814 C C . THR A 1 40 ? 17.144 -5.106 -2.781 1.00 0.00 117 THR A C 15
ATOM 16815 O O . THR A 1 40 ? 16.619 -4.338 -1.973 1.00 0.00 117 THR A O 15
ATOM 16826 N N . VAL A 1 41 ? 16.977 -6.432 -2.729 1.00 0.00 118 VAL A N 15
ATOM 16827 C CA . VAL A 1 41 ? 16.018 -7.117 -1.843 1.00 0.00 118 VAL A CA 15
ATOM 16828 C C . VAL A 1 41 ? 16.604 -8.389 -1.219 1.00 0.00 118 VAL A C 15
ATOM 16829 O O . VAL A 1 41 ? 17.506 -9.019 -1.778 1.00 0.00 118 VAL A O 15
ATOM 16842 N N . GLN A 1 42 ? 16.034 -8.803 -0.086 1.00 0.00 119 GLN A N 15
ATOM 16843 C CA . GLN A 1 42 ? 16.344 -10.057 0.605 1.00 0.00 119 GLN A CA 15
ATOM 16844 C C . GLN A 1 42 ? 15.053 -10.836 0.891 1.00 0.00 119 GLN A C 15
ATOM 16845 O O . GLN A 1 42 ? 14.093 -10.286 1.438 1.00 0.00 119 GLN A O 15
ATOM 16859 N N . PHE A 1 43 ? 15.022 -12.112 0.506 1.00 0.00 120 PHE A N 15
ATOM 16860 C CA . PHE A 1 43 ? 13.882 -13.014 0.713 1.00 0.00 120 PHE A CA 15
ATOM 16861 C C . PHE A 1 43 ? 13.855 -13.612 2.129 1.00 0.00 120 PHE A C 15
ATOM 16862 O O . PHE A 1 43 ? 14.866 -13.637 2.836 1.00 0.00 120 PHE A O 15
ATOM 16879 N N . TYR A 1 44 ? 12.692 -14.141 2.520 1.00 0.00 121 TYR A N 15
ATOM 16880 C CA . TYR A 1 44 ? 12.441 -14.774 3.823 1.00 0.00 121 TYR A CA 15
ATOM 16881 C C . TYR A 1 44 ? 13.438 -15.891 4.204 1.00 0.00 121 TYR A C 15
ATOM 16882 O O . TYR A 1 44 ? 13.736 -16.070 5.387 1.00 0.00 121 TYR A O 15
ATOM 16900 N N . ASP A 1 45 ? 13.973 -16.632 3.225 1.00 0.00 122 ASP A N 15
ATOM 16901 C CA . ASP A 1 45 ? 14.950 -17.711 3.441 1.00 0.00 122 ASP A CA 15
ATOM 16902 C C . ASP A 1 45 ? 16.403 -17.223 3.642 1.00 0.00 122 ASP A C 15
ATOM 16903 O O . ASP A 1 45 ? 17.235 -17.974 4.161 1.00 0.00 122 ASP A O 15
ATOM 16912 N N . GLY A 1 46 ? 16.708 -15.974 3.261 1.00 0.00 123 GLY A N 15
ATOM 16913 C CA . GLY A 1 46 ? 18.006 -15.316 3.469 1.00 0.00 123 GLY A CA 15
ATOM 16914 C C . GLY A 1 46 ? 18.724 -14.854 2.192 1.00 0.00 123 GLY A C 15
ATOM 16915 O O . GLY A 1 46 ? 19.583 -13.973 2.281 1.00 0.00 123 GLY A O 15
ATOM 16919 N N . VAL A 1 47 ? 18.401 -15.415 1.019 1.00 0.00 124 VAL A N 15
ATOM 16920 C CA . VAL A 1 47 ? 19.026 -15.054 -0.273 1.00 0.00 124 VAL A CA 15
ATOM 16921 C C . VAL A 1 47 ? 18.820 -13.575 -0.644 1.00 0.00 124 VAL A C 15
ATOM 16922 O O . VAL A 1 47 ? 17.777 -12.985 -0.350 1.00 0.00 124 VAL A O 15
ATOM 16935 N N . ILE A 1 48 ? 19.813 -12.989 -1.324 1.00 0.00 125 ILE A N 15
ATOM 16936 C CA . ILE A 1 48 ? 19.872 -11.572 -1.720 1.00 0.00 125 ILE A CA 15
ATOM 16937 C C . ILE A 1 48 ? 20.080 -11.480 -3.237 1.00 0.00 125 ILE A C 15
ATOM 16938 O O . ILE A 1 48 ? 21.009 -12.086 -3.778 1.00 0.00 125 ILE A O 15
ATOM 16954 N N . ARG A 1 49 ? 19.236 -10.692 -3.914 1.00 0.00 126 ARG A N 15
ATOM 16955 C CA . ARG A 1 49 ? 19.323 -10.350 -5.350 1.00 0.00 126 ARG A CA 15
ATOM 16956 C C . ARG A 1 49 ? 18.875 -8.902 -5.597 1.00 0.00 126 ARG A C 15
ATOM 16957 O O . ARG A 1 49 ? 18.388 -8.219 -4.693 1.00 0.00 126 ARG A O 15
ATOM 16978 N N . CYS A 1 50 ? 19.007 -8.448 -6.842 1.00 0.00 127 CYS A N 15
ATOM 16979 C CA . CYS A 1 50 ? 18.468 -7.171 -7.312 1.00 0.00 127 CYS A CA 15
ATOM 16980 C C . CYS A 1 50 ? 17.357 -7.404 -8.351 1.00 0.00 127 CYS A C 15
ATOM 16981 O O . CYS A 1 50 ? 17.450 -8.304 -9.190 1.00 0.00 127 CYS A O 15
ATOM 16989 N N . LEU A 1 51 ? 16.310 -6.577 -8.291 1.00 0.00 128 LEU A N 15
ATOM 16990 C CA . LEU A 1 51 ? 15.113 -6.623 -9.141 1.00 0.00 128 LEU A CA 15
ATOM 16991 C C . LEU A 1 51 ? 14.630 -5.195 -9.434 1.00 0.00 128 LEU A C 15
ATOM 16992 O O . LEU A 1 51 ? 14.752 -4.309 -8.588 1.00 0.00 128 LEU A O 15
ATOM 17008 N N . LYS A 1 52 ? 14.069 -4.951 -10.622 1.00 0.00 129 LYS A N 15
ATOM 17009 C CA . LYS A 1 52 ? 13.413 -3.669 -10.935 1.00 0.00 129 LYS A CA 15
ATOM 17010 C C . LYS A 1 52 ? 12.053 -3.563 -10.235 1.00 0.00 129 LYS A C 15
ATOM 17011 O O . LYS A 1 52 ? 11.423 -4.572 -9.912 1.00 0.00 129 LYS A O 15
ATOM 17030 N N . ARG A 1 53 ? 11.540 -2.334 -10.105 1.00 0.00 130 ARG A N 15
ATOM 17031 C CA . ARG A 1 53 ? 10.154 -2.038 -9.680 1.00 0.00 130 ARG A CA 15
ATOM 17032 C C . ARG A 1 53 ? 9.079 -2.782 -10.494 1.00 0.00 130 ARG A C 15
ATOM 17033 O O . ARG A 1 53 ? 7.991 -3.044 -9.993 1.00 0.00 130 ARG A O 15
ATOM 17054 N N . MET A 1 54 ? 9.410 -3.161 -11.734 1.00 0.00 131 MET A N 15
ATOM 17055 C CA . MET A 1 54 ? 8.598 -3.984 -12.645 1.00 0.00 131 MET A CA 15
ATOM 17056 C C . MET A 1 54 ? 8.344 -5.419 -12.133 1.00 0.00 131 MET A C 15
ATOM 17057 O O . MET A 1 54 ? 7.486 -6.123 -12.670 1.00 0.00 131 MET A O 15
ATOM 17071 N N . HIS A 1 55 ? 9.069 -5.847 -11.092 1.00 0.00 132 HIS A N 15
ATOM 17072 C CA . HIS A 1 55 ? 9.075 -7.214 -10.534 1.00 0.00 132 HIS A CA 15
ATOM 17073 C C . HIS A 1 55 ? 8.841 -7.248 -9.011 1.00 0.00 132 HIS A C 15
ATOM 17074 O O . HIS A 1 55 ? 8.968 -8.302 -8.382 1.00 0.00 132 HIS A O 15
ATOM 17088 N N . ILE A 1 56 ? 8.473 -6.104 -8.424 1.00 0.00 133 ILE A N 15
ATOM 17089 C CA . ILE A 1 56 ? 8.218 -5.882 -6.992 1.00 0.00 133 ILE A CA 15
ATOM 17090 C C . ILE A 1 56 ? 6.816 -5.264 -6.844 1.00 0.00 133 ILE A C 15
ATOM 17091 O O . ILE A 1 56 ? 6.394 -4.454 -7.675 1.00 0.00 133 ILE A O 15
ATOM 17107 N N . LYS A 1 57 ? 6.086 -5.637 -5.790 1.00 0.00 134 LYS A N 15
ATOM 17108 C CA . LYS A 1 57 ? 4.705 -5.210 -5.511 1.00 0.00 134 LYS A CA 15
ATOM 17109 C C . LYS A 1 57 ? 4.541 -4.825 -4.041 1.00 0.00 134 LYS A C 15
ATOM 17110 O O . LYS A 1 57 ? 5.175 -5.398 -3.152 1.00 0.00 134 LYS A O 15
ATOM 17129 N N . ALA A 1 58 ? 3.648 -3.873 -3.790 1.00 0.00 135 ALA A N 15
ATOM 17130 C CA . ALA A 1 58 ? 3.245 -3.475 -2.445 1.00 0.00 135 ALA A CA 15
ATOM 17131 C C . ALA A 1 58 ? 2.618 -4.658 -1.683 1.00 0.00 135 ALA A C 15
ATOM 17132 O O . ALA A 1 58 ? 1.941 -5.506 -2.274 1.00 0.00 135 ALA A O 15
ATOM 17139 N N . MET A 1 59 ? 2.846 -4.716 -0.369 1.00 0.00 136 MET A N 15
ATOM 17140 C CA . MET A 1 59 ? 2.343 -5.804 0.480 1.00 0.00 136 MET A CA 15
ATOM 17141 C C . MET A 1 59 ? 0.793 -5.831 0.482 1.00 0.00 136 MET A C 15
ATOM 17142 O O . MET A 1 59 ? 0.178 -4.770 0.651 1.00 0.00 136 MET A O 15
ATOM 17156 N N . PRO A 1 60 ? 0.146 -6.995 0.265 1.00 0.00 137 PRO A N 15
ATOM 17157 C CA . PRO A 1 60 ? -1.304 -7.092 0.062 1.00 0.00 137 PRO A CA 15
ATOM 17158 C C . PRO A 1 60 ? -2.130 -6.868 1.341 1.00 0.00 137 PRO A C 15
ATOM 17159 O O . PRO A 1 60 ? -1.603 -6.801 2.455 1.00 0.00 137 PRO A O 15
ATOM 17170 N N . GLU A 1 61 ? -3.454 -6.784 1.174 1.00 0.00 138 GLU A N 15
ATOM 17171 C CA . GLU A 1 61 ? -4.438 -6.585 2.256 1.00 0.00 138 GLU A CA 15
ATOM 17172 C C . GLU A 1 61 ? -4.461 -7.697 3.331 1.00 0.00 138 GLU A C 15
ATOM 17173 O O . GLU A 1 61 ? -4.949 -7.468 4.440 1.00 0.00 138 GLU A O 15
ATOM 17185 N N . ASP A 1 62 ? -3.915 -8.884 3.035 1.00 0.00 139 ASP A N 15
ATOM 17186 C CA . ASP A 1 62 ? -3.708 -9.981 3.984 1.00 0.00 139 ASP A CA 15
ATOM 17187 C C . ASP A 1 62 ? -2.456 -10.806 3.622 1.00 0.00 139 ASP A C 15
ATOM 17188 O O . ASP A 1 62 ? -2.238 -11.169 2.462 1.00 0.00 139 ASP A O 15
ATOM 17197 N N . ALA A 1 63 ? -1.629 -11.085 4.632 1.00 0.00 140 ALA A N 15
ATOM 17198 C CA . ALA A 1 63 ? -0.415 -11.912 4.547 1.00 0.00 140 ALA A CA 15
ATOM 17199 C C . ALA A 1 63 ? 0.028 -12.450 5.927 1.00 0.00 140 ALA A C 15
ATOM 17200 O O . ALA A 1 63 ? 0.440 -13.607 6.047 1.00 0.00 140 ALA A O 15
ATOM 17207 N N . LYS A 1 64 ? -0.101 -11.616 6.969 1.00 0.00 141 LYS A N 15
ATOM 17208 C CA . LYS A 1 64 ? 0.159 -11.921 8.388 1.00 0.00 141 LYS A CA 15
ATOM 17209 C C . LYS A 1 64 ? -0.807 -11.112 9.263 1.00 0.00 141 LYS A C 15
ATOM 17210 O O . LYS A 1 64 ? -1.084 -9.952 8.947 1.00 0.00 141 LYS A O 15
ATOM 17229 N N . GLY A 1 65 ? -1.311 -11.704 10.348 1.00 0.00 142 GLY A N 15
ATOM 17230 C CA . GLY A 1 65 ? -2.303 -11.095 11.250 1.00 0.00 142 GLY A CA 15
ATOM 17231 C C . GLY A 1 65 ? -1.813 -9.810 11.931 1.00 0.00 142 GLY A C 15
ATOM 17232 O O . GLY A 1 65 ? -0.888 -9.849 12.747 1.00 0.00 142 GLY A O 15
ATOM 17236 N N . GLN A 1 66 ? -2.425 -8.670 11.595 1.00 0.00 143 GLN A N 15
ATOM 17237 C CA . GLN A 1 66 ? -2.032 -7.333 12.063 1.00 0.00 143 GLN A CA 15
ATOM 17238 C C . GLN A 1 66 ? -3.198 -6.322 12.018 1.00 0.00 143 GLN A C 15
ATOM 17239 O O . GLN A 1 66 ? -4.256 -6.593 11.447 1.00 0.00 143 GLN A O 15
ATOM 17253 N N . ASP A 1 67 ? -2.985 -5.139 12.606 1.00 0.00 144 ASP A N 15
ATOM 17254 C CA . ASP A 1 67 ? -3.940 -4.016 12.692 1.00 0.00 144 ASP A CA 15
ATOM 17255 C C . ASP A 1 67 ? -5.315 -4.357 13.315 1.00 0.00 144 ASP A C 15
ATOM 17256 O O . ASP A 1 67 ? -6.337 -3.742 12.999 1.00 0.00 144 ASP A O 15
ATOM 17265 N N . TRP A 1 68 ? -5.345 -5.307 14.256 1.00 0.00 145 TRP A N 15
ATOM 17266 C CA . TRP A 1 68 ? -6.517 -5.678 15.075 1.00 0.00 145 TRP A CA 15
ATOM 17267 C C . TRP A 1 68 ? -6.876 -4.640 16.169 1.00 0.00 145 TRP A C 15
ATOM 17268 O O . TRP A 1 68 ? -7.446 -4.984 17.207 1.00 0.00 145 TRP A O 15
ATOM 17289 N N . ILE A 1 69 ? -6.531 -3.365 15.959 1.00 0.00 146 ILE A N 15
ATOM 17290 C CA . ILE A 1 69 ? -6.599 -2.264 16.935 1.00 0.00 146 ILE A CA 15
ATOM 17291 C C . ILE A 1 69 ? -7.476 -1.140 16.365 1.00 0.00 146 ILE A C 15
ATOM 17292 O O . ILE A 1 69 ? -7.301 -0.736 15.212 1.00 0.00 146 ILE A O 15
ATOM 17308 N N . ALA A 1 70 ? -8.423 -0.641 17.172 1.00 0.00 147 ALA A N 15
ATOM 17309 C CA . ALA A 1 70 ? -9.452 0.337 16.782 1.00 0.00 147 ALA A CA 15
ATOM 17310 C C . ALA A 1 70 ? -10.201 -0.016 15.468 1.00 0.00 147 ALA A C 15
ATOM 17311 O O . ALA A 1 70 ? -10.572 0.865 14.685 1.00 0.00 147 ALA A O 15
ATOM 17318 N N . LEU A 1 71 ? -10.388 -1.319 15.210 1.00 0.00 148 LEU A N 15
ATOM 17319 C CA . LEU A 1 71 ? -11.040 -1.871 14.014 1.00 0.00 148 LEU A CA 15
ATOM 17320 C C . LEU A 1 71 ? -12.523 -1.462 13.854 1.00 0.00 148 LEU A C 15
ATOM 17321 O O . LEU A 1 71 ? -13.159 -0.953 14.783 1.00 0.00 148 LEU A O 15
ATOM 17337 N N . VAL A 1 72 ? -13.075 -1.686 12.656 1.00 0.00 149 VAL A N 15
ATOM 17338 C CA . VAL A 1 72 ? -14.462 -1.334 12.289 1.00 0.00 149 VAL A CA 15
ATOM 17339 C C . VAL A 1 72 ? -15.479 -2.103 13.149 1.00 0.00 149 VAL A C 15
ATOM 17340 O O . VAL A 1 72 ? -15.395 -3.328 13.282 1.00 0.00 149 VAL A O 15
ATOM 17353 N N . LYS A 1 73 ? -16.444 -1.379 13.734 1.00 0.00 150 LYS A N 15
ATOM 17354 C CA . LYS A 1 73 ? -17.508 -1.923 14.602 1.00 0.00 150 LYS A CA 15
ATOM 17355 C C . LYS A 1 73 ? -18.415 -2.958 13.909 1.00 0.00 150 LYS A C 15
ATOM 17356 O O . LYS A 1 73 ? -18.556 -2.960 12.681 1.00 0.00 150 LYS A O 15
ATOM 17375 N N . ALA A 1 74 ? -19.050 -3.817 14.714 1.00 0.00 151 ALA A N 15
ATOM 17376 C CA . ALA A 1 74 ? -20.046 -4.812 14.285 1.00 0.00 151 ALA A CA 15
ATOM 17377 C C . ALA A 1 74 ? -21.290 -4.178 13.617 1.00 0.00 151 ALA A C 15
ATOM 17378 O O . ALA A 1 74 ? -21.828 -3.180 14.152 1.00 0.00 151 ALA A O 15
ATOM 17386 N N . GLY A 1 1 ? -8.089 13.482 -8.344 1.00 0.00 78 GLY A N 16
ATOM 17387 C CA . GLY A 1 1 ? -7.543 12.168 -8.741 1.00 0.00 78 GLY A CA 16
ATOM 17388 C C . GLY A 1 1 ? -7.943 11.092 -7.748 1.00 0.00 78 GLY A C 16
ATOM 17389 O O . GLY A 1 1 ? -7.647 11.205 -6.558 1.00 0.00 78 GLY A O 16
ATOM 17395 N N . SER A 1 2 ? -8.626 10.041 -8.218 1.00 0.00 79 SER A N 16
ATOM 17396 C CA . SER A 1 2 ? -9.242 8.991 -7.377 1.00 0.00 79 SER A CA 16
ATOM 17397 C C . SER A 1 2 ? -8.256 8.135 -6.562 1.00 0.00 79 SER A C 16
ATOM 17398 O O . SER A 1 2 ? -8.639 7.606 -5.515 1.00 0.00 79 SER A O 16
ATOM 17406 N N . SER A 1 3 ? -7.001 8.006 -7.015 1.00 0.00 80 SER A N 16
ATOM 17407 C CA . SER A 1 3 ? -5.995 7.086 -6.438 1.00 0.00 80 SER A CA 16
ATOM 17408 C C . SER A 1 3 ? -4.587 7.686 -6.273 1.00 0.00 80 SER A C 16
ATOM 17409 O O . SER A 1 3 ? -3.719 7.053 -5.664 1.00 0.00 80 SER A O 16
ATOM 17417 N N . GLY A 1 4 ? -4.344 8.899 -6.787 1.00 0.00 81 GLY A N 16
ATOM 17418 C CA . GLY A 1 4 ? -3.028 9.559 -6.796 1.00 0.00 81 GLY A CA 16
ATOM 17419 C C . GLY A 1 4 ? -1.996 8.922 -7.746 1.00 0.00 81 GLY A C 16
ATOM 17420 O O . GLY A 1 4 ? -2.235 7.871 -8.350 1.00 0.00 81 GLY A O 16
ATOM 17424 N N . SER A 1 5 ? -0.842 9.581 -7.896 1.00 0.00 82 SER A N 16
ATOM 17425 C CA . SER A 1 5 ? 0.283 9.143 -8.751 1.00 0.00 82 SER A CA 16
ATOM 17426 C C . SER A 1 5 ? 1.618 9.791 -8.318 1.00 0.00 82 SER A C 16
ATOM 17427 O O . SER A 1 5 ? 2.423 10.232 -9.142 1.00 0.00 82 SER A O 16
ATOM 17435 N N . SER A 1 6 ? 1.831 9.923 -7.002 1.00 0.00 83 SER A N 16
ATOM 17436 C CA . SER A 1 6 ? 2.929 10.699 -6.387 1.00 0.00 83 SER A CA 16
ATOM 17437 C C . SER A 1 6 ? 4.346 10.278 -6.817 1.00 0.00 83 SER A C 16
ATOM 17438 O O . SER A 1 6 ? 5.239 11.126 -6.901 1.00 0.00 83 SER A O 16
ATOM 17446 N N . GLY A 1 7 ? 4.560 8.991 -7.114 1.00 0.00 84 GLY A N 16
ATOM 17447 C CA . GLY A 1 7 ? 5.806 8.461 -7.687 1.00 0.00 84 GLY A CA 16
ATOM 17448 C C . GLY A 1 7 ? 5.988 6.949 -7.494 1.00 0.00 84 GLY A C 16
ATOM 17449 O O . GLY A 1 7 ? 5.304 6.322 -6.680 1.00 0.00 84 GLY A O 16
ATOM 17453 N N . PHE A 1 8 ? 6.933 6.366 -8.238 1.00 0.00 85 PHE A N 16
ATOM 17454 C CA . PHE A 1 8 ? 7.399 4.986 -8.059 1.00 0.00 85 PHE A CA 16
ATOM 17455 C C . PHE A 1 8 ? 8.519 4.941 -7.002 1.00 0.00 85 PHE A C 16
ATOM 17456 O O . PHE A 1 8 ? 9.706 5.059 -7.319 1.00 0.00 85 PHE A O 16
ATOM 17473 N N . ASP A 1 9 ? 8.134 4.800 -5.731 1.00 0.00 86 ASP A N 16
ATOM 17474 C CA . ASP A 1 9 ? 9.019 4.845 -4.563 1.00 0.00 86 ASP A CA 16
ATOM 17475 C C . ASP A 1 9 ? 8.626 3.786 -3.517 1.00 0.00 86 ASP A C 16
ATOM 17476 O O . ASP A 1 9 ? 7.483 3.320 -3.456 1.00 0.00 86 ASP A O 16
ATOM 17485 N N . PHE A 1 10 ? 9.593 3.446 -2.664 1.00 0.00 87 PHE A N 16
ATOM 17486 C CA . PHE A 1 10 ? 9.506 2.436 -1.603 1.00 0.00 87 PHE A CA 16
ATOM 17487 C C . PHE A 1 10 ? 10.186 2.920 -0.305 1.00 0.00 87 PHE A C 16
ATOM 17488 O O . PHE A 1 10 ? 10.694 4.043 -0.231 1.00 0.00 87 PHE A O 16
ATOM 17505 N N . LYS A 1 11 ? 10.196 2.064 0.726 1.00 0.00 88 LYS A N 16
ATOM 17506 C CA . LYS A 1 11 ? 10.737 2.333 2.068 1.00 0.00 88 LYS A CA 16
ATOM 17507 C C . LYS A 1 11 ? 11.874 1.350 2.380 1.00 0.00 88 LYS A C 16
ATOM 17508 O O . LYS A 1 11 ? 11.710 0.137 2.238 1.00 0.00 88 LYS A O 16
ATOM 17527 N N . ALA A 1 12 ? 13.033 1.863 2.790 1.00 0.00 89 ALA A N 16
ATOM 17528 C CA . ALA A 1 12 ? 14.184 1.039 3.172 1.00 0.00 89 ALA A CA 16
ATOM 17529 C C . ALA A 1 12 ? 13.879 0.196 4.429 1.00 0.00 89 ALA A C 16
ATOM 17530 O O . ALA A 1 12 ? 13.334 0.704 5.415 1.00 0.00 89 ALA A O 16
ATOM 17537 N N . GLY A 1 13 ? 14.224 -1.094 4.397 1.00 0.00 90 GLY A N 16
ATOM 17538 C CA . GLY A 1 13 ? 13.961 -2.060 5.470 1.00 0.00 90 GLY A CA 16
ATOM 17539 C C . GLY A 1 13 ? 12.508 -2.555 5.559 1.00 0.00 90 GLY A C 16
ATOM 17540 O O . GLY A 1 13 ? 12.184 -3.316 6.471 1.00 0.00 90 GLY A O 16
ATOM 17544 N N . GLU A 1 14 ? 11.626 -2.137 4.646 1.00 0.00 91 GLU A N 16
ATOM 17545 C CA . GLU A 1 14 ? 10.202 -2.500 4.643 1.00 0.00 91 GLU A CA 16
ATOM 17546 C C . GLU A 1 14 ? 9.927 -3.790 3.850 1.00 0.00 91 GLU A C 16
ATOM 17547 O O . GLU A 1 14 ? 10.670 -4.149 2.930 1.00 0.00 91 GLU A O 16
ATOM 17559 N N . GLU A 1 15 ? 8.845 -4.488 4.201 1.00 0.00 92 GLU A N 16
ATOM 17560 C CA . GLU A 1 15 ? 8.424 -5.734 3.555 1.00 0.00 92 GLU A CA 16
ATOM 17561 C C . GLU A 1 15 ? 7.467 -5.492 2.374 1.00 0.00 92 GLU A C 16
ATOM 17562 O O . GLU A 1 15 ? 6.597 -4.616 2.405 1.00 0.00 92 GLU A O 16
ATOM 17574 N N . VAL A 1 16 ? 7.632 -6.302 1.327 1.00 0.00 93 VAL A N 16
ATOM 17575 C CA . VAL A 1 16 ? 6.999 -6.176 0.002 1.00 0.00 93 VAL A CA 16
ATOM 17576 C C . VAL A 1 16 ? 6.722 -7.560 -0.606 1.00 0.00 93 VAL A C 16
ATOM 17577 O O . VAL A 1 16 ? 7.133 -8.584 -0.054 1.00 0.00 93 VAL A O 16
ATOM 17590 N N . LEU A 1 17 ? 6.052 -7.596 -1.761 1.00 0.00 94 LEU A N 16
ATOM 17591 C CA . LEU A 1 17 ? 5.815 -8.807 -2.551 1.00 0.00 94 LEU A CA 16
ATOM 17592 C C . LEU A 1 17 ? 6.644 -8.743 -3.838 1.00 0.00 94 LEU A C 16
ATOM 17593 O O . LEU A 1 17 ? 6.536 -7.778 -4.594 1.00 0.00 94 LEU A O 16
ATOM 17609 N N . ALA A 1 18 ? 7.471 -9.753 -4.102 1.00 0.00 95 ALA A N 16
ATOM 17610 C CA . ALA A 1 18 ? 8.404 -9.748 -5.231 1.00 0.00 95 ALA A CA 16
ATOM 17611 C C . ALA A 1 18 ? 8.559 -11.136 -5.882 1.00 0.00 95 ALA A C 16
ATOM 17612 O O . ALA A 1 18 ? 8.312 -12.171 -5.256 1.00 0.00 95 ALA A O 16
ATOM 17619 N N . ARG A 1 19 ? 8.938 -11.152 -7.165 1.00 0.00 96 ARG A N 16
ATOM 17620 C CA . ARG A 1 19 ? 9.040 -12.363 -8.004 1.00 0.00 96 ARG A CA 16
ATOM 17621 C C . ARG A 1 19 ? 10.428 -13.012 -7.897 1.00 0.00 96 ARG A C 16
ATOM 17622 O O . ARG A 1 19 ? 11.428 -12.304 -7.775 1.00 0.00 96 ARG A O 16
ATOM 17643 N N . TRP A 1 20 ? 10.505 -14.346 -7.996 1.00 0.00 97 TRP A N 16
ATOM 17644 C CA . TRP A 1 20 ? 11.782 -15.087 -7.899 1.00 0.00 97 TRP A CA 16
ATOM 17645 C C . TRP A 1 20 ? 11.917 -16.324 -8.813 1.00 0.00 97 TRP A C 16
ATOM 17646 O O . TRP A 1 20 ? 13.028 -16.627 -9.251 1.00 0.00 97 TRP A O 16
ATOM 17667 N N . THR A 1 21 ? 10.821 -17.025 -9.139 1.00 0.00 98 THR A N 16
ATOM 17668 C CA . THR A 1 21 ? 10.863 -18.350 -9.814 1.00 0.00 98 THR A CA 16
ATOM 17669 C C . THR A 1 21 ? 9.816 -18.575 -10.914 1.00 0.00 98 THR A C 16
ATOM 17670 O O . THR A 1 21 ? 10.073 -19.325 -11.857 1.00 0.00 98 THR A O 16
ATOM 17681 N N . ASP A 1 22 ? 8.651 -17.928 -10.829 1.00 0.00 99 ASP A N 16
ATOM 17682 C CA . ASP A 1 22 ? 7.462 -18.169 -11.667 1.00 0.00 99 ASP A CA 16
ATOM 17683 C C . ASP A 1 22 ? 6.687 -16.850 -11.879 1.00 0.00 99 ASP A C 16
ATOM 17684 O O . ASP A 1 22 ? 7.198 -15.772 -11.567 1.00 0.00 99 ASP A O 16
ATOM 17693 N N . CYS A 1 23 ? 5.456 -16.900 -12.400 1.00 0.00 100 CYS A N 16
ATOM 17694 C CA . CYS A 1 23 ? 4.543 -15.746 -12.445 1.00 0.00 100 CYS A CA 16
ATOM 17695 C C . CYS A 1 23 ? 4.065 -15.274 -11.048 1.00 0.00 100 CYS A C 16
ATOM 17696 O O . CYS A 1 23 ? 3.493 -14.187 -10.925 1.00 0.00 100 CYS A O 16
ATOM 17704 N N . ARG A 1 24 ? 4.274 -16.094 -10.004 1.00 0.00 101 ARG A N 16
ATOM 17705 C CA . ARG A 1 24 ? 3.946 -15.810 -8.594 1.00 0.00 101 ARG A CA 16
ATOM 17706 C C . ARG A 1 24 ? 4.830 -14.717 -7.970 1.00 0.00 101 ARG A C 16
ATOM 17707 O O . ARG A 1 24 ? 5.903 -14.387 -8.479 1.00 0.00 101 ARG A O 16
ATOM 17728 N N . TYR A 1 25 ? 4.400 -14.230 -6.806 1.00 0.00 102 TYR A N 16
ATOM 17729 C CA . TYR A 1 25 ? 5.128 -13.291 -5.945 1.00 0.00 102 TYR A CA 16
ATOM 17730 C C . TYR A 1 25 ? 5.175 -13.827 -4.504 1.00 0.00 102 TYR A C 16
ATOM 17731 O O . TYR A 1 25 ? 4.274 -14.551 -4.066 1.00 0.00 102 TYR A O 16
ATOM 17749 N N . TYR A 1 26 ? 6.216 -13.450 -3.763 1.00 0.00 103 TYR A N 16
ATOM 17750 C CA . TYR A 1 26 ? 6.551 -13.976 -2.435 1.00 0.00 103 TYR A CA 16
ATOM 17751 C C . TYR A 1 26 ? 7.016 -12.843 -1.501 1.00 0.00 103 TYR A C 16
ATOM 17752 O O . TYR A 1 26 ? 7.495 -11.813 -1.992 1.00 0.00 103 TYR A O 16
ATOM 17770 N N . PRO A 1 27 ? 6.904 -12.998 -0.166 1.00 0.00 104 PRO A N 16
ATOM 17771 C CA . PRO A 1 27 ? 7.339 -11.975 0.780 1.00 0.00 104 PRO A CA 16
ATOM 17772 C C . PRO A 1 27 ? 8.863 -11.782 0.754 1.00 0.00 104 PRO A C 16
ATOM 17773 O O . PRO A 1 27 ? 9.637 -12.742 0.832 1.00 0.00 104 PRO A O 16
ATOM 17784 N N . ALA A 1 28 ? 9.285 -10.522 0.680 1.00 0.00 105 ALA A N 16
ATOM 17785 C CA . ALA A 1 28 ? 10.681 -10.085 0.693 1.00 0.00 105 ALA A CA 16
ATOM 17786 C C . ALA A 1 28 ? 10.822 -8.742 1.438 1.00 0.00 105 ALA A C 16
ATOM 17787 O O . ALA A 1 28 ? 9.825 -8.100 1.775 1.00 0.00 105 ALA A O 16
ATOM 17794 N N . LYS A 1 29 ? 12.061 -8.303 1.671 1.00 0.00 106 LYS A N 16
ATOM 17795 C CA . LYS A 1 29 ? 12.426 -7.073 2.389 1.00 0.00 106 LYS A CA 16
ATOM 17796 C C . LYS A 1 29 ? 13.406 -6.258 1.545 1.00 0.00 106 LYS A C 16
ATOM 17797 O O . LYS A 1 29 ? 14.396 -6.804 1.057 1.00 0.00 106 LYS A O 16
ATOM 17816 N N . ILE A 1 30 ? 13.125 -4.971 1.348 1.00 0.00 107 ILE A N 16
ATOM 17817 C CA . ILE A 1 30 ? 13.990 -4.062 0.578 1.00 0.00 107 ILE A CA 16
ATOM 17818 C C . ILE A 1 30 ? 15.203 -3.663 1.427 1.00 0.00 107 ILE A C 16
ATOM 17819 O O . ILE A 1 30 ? 15.055 -3.070 2.495 1.00 0.00 107 ILE A O 16
ATOM 17835 N N . GLU A 1 31 ? 16.406 -3.962 0.938 1.00 0.00 108 GLU A N 16
ATOM 17836 C CA . GLU A 1 31 ? 17.668 -3.701 1.648 1.00 0.00 108 GLU A CA 16
ATOM 17837 C C . GLU A 1 31 ? 18.330 -2.381 1.216 1.00 0.00 108 GLU A C 16
ATOM 17838 O O . GLU A 1 31 ? 19.032 -1.755 2.014 1.00 0.00 108 GLU A O 16
ATOM 17850 N N . ALA A 1 32 ? 18.084 -1.934 -0.023 1.00 0.00 109 ALA A N 16
ATOM 17851 C CA . ALA A 1 32 ? 18.534 -0.647 -0.563 1.00 0.00 109 ALA A CA 16
ATOM 17852 C C . ALA A 1 32 ? 17.679 -0.207 -1.769 1.00 0.00 109 ALA A C 16
ATOM 17853 O O . ALA A 1 32 ? 17.081 -1.031 -2.469 1.00 0.00 109 ALA A O 16
ATOM 17860 N N . ILE A 1 33 ? 17.656 1.104 -2.030 1.00 0.00 110 ILE A N 16
ATOM 17861 C CA . ILE A 1 33 ? 16.820 1.764 -3.047 1.00 0.00 110 ILE A CA 16
ATOM 17862 C C . ILE A 1 33 ? 17.694 2.724 -3.863 1.00 0.00 110 ILE A C 16
ATOM 17863 O O . ILE A 1 33 ? 18.377 3.581 -3.293 1.00 0.00 110 ILE A O 16
ATOM 17879 N N . ASN A 1 34 ? 17.656 2.604 -5.193 1.00 0.00 111 ASN A N 16
ATOM 17880 C CA . ASN A 1 34 ? 18.330 3.521 -6.112 1.00 0.00 111 ASN A CA 16
ATOM 17881 C C . ASN A 1 34 ? 17.622 3.578 -7.483 1.00 0.00 111 ASN A C 16
ATOM 17882 O O . ASN A 1 34 ? 17.613 2.603 -8.239 1.00 0.00 111 ASN A O 16
ATOM 17893 N N . LYS A 1 35 ? 17.059 4.748 -7.824 1.00 0.00 112 LYS A N 16
ATOM 17894 C CA . LYS A 1 35 ? 16.405 5.027 -9.119 1.00 0.00 112 LYS A CA 16
ATOM 17895 C C . LYS A 1 35 ? 17.328 4.951 -10.349 1.00 0.00 112 LYS A C 16
ATOM 17896 O O . LYS A 1 35 ? 16.841 5.000 -11.479 1.00 0.00 112 LYS A O 16
ATOM 17915 N N . GLU A 1 36 ? 18.641 4.801 -10.151 1.00 0.00 113 GLU A N 16
ATOM 17916 C CA . GLU A 1 36 ? 19.637 4.532 -11.202 1.00 0.00 113 GLU A CA 16
ATOM 17917 C C . GLU A 1 36 ? 19.298 3.300 -12.072 1.00 0.00 113 GLU A C 16
ATOM 17918 O O . GLU A 1 36 ? 19.640 3.279 -13.258 1.00 0.00 113 GLU A O 16
ATOM 17930 N N . GLY A 1 37 ? 18.587 2.301 -11.526 1.00 0.00 114 GLY A N 16
ATOM 17931 C CA . GLY A 1 37 ? 18.030 1.208 -12.336 1.00 0.00 114 GLY A CA 16
ATOM 17932 C C . GLY A 1 37 ? 17.432 0.002 -11.603 1.00 0.00 114 GLY A C 16
ATOM 17933 O O . GLY A 1 37 ? 16.616 -0.702 -12.205 1.00 0.00 114 GLY A O 16
ATOM 17937 N N . THR A 1 38 ? 17.804 -0.270 -10.345 1.00 0.00 115 THR A N 16
ATOM 17938 C CA . THR A 1 38 ? 17.454 -1.531 -9.657 1.00 0.00 115 THR A CA 16
ATOM 17939 C C . THR A 1 38 ? 17.284 -1.363 -8.141 1.00 0.00 115 THR A C 16
ATOM 17940 O O . THR A 1 38 ? 17.919 -0.505 -7.523 1.00 0.00 115 THR A O 16
ATOM 17951 N N . PHE A 1 39 ? 16.468 -2.226 -7.526 1.00 0.00 116 PHE A N 16
ATOM 17952 C CA . PHE A 1 39 ? 16.139 -2.226 -6.094 1.00 0.00 116 PHE A CA 16
ATOM 17953 C C . PHE A 1 39 ? 16.667 -3.510 -5.438 1.00 0.00 116 PHE A C 16
ATOM 17954 O O . PHE A 1 39 ? 16.362 -4.611 -5.901 1.00 0.00 116 PHE A O 16
ATOM 17971 N N . THR A 1 40 ? 17.476 -3.387 -4.382 1.00 0.00 117 THR A N 16
ATOM 17972 C CA . THR A 1 40 ? 18.076 -4.534 -3.672 1.00 0.00 117 THR A CA 16
ATOM 17973 C C . THR A 1 40 ? 17.067 -5.145 -2.697 1.00 0.00 117 THR A C 16
ATOM 17974 O O . THR A 1 40 ? 16.444 -4.430 -1.911 1.00 0.00 117 THR A O 16
ATOM 17985 N N . VAL A 1 41 ? 16.922 -6.470 -2.720 1.00 0.00 118 VAL A N 16
ATOM 17986 C CA . VAL A 1 41 ? 15.893 -7.221 -1.982 1.00 0.00 118 VAL A CA 16
ATOM 17987 C C . VAL A 1 41 ? 16.434 -8.522 -1.387 1.00 0.00 118 VAL A C 16
ATOM 17988 O O . VAL A 1 41 ? 17.268 -9.206 -1.984 1.00 0.00 118 VAL A O 16
ATOM 18001 N N . GLN A 1 42 ? 15.897 -8.880 -0.223 1.00 0.00 119 GLN A N 16
ATOM 18002 C CA . GLN A 1 42 ? 16.231 -10.071 0.554 1.00 0.00 119 GLN A CA 16
ATOM 18003 C C . GLN A 1 42 ? 14.956 -10.883 0.806 1.00 0.00 119 GLN A C 16
ATOM 18004 O O . GLN A 1 42 ? 13.996 -10.384 1.398 1.00 0.00 119 GLN A O 16
ATOM 18018 N N . PHE A 1 43 ? 14.933 -12.125 0.326 1.00 0.00 120 PHE A N 16
ATOM 18019 C CA . PHE A 1 43 ? 13.801 -13.047 0.481 1.00 0.00 120 PHE A CA 16
ATOM 18020 C C . PHE A 1 43 ? 13.935 -13.872 1.771 1.00 0.00 120 PHE A C 16
ATOM 18021 O O . PHE A 1 43 ? 15.005 -13.928 2.380 1.00 0.00 120 PHE A O 16
ATOM 18038 N N . TYR A 1 44 ? 12.850 -14.530 2.193 1.00 0.00 121 TYR A N 16
ATOM 18039 C CA . TYR A 1 44 ? 12.774 -15.285 3.456 1.00 0.00 121 TYR A CA 16
ATOM 18040 C C . TYR A 1 44 ? 13.801 -16.432 3.603 1.00 0.00 121 TYR A C 16
ATOM 18041 O O . TYR A 1 44 ? 14.088 -16.859 4.725 1.00 0.00 121 TYR A O 16
ATOM 18059 N N . ASP A 1 45 ? 14.396 -16.911 2.505 1.00 0.00 122 ASP A N 16
ATOM 18060 C CA . ASP A 1 45 ? 15.527 -17.858 2.507 1.00 0.00 122 ASP A CA 16
ATOM 18061 C C . ASP A 1 45 ? 16.853 -17.252 3.031 1.00 0.00 122 ASP A C 16
ATOM 18062 O O . ASP A 1 45 ? 17.791 -17.992 3.342 1.00 0.00 122 ASP A O 16
ATOM 18071 N N . GLY A 1 46 ? 16.953 -15.921 3.118 1.00 0.00 123 GLY A N 16
ATOM 18072 C CA . GLY A 1 46 ? 18.129 -15.165 3.577 1.00 0.00 123 GLY A CA 16
ATOM 18073 C C . GLY A 1 46 ? 19.015 -14.625 2.445 1.00 0.00 123 GLY A C 16
ATOM 18074 O O . GLY A 1 46 ? 19.844 -13.744 2.682 1.00 0.00 123 GLY A O 16
ATOM 18078 N N . VAL A 1 47 ? 18.843 -15.133 1.219 1.00 0.00 124 VAL A N 16
ATOM 18079 C CA . VAL A 1 47 ? 19.525 -14.677 -0.010 1.00 0.00 124 VAL A CA 16
ATOM 18080 C C . VAL A 1 47 ? 19.209 -13.210 -0.340 1.00 0.00 124 VAL A C 16
ATOM 18081 O O . VAL A 1 47 ? 18.086 -12.750 -0.117 1.00 0.00 124 VAL A O 16
ATOM 18094 N N . ILE A 1 48 ? 20.182 -12.491 -0.917 1.00 0.00 125 ILE A N 16
ATOM 18095 C CA . ILE A 1 48 ? 20.063 -11.093 -1.354 1.00 0.00 125 ILE A CA 16
ATOM 18096 C C . ILE A 1 48 ? 20.476 -10.963 -2.827 1.00 0.00 125 ILE A C 16
ATOM 18097 O O . ILE A 1 48 ? 21.583 -11.357 -3.206 1.00 0.00 125 ILE A O 16
ATOM 18113 N N . ARG A 1 49 ? 19.593 -10.376 -3.642 1.00 0.00 126 ARG A N 16
ATOM 18114 C CA . ARG A 1 49 ? 19.812 -9.974 -5.049 1.00 0.00 126 ARG A CA 16
ATOM 18115 C C . ARG A 1 49 ? 19.123 -8.622 -5.303 1.00 0.00 126 ARG A C 16
ATOM 18116 O O . ARG A 1 49 ? 18.805 -7.900 -4.357 1.00 0.00 126 ARG A O 16
ATOM 18137 N N . CYS A 1 50 ? 18.894 -8.251 -6.559 1.00 0.00 127 CYS A N 16
ATOM 18138 C CA . CYS A 1 50 ? 18.172 -7.033 -6.933 1.00 0.00 127 CYS A CA 16
ATOM 18139 C C . CYS A 1 50 ? 17.206 -7.269 -8.107 1.00 0.00 127 CYS A C 16
ATOM 18140 O O . CYS A 1 50 ? 17.433 -8.142 -8.949 1.00 0.00 127 CYS A O 16
ATOM 18148 N N . LEU A 1 51 ? 16.131 -6.478 -8.161 1.00 0.00 128 LEU A N 16
ATOM 18149 C CA . LEU A 1 51 ? 15.028 -6.601 -9.123 1.00 0.00 128 LEU A CA 16
ATOM 18150 C C . LEU A 1 51 ? 14.557 -5.227 -9.636 1.00 0.00 128 LEU A C 16
ATOM 18151 O O . LEU A 1 51 ? 14.748 -4.193 -8.987 1.00 0.00 128 LEU A O 16
ATOM 18167 N N . LYS A 1 52 ? 13.908 -5.231 -10.805 1.00 0.00 129 LYS A N 16
ATOM 18168 C CA . LYS A 1 52 ? 13.199 -4.072 -11.373 1.00 0.00 129 LYS A CA 16
ATOM 18169 C C . LYS A 1 52 ? 11.907 -3.791 -10.596 1.00 0.00 129 LYS A C 16
ATOM 18170 O O . LYS A 1 52 ? 11.303 -4.704 -10.028 1.00 0.00 129 LYS A O 16
ATOM 18189 N N . ARG A 1 53 ? 11.394 -2.557 -10.675 1.00 0.00 130 ARG A N 16
ATOM 18190 C CA . ARG A 1 53 ? 10.046 -2.195 -10.177 1.00 0.00 130 ARG A CA 16
ATOM 18191 C C . ARG A 1 53 ? 8.904 -2.947 -10.882 1.00 0.00 130 ARG A C 16
ATOM 18192 O O . ARG A 1 53 ? 7.800 -3.032 -10.350 1.00 0.00 130 ARG A O 16
ATOM 18213 N N . MET A 1 54 ? 9.174 -3.529 -12.055 1.00 0.00 131 MET A N 16
ATOM 18214 C CA . MET A 1 54 ? 8.275 -4.452 -12.771 1.00 0.00 131 MET A CA 16
ATOM 18215 C C . MET A 1 54 ? 8.103 -5.815 -12.063 1.00 0.00 131 MET A C 16
ATOM 18216 O O . MET A 1 54 ? 7.208 -6.584 -12.419 1.00 0.00 131 MET A O 16
ATOM 18230 N N . HIS A 1 55 ? 8.941 -6.113 -11.062 1.00 0.00 132 HIS A N 16
ATOM 18231 C CA . HIS A 1 55 ? 9.028 -7.408 -10.361 1.00 0.00 132 HIS A CA 16
ATOM 18232 C C . HIS A 1 55 ? 8.918 -7.281 -8.828 1.00 0.00 132 HIS A C 16
ATOM 18233 O O . HIS A 1 55 ? 9.118 -8.264 -8.112 1.00 0.00 132 HIS A O 16
ATOM 18247 N N . ILE A 1 56 ? 8.560 -6.089 -8.332 1.00 0.00 133 ILE A N 16
ATOM 18248 C CA . ILE A 1 56 ? 8.295 -5.771 -6.919 1.00 0.00 133 ILE A CA 16
ATOM 18249 C C . ILE A 1 56 ? 6.978 -4.984 -6.842 1.00 0.00 133 ILE A C 16
ATOM 18250 O O . ILE A 1 56 ? 6.749 -4.060 -7.626 1.00 0.00 133 ILE A O 16
ATOM 18266 N N . LYS A 1 57 ? 6.126 -5.318 -5.871 1.00 0.00 134 LYS A N 16
ATOM 18267 C CA . LYS A 1 57 ? 4.840 -4.669 -5.585 1.00 0.00 134 LYS A CA 16
ATOM 18268 C C . LYS A 1 57 ? 4.694 -4.421 -4.084 1.00 0.00 134 LYS A C 16
ATOM 18269 O O . LYS A 1 57 ? 5.190 -5.189 -3.255 1.00 0.00 134 LYS A O 16
ATOM 18288 N N . ALA A 1 58 ? 3.988 -3.352 -3.734 1.00 0.00 135 ALA A N 16
ATOM 18289 C CA . ALA A 1 58 ? 3.675 -3.019 -2.348 1.00 0.00 135 ALA A CA 16
ATOM 18290 C C . ALA A 1 58 ? 2.774 -4.101 -1.722 1.00 0.00 135 ALA A C 16
ATOM 18291 O O . ALA A 1 58 ? 1.835 -4.589 -2.361 1.00 0.00 135 ALA A O 16
ATOM 18298 N N . MET A 1 59 ? 3.049 -4.477 -0.470 1.00 0.00 136 MET A N 16
ATOM 18299 C CA . MET A 1 59 ? 2.216 -5.425 0.279 1.00 0.00 136 MET A CA 16
ATOM 18300 C C . MET A 1 59 ? 0.810 -4.820 0.526 1.00 0.00 136 MET A C 16
ATOM 18301 O O . MET A 1 59 ? 0.725 -3.682 1.004 1.00 0.00 136 MET A O 16
ATOM 18315 N N . PRO A 1 60 ? -0.290 -5.516 0.171 1.00 0.00 137 PRO A N 16
ATOM 18316 C CA . PRO A 1 60 ? -1.635 -4.932 0.153 1.00 0.00 137 PRO A CA 16
ATOM 18317 C C . PRO A 1 60 ? -2.230 -4.708 1.552 1.00 0.00 137 PRO A C 16
ATOM 18318 O O . PRO A 1 60 ? -1.824 -5.329 2.536 1.00 0.00 137 PRO A O 16
ATOM 18329 N N . GLU A 1 61 ? -3.261 -3.862 1.632 1.00 0.00 138 GLU A N 16
ATOM 18330 C CA . GLU A 1 61 ? -4.028 -3.604 2.865 1.00 0.00 138 GLU A CA 16
ATOM 18331 C C . GLU A 1 61 ? -4.773 -4.838 3.421 1.00 0.00 138 GLU A C 16
ATOM 18332 O O . GLU A 1 61 ? -5.123 -4.876 4.601 1.00 0.00 138 GLU A O 16
ATOM 18344 N N . ASP A 1 62 ? -5.003 -5.858 2.586 1.00 0.00 139 ASP A N 16
ATOM 18345 C CA . ASP A 1 62 ? -5.574 -7.153 2.982 1.00 0.00 139 ASP A CA 16
ATOM 18346 C C . ASP A 1 62 ? -4.586 -8.043 3.773 1.00 0.00 139 ASP A C 16
ATOM 18347 O O . ASP A 1 62 ? -5.009 -8.926 4.525 1.00 0.00 139 ASP A O 16
ATOM 18356 N N . ALA A 1 63 ? -3.276 -7.819 3.620 1.00 0.00 140 ALA A N 16
ATOM 18357 C CA . ALA A 1 63 ? -2.218 -8.554 4.318 1.00 0.00 140 ALA A CA 16
ATOM 18358 C C . ALA A 1 63 ? -1.972 -8.037 5.754 1.00 0.00 140 ALA A C 16
ATOM 18359 O O . ALA A 1 63 ? -2.496 -7.001 6.176 1.00 0.00 140 ALA A O 16
ATOM 18366 N N . LYS A 1 64 ? -1.112 -8.746 6.500 1.00 0.00 141 LYS A N 16
ATOM 18367 C CA . LYS A 1 64 ? -0.687 -8.460 7.889 1.00 0.00 141 LYS A CA 16
ATOM 18368 C C . LYS A 1 64 ? 0.265 -7.242 8.022 1.00 0.00 141 LYS A C 16
ATOM 18369 O O . LYS A 1 64 ? 1.150 -7.225 8.881 1.00 0.00 141 LYS A O 16
ATOM 18388 N N . GLY A 1 65 ? 0.137 -6.242 7.146 1.00 0.00 142 GLY A N 16
ATOM 18389 C CA . GLY A 1 65 ? 1.087 -5.131 7.003 1.00 0.00 142 GLY A CA 16
ATOM 18390 C C . GLY A 1 65 ? 0.608 -4.004 6.080 1.00 0.00 142 GLY A C 16
ATOM 18391 O O . GLY A 1 65 ? 1.325 -3.628 5.150 1.00 0.00 142 GLY A O 16
ATOM 18395 N N . GLN A 1 66 ? -0.608 -3.488 6.302 1.00 0.00 143 GLN A N 16
ATOM 18396 C CA . GLN A 1 66 ? -1.155 -2.330 5.573 1.00 0.00 143 GLN A CA 16
ATOM 18397 C C . GLN A 1 66 ? -0.261 -1.071 5.657 1.00 0.00 143 GLN A C 16
ATOM 18398 O O . GLN A 1 66 ? 0.503 -0.888 6.610 1.00 0.00 143 GLN A O 16
ATOM 18412 N N . ASP A 1 67 ? -0.378 -0.179 4.669 1.00 0.00 144 ASP A N 16
ATOM 18413 C CA . ASP A 1 67 ? 0.453 1.025 4.528 1.00 0.00 144 ASP A CA 16
ATOM 18414 C C . ASP A 1 67 ? -0.183 2.282 5.166 1.00 0.00 144 ASP A C 16
ATOM 18415 O O . ASP A 1 67 ? -1.391 2.349 5.414 1.00 0.00 144 ASP A O 16
ATOM 18424 N N . TRP A 1 68 ? 0.644 3.302 5.403 1.00 0.00 145 TRP A N 16
ATOM 18425 C CA . TRP A 1 68 ? 0.308 4.641 5.912 1.00 0.00 145 TRP A CA 16
ATOM 18426 C C . TRP A 1 68 ? -0.404 5.530 4.867 1.00 0.00 145 TRP A C 16
ATOM 18427 O O . TRP A 1 68 ? 0.027 6.643 4.567 1.00 0.00 145 TRP A O 16
ATOM 18448 N N . ILE A 1 69 ? -1.507 5.036 4.294 1.00 0.00 146 ILE A N 16
ATOM 18449 C CA . ILE A 1 69 ? -2.275 5.642 3.182 1.00 0.00 146 ILE A CA 16
ATOM 18450 C C . ILE A 1 69 ? -2.867 7.048 3.420 1.00 0.00 146 ILE A C 16
ATOM 18451 O O . ILE A 1 69 ? -3.409 7.659 2.496 1.00 0.00 146 ILE A O 16
ATOM 18467 N N . ALA A 1 70 ? -2.745 7.572 4.639 1.00 0.00 147 ALA A N 16
ATOM 18468 C CA . ALA A 1 70 ? -3.256 8.876 5.082 1.00 0.00 147 ALA A CA 16
ATOM 18469 C C . ALA A 1 70 ? -2.184 9.753 5.780 1.00 0.00 147 ALA A C 16
ATOM 18470 O O . ALA A 1 70 ? -2.521 10.682 6.521 1.00 0.00 147 ALA A O 16
ATOM 18477 N N . LEU A 1 71 ? -0.893 9.452 5.574 1.00 0.00 148 LEU A N 16
ATOM 18478 C CA . LEU A 1 71 ? 0.245 10.211 6.117 1.00 0.00 148 LEU A CA 16
ATOM 18479 C C . LEU A 1 71 ? 0.272 11.706 5.717 1.00 0.00 148 LEU A C 16
ATOM 18480 O O . LEU A 1 71 ? -0.352 12.126 4.736 1.00 0.00 148 LEU A O 16
ATOM 18496 N N . VAL A 1 72 ? 1.006 12.513 6.492 1.00 0.00 149 VAL A N 16
ATOM 18497 C CA . VAL A 1 72 ? 1.168 13.969 6.292 1.00 0.00 149 VAL A CA 16
ATOM 18498 C C . VAL A 1 72 ? 1.877 14.313 4.970 1.00 0.00 149 VAL A C 16
ATOM 18499 O O . VAL A 1 72 ? 2.777 13.594 4.525 1.00 0.00 149 VAL A O 16
ATOM 18512 N N . LYS A 1 73 ? 1.494 15.438 4.350 1.00 0.00 150 LYS A N 16
ATOM 18513 C CA . LYS A 1 73 ? 2.011 15.918 3.055 1.00 0.00 150 LYS A CA 16
ATOM 18514 C C . LYS A 1 73 ? 2.214 17.440 3.075 1.00 0.00 150 LYS A C 16
ATOM 18515 O O . LYS A 1 73 ? 1.367 18.175 3.596 1.00 0.00 150 LYS A O 16
ATOM 18534 N N . ALA A 1 74 ? 3.332 17.900 2.506 1.00 0.00 151 ALA A N 16
ATOM 18535 C CA . ALA A 1 74 ? 3.746 19.309 2.418 1.00 0.00 151 ALA A CA 16
ATOM 18536 C C . ALA A 1 74 ? 4.619 19.574 1.173 1.00 0.00 151 ALA A C 16
ATOM 18537 O O . ALA A 1 74 ? 5.502 18.742 0.860 1.00 0.00 151 ALA A O 16
ATOM 18545 N N . GLY A 1 1 ? -10.697 15.975 -8.148 1.00 0.00 78 GLY A N 17
ATOM 18546 C CA . GLY A 1 1 ? -10.003 14.711 -7.829 1.00 0.00 78 GLY A CA 17
ATOM 18547 C C . GLY A 1 1 ? -8.600 14.699 -8.411 1.00 0.00 78 GLY A C 17
ATOM 18548 O O . GLY A 1 1 ? -7.776 15.540 -8.048 1.00 0.00 78 GLY A O 17
ATOM 18554 N N . SER A 1 2 ? -8.320 13.755 -9.320 1.00 0.00 79 SER A N 17
ATOM 18555 C CA . SER A 1 2 ? -7.041 13.601 -10.053 1.00 0.00 79 SER A CA 17
ATOM 18556 C C . SER A 1 2 ? -5.781 13.422 -9.174 1.00 0.00 79 SER A C 17
ATOM 18557 O O . SER A 1 2 ? -4.659 13.668 -9.628 1.00 0.00 79 SER A O 17
ATOM 18565 N N . SER A 1 3 ? -5.948 12.997 -7.915 1.00 0.00 80 SER A N 17
ATOM 18566 C CA . SER A 1 3 ? -4.850 12.678 -6.984 1.00 0.00 80 SER A CA 17
ATOM 18567 C C . SER A 1 3 ? -4.144 11.349 -7.332 1.00 0.00 80 SER A C 17
ATOM 18568 O O . SER A 1 3 ? -4.571 10.607 -8.225 1.00 0.00 80 SER A O 17
ATOM 18576 N N . GLY A 1 4 ? -3.070 11.025 -6.606 1.00 0.00 81 GLY A N 17
ATOM 18577 C CA . GLY A 1 4 ? -2.320 9.766 -6.739 1.00 0.00 81 GLY A CA 17
ATOM 18578 C C . GLY A 1 4 ? -1.233 9.568 -5.672 1.00 0.00 81 GLY A C 17
ATOM 18579 O O . GLY A 1 4 ? -1.033 8.445 -5.201 1.00 0.00 81 GLY A O 17
ATOM 18583 N N . SER A 1 5 ? -0.572 10.649 -5.245 1.00 0.00 82 SER A N 17
ATOM 18584 C CA . SER A 1 5 ? 0.419 10.653 -4.154 1.00 0.00 82 SER A CA 17
ATOM 18585 C C . SER A 1 5 ? 0.580 12.049 -3.535 1.00 0.00 82 SER A C 17
ATOM 18586 O O . SER A 1 5 ? 0.596 13.052 -4.252 1.00 0.00 82 SER A O 17
ATOM 18594 N N . SER A 1 6 ? 0.746 12.110 -2.209 1.00 0.00 83 SER A N 17
ATOM 18595 C CA . SER A 1 6 ? 0.891 13.363 -1.439 1.00 0.00 83 SER A CA 17
ATOM 18596 C C . SER A 1 6 ? 1.899 13.291 -0.275 1.00 0.00 83 SER A C 17
ATOM 18597 O O . SER A 1 6 ? 2.081 14.277 0.444 1.00 0.00 83 SER A O 17
ATOM 18605 N N . GLY A 1 7 ? 2.559 12.143 -0.072 1.00 0.00 84 GLY A N 17
ATOM 18606 C CA . GLY A 1 7 ? 3.508 11.922 1.032 1.00 0.00 84 GLY A CA 17
ATOM 18607 C C . GLY A 1 7 ? 3.935 10.460 1.225 1.00 0.00 84 GLY A C 17
ATOM 18608 O O . GLY A 1 7 ? 4.100 10.024 2.366 1.00 0.00 84 GLY A O 17
ATOM 18612 N N . PHE A 1 8 ? 4.072 9.691 0.136 1.00 0.00 85 PHE A N 17
ATOM 18613 C CA . PHE A 1 8 ? 4.273 8.234 0.166 1.00 0.00 85 PHE A CA 17
ATOM 18614 C C . PHE A 1 8 ? 5.315 7.773 -0.868 1.00 0.00 85 PHE A C 17
ATOM 18615 O O . PHE A 1 8 ? 5.243 8.136 -2.045 1.00 0.00 85 PHE A O 17
ATOM 18632 N N . ASP A 1 9 ? 6.268 6.950 -0.427 1.00 0.00 86 ASP A N 17
ATOM 18633 C CA . ASP A 1 9 ? 7.294 6.284 -1.245 1.00 0.00 86 ASP A CA 17
ATOM 18634 C C . ASP A 1 9 ? 7.865 5.062 -0.495 1.00 0.00 86 ASP A C 17
ATOM 18635 O O . ASP A 1 9 ? 7.774 4.978 0.737 1.00 0.00 86 ASP A O 17
ATOM 18644 N N . PHE A 1 10 ? 8.474 4.123 -1.221 1.00 0.00 87 PHE A N 17
ATOM 18645 C CA . PHE A 1 10 ? 9.202 2.989 -0.642 1.00 0.00 87 PHE A CA 17
ATOM 18646 C C . PHE A 1 10 ? 10.377 3.442 0.247 1.00 0.00 87 PHE A C 17
ATOM 18647 O O . PHE A 1 10 ? 10.999 4.480 -0.009 1.00 0.00 87 PHE A O 17
ATOM 18664 N N . LYS A 1 11 ? 10.719 2.645 1.268 1.00 0.00 88 LYS A N 17
ATOM 18665 C CA . LYS A 1 11 ? 11.860 2.877 2.179 1.00 0.00 88 LYS A CA 17
ATOM 18666 C C . LYS A 1 11 ? 12.647 1.595 2.487 1.00 0.00 88 LYS A C 17
ATOM 18667 O O . LYS A 1 11 ? 12.144 0.484 2.317 1.00 0.00 88 LYS A O 17
ATOM 18686 N N . ALA A 1 12 ? 13.892 1.739 2.945 1.00 0.00 89 ALA A N 17
ATOM 18687 C CA . ALA A 1 12 ? 14.735 0.610 3.347 1.00 0.00 89 ALA A CA 17
ATOM 18688 C C . ALA A 1 12 ? 14.157 -0.142 4.567 1.00 0.00 89 ALA A C 17
ATOM 18689 O O . ALA A 1 12 ? 13.581 0.462 5.477 1.00 0.00 89 ALA A O 17
ATOM 18696 N N . GLY A 1 13 ? 14.311 -1.469 4.584 1.00 0.00 90 GLY A N 17
ATOM 18697 C CA . GLY A 1 13 ? 13.792 -2.384 5.610 1.00 0.00 90 GLY A CA 17
ATOM 18698 C C . GLY A 1 13 ? 12.313 -2.773 5.441 1.00 0.00 90 GLY A C 17
ATOM 18699 O O . GLY A 1 13 ? 11.843 -3.691 6.114 1.00 0.00 90 GLY A O 17
ATOM 18703 N N . GLU A 1 14 ? 11.576 -2.092 4.558 1.00 0.00 91 GLU A N 17
ATOM 18704 C CA . GLU A 1 14 ? 10.139 -2.285 4.326 1.00 0.00 91 GLU A CA 17
ATOM 18705 C C . GLU A 1 14 ? 9.822 -3.631 3.656 1.00 0.00 91 GLU A C 17
ATOM 18706 O O . GLU A 1 14 ? 10.431 -3.997 2.647 1.00 0.00 91 GLU A O 17
ATOM 18718 N N . GLU A 1 15 ? 8.854 -4.364 4.212 1.00 0.00 92 GLU A N 17
ATOM 18719 C CA . GLU A 1 15 ? 8.378 -5.649 3.688 1.00 0.00 92 GLU A CA 17
ATOM 18720 C C . GLU A 1 15 ? 7.448 -5.480 2.470 1.00 0.00 92 GLU A C 17
ATOM 18721 O O . GLU A 1 15 ? 6.613 -4.572 2.412 1.00 0.00 92 GLU A O 17
ATOM 18733 N N . VAL A 1 16 ? 7.614 -6.368 1.487 1.00 0.00 93 VAL A N 17
ATOM 18734 C CA . VAL A 1 16 ? 7.025 -6.308 0.138 1.00 0.00 93 VAL A CA 17
ATOM 18735 C C . VAL A 1 16 ? 6.789 -7.716 -0.432 1.00 0.00 93 VAL A C 17
ATOM 18736 O O . VAL A 1 16 ? 7.240 -8.716 0.134 1.00 0.00 93 VAL A O 17
ATOM 18749 N N . LEU A 1 17 ? 6.103 -7.797 -1.575 1.00 0.00 94 LEU A N 17
ATOM 18750 C CA . LEU A 1 17 ? 5.989 -9.011 -2.389 1.00 0.00 94 LEU A CA 17
ATOM 18751 C C . LEU A 1 17 ? 6.921 -8.858 -3.597 1.00 0.00 94 LEU A C 17
ATOM 18752 O O . LEU A 1 17 ? 6.985 -7.783 -4.194 1.00 0.00 94 LEU A O 17
ATOM 18768 N N . ALA A 1 18 ? 7.626 -9.918 -3.989 1.00 0.00 95 ALA A N 17
ATOM 18769 C CA . ALA A 1 18 ? 8.508 -9.890 -5.157 1.00 0.00 95 ALA A CA 17
ATOM 18770 C C . ALA A 1 18 ? 8.611 -11.256 -5.860 1.00 0.00 95 ALA A C 17
ATOM 18771 O O . ALA A 1 18 ? 8.367 -12.306 -5.259 1.00 0.00 95 ALA A O 17
ATOM 18778 N N . ARG A 1 19 ? 8.945 -11.235 -7.157 1.00 0.00 96 ARG A N 17
ATOM 18779 C CA . ARG A 1 19 ? 9.035 -12.423 -8.031 1.00 0.00 96 ARG A CA 17
ATOM 18780 C C . ARG A 1 19 ? 10.428 -13.071 -7.952 1.00 0.00 96 ARG A C 17
ATOM 18781 O O . ARG A 1 19 ? 11.416 -12.364 -7.754 1.00 0.00 96 ARG A O 17
ATOM 18802 N N . TRP A 1 20 ? 10.523 -14.393 -8.147 1.00 0.00 97 TRP A N 17
ATOM 18803 C CA . TRP A 1 20 ? 11.817 -15.112 -8.100 1.00 0.00 97 TRP A CA 17
ATOM 18804 C C . TRP A 1 20 ? 11.973 -16.276 -9.098 1.00 0.00 97 TRP A C 17
ATOM 18805 O O . TRP A 1 20 ? 13.016 -16.372 -9.749 1.00 0.00 97 TRP A O 17
ATOM 18826 N N . THR A 1 21 ? 10.957 -17.140 -9.252 1.00 0.00 98 THR A N 17
ATOM 18827 C CA . THR A 1 21 ? 11.077 -18.405 -10.030 1.00 0.00 98 THR A CA 17
ATOM 18828 C C . THR A 1 21 ? 9.827 -18.773 -10.851 1.00 0.00 98 THR A C 17
ATOM 18829 O O . THR A 1 21 ? 9.835 -19.758 -11.591 1.00 0.00 98 THR A O 17
ATOM 18840 N N . ASP A 1 22 ? 8.733 -18.017 -10.724 1.00 0.00 99 ASP A N 17
ATOM 18841 C CA . ASP A 1 22 ? 7.405 -18.346 -11.265 1.00 0.00 99 ASP A CA 17
ATOM 18842 C C . ASP A 1 22 ? 6.552 -17.071 -11.459 1.00 0.00 99 ASP A C 17
ATOM 18843 O O . ASP A 1 22 ? 6.983 -15.973 -11.102 1.00 0.00 99 ASP A O 17
ATOM 18852 N N . CYS A 1 23 ? 5.335 -17.192 -12.002 1.00 0.00 100 CYS A N 17
ATOM 18853 C CA . CYS A 1 23 ? 4.339 -16.112 -12.038 1.00 0.00 100 CYS A CA 17
ATOM 18854 C C . CYS A 1 23 ? 3.947 -15.607 -10.626 1.00 0.00 100 CYS A C 17
ATOM 18855 O O . CYS A 1 23 ? 3.633 -14.426 -10.451 1.00 0.00 100 CYS A O 17
ATOM 18863 N N . ARG A 1 24 ? 3.998 -16.487 -9.612 1.00 0.00 101 ARG A N 17
ATOM 18864 C CA . ARG A 1 24 ? 3.809 -16.170 -8.180 1.00 0.00 101 ARG A CA 17
ATOM 18865 C C . ARG A 1 24 ? 4.783 -15.099 -7.661 1.00 0.00 101 ARG A C 17
ATOM 18866 O O . ARG A 1 24 ? 5.905 -14.956 -8.152 1.00 0.00 101 ARG A O 17
ATOM 18887 N N . TYR A 1 25 ? 4.378 -14.435 -6.578 1.00 0.00 102 TYR A N 17
ATOM 18888 C CA . TYR A 1 25 ? 5.209 -13.525 -5.783 1.00 0.00 102 TYR A CA 17
ATOM 18889 C C . TYR A 1 25 ? 5.317 -14.051 -4.343 1.00 0.00 102 TYR A C 17
ATOM 18890 O O . TYR A 1 25 ? 4.432 -14.766 -3.861 1.00 0.00 102 TYR A O 17
ATOM 18908 N N . TYR A 1 26 ? 6.388 -13.673 -3.647 1.00 0.00 103 TYR A N 17
ATOM 18909 C CA . TYR A 1 26 ? 6.773 -14.223 -2.344 1.00 0.00 103 TYR A CA 17
ATOM 18910 C C . TYR A 1 26 ? 7.210 -13.109 -1.374 1.00 0.00 103 TYR A C 17
ATOM 18911 O O . TYR A 1 26 ? 7.635 -12.040 -1.833 1.00 0.00 103 TYR A O 17
ATOM 18929 N N . PRO A 1 27 ? 7.119 -13.323 -0.046 1.00 0.00 104 PRO A N 17
ATOM 18930 C CA . PRO A 1 27 ? 7.479 -12.311 0.945 1.00 0.00 104 PRO A CA 17
ATOM 18931 C C . PRO A 1 27 ? 8.986 -12.011 0.937 1.00 0.00 104 PRO A C 17
ATOM 18932 O O . PRO A 1 27 ? 9.832 -12.910 0.973 1.00 0.00 104 PRO A O 17
ATOM 18943 N N . ALA A 1 28 ? 9.304 -10.720 0.923 1.00 0.00 105 ALA A N 17
ATOM 18944 C CA . ALA A 1 28 ? 10.654 -10.165 0.898 1.00 0.00 105 ALA A CA 17
ATOM 18945 C C . ALA A 1 28 ? 10.685 -8.797 1.611 1.00 0.00 105 ALA A C 17
ATOM 18946 O O . ALA A 1 28 ? 9.651 -8.299 2.069 1.00 0.00 105 ALA A O 17
ATOM 18953 N N . LYS A 1 29 ? 11.857 -8.161 1.686 1.00 0.00 106 LYS A N 17
ATOM 18954 C CA . LYS A 1 29 ? 12.011 -6.762 2.119 1.00 0.00 106 LYS A CA 17
ATOM 18955 C C . LYS A 1 29 ? 13.080 -6.023 1.316 1.00 0.00 106 LYS A C 17
ATOM 18956 O O . LYS A 1 29 ? 14.021 -6.636 0.811 1.00 0.00 106 LYS A O 17
ATOM 18975 N N . ILE A 1 30 ? 12.918 -4.708 1.193 1.00 0.00 107 ILE A N 17
ATOM 18976 C CA . ILE A 1 30 ? 13.834 -3.820 0.465 1.00 0.00 107 ILE A CA 17
ATOM 18977 C C . ILE A 1 30 ? 15.111 -3.593 1.285 1.00 0.00 107 ILE A C 17
ATOM 18978 O O . ILE A 1 30 ? 15.063 -3.095 2.409 1.00 0.00 107 ILE A O 17
ATOM 18994 N N . GLU A 1 31 ? 16.264 -3.923 0.706 1.00 0.00 108 GLU A N 17
ATOM 18995 C CA . GLU A 1 31 ? 17.593 -3.675 1.282 1.00 0.00 108 GLU A CA 17
ATOM 18996 C C . GLU A 1 31 ? 18.203 -2.348 0.799 1.00 0.00 108 GLU A C 17
ATOM 18997 O O . GLU A 1 31 ? 18.932 -1.702 1.557 1.00 0.00 108 GLU A O 17
ATOM 19009 N N . ALA A 1 32 ? 17.896 -1.920 -0.433 1.00 0.00 109 ALA A N 17
ATOM 19010 C CA . ALA A 1 32 ? 18.344 -0.643 -0.999 1.00 0.00 109 ALA A CA 17
ATOM 19011 C C . ALA A 1 32 ? 17.421 -0.126 -2.120 1.00 0.00 109 ALA A C 17
ATOM 19012 O O . ALA A 1 32 ? 16.743 -0.900 -2.804 1.00 0.00 109 ALA A O 17
ATOM 19019 N N . ILE A 1 33 ? 17.456 1.193 -2.334 1.00 0.00 110 ILE A N 17
ATOM 19020 C CA . ILE A 1 33 ? 16.647 1.945 -3.306 1.00 0.00 110 ILE A CA 17
ATOM 19021 C C . ILE A 1 33 ? 17.574 2.898 -4.071 1.00 0.00 110 ILE A C 17
ATOM 19022 O O . ILE A 1 33 ? 18.359 3.616 -3.454 1.00 0.00 110 ILE A O 17
ATOM 19038 N N . ASN A 1 34 ? 17.479 2.901 -5.404 1.00 0.00 111 ASN A N 17
ATOM 19039 C CA . ASN A 1 34 ? 18.256 3.693 -6.379 1.00 0.00 111 ASN A CA 17
ATOM 19040 C C . ASN A 1 34 ? 19.809 3.707 -6.287 1.00 0.00 111 ASN A C 17
ATOM 19041 O O . ASN A 1 34 ? 20.447 4.233 -7.203 1.00 0.00 111 ASN A O 17
ATOM 19052 N N . LYS A 1 35 ? 20.443 3.098 -5.270 1.00 0.00 112 LYS A N 17
ATOM 19053 C CA . LYS A 1 35 ? 21.914 3.043 -5.081 1.00 0.00 112 LYS A CA 17
ATOM 19054 C C . LYS A 1 35 ? 22.691 2.376 -6.231 1.00 0.00 112 LYS A C 17
ATOM 19055 O O . LYS A 1 35 ? 23.892 2.609 -6.375 1.00 0.00 112 LYS A O 17
ATOM 19074 N N . GLU A 1 36 ? 22.011 1.594 -7.067 1.00 0.00 113 GLU A N 17
ATOM 19075 C CA . GLU A 1 36 ? 22.537 0.977 -8.299 1.00 0.00 113 GLU A CA 17
ATOM 19076 C C . GLU A 1 36 ? 21.575 1.209 -9.491 1.00 0.00 113 GLU A C 17
ATOM 19077 O O . GLU A 1 36 ? 21.571 0.469 -10.477 1.00 0.00 113 GLU A O 17
ATOM 19089 N N . GLY A 1 37 ? 20.694 2.213 -9.379 1.00 0.00 114 GLY A N 17
ATOM 19090 C CA . GLY A 1 37 ? 19.555 2.487 -10.268 1.00 0.00 114 GLY A CA 17
ATOM 19091 C C . GLY A 1 37 ? 18.391 1.514 -10.040 1.00 0.00 114 GLY A C 17
ATOM 19092 O O . GLY A 1 37 ? 17.255 1.927 -9.796 1.00 0.00 114 GLY A O 17
ATOM 19096 N N . THR A 1 38 ? 18.696 0.217 -10.046 1.00 0.00 115 THR A N 17
ATOM 19097 C CA . THR A 1 38 ? 17.814 -0.896 -9.652 1.00 0.00 115 THR A CA 17
ATOM 19098 C C . THR A 1 38 ? 17.587 -0.919 -8.130 1.00 0.00 115 THR A C 17
ATOM 19099 O O . THR A 1 38 ? 18.393 -0.389 -7.357 1.00 0.00 115 THR A O 17
ATOM 19110 N N . PHE A 1 39 ? 16.507 -1.564 -7.682 1.00 0.00 116 PHE A N 17
ATOM 19111 C CA . PHE A 1 39 ? 16.266 -1.874 -6.264 1.00 0.00 116 PHE A CA 17
ATOM 19112 C C . PHE A 1 39 ? 17.050 -3.130 -5.849 1.00 0.00 116 PHE A C 17
ATOM 19113 O O . PHE A 1 39 ? 17.405 -3.961 -6.689 1.00 0.00 116 PHE A O 17
ATOM 19130 N N . THR A 1 40 ? 17.264 -3.309 -4.544 1.00 0.00 117 THR A N 17
ATOM 19131 C CA . THR A 1 40 ? 17.846 -4.533 -3.956 1.00 0.00 117 THR A CA 17
ATOM 19132 C C . THR A 1 40 ? 16.915 -5.056 -2.869 1.00 0.00 117 THR A C 17
ATOM 19133 O O . THR A 1 40 ? 16.390 -4.271 -2.079 1.00 0.00 117 THR A O 17
ATOM 19144 N N . VAL A 1 41 ? 16.710 -6.373 -2.817 1.00 0.00 118 VAL A N 17
ATOM 19145 C CA . VAL A 1 41 ? 15.749 -7.035 -1.920 1.00 0.00 118 VAL A CA 17
ATOM 19146 C C . VAL A 1 41 ? 16.314 -8.330 -1.333 1.00 0.00 118 VAL A C 17
ATOM 19147 O O . VAL A 1 41 ? 17.131 -9.008 -1.957 1.00 0.00 118 VAL A O 17
ATOM 19160 N N . GLN A 1 42 ? 15.825 -8.696 -0.146 1.00 0.00 119 GLN A N 17
ATOM 19161 C CA . GLN A 1 42 ? 16.146 -9.936 0.565 1.00 0.00 119 GLN A CA 17
ATOM 19162 C C . GLN A 1 42 ? 14.865 -10.744 0.804 1.00 0.00 119 GLN A C 17
ATOM 19163 O O . GLN A 1 42 ? 13.868 -10.209 1.295 1.00 0.00 119 GLN A O 17
ATOM 19177 N N . PHE A 1 43 ? 14.895 -12.030 0.456 1.00 0.00 120 PHE A N 17
ATOM 19178 C CA . PHE A 1 43 ? 13.748 -12.945 0.531 1.00 0.00 120 PHE A CA 17
ATOM 19179 C C . PHE A 1 43 ? 13.732 -13.751 1.841 1.00 0.00 120 PHE A C 17
ATOM 19180 O O . PHE A 1 43 ? 14.707 -13.761 2.597 1.00 0.00 120 PHE A O 17
ATOM 19197 N N . TYR A 1 44 ? 12.624 -14.452 2.104 1.00 0.00 121 TYR A N 17
ATOM 19198 C CA . TYR A 1 44 ? 12.425 -15.292 3.296 1.00 0.00 121 TYR A CA 17
ATOM 19199 C C . TYR A 1 44 ? 13.478 -16.407 3.492 1.00 0.00 121 TYR A C 17
ATOM 19200 O O . TYR A 1 44 ? 13.717 -16.834 4.624 1.00 0.00 121 TYR A O 17
ATOM 19218 N N . ASP A 1 45 ? 14.144 -16.859 2.422 1.00 0.00 122 ASP A N 17
ATOM 19219 C CA . ASP A 1 45 ? 15.281 -17.798 2.479 1.00 0.00 122 ASP A CA 17
ATOM 19220 C C . ASP A 1 45 ? 16.594 -17.164 2.998 1.00 0.00 122 ASP A C 17
ATOM 19221 O O . ASP A 1 45 ? 17.552 -17.882 3.296 1.00 0.00 122 ASP A O 17
ATOM 19230 N N . GLY A 1 46 ? 16.666 -15.831 3.090 1.00 0.00 123 GLY A N 17
ATOM 19231 C CA . GLY A 1 46 ? 17.840 -15.059 3.522 1.00 0.00 123 GLY A CA 17
ATOM 19232 C C . GLY A 1 46 ? 18.725 -14.548 2.373 1.00 0.00 123 GLY A C 17
ATOM 19233 O O . GLY A 1 46 ? 19.567 -13.676 2.589 1.00 0.00 123 GLY A O 17
ATOM 19237 N N . VAL A 1 47 ? 18.536 -15.071 1.155 1.00 0.00 124 VAL A N 17
ATOM 19238 C CA . VAL A 1 47 ? 19.231 -14.655 -0.079 1.00 0.00 124 VAL A CA 17
ATOM 19239 C C . VAL A 1 47 ? 18.883 -13.214 -0.494 1.00 0.00 124 VAL A C 17
ATOM 19240 O O . VAL A 1 47 ? 17.759 -12.754 -0.277 1.00 0.00 124 VAL A O 17
ATOM 19253 N N . ILE A 1 48 ? 19.840 -12.515 -1.121 1.00 0.00 125 ILE A N 17
ATOM 19254 C CA . ILE A 1 48 ? 19.745 -11.109 -1.544 1.00 0.00 125 ILE A CA 17
ATOM 19255 C C . ILE A 1 48 ? 20.093 -10.977 -3.035 1.00 0.00 125 ILE A C 17
ATOM 19256 O O . ILE A 1 48 ? 21.136 -11.475 -3.473 1.00 0.00 125 ILE A O 17
ATOM 19272 N N . ARG A 1 49 ? 19.247 -10.282 -3.811 1.00 0.00 126 ARG A N 17
ATOM 19273 C CA . ARG A 1 49 ? 19.452 -9.959 -5.241 1.00 0.00 126 ARG A CA 17
ATOM 19274 C C . ARG A 1 49 ? 18.854 -8.595 -5.610 1.00 0.00 126 ARG A C 17
ATOM 19275 O O . ARG A 1 49 ? 18.008 -8.052 -4.895 1.00 0.00 126 ARG A O 17
ATOM 19296 N N . CYS A 1 50 ? 19.273 -8.059 -6.754 1.00 0.00 127 CYS A N 17
ATOM 19297 C CA . CYS A 1 50 ? 18.646 -6.891 -7.377 1.00 0.00 127 CYS A CA 17
ATOM 19298 C C . CYS A 1 50 ? 17.402 -7.307 -8.186 1.00 0.00 127 CYS A C 17
ATOM 19299 O O . CYS A 1 50 ? 17.403 -8.365 -8.824 1.00 0.00 127 CYS A O 17
ATOM 19307 N N . LEU A 1 51 ? 16.367 -6.461 -8.211 1.00 0.00 128 LEU A N 17
ATOM 19308 C CA . LEU A 1 51 ? 15.153 -6.631 -9.029 1.00 0.00 128 LEU A CA 17
ATOM 19309 C C . LEU A 1 51 ? 14.611 -5.271 -9.491 1.00 0.00 128 LEU A C 17
ATOM 19310 O O . LEU A 1 51 ? 14.659 -4.284 -8.755 1.00 0.00 128 LEU A O 17
ATOM 19326 N N . LYS A 1 52 ? 14.057 -5.224 -10.707 1.00 0.00 129 LYS A N 17
ATOM 19327 C CA . LYS A 1 52 ? 13.341 -4.047 -11.225 1.00 0.00 129 LYS A CA 17
ATOM 19328 C C . LYS A 1 52 ? 12.013 -3.834 -10.490 1.00 0.00 129 LYS A C 17
ATOM 19329 O O . LYS A 1 52 ? 11.413 -4.781 -9.976 1.00 0.00 129 LYS A O 17
ATOM 19348 N N . ARG A 1 53 ? 11.485 -2.607 -10.540 1.00 0.00 130 ARG A N 17
ATOM 19349 C CA . ARG A 1 53 ? 10.121 -2.261 -10.081 1.00 0.00 130 ARG A CA 17
ATOM 19350 C C . ARG A 1 53 ? 8.998 -3.063 -10.763 1.00 0.00 130 ARG A C 17
ATOM 19351 O O . ARG A 1 53 ? 7.921 -3.219 -10.192 1.00 0.00 130 ARG A O 17
ATOM 19372 N N . MET A 1 54 ? 9.264 -3.627 -11.945 1.00 0.00 131 MET A N 17
ATOM 19373 C CA . MET A 1 54 ? 8.392 -4.576 -12.658 1.00 0.00 131 MET A CA 17
ATOM 19374 C C . MET A 1 54 ? 8.220 -5.932 -11.936 1.00 0.00 131 MET A C 17
ATOM 19375 O O . MET A 1 54 ? 7.329 -6.707 -12.291 1.00 0.00 131 MET A O 17
ATOM 19389 N N . HIS A 1 55 ? 9.045 -6.221 -10.922 1.00 0.00 132 HIS A N 17
ATOM 19390 C CA . HIS A 1 55 ? 9.125 -7.510 -10.212 1.00 0.00 132 HIS A CA 17
ATOM 19391 C C . HIS A 1 55 ? 8.996 -7.374 -8.683 1.00 0.00 132 HIS A C 17
ATOM 19392 O O . HIS A 1 55 ? 9.226 -8.343 -7.958 1.00 0.00 132 HIS A O 17
ATOM 19406 N N . ILE A 1 56 ? 8.598 -6.191 -8.198 1.00 0.00 133 ILE A N 17
ATOM 19407 C CA . ILE A 1 56 ? 8.373 -5.853 -6.781 1.00 0.00 133 ILE A CA 17
ATOM 19408 C C . ILE A 1 56 ? 7.007 -5.153 -6.657 1.00 0.00 133 ILE A C 17
ATOM 19409 O O . ILE A 1 56 ? 6.650 -4.318 -7.492 1.00 0.00 133 ILE A O 17
ATOM 19425 N N . LYS A 1 57 ? 6.247 -5.477 -5.607 1.00 0.00 134 LYS A N 17
ATOM 19426 C CA . LYS A 1 57 ? 4.897 -4.962 -5.323 1.00 0.00 134 LYS A CA 17
ATOM 19427 C C . LYS A 1 57 ? 4.746 -4.617 -3.842 1.00 0.00 134 LYS A C 17
ATOM 19428 O O . LYS A 1 57 ? 5.271 -5.310 -2.967 1.00 0.00 134 LYS A O 17
ATOM 19447 N N . ALA A 1 58 ? 3.970 -3.577 -3.559 1.00 0.00 135 ALA A N 17
ATOM 19448 C CA . ALA A 1 58 ? 3.545 -3.243 -2.202 1.00 0.00 135 ALA A CA 17
ATOM 19449 C C . ALA A 1 58 ? 2.587 -4.318 -1.649 1.00 0.00 135 ALA A C 17
ATOM 19450 O O . ALA A 1 58 ? 1.823 -4.938 -2.398 1.00 0.00 135 ALA A O 17
ATOM 19457 N N . MET A 1 59 ? 2.608 -4.527 -0.331 1.00 0.00 136 MET A N 17
ATOM 19458 C CA . MET A 1 59 ? 1.668 -5.425 0.354 1.00 0.00 136 MET A CA 17
ATOM 19459 C C . MET A 1 59 ? 0.209 -4.922 0.271 1.00 0.00 136 MET A C 17
ATOM 19460 O O . MET A 1 59 ? -0.021 -3.707 0.311 1.00 0.00 136 MET A O 17
ATOM 19474 N N . PRO A 1 60 ? -0.785 -5.830 0.181 1.00 0.00 137 PRO A N 17
ATOM 19475 C CA . PRO A 1 60 ? -2.205 -5.470 0.163 1.00 0.00 137 PRO A CA 17
ATOM 19476 C C . PRO A 1 60 ? -2.706 -4.986 1.537 1.00 0.00 137 PRO A C 17
ATOM 19477 O O . PRO A 1 60 ? -2.047 -5.168 2.563 1.00 0.00 137 PRO A O 17
ATOM 19488 N N . GLU A 1 61 ? -3.897 -4.382 1.565 1.00 0.00 138 GLU A N 17
ATOM 19489 C CA . GLU A 1 61 ? -4.492 -3.758 2.762 1.00 0.00 138 GLU A CA 17
ATOM 19490 C C . GLU A 1 61 ? -4.669 -4.728 3.952 1.00 0.00 138 GLU A C 17
ATOM 19491 O O . GLU A 1 61 ? -4.551 -4.324 5.111 1.00 0.00 138 GLU A O 17
ATOM 19503 N N . ASP A 1 62 ? -4.920 -6.015 3.687 1.00 0.00 139 ASP A N 17
ATOM 19504 C CA . ASP A 1 62 ? -5.088 -7.059 4.711 1.00 0.00 139 ASP A CA 17
ATOM 19505 C C . ASP A 1 62 ? -3.766 -7.632 5.269 1.00 0.00 139 ASP A C 17
ATOM 19506 O O . ASP A 1 62 ? -3.769 -8.253 6.335 1.00 0.00 139 ASP A O 17
ATOM 19515 N N . ALA A 1 63 ? -2.629 -7.406 4.598 1.00 0.00 140 ALA A N 17
ATOM 19516 C CA . ALA A 1 63 ? -1.300 -7.901 4.989 1.00 0.00 140 ALA A CA 17
ATOM 19517 C C . ALA A 1 63 ? -0.615 -7.004 6.052 1.00 0.00 140 ALA A C 17
ATOM 19518 O O . ALA A 1 63 ? 0.557 -6.630 5.927 1.00 0.00 140 ALA A O 17
ATOM 19525 N N . LYS A 1 64 ? -1.370 -6.617 7.088 1.00 0.00 141 LYS A N 17
ATOM 19526 C CA . LYS A 1 64 ? -0.921 -5.792 8.227 1.00 0.00 141 LYS A CA 17
ATOM 19527 C C . LYS A 1 64 ? 0.212 -6.453 9.035 1.00 0.00 141 LYS A C 17
ATOM 19528 O O . LYS A 1 64 ? 0.386 -7.677 9.008 1.00 0.00 141 LYS A O 17
ATOM 19547 N N . GLY A 1 65 ? 0.945 -5.642 9.801 1.00 0.00 142 GLY A N 17
ATOM 19548 C CA . GLY A 1 65 ? 2.019 -6.100 10.698 1.00 0.00 142 GLY A CA 17
ATOM 19549 C C . GLY A 1 65 ? 2.676 -4.983 11.522 1.00 0.00 142 GLY A C 17
ATOM 19550 O O . GLY A 1 65 ? 3.005 -5.193 12.692 1.00 0.00 142 GLY A O 17
ATOM 19554 N N . GLN A 1 66 ? 2.809 -3.784 10.944 1.00 0.00 143 GLN A N 17
ATOM 19555 C CA . GLN A 1 66 ? 3.287 -2.555 11.599 1.00 0.00 143 GLN A CA 17
ATOM 19556 C C . GLN A 1 66 ? 2.530 -1.318 11.075 1.00 0.00 143 GLN A C 17
ATOM 19557 O O . GLN A 1 66 ? 1.847 -1.378 10.047 1.00 0.00 143 GLN A O 17
ATOM 19571 N N . ASP A 1 67 ? 2.693 -0.178 11.750 1.00 0.00 144 ASP A N 17
ATOM 19572 C CA . ASP A 1 67 ? 2.222 1.141 11.306 1.00 0.00 144 ASP A CA 17
ATOM 19573 C C . ASP A 1 67 ? 3.235 2.239 11.684 1.00 0.00 144 ASP A C 17
ATOM 19574 O O . ASP A 1 67 ? 3.727 2.289 12.815 1.00 0.00 144 ASP A O 17
ATOM 19583 N N . TRP A 1 68 ? 3.563 3.100 10.715 1.00 0.00 145 TRP A N 17
ATOM 19584 C CA . TRP A 1 68 ? 4.629 4.106 10.787 1.00 0.00 145 TRP A CA 17
ATOM 19585 C C . TRP A 1 68 ? 4.283 5.298 9.885 1.00 0.00 145 TRP A C 17
ATOM 19586 O O . TRP A 1 68 ? 4.330 5.200 8.655 1.00 0.00 145 TRP A O 17
ATOM 19607 N N . ILE A 1 69 ? 3.912 6.422 10.502 1.00 0.00 146 ILE A N 17
ATOM 19608 C CA . ILE A 1 69 ? 3.486 7.669 9.839 1.00 0.00 146 ILE A CA 17
ATOM 19609 C C . ILE A 1 69 ? 4.151 8.869 10.535 1.00 0.00 146 ILE A C 17
ATOM 19610 O O . ILE A 1 69 ? 4.286 8.889 11.761 1.00 0.00 146 ILE A O 17
ATOM 19626 N N . ALA A 1 70 ? 4.557 9.871 9.744 1.00 0.00 147 ALA A N 17
ATOM 19627 C CA . ALA A 1 70 ? 5.209 11.121 10.172 1.00 0.00 147 ALA A CA 17
ATOM 19628 C C . ALA A 1 70 ? 6.464 10.960 11.072 1.00 0.00 147 ALA A C 17
ATOM 19629 O O . ALA A 1 70 ? 6.849 11.888 11.790 1.00 0.00 147 ALA A O 17
ATOM 19636 N N . LEU A 1 71 ? 7.128 9.796 11.024 1.00 0.00 148 LEU A N 17
ATOM 19637 C CA . LEU A 1 71 ? 8.342 9.463 11.784 1.00 0.00 148 LEU A CA 17
ATOM 19638 C C . LEU A 1 71 ? 9.640 10.139 11.278 1.00 0.00 148 LEU A C 17
ATOM 19639 O O . LEU A 1 71 ? 10.713 9.915 11.841 1.00 0.00 148 LEU A O 17
ATOM 19655 N N . VAL A 1 72 ? 9.566 10.929 10.201 1.00 0.00 149 VAL A N 17
ATOM 19656 C CA . VAL A 1 72 ? 10.711 11.640 9.598 1.00 0.00 149 VAL A CA 17
ATOM 19657 C C . VAL A 1 72 ? 11.392 12.621 10.568 1.00 0.00 149 VAL A C 17
ATOM 19658 O O . VAL A 1 72 ? 10.749 13.195 11.452 1.00 0.00 149 VAL A O 17
ATOM 19671 N N . LYS A 1 73 ? 12.703 12.841 10.369 1.00 0.00 150 LYS A N 17
ATOM 19672 C CA . LYS A 1 73 ? 13.571 13.760 11.145 1.00 0.00 150 LYS A CA 17
ATOM 19673 C C . LYS A 1 73 ? 13.571 13.537 12.678 1.00 0.00 150 LYS A C 17
ATOM 19674 O O . LYS A 1 73 ? 13.913 14.451 13.435 1.00 0.00 150 LYS A O 17
ATOM 19693 N N . ALA A 1 74 ? 13.205 12.334 13.140 1.00 0.00 151 ALA A N 17
ATOM 19694 C CA . ALA A 1 74 ? 13.282 11.901 14.546 1.00 0.00 151 ALA A CA 17
ATOM 19695 C C . ALA A 1 74 ? 14.709 11.996 15.135 1.00 0.00 151 ALA A C 17
ATOM 19696 O O . ALA A 1 74 ? 14.844 12.450 16.296 1.00 0.00 151 ALA A O 17
ATOM 19704 N N . GLY A 1 1 ? -8.240 1.385 -4.270 1.00 0.00 78 GLY A N 18
ATOM 19705 C CA . GLY A 1 1 ? -7.127 0.594 -3.707 1.00 0.00 78 GLY A CA 18
ATOM 19706 C C . GLY A 1 1 ? -7.066 0.748 -2.198 1.00 0.00 78 GLY A C 18
ATOM 19707 O O . GLY A 1 1 ? -7.976 0.301 -1.497 1.00 0.00 78 GLY A O 18
ATOM 19713 N N . SER A 1 2 ? -6.011 1.391 -1.682 1.00 0.00 79 SER A N 18
ATOM 19714 C CA . SER A 1 2 ? -5.874 1.741 -0.254 1.00 0.00 79 SER A CA 18
ATOM 19715 C C . SER A 1 2 ? -7.008 2.659 0.236 1.00 0.00 79 SER A C 18
ATOM 19716 O O . SER A 1 2 ? -7.554 3.459 -0.532 1.00 0.00 79 SER A O 18
ATOM 19724 N N . SER A 1 3 ? -7.334 2.590 1.530 1.00 0.00 80 SER A N 18
ATOM 19725 C CA . SER A 1 3 ? -8.263 3.512 2.204 1.00 0.00 80 SER A CA 18
ATOM 19726 C C . SER A 1 3 ? -7.729 4.949 2.347 1.00 0.00 80 SER A C 18
ATOM 19727 O O . SER A 1 3 ? -8.511 5.875 2.580 1.00 0.00 80 SER A O 18
ATOM 19735 N N . GLY A 1 4 ? -6.412 5.156 2.212 1.00 0.00 81 GLY A N 18
ATOM 19736 C CA . GLY A 1 4 ? -5.754 6.460 2.350 1.00 0.00 81 GLY A CA 18
ATOM 19737 C C . GLY A 1 4 ? -4.225 6.375 2.450 1.00 0.00 81 GLY A C 18
ATOM 19738 O O . GLY A 1 4 ? -3.618 5.353 2.114 1.00 0.00 81 GLY A O 18
ATOM 19742 N N . SER A 1 5 ? -3.611 7.458 2.939 1.00 0.00 82 SER A N 18
ATOM 19743 C CA . SER A 1 5 ? -2.163 7.597 3.197 1.00 0.00 82 SER A CA 18
ATOM 19744 C C . SER A 1 5 ? -1.261 7.277 1.984 1.00 0.00 82 SER A C 18
ATOM 19745 O O . SER A 1 5 ? -0.182 6.691 2.113 1.00 0.00 82 SER A O 18
ATOM 19753 N N . SER A 1 6 ? -1.713 7.647 0.780 1.00 0.00 83 SER A N 18
ATOM 19754 C CA . SER A 1 6 ? -0.988 7.469 -0.489 1.00 0.00 83 SER A CA 18
ATOM 19755 C C . SER A 1 6 ? 0.404 8.123 -0.464 1.00 0.00 83 SER A C 18
ATOM 19756 O O . SER A 1 6 ? 0.527 9.325 -0.206 1.00 0.00 83 SER A O 18
ATOM 19764 N N . GLY A 1 7 ? 1.448 7.338 -0.755 1.00 0.00 84 GLY A N 18
ATOM 19765 C CA . GLY A 1 7 ? 2.856 7.774 -0.723 1.00 0.00 84 GLY A CA 18
ATOM 19766 C C . GLY A 1 7 ? 3.699 7.356 -1.936 1.00 0.00 84 GLY A C 18
ATOM 19767 O O . GLY A 1 7 ? 4.753 7.950 -2.158 1.00 0.00 84 GLY A O 18
ATOM 19771 N N . PHE A 1 8 ? 3.219 6.388 -2.736 1.00 0.00 85 PHE A N 18
ATOM 19772 C CA . PHE A 1 8 ? 3.726 5.946 -4.054 1.00 0.00 85 PHE A CA 18
ATOM 19773 C C . PHE A 1 8 ? 5.245 5.680 -4.214 1.00 0.00 85 PHE A C 18
ATOM 19774 O O . PHE A 1 8 ? 5.729 5.518 -5.339 1.00 0.00 85 PHE A O 18
ATOM 19791 N N . ASP A 1 9 ? 6.008 5.563 -3.124 1.00 0.00 86 ASP A N 18
ATOM 19792 C CA . ASP A 1 9 ? 7.457 5.332 -3.126 1.00 0.00 86 ASP A CA 18
ATOM 19793 C C . ASP A 1 9 ? 7.898 4.529 -1.888 1.00 0.00 86 ASP A C 18
ATOM 19794 O O . ASP A 1 9 ? 7.358 4.698 -0.789 1.00 0.00 86 ASP A O 18
ATOM 19803 N N . PHE A 1 10 ? 8.876 3.641 -2.072 1.00 0.00 87 PHE A N 18
ATOM 19804 C CA . PHE A 1 10 ? 9.389 2.730 -1.045 1.00 0.00 87 PHE A CA 18
ATOM 19805 C C . PHE A 1 10 ? 10.445 3.373 -0.118 1.00 0.00 87 PHE A C 18
ATOM 19806 O O . PHE A 1 10 ? 10.967 4.460 -0.387 1.00 0.00 87 PHE A O 18
ATOM 19823 N N . LYS A 1 11 ? 10.800 2.658 0.958 1.00 0.00 88 LYS A N 18
ATOM 19824 C CA . LYS A 1 11 ? 11.850 2.997 1.934 1.00 0.00 88 LYS A CA 18
ATOM 19825 C C . LYS A 1 11 ? 12.669 1.757 2.324 1.00 0.00 88 LYS A C 18
ATOM 19826 O O . LYS A 1 11 ? 12.193 0.628 2.195 1.00 0.00 88 LYS A O 18
ATOM 19845 N N . ALA A 1 12 ? 13.895 1.954 2.809 1.00 0.00 89 ALA A N 18
ATOM 19846 C CA . ALA A 1 12 ? 14.733 0.864 3.314 1.00 0.00 89 ALA A CA 18
ATOM 19847 C C . ALA A 1 12 ? 14.064 0.148 4.508 1.00 0.00 89 ALA A C 18
ATOM 19848 O O . ALA A 1 12 ? 13.503 0.792 5.401 1.00 0.00 89 ALA A O 18
ATOM 19855 N N . GLY A 1 13 ? 14.110 -1.186 4.518 1.00 0.00 90 GLY A N 18
ATOM 19856 C CA . GLY A 1 13 ? 13.473 -2.035 5.531 1.00 0.00 90 GLY A CA 18
ATOM 19857 C C . GLY A 1 13 ? 11.975 -2.301 5.307 1.00 0.00 90 GLY A C 18
ATOM 19858 O O . GLY A 1 13 ? 11.367 -3.021 6.101 1.00 0.00 90 GLY A O 18
ATOM 19862 N N . GLU A 1 14 ? 11.359 -1.742 4.259 1.00 0.00 91 GLU A N 18
ATOM 19863 C CA . GLU A 1 14 ? 9.960 -2.016 3.896 1.00 0.00 91 GLU A CA 18
ATOM 19864 C C . GLU A 1 14 ? 9.777 -3.446 3.356 1.00 0.00 91 GLU A C 18
ATOM 19865 O O . GLU A 1 14 ? 10.622 -3.954 2.614 1.00 0.00 91 GLU A O 18
ATOM 19877 N N . GLU A 1 15 ? 8.660 -4.091 3.699 1.00 0.00 92 GLU A N 18
ATOM 19878 C CA . GLU A 1 15 ? 8.311 -5.436 3.223 1.00 0.00 92 GLU A CA 18
ATOM 19879 C C . GLU A 1 15 ? 7.476 -5.384 1.932 1.00 0.00 92 GLU A C 18
ATOM 19880 O O . GLU A 1 15 ? 6.656 -4.484 1.725 1.00 0.00 92 GLU A O 18
ATOM 19892 N N . VAL A 1 16 ? 7.692 -6.366 1.057 1.00 0.00 93 VAL A N 18
ATOM 19893 C CA . VAL A 1 16 ? 7.178 -6.413 -0.319 1.00 0.00 93 VAL A CA 18
ATOM 19894 C C . VAL A 1 16 ? 6.909 -7.848 -0.783 1.00 0.00 93 VAL A C 18
ATOM 19895 O O . VAL A 1 16 ? 7.435 -8.813 -0.226 1.00 0.00 93 VAL A O 18
ATOM 19908 N N . LEU A 1 17 ? 6.115 -7.976 -1.847 1.00 0.00 94 LEU A N 18
ATOM 19909 C CA . LEU A 1 17 ? 5.885 -9.208 -2.602 1.00 0.00 94 LEU A CA 18
ATOM 19910 C C . LEU A 1 17 ? 6.663 -9.087 -3.917 1.00 0.00 94 LEU A C 18
ATOM 19911 O O . LEU A 1 17 ? 6.392 -8.186 -4.712 1.00 0.00 94 LEU A O 18
ATOM 19927 N N . ALA A 1 18 ? 7.628 -9.973 -4.154 1.00 0.00 95 ALA A N 18
ATOM 19928 C CA . ALA A 1 18 ? 8.549 -9.872 -5.288 1.00 0.00 95 ALA A CA 18
ATOM 19929 C C . ALA A 1 18 ? 8.729 -11.219 -6.011 1.00 0.00 95 ALA A C 18
ATOM 19930 O O . ALA A 1 18 ? 8.693 -12.286 -5.389 1.00 0.00 95 ALA A O 18
ATOM 19937 N N . ARG A 1 19 ? 8.890 -11.169 -7.341 1.00 0.00 96 ARG A N 18
ATOM 19938 C CA . ARG A 1 19 ? 9.095 -12.346 -8.208 1.00 0.00 96 ARG A CA 18
ATOM 19939 C C . ARG A 1 19 ? 10.519 -12.897 -8.059 1.00 0.00 96 ARG A C 18
ATOM 19940 O O . ARG A 1 19 ? 11.449 -12.128 -7.813 1.00 0.00 96 ARG A O 18
ATOM 19961 N N . TRP A 1 20 ? 10.710 -14.209 -8.247 1.00 0.00 97 TRP A N 18
ATOM 19962 C CA . TRP A 1 20 ? 12.033 -14.849 -8.098 1.00 0.00 97 TRP A CA 18
ATOM 19963 C C . TRP A 1 20 ? 12.434 -15.826 -9.215 1.00 0.00 97 TRP A C 18
ATOM 19964 O O . TRP A 1 20 ? 13.593 -15.822 -9.635 1.00 0.00 97 TRP A O 18
ATOM 19985 N N . THR A 1 21 ? 11.517 -16.658 -9.722 1.00 0.00 98 THR A N 18
ATOM 19986 C CA . THR A 1 21 ? 11.766 -17.597 -10.842 1.00 0.00 98 THR A CA 18
ATOM 19987 C C . THR A 1 21 ? 10.456 -18.022 -11.513 1.00 0.00 98 THR A C 18
ATOM 19988 O O . THR A 1 21 ? 10.322 -17.918 -12.733 1.00 0.00 98 THR A O 18
ATOM 19999 N N . ASP A 1 22 ? 9.475 -18.479 -10.727 1.00 0.00 99 ASP A N 18
ATOM 20000 C CA . ASP A 1 22 ? 8.133 -18.839 -11.208 1.00 0.00 99 ASP A CA 18
ATOM 20001 C C . ASP A 1 22 ? 7.274 -17.589 -11.524 1.00 0.00 99 ASP A C 18
ATOM 20002 O O . ASP A 1 22 ? 7.629 -16.462 -11.167 1.00 0.00 99 ASP A O 18
ATOM 20011 N N . CYS A 1 23 ? 6.109 -17.782 -12.148 1.00 0.00 100 CYS A N 18
ATOM 20012 C CA . CYS A 1 23 ? 5.073 -16.764 -12.392 1.00 0.00 100 CYS A CA 18
ATOM 20013 C C . CYS A 1 23 ? 4.296 -16.385 -11.104 1.00 0.00 100 CYS A C 18
ATOM 20014 O O . CYS A 1 23 ? 3.063 -16.309 -11.093 1.00 0.00 100 CYS A O 18
ATOM 20022 N N . ARG A 1 24 ? 5.021 -16.203 -9.992 1.00 0.00 101 ARG A N 18
ATOM 20023 C CA . ARG A 1 24 ? 4.530 -16.005 -8.616 1.00 0.00 101 ARG A CA 18
ATOM 20024 C C . ARG A 1 24 ? 5.377 -14.961 -7.882 1.00 0.00 101 ARG A C 18
ATOM 20025 O O . ARG A 1 24 ? 6.511 -14.684 -8.276 1.00 0.00 101 ARG A O 18
ATOM 20046 N N . TYR A 1 25 ? 4.839 -14.430 -6.787 1.00 0.00 102 TYR A N 18
ATOM 20047 C CA . TYR A 1 25 ? 5.488 -13.431 -5.931 1.00 0.00 102 TYR A CA 18
ATOM 20048 C C . TYR A 1 25 ? 5.547 -13.947 -4.487 1.00 0.00 102 TYR A C 18
ATOM 20049 O O . TYR A 1 25 ? 4.633 -14.637 -4.026 1.00 0.00 102 TYR A O 18
ATOM 20067 N N . TYR A 1 26 ? 6.616 -13.598 -3.770 1.00 0.00 103 TYR A N 18
ATOM 20068 C CA . TYR A 1 26 ? 6.950 -14.146 -2.449 1.00 0.00 103 TYR A CA 18
ATOM 20069 C C . TYR A 1 26 ? 7.388 -13.032 -1.481 1.00 0.00 103 TYR A C 18
ATOM 20070 O O . TYR A 1 26 ? 7.871 -11.989 -1.939 1.00 0.00 103 TYR A O 18
ATOM 20088 N N . PRO A 1 27 ? 7.231 -13.219 -0.153 1.00 0.00 104 PRO A N 18
ATOM 20089 C CA . PRO A 1 27 ? 7.570 -12.195 0.832 1.00 0.00 104 PRO A CA 18
ATOM 20090 C C . PRO A 1 27 ? 9.080 -11.922 0.882 1.00 0.00 104 PRO A C 18
ATOM 20091 O O . PRO A 1 27 ? 9.907 -12.835 0.983 1.00 0.00 104 PRO A O 18
ATOM 20102 N N . ALA A 1 28 ? 9.427 -10.638 0.835 1.00 0.00 105 ALA A N 18
ATOM 20103 C CA . ALA A 1 28 ? 10.788 -10.112 0.855 1.00 0.00 105 ALA A CA 18
ATOM 20104 C C . ALA A 1 28 ? 10.835 -8.731 1.545 1.00 0.00 105 ALA A C 18
ATOM 20105 O O . ALA A 1 28 ? 9.798 -8.162 1.898 1.00 0.00 105 ALA A O 18
ATOM 20112 N N . LYS A 1 29 ? 12.040 -8.184 1.731 1.00 0.00 106 LYS A N 18
ATOM 20113 C CA . LYS A 1 29 ? 12.296 -6.895 2.393 1.00 0.00 106 LYS A CA 18
ATOM 20114 C C . LYS A 1 29 ? 13.368 -6.105 1.641 1.00 0.00 106 LYS A C 18
ATOM 20115 O O . LYS A 1 29 ? 14.394 -6.667 1.260 1.00 0.00 106 LYS A O 18
ATOM 20134 N N . ILE A 1 30 ? 13.124 -4.815 1.409 1.00 0.00 107 ILE A N 18
ATOM 20135 C CA . ILE A 1 30 ? 14.028 -3.924 0.666 1.00 0.00 107 ILE A CA 18
ATOM 20136 C C . ILE A 1 30 ? 15.274 -3.599 1.503 1.00 0.00 107 ILE A C 18
ATOM 20137 O O . ILE A 1 30 ? 15.183 -3.014 2.582 1.00 0.00 107 ILE A O 18
ATOM 20153 N N . GLU A 1 31 ? 16.445 -3.949 0.976 1.00 0.00 108 GLU A N 18
ATOM 20154 C CA . GLU A 1 31 ? 17.759 -3.668 1.563 1.00 0.00 108 GLU A CA 18
ATOM 20155 C C . GLU A 1 31 ? 18.395 -2.383 0.997 1.00 0.00 108 GLU A C 18
ATOM 20156 O O . GLU A 1 31 ? 19.133 -1.703 1.715 1.00 0.00 108 GLU A O 18
ATOM 20168 N N . ALA A 1 32 ? 18.100 -2.026 -0.262 1.00 0.00 109 ALA A N 18
ATOM 20169 C CA . ALA A 1 32 ? 18.563 -0.791 -0.907 1.00 0.00 109 ALA A CA 18
ATOM 20170 C C . ALA A 1 32 ? 17.659 -0.353 -2.079 1.00 0.00 109 ALA A C 18
ATOM 20171 O O . ALA A 1 32 ? 16.890 -1.147 -2.629 1.00 0.00 109 ALA A O 18
ATOM 20178 N N . ILE A 1 33 ? 17.780 0.922 -2.469 1.00 0.00 110 ILE A N 18
ATOM 20179 C CA . ILE A 1 33 ? 16.912 1.624 -3.433 1.00 0.00 110 ILE A CA 18
ATOM 20180 C C . ILE A 1 33 ? 17.775 2.480 -4.384 1.00 0.00 110 ILE A C 18
ATOM 20181 O O . ILE A 1 33 ? 18.820 3.001 -3.990 1.00 0.00 110 ILE A O 18
ATOM 20197 N N . ASN A 1 34 ? 17.315 2.646 -5.631 1.00 0.00 111 ASN A N 18
ATOM 20198 C CA . ASN A 1 34 ? 17.880 3.504 -6.690 1.00 0.00 111 ASN A CA 18
ATOM 20199 C C . ASN A 1 34 ? 19.310 3.151 -7.176 1.00 0.00 111 ASN A C 18
ATOM 20200 O O . ASN A 1 34 ? 19.868 3.872 -8.008 1.00 0.00 111 ASN A O 18
ATOM 20211 N N . LYS A 1 35 ? 19.906 2.037 -6.725 1.00 0.00 112 LYS A N 18
ATOM 20212 C CA . LYS A 1 35 ? 21.199 1.523 -7.220 1.00 0.00 112 LYS A CA 18
ATOM 20213 C C . LYS A 1 35 ? 21.115 1.224 -8.721 1.00 0.00 112 LYS A C 18
ATOM 20214 O O . LYS A 1 35 ? 20.394 0.317 -9.126 1.00 0.00 112 LYS A O 18
ATOM 20233 N N . GLU A 1 36 ? 21.802 2.013 -9.551 1.00 0.00 113 GLU A N 18
ATOM 20234 C CA . GLU A 1 36 ? 21.690 2.027 -11.025 1.00 0.00 113 GLU A CA 18
ATOM 20235 C C . GLU A 1 36 ? 20.247 1.862 -11.569 1.00 0.00 113 GLU A C 18
ATOM 20236 O O . GLU A 1 36 ? 19.988 1.095 -12.502 1.00 0.00 113 GLU A O 18
ATOM 20248 N N . GLY A 1 37 ? 19.281 2.563 -10.958 1.00 0.00 114 GLY A N 18
ATOM 20249 C CA . GLY A 1 37 ? 17.858 2.508 -11.332 1.00 0.00 114 GLY A CA 18
ATOM 20250 C C . GLY A 1 37 ? 17.164 1.183 -10.980 1.00 0.00 114 GLY A C 18
ATOM 20251 O O . GLY A 1 37 ? 16.265 0.742 -11.701 1.00 0.00 114 GLY A O 18
ATOM 20255 N N . THR A 1 38 ? 17.609 0.523 -9.908 1.00 0.00 115 THR A N 18
ATOM 20256 C CA . THR A 1 38 ? 17.214 -0.829 -9.474 1.00 0.00 115 THR A CA 18
ATOM 20257 C C . THR A 1 38 ? 17.047 -0.859 -7.946 1.00 0.00 115 THR A C 18
ATOM 20258 O O . THR A 1 38 ? 17.546 0.015 -7.231 1.00 0.00 115 THR A O 18
ATOM 20269 N N . PHE A 1 39 ? 16.364 -1.880 -7.432 1.00 0.00 116 PHE A N 18
ATOM 20270 C CA . PHE A 1 39 ? 16.172 -2.142 -6.001 1.00 0.00 116 PHE A CA 18
ATOM 20271 C C . PHE A 1 39 ? 16.937 -3.408 -5.596 1.00 0.00 116 PHE A C 18
ATOM 20272 O O . PHE A 1 39 ? 17.215 -4.267 -6.435 1.00 0.00 116 PHE A O 18
ATOM 20289 N N . THR A 1 40 ? 17.219 -3.563 -4.304 1.00 0.00 117 THR A N 18
ATOM 20290 C CA . THR A 1 40 ? 17.865 -4.754 -3.725 1.00 0.00 117 THR A CA 18
ATOM 20291 C C . THR A 1 40 ? 16.984 -5.290 -2.609 1.00 0.00 117 THR A C 18
ATOM 20292 O O . THR A 1 40 ? 16.522 -4.519 -1.766 1.00 0.00 117 THR A O 18
ATOM 20303 N N . VAL A 1 41 ? 16.747 -6.601 -2.592 1.00 0.00 118 VAL A N 18
ATOM 20304 C CA . VAL A 1 41 ? 15.755 -7.249 -1.721 1.00 0.00 118 VAL A CA 18
ATOM 20305 C C . VAL A 1 41 ? 16.273 -8.568 -1.146 1.00 0.00 118 VAL A C 18
ATOM 20306 O O . VAL A 1 41 ? 16.807 -9.413 -1.867 1.00 0.00 118 VAL A O 18
ATOM 20319 N N . GLN A 1 42 ? 16.083 -8.745 0.163 1.00 0.00 119 GLN A N 18
ATOM 20320 C CA . GLN A 1 42 ? 16.305 -10.001 0.878 1.00 0.00 119 GLN A CA 18
ATOM 20321 C C . GLN A 1 42 ? 14.992 -10.791 0.945 1.00 0.00 119 GLN A C 18
ATOM 20322 O O . GLN A 1 42 ? 13.981 -10.277 1.426 1.00 0.00 119 GLN A O 18
ATOM 20336 N N . PHE A 1 43 ? 15.003 -12.039 0.481 1.00 0.00 120 PHE A N 18
ATOM 20337 C CA . PHE A 1 43 ? 13.847 -12.943 0.534 1.00 0.00 120 PHE A CA 18
ATOM 20338 C C . PHE A 1 43 ? 13.812 -13.739 1.849 1.00 0.00 120 PHE A C 18
ATOM 20339 O O . PHE A 1 43 ? 14.802 -13.805 2.582 1.00 0.00 120 PHE A O 18
ATOM 20356 N N . TYR A 1 44 ? 12.669 -14.366 2.145 1.00 0.00 121 TYR A N 18
ATOM 20357 C CA . TYR A 1 44 ? 12.426 -15.147 3.371 1.00 0.00 121 TYR A CA 18
ATOM 20358 C C . TYR A 1 44 ? 13.455 -16.269 3.644 1.00 0.00 121 TYR A C 18
ATOM 20359 O O . TYR A 1 44 ? 13.691 -16.623 4.801 1.00 0.00 121 TYR A O 18
ATOM 20377 N N . ASP A 1 45 ? 14.092 -16.811 2.600 1.00 0.00 122 ASP A N 18
ATOM 20378 C CA . ASP A 1 45 ? 15.162 -17.818 2.693 1.00 0.00 122 ASP A CA 18
ATOM 20379 C C . ASP A 1 45 ? 16.503 -17.257 3.230 1.00 0.00 122 ASP A C 18
ATOM 20380 O O . ASP A 1 45 ? 17.350 -18.017 3.706 1.00 0.00 122 ASP A O 18
ATOM 20389 N N . GLY A 1 46 ? 16.704 -15.935 3.161 1.00 0.00 123 GLY A N 18
ATOM 20390 C CA . GLY A 1 46 ? 17.915 -15.217 3.590 1.00 0.00 123 GLY A CA 18
ATOM 20391 C C . GLY A 1 46 ? 18.787 -14.709 2.430 1.00 0.00 123 GLY A C 18
ATOM 20392 O O . GLY A 1 46 ? 19.629 -13.830 2.630 1.00 0.00 123 GLY A O 18
ATOM 20396 N N . VAL A 1 47 ? 18.585 -15.241 1.219 1.00 0.00 124 VAL A N 18
ATOM 20397 C CA . VAL A 1 47 ? 19.244 -14.815 -0.032 1.00 0.00 124 VAL A CA 18
ATOM 20398 C C . VAL A 1 47 ? 18.904 -13.361 -0.403 1.00 0.00 124 VAL A C 18
ATOM 20399 O O . VAL A 1 47 ? 17.812 -12.873 -0.097 1.00 0.00 124 VAL A O 18
ATOM 20412 N N . ILE A 1 48 ? 19.829 -12.675 -1.088 1.00 0.00 125 ILE A N 18
ATOM 20413 C CA . ILE A 1 48 ? 19.717 -11.263 -1.494 1.00 0.00 125 ILE A CA 18
ATOM 20414 C C . ILE A 1 48 ? 20.129 -11.110 -2.967 1.00 0.00 125 ILE A C 18
ATOM 20415 O O . ILE A 1 48 ? 21.225 -11.531 -3.351 1.00 0.00 125 ILE A O 18
ATOM 20431 N N . ARG A 1 49 ? 19.269 -10.484 -3.781 1.00 0.00 126 ARG A N 18
ATOM 20432 C CA . ARG A 1 49 ? 19.512 -10.115 -5.192 1.00 0.00 126 ARG A CA 18
ATOM 20433 C C . ARG A 1 49 ? 18.848 -8.770 -5.528 1.00 0.00 126 ARG A C 18
ATOM 20434 O O . ARG A 1 49 ? 18.142 -8.188 -4.698 1.00 0.00 126 ARG A O 18
ATOM 20455 N N . CYS A 1 50 ? 19.065 -8.282 -6.749 1.00 0.00 127 CYS A N 18
ATOM 20456 C CA . CYS A 1 50 ? 18.512 -7.021 -7.249 1.00 0.00 127 CYS A CA 18
ATOM 20457 C C . CYS A 1 50 ? 17.393 -7.258 -8.280 1.00 0.00 127 CYS A C 18
ATOM 20458 O O . CYS A 1 50 ? 17.448 -8.211 -9.064 1.00 0.00 127 CYS A O 18
ATOM 20466 N N . LEU A 1 51 ? 16.388 -6.376 -8.292 1.00 0.00 128 LEU A N 18
ATOM 20467 C CA . LEU A 1 51 ? 15.194 -6.434 -9.150 1.00 0.00 128 LEU A CA 18
ATOM 20468 C C . LEU A 1 51 ? 14.697 -5.025 -9.517 1.00 0.00 128 LEU A C 18
ATOM 20469 O O . LEU A 1 51 ? 14.885 -4.064 -8.765 1.00 0.00 128 LEU A O 18
ATOM 20485 N N . LYS A 1 52 ? 14.027 -4.902 -10.667 1.00 0.00 129 LYS A N 18
ATOM 20486 C CA . LYS A 1 52 ? 13.297 -3.686 -11.069 1.00 0.00 129 LYS A CA 18
ATOM 20487 C C . LYS A 1 52 ? 11.940 -3.604 -10.360 1.00 0.00 129 LYS A C 18
ATOM 20488 O O . LYS A 1 52 ? 11.368 -4.621 -9.962 1.00 0.00 129 LYS A O 18
ATOM 20507 N N . ARG A 1 53 ? 11.367 -2.397 -10.277 1.00 0.00 130 ARG A N 18
ATOM 20508 C CA . ARG A 1 53 ? 10.015 -2.140 -9.752 1.00 0.00 130 ARG A CA 18
ATOM 20509 C C . ARG A 1 53 ? 8.908 -2.903 -10.498 1.00 0.00 130 ARG A C 18
ATOM 20510 O O . ARG A 1 53 ? 7.894 -3.258 -9.904 1.00 0.00 130 ARG A O 18
ATOM 20531 N N . MET A 1 54 ? 9.142 -3.243 -11.766 1.00 0.00 131 MET A N 18
ATOM 20532 C CA . MET A 1 54 ? 8.330 -4.153 -12.589 1.00 0.00 131 MET A CA 18
ATOM 20533 C C . MET A 1 54 ? 8.111 -5.550 -11.959 1.00 0.00 131 MET A C 18
ATOM 20534 O O . MET A 1 54 ? 7.167 -6.256 -12.324 1.00 0.00 131 MET A O 18
ATOM 20548 N N . HIS A 1 55 ? 8.943 -5.941 -10.986 1.00 0.00 132 HIS A N 18
ATOM 20549 C CA . HIS A 1 55 ? 8.980 -7.277 -10.366 1.00 0.00 132 HIS A CA 18
ATOM 20550 C C . HIS A 1 55 ? 8.805 -7.239 -8.835 1.00 0.00 132 HIS A C 18
ATOM 20551 O O . HIS A 1 55 ? 9.030 -8.248 -8.163 1.00 0.00 132 HIS A O 18
ATOM 20565 N N . ILE A 1 56 ? 8.379 -6.092 -8.290 1.00 0.00 133 ILE A N 18
ATOM 20566 C CA . ILE A 1 56 ? 8.185 -5.823 -6.855 1.00 0.00 133 ILE A CA 18
ATOM 20567 C C . ILE A 1 56 ? 6.834 -5.111 -6.654 1.00 0.00 133 ILE A C 18
ATOM 20568 O O . ILE A 1 56 ? 6.499 -4.172 -7.380 1.00 0.00 133 ILE A O 18
ATOM 20584 N N . LYS A 1 57 ? 6.073 -5.525 -5.636 1.00 0.00 134 LYS A N 18
ATOM 20585 C CA . LYS A 1 57 ? 4.775 -4.954 -5.240 1.00 0.00 134 LYS A CA 18
ATOM 20586 C C . LYS A 1 57 ? 4.734 -4.722 -3.728 1.00 0.00 134 LYS A C 18
ATOM 20587 O O . LYS A 1 57 ? 5.372 -5.447 -2.964 1.00 0.00 134 LYS A O 18
ATOM 20606 N N . ALA A 1 58 ? 3.974 -3.724 -3.287 1.00 0.00 135 ALA A N 18
ATOM 20607 C CA . ALA A 1 58 ? 3.779 -3.430 -1.867 1.00 0.00 135 ALA A CA 18
ATOM 20608 C C . ALA A 1 58 ? 3.081 -4.593 -1.132 1.00 0.00 135 ALA A C 18
ATOM 20609 O O . ALA A 1 58 ? 2.306 -5.350 -1.727 1.00 0.00 135 ALA A O 18
ATOM 20616 N N . MET A 1 59 ? 3.334 -4.716 0.173 1.00 0.00 136 MET A N 18
ATOM 20617 C CA . MET A 1 59 ? 2.665 -5.695 1.041 1.00 0.00 136 MET A CA 18
ATOM 20618 C C . MET A 1 59 ? 1.135 -5.469 1.032 1.00 0.00 136 MET A C 18
ATOM 20619 O O . MET A 1 59 ? 0.699 -4.339 1.290 1.00 0.00 136 MET A O 18
ATOM 20633 N N . PRO A 1 60 ? 0.300 -6.484 0.730 1.00 0.00 137 PRO A N 18
ATOM 20634 C CA . PRO A 1 60 ? -1.151 -6.308 0.644 1.00 0.00 137 PRO A CA 18
ATOM 20635 C C . PRO A 1 60 ? -1.789 -6.077 2.024 1.00 0.00 137 PRO A C 18
ATOM 20636 O O . PRO A 1 60 ? -1.295 -6.552 3.047 1.00 0.00 137 PRO A O 18
ATOM 20647 N N . GLU A 1 61 ? -2.928 -5.381 2.053 1.00 0.00 138 GLU A N 18
ATOM 20648 C CA . GLU A 1 61 ? -3.702 -5.126 3.284 1.00 0.00 138 GLU A CA 18
ATOM 20649 C C . GLU A 1 61 ? -4.205 -6.424 3.954 1.00 0.00 138 GLU A C 18
ATOM 20650 O O . GLU A 1 61 ? -4.368 -6.485 5.175 1.00 0.00 138 GLU A O 18
ATOM 20662 N N . ASP A 1 62 ? -4.405 -7.482 3.162 1.00 0.00 139 ASP A N 18
ATOM 20663 C CA . ASP A 1 62 ? -4.840 -8.814 3.605 1.00 0.00 139 ASP A CA 18
ATOM 20664 C C . ASP A 1 62 ? -3.689 -9.727 4.096 1.00 0.00 139 ASP A C 18
ATOM 20665 O O . ASP A 1 62 ? -3.939 -10.884 4.451 1.00 0.00 139 ASP A O 18
ATOM 20674 N N . ALA A 1 63 ? -2.435 -9.253 4.115 1.00 0.00 140 ALA A N 18
ATOM 20675 C CA . ALA A 1 63 ? -1.274 -10.023 4.581 1.00 0.00 140 ALA A CA 18
ATOM 20676 C C . ALA A 1 63 ? -1.438 -10.540 6.029 1.00 0.00 140 ALA A C 18
ATOM 20677 O O . ALA A 1 63 ? -1.891 -9.814 6.922 1.00 0.00 140 ALA A O 18
ATOM 20684 N N . LYS A 1 64 ? -1.043 -11.799 6.264 1.00 0.00 141 LYS A N 18
ATOM 20685 C CA . LYS A 1 64 ? -1.089 -12.463 7.579 1.00 0.00 141 LYS A CA 18
ATOM 20686 C C . LYS A 1 64 ? -0.057 -11.870 8.554 1.00 0.00 141 LYS A C 18
ATOM 20687 O O . LYS A 1 64 ? 1.087 -11.602 8.174 1.00 0.00 141 LYS A O 18
ATOM 20706 N N . GLY A 1 65 ? -0.453 -11.721 9.820 1.00 0.00 142 GLY A N 18
ATOM 20707 C CA . GLY A 1 65 ? 0.385 -11.220 10.919 1.00 0.00 142 GLY A CA 18
ATOM 20708 C C . GLY A 1 65 ? 0.511 -9.688 10.979 1.00 0.00 142 GLY A C 18
ATOM 20709 O O . GLY A 1 65 ? 0.190 -8.976 10.022 1.00 0.00 142 GLY A O 18
ATOM 20713 N N . GLN A 1 66 ? 0.977 -9.181 12.125 1.00 0.00 143 GLN A N 18
ATOM 20714 C CA . GLN A 1 66 ? 1.190 -7.753 12.411 1.00 0.00 143 GLN A CA 18
ATOM 20715 C C . GLN A 1 66 ? 2.177 -7.541 13.579 1.00 0.00 143 GLN A C 18
ATOM 20716 O O . GLN A 1 66 ? 2.603 -8.497 14.235 1.00 0.00 143 GLN A O 18
ATOM 20730 N N . ASP A 1 67 ? 2.493 -6.280 13.884 1.00 0.00 144 ASP A N 18
ATOM 20731 C CA . ASP A 1 67 ? 3.336 -5.853 15.011 1.00 0.00 144 ASP A CA 18
ATOM 20732 C C . ASP A 1 67 ? 2.629 -4.729 15.786 1.00 0.00 144 ASP A C 18
ATOM 20733 O O . ASP A 1 67 ? 2.813 -3.539 15.512 1.00 0.00 144 ASP A O 18
ATOM 20742 N N . TRP A 1 68 ? 1.775 -5.116 16.741 1.00 0.00 145 TRP A N 18
ATOM 20743 C CA . TRP A 1 68 ? 0.917 -4.220 17.537 1.00 0.00 145 TRP A CA 18
ATOM 20744 C C . TRP A 1 68 ? 1.660 -3.082 18.255 1.00 0.00 145 TRP A C 18
ATOM 20745 O O . TRP A 1 68 ? 1.055 -2.050 18.539 1.00 0.00 145 TRP A O 18
ATOM 20766 N N . ILE A 1 69 ? 2.961 -3.240 18.520 1.00 0.00 146 ILE A N 18
ATOM 20767 C CA . ILE A 1 69 ? 3.840 -2.244 19.152 1.00 0.00 146 ILE A CA 18
ATOM 20768 C C . ILE A 1 69 ? 3.903 -0.930 18.338 1.00 0.00 146 ILE A C 18
ATOM 20769 O O . ILE A 1 69 ? 4.095 0.148 18.903 1.00 0.00 146 ILE A O 18
ATOM 20785 N N . ALA A 1 70 ? 3.698 -1.000 17.016 1.00 0.00 147 ALA A N 18
ATOM 20786 C CA . ALA A 1 70 ? 3.771 0.124 16.076 1.00 0.00 147 ALA A CA 18
ATOM 20787 C C . ALA A 1 70 ? 2.433 0.895 15.904 1.00 0.00 147 ALA A C 18
ATOM 20788 O O . ALA A 1 70 ? 2.226 1.550 14.875 1.00 0.00 147 ALA A O 18
ATOM 20795 N N . LEU A 1 71 ? 1.495 0.801 16.861 1.00 0.00 148 LEU A N 18
ATOM 20796 C CA . LEU A 1 71 ? 0.180 1.441 16.799 1.00 0.00 148 LEU A CA 18
ATOM 20797 C C . LEU A 1 71 ? 0.242 2.985 16.765 1.00 0.00 148 LEU A C 18
ATOM 20798 O O . LEU A 1 71 ? 1.149 3.601 17.333 1.00 0.00 148 LEU A O 18
ATOM 20814 N N . VAL A 1 72 ? -0.766 3.601 16.139 1.00 0.00 149 VAL A N 18
ATOM 20815 C CA . VAL A 1 72 ? -0.943 5.061 15.990 1.00 0.00 149 VAL A CA 18
ATOM 20816 C C . VAL A 1 72 ? -2.441 5.399 16.075 1.00 0.00 149 VAL A C 18
ATOM 20817 O O . VAL A 1 72 ? -3.285 4.605 15.645 1.00 0.00 149 VAL A O 18
ATOM 20830 N N . LYS A 1 73 ? -2.780 6.580 16.615 1.00 0.00 150 LYS A N 18
ATOM 20831 C CA . LYS A 1 73 ? -4.162 7.057 16.842 1.00 0.00 150 LYS A CA 18
ATOM 20832 C C . LYS A 1 73 ? -4.334 8.539 16.445 1.00 0.00 150 LYS A C 18
ATOM 20833 O O . LYS A 1 73 ? -4.881 9.343 17.209 1.00 0.00 150 LYS A O 18
ATOM 20852 N N . ALA A 1 74 ? -3.804 8.904 15.274 1.00 0.00 151 ALA A N 18
ATOM 20853 C CA . ALA A 1 74 ? -3.777 10.262 14.710 1.00 0.00 151 ALA A CA 18
ATOM 20854 C C . ALA A 1 74 ? -3.926 10.247 13.175 1.00 0.00 151 ALA A C 18
ATOM 20855 O O . ALA A 1 74 ? -3.329 9.364 12.513 1.00 0.00 151 ALA A O 18
ATOM 20863 N N . GLY A 1 1 ? 3.358 11.395 -19.545 1.00 0.00 78 GLY A N 19
ATOM 20864 C CA . GLY A 1 1 ? 2.010 11.060 -19.041 1.00 0.00 78 GLY A CA 19
ATOM 20865 C C . GLY A 1 1 ? 1.879 11.340 -17.551 1.00 0.00 78 GLY A C 19
ATOM 20866 O O . GLY A 1 1 ? 2.571 12.204 -17.008 1.00 0.00 78 GLY A O 19
ATOM 20872 N N . SER A 1 2 ? 0.982 10.615 -16.876 1.00 0.00 79 SER A N 19
ATOM 20873 C CA . SER A 1 2 ? 0.724 10.714 -15.427 1.00 0.00 79 SER A CA 19
ATOM 20874 C C . SER A 1 2 ? 0.162 9.399 -14.866 1.00 0.00 79 SER A C 19
ATOM 20875 O O . SER A 1 2 ? -0.492 8.635 -15.583 1.00 0.00 79 SER A O 19
ATOM 20883 N N . SER A 1 3 ? 0.376 9.146 -13.570 1.00 0.00 80 SER A N 19
ATOM 20884 C CA . SER A 1 3 ? -0.234 8.027 -12.829 1.00 0.00 80 SER A CA 19
ATOM 20885 C C . SER A 1 3 ? -1.757 8.159 -12.667 1.00 0.00 80 SER A C 19
ATOM 20886 O O . SER A 1 3 ? -2.444 7.151 -12.486 1.00 0.00 80 SER A O 19
ATOM 20894 N N . GLY A 1 4 ? -2.295 9.386 -12.724 1.00 0.00 81 GLY A N 19
ATOM 20895 C CA . GLY A 1 4 ? -3.719 9.722 -12.564 1.00 0.00 81 GLY A CA 19
ATOM 20896 C C . GLY A 1 4 ? -4.241 9.605 -11.122 1.00 0.00 81 GLY A C 19
ATOM 20897 O O . GLY A 1 4 ? -4.784 10.568 -10.574 1.00 0.00 81 GLY A O 19
ATOM 20901 N N . SER A 1 5 ? -4.042 8.445 -10.492 1.00 0.00 82 SER A N 19
ATOM 20902 C CA . SER A 1 5 ? -4.279 8.198 -9.061 1.00 0.00 82 SER A CA 19
ATOM 20903 C C . SER A 1 5 ? -3.172 8.805 -8.174 1.00 0.00 82 SER A C 19
ATOM 20904 O O . SER A 1 5 ? -2.160 9.315 -8.670 1.00 0.00 82 SER A O 19
ATOM 20912 N N . SER A 1 6 ? -3.348 8.740 -6.850 1.00 0.00 83 SER A N 19
ATOM 20913 C CA . SER A 1 6 ? -2.337 9.128 -5.853 1.00 0.00 83 SER A CA 19
ATOM 20914 C C . SER A 1 6 ? -1.036 8.314 -5.998 1.00 0.00 83 SER A C 19
ATOM 20915 O O . SER A 1 6 ? -1.058 7.154 -6.426 1.00 0.00 83 SER A O 19
ATOM 20923 N N . GLY A 1 7 ? 0.103 8.913 -5.632 1.00 0.00 84 GLY A N 19
ATOM 20924 C CA . GLY A 1 7 ? 1.437 8.311 -5.762 1.00 0.00 84 GLY A CA 19
ATOM 20925 C C . GLY A 1 7 ? 1.985 7.727 -4.453 1.00 0.00 84 GLY A C 19
ATOM 20926 O O . GLY A 1 7 ? 1.568 8.109 -3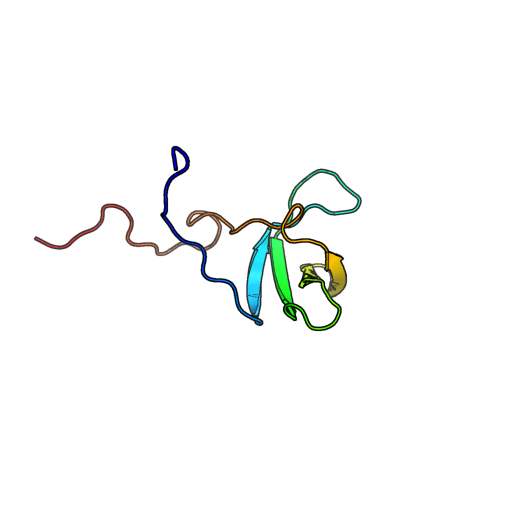.355 1.00 0.00 84 GLY A O 19
ATOM 20930 N N . PHE A 1 8 ? 2.946 6.808 -4.582 1.00 0.00 85 PHE A N 19
ATOM 20931 C CA . PHE A 1 8 ? 3.565 6.056 -3.481 1.00 0.00 85 PHE A CA 19
ATOM 20932 C C . PHE A 1 8 ? 5.053 5.781 -3.764 1.00 0.00 85 PHE A C 19
ATOM 20933 O O . PHE A 1 8 ? 5.484 5.747 -4.920 1.00 0.00 85 PHE A O 19
ATOM 20950 N N . ASP A 1 9 ? 5.833 5.528 -2.708 1.00 0.00 86 ASP A N 19
ATOM 20951 C CA . ASP A 1 9 ? 7.263 5.194 -2.769 1.00 0.00 86 ASP A CA 19
ATOM 20952 C C . ASP A 1 9 ? 7.629 4.175 -1.676 1.00 0.00 86 ASP A C 19
ATOM 20953 O O . ASP A 1 9 ? 7.196 4.301 -0.525 1.00 0.00 86 ASP A O 19
ATOM 20962 N N . PHE A 1 10 ? 8.446 3.176 -2.024 1.00 0.00 87 PHE A N 19
ATOM 20963 C CA . PHE A 1 10 ? 9.028 2.230 -1.063 1.00 0.00 87 PHE A CA 19
ATOM 20964 C C . PHE A 1 10 ? 10.159 2.864 -0.222 1.00 0.00 87 PHE A C 19
ATOM 20965 O O . PHE A 1 10 ? 10.688 3.930 -0.559 1.00 0.00 87 PHE A O 19
ATOM 20982 N N . LYS A 1 11 ? 10.582 2.166 0.841 1.00 0.00 88 LYS A N 19
ATOM 20983 C CA . LYS A 1 11 ? 11.732 2.512 1.703 1.00 0.00 88 LYS A CA 19
ATOM 20984 C C . LYS A 1 11 ? 12.538 1.270 2.111 1.00 0.00 88 LYS A C 19
ATOM 20985 O O . LYS A 1 11 ? 12.030 0.148 2.068 1.00 0.00 88 LYS A O 19
ATOM 21004 N N . ALA A 1 12 ? 13.790 1.460 2.528 1.00 0.00 89 ALA A N 19
ATOM 21005 C CA . ALA A 1 12 ? 14.628 0.380 3.054 1.00 0.00 89 ALA A CA 19
ATOM 21006 C C . ALA A 1 12 ? 14.045 -0.216 4.357 1.00 0.00 89 ALA A C 19
ATOM 21007 O O . ALA A 1 12 ? 13.512 0.505 5.206 1.00 0.00 89 ALA A O 19
ATOM 21014 N N . GLY A 1 13 ? 14.141 -1.539 4.512 1.00 0.00 90 GLY A N 19
ATOM 21015 C CA . GLY A 1 13 ? 13.611 -2.312 5.643 1.00 0.00 90 GLY A CA 19
ATOM 21016 C C . GLY A 1 13 ? 12.122 -2.682 5.533 1.00 0.00 90 GLY A C 19
ATOM 21017 O O . GLY A 1 13 ? 11.643 -3.521 6.297 1.00 0.00 90 GLY A O 19
ATOM 21021 N N . GLU A 1 14 ? 11.381 -2.078 4.599 1.00 0.00 91 GLU A N 19
ATOM 21022 C CA . GLU A 1 14 ? 9.948 -2.321 4.383 1.00 0.00 91 GLU A CA 19
ATOM 21023 C C . GLU A 1 14 ? 9.682 -3.676 3.705 1.00 0.00 91 GLU A C 19
ATOM 21024 O O . GLU A 1 14 ? 10.382 -4.067 2.764 1.00 0.00 91 GLU A O 19
ATOM 21036 N N . GLU A 1 15 ? 8.652 -4.387 4.170 1.00 0.00 92 GLU A N 19
ATOM 21037 C CA . GLU A 1 15 ? 8.189 -5.650 3.592 1.00 0.00 92 GLU A CA 19
ATOM 21038 C C . GLU A 1 15 ? 7.302 -5.443 2.351 1.00 0.00 92 GLU A C 19
ATOM 21039 O O . GLU A 1 15 ? 6.491 -4.515 2.280 1.00 0.00 92 GLU A O 19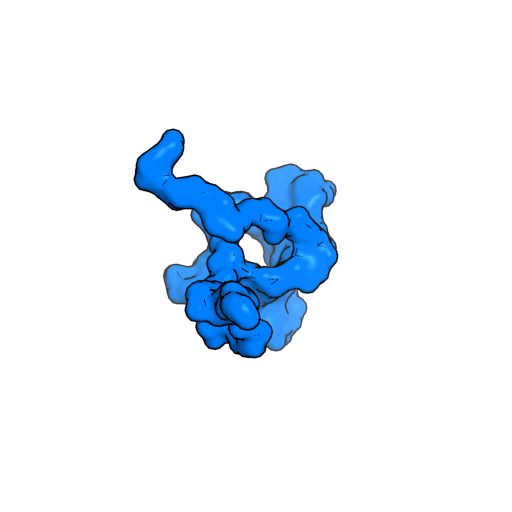
ATOM 21051 N N . VAL A 1 16 ? 7.478 -6.325 1.366 1.00 0.00 93 VAL A N 19
ATOM 21052 C CA . VAL A 1 16 ? 6.901 -6.250 0.013 1.00 0.00 93 VAL A CA 19
ATOM 21053 C C . VAL A 1 16 ? 6.716 -7.651 -0.585 1.00 0.00 93 VAL A C 19
ATOM 21054 O O . VAL A 1 16 ? 7.252 -8.636 -0.067 1.00 0.00 93 VAL A O 19
ATOM 21067 N N . LEU A 1 17 ? 5.983 -7.748 -1.697 1.00 0.00 94 LEU A N 19
ATOM 21068 C CA . LEU A 1 17 ? 5.936 -8.944 -2.540 1.00 0.00 94 LEU A CA 19
ATOM 21069 C C . LEU A 1 17 ? 6.906 -8.711 -3.704 1.00 0.00 94 LEU A C 19
ATOM 21070 O O . LEU A 1 17 ? 6.830 -7.679 -4.374 1.00 0.00 94 LEU A O 19
ATOM 21086 N N . ALA A 1 18 ? 7.795 -9.663 -3.969 1.00 0.00 95 ALA A N 19
ATOM 21087 C CA . ALA A 1 18 ? 8.832 -9.550 -4.990 1.00 0.00 95 ALA A CA 19
ATOM 21088 C C . ALA A 1 18 ? 8.912 -10.824 -5.843 1.00 0.00 95 ALA A C 19
ATOM 21089 O O . ALA A 1 18 ? 8.901 -11.942 -5.318 1.00 0.00 95 ALA A O 19
ATOM 21096 N N . ARG A 1 19 ? 8.972 -10.655 -7.168 1.00 0.00 96 ARG A N 19
ATOM 21097 C CA . ARG A 1 19 ? 9.192 -11.733 -8.144 1.00 0.00 96 ARG A CA 19
ATOM 21098 C C . ARG A 1 19 ? 10.611 -12.305 -8.021 1.00 0.00 96 ARG A C 19
ATOM 21099 O O . ARG A 1 19 ? 11.508 -11.648 -7.489 1.00 0.00 96 ARG A O 19
ATOM 21120 N N . TRP A 1 20 ? 10.830 -13.506 -8.549 1.00 0.00 97 TRP A N 19
ATOM 21121 C CA . TRP A 1 20 ? 12.125 -14.199 -8.529 1.00 0.00 97 TRP A CA 19
ATOM 21122 C C . TRP A 1 20 ? 12.445 -14.824 -9.901 1.00 0.00 97 TRP A C 19
ATOM 21123 O O . TRP A 1 20 ? 11.842 -14.452 -10.913 1.00 0.00 97 TRP A O 19
ATOM 21144 N N . THR A 1 21 ? 13.407 -15.754 -9.962 1.00 0.00 98 THR A N 19
ATOM 21145 C CA . THR A 1 21 ? 13.678 -16.551 -11.176 1.00 0.00 98 THR A CA 19
ATOM 21146 C C . THR A 1 21 ? 12.479 -17.428 -11.589 1.00 0.00 98 THR A C 19
ATOM 21147 O O . THR A 1 21 ? 12.248 -17.658 -12.779 1.00 0.00 98 THR A O 19
ATOM 21158 N N . ASP A 1 22 ? 11.664 -17.866 -10.620 1.00 0.00 99 ASP A N 19
ATOM 21159 C CA . ASP A 1 22 ? 10.373 -18.532 -10.853 1.00 0.00 99 ASP A CA 19
ATOM 21160 C C . ASP A 1 22 ? 9.248 -17.520 -11.170 1.00 0.00 99 ASP A C 19
ATOM 21161 O O . ASP A 1 22 ? 9.295 -16.361 -10.754 1.00 0.00 99 ASP A O 19
ATOM 21170 N N . CYS A 1 23 ? 8.210 -17.960 -11.889 1.00 0.00 100 CYS A N 19
ATOM 21171 C CA . CYS A 1 23 ? 7.076 -17.150 -12.363 1.00 0.00 100 CYS A CA 19
ATOM 21172 C C . CYS A 1 23 ? 6.061 -16.713 -11.271 1.00 0.00 100 CYS A C 19
ATOM 21173 O O . CYS A 1 23 ? 4.856 -16.627 -11.535 1.00 0.00 100 CYS A O 19
ATOM 21181 N N . ARG A 1 24 ? 6.521 -16.453 -10.041 1.00 0.00 101 ARG A N 19
ATOM 21182 C CA . ARG A 1 24 ? 5.710 -16.118 -8.853 1.00 0.00 101 ARG A CA 19
ATOM 21183 C C . ARG A 1 24 ? 6.337 -14.981 -8.039 1.00 0.00 101 ARG A C 19
ATOM 21184 O O . ARG A 1 24 ? 7.548 -14.762 -8.093 1.00 0.00 101 ARG A O 19
ATOM 21205 N N . TYR A 1 25 ? 5.503 -14.294 -7.255 1.00 0.00 102 TYR A N 19
ATOM 21206 C CA . TYR A 1 25 ? 5.913 -13.298 -6.255 1.00 0.00 102 TYR A CA 19
ATOM 21207 C C . TYR A 1 25 ? 5.921 -13.927 -4.850 1.00 0.00 102 TYR A C 19
ATOM 21208 O O . TYR A 1 25 ? 5.113 -14.808 -4.542 1.00 0.00 102 TYR A O 19
ATOM 21226 N N . TYR A 1 26 ? 6.820 -13.448 -3.987 1.00 0.00 103 TYR A N 19
ATOM 21227 C CA . TYR A 1 26 ? 7.113 -13.998 -2.658 1.00 0.00 103 TYR A CA 19
ATOM 21228 C C . TYR A 1 26 ? 7.335 -12.875 -1.626 1.00 0.00 103 TYR A C 19
ATOM 21229 O O . TYR A 1 26 ? 7.758 -11.780 -2.012 1.00 0.00 103 TYR A O 19
ATOM 21247 N N . PRO A 1 27 ? 7.101 -13.118 -0.321 1.00 0.00 104 PRO A N 19
ATOM 21248 C CA . PRO A 1 27 ? 7.372 -12.131 0.724 1.00 0.00 104 PRO A CA 19
ATOM 21249 C C . PRO A 1 27 ? 8.881 -11.864 0.865 1.00 0.00 104 PRO A C 19
ATOM 21250 O O . PRO A 1 27 ? 9.689 -12.788 1.000 1.00 0.00 104 PRO A O 19
ATOM 21261 N N . ALA A 1 28 ? 9.252 -10.587 0.850 1.00 0.00 105 ALA A N 19
ATOM 21262 C CA . ALA A 1 28 ? 10.629 -10.098 0.898 1.00 0.00 105 ALA A CA 19
ATOM 21263 C C . ALA A 1 28 ? 10.713 -8.735 1.612 1.00 0.00 105 ALA A C 19
ATOM 21264 O O . ALA A 1 28 ? 9.688 -8.134 1.946 1.00 0.00 105 ALA A O 19
ATOM 21271 N N . LYS A 1 29 ? 11.932 -8.222 1.809 1.00 0.00 106 LYS A N 19
ATOM 21272 C CA . LYS A 1 29 ? 12.209 -6.869 2.327 1.00 0.00 106 LYS A CA 19
ATOM 21273 C C . LYS A 1 29 ? 13.252 -6.164 1.462 1.00 0.00 106 LYS A C 19
ATOM 21274 O O . LYS A 1 29 ? 14.250 -6.777 1.081 1.00 0.00 106 LYS A O 19
ATOM 21293 N N . ILE A 1 30 ? 13.029 -4.885 1.158 1.00 0.00 107 ILE A N 19
ATOM 21294 C CA . ILE A 1 30 ? 13.983 -4.043 0.413 1.00 0.00 107 ILE A CA 19
ATOM 21295 C C . ILE A 1 30 ? 15.156 -3.662 1.329 1.00 0.00 107 ILE A C 19
ATOM 21296 O O . ILE A 1 30 ? 14.959 -3.346 2.501 1.00 0.00 107 ILE A O 19
ATOM 21312 N N . GLU A 1 31 ? 16.376 -3.648 0.792 1.00 0.00 108 GLU A N 19
ATOM 21313 C CA . GLU A 1 31 ? 17.600 -3.258 1.511 1.00 0.00 108 GLU A CA 19
ATOM 21314 C C . GLU A 1 31 ? 18.272 -2.006 0.926 1.00 0.00 108 GLU A C 19
ATOM 21315 O O . GLU A 1 31 ? 18.927 -1.262 1.661 1.00 0.00 108 GLU A O 19
ATOM 21327 N N . ALA A 1 32 ? 18.098 -1.753 -0.375 1.00 0.00 109 ALA A N 19
ATOM 21328 C CA . ALA A 1 32 ? 18.618 -0.576 -1.070 1.00 0.00 109 ALA A CA 19
ATOM 21329 C C . ALA A 1 32 ? 17.782 -0.251 -2.321 1.00 0.00 109 ALA A C 19
ATOM 21330 O O . ALA A 1 32 ? 17.142 -1.129 -2.904 1.00 0.00 109 ALA A O 19
ATOM 21337 N N . ILE A 1 33 ? 17.808 1.016 -2.739 1.00 0.00 110 ILE A N 19
ATOM 21338 C CA . ILE A 1 33 ? 16.946 1.593 -3.784 1.00 0.00 110 ILE A CA 19
ATOM 21339 C C . ILE A 1 33 ? 17.812 2.471 -4.705 1.00 0.00 110 ILE A C 19
ATOM 21340 O O . ILE A 1 33 ? 18.683 3.205 -4.225 1.00 0.00 110 ILE A O 19
ATOM 21356 N N . ASN A 1 34 ? 17.584 2.409 -6.021 1.00 0.00 111 ASN A N 19
ATOM 21357 C CA . ASN A 1 34 ? 18.407 3.067 -7.044 1.00 0.00 111 ASN A CA 19
ATOM 21358 C C . ASN A 1 34 ? 17.537 3.779 -8.100 1.00 0.00 111 ASN A C 19
ATOM 21359 O O . ASN A 1 34 ? 16.606 3.190 -8.658 1.00 0.00 111 ASN A O 19
ATOM 21370 N N . LYS A 1 35 ? 17.867 5.052 -8.367 1.00 0.00 112 LYS A N 19
ATOM 21371 C CA . LYS A 1 35 ? 17.115 6.044 -9.161 1.00 0.00 112 LYS A CA 19
ATOM 21372 C C . LYS A 1 35 ? 16.503 5.488 -10.458 1.00 0.00 112 LYS A C 19
ATOM 21373 O O . LYS A 1 35 ? 17.194 5.333 -11.465 1.00 0.00 112 LYS A O 19
ATOM 21392 N N . GLU A 1 36 ? 15.196 5.215 -10.421 1.00 0.00 113 GLU A N 19
ATOM 21393 C CA . GLU A 1 36 ? 14.360 4.711 -11.532 1.00 0.00 113 GLU A CA 19
ATOM 21394 C C . GLU A 1 36 ? 14.872 3.413 -12.211 1.00 0.00 113 GLU A C 19
ATOM 21395 O O . GLU A 1 36 ? 14.437 3.072 -13.316 1.00 0.00 113 GLU A O 19
ATOM 21407 N N . GLY A 1 37 ? 15.777 2.664 -11.564 1.00 0.00 114 GLY A N 19
ATOM 21408 C CA . GLY A 1 37 ? 16.508 1.549 -12.181 1.00 0.00 114 GLY A CA 19
ATOM 21409 C C . GLY A 1 37 ? 16.330 0.203 -11.481 1.00 0.00 114 GLY A C 19
ATOM 21410 O O . GLY A 1 37 ? 15.815 -0.736 -12.092 1.00 0.00 114 GLY A O 19
ATOM 21414 N N . THR A 1 38 ? 16.730 0.095 -10.210 1.00 0.00 115 THR A N 19
ATOM 21415 C CA . THR A 1 38 ? 16.786 -1.190 -9.482 1.00 0.00 115 THR A CA 19
ATOM 21416 C C . THR A 1 38 ? 16.478 -1.072 -7.986 1.00 0.00 115 THR A C 19
ATOM 21417 O O . THR A 1 38 ? 16.532 0.003 -7.384 1.00 0.00 115 THR A O 19
ATOM 21428 N N . PHE A 1 39 ? 16.167 -2.220 -7.385 1.00 0.00 116 PHE A N 19
ATOM 21429 C CA . PHE A 1 39 ? 15.849 -2.413 -5.972 1.00 0.00 116 PHE A CA 19
ATOM 21430 C C . PHE A 1 39 ? 16.547 -3.688 -5.480 1.00 0.00 116 PHE A C 19
ATOM 21431 O O . PHE A 1 39 ? 16.371 -4.759 -6.064 1.00 0.00 116 PHE A O 19
ATOM 21448 N N . THR A 1 40 ? 17.352 -3.584 -4.422 1.00 0.00 117 THR A N 19
ATOM 21449 C CA . THR A 1 40 ? 17.981 -4.741 -3.756 1.00 0.00 117 THR A CA 19
ATOM 21450 C C . THR A 1 40 ? 17.031 -5.280 -2.692 1.00 0.00 117 THR A C 19
ATOM 21451 O O . THR A 1 40 ? 16.470 -4.501 -1.921 1.00 0.00 117 THR A O 19
ATOM 21462 N N . VAL A 1 41 ? 16.866 -6.601 -2.622 1.00 0.00 118 VAL A N 19
ATOM 21463 C CA . VAL A 1 41 ? 15.916 -7.278 -1.724 1.00 0.00 118 VAL A CA 19
ATOM 21464 C C . VAL A 1 41 ? 16.533 -8.506 -1.051 1.00 0.00 118 VAL A C 19
ATOM 21465 O O . VAL A 1 41 ? 17.447 -9.136 -1.588 1.00 0.00 118 VAL A O 19
ATOM 21478 N N . GLN A 1 42 ? 15.967 -8.885 0.096 1.00 0.00 119 GLN A N 19
ATOM 21479 C CA . GLN A 1 42 ? 16.262 -10.126 0.813 1.00 0.00 119 GLN A CA 19
ATOM 21480 C C . GLN A 1 42 ? 14.966 -10.917 1.038 1.00 0.00 119 GLN A C 19
ATOM 21481 O O . GLN A 1 42 ? 13.957 -10.368 1.491 1.00 0.00 119 GLN A O 19
ATOM 21495 N N . PHE A 1 43 ? 14.995 -12.208 0.706 1.00 0.00 120 PHE A N 19
ATOM 21496 C CA . PHE A 1 43 ? 13.865 -13.136 0.854 1.00 0.00 120 PHE A CA 19
ATOM 21497 C C . PHE A 1 43 ? 13.879 -13.835 2.226 1.00 0.00 120 PHE A C 19
ATOM 21498 O O . PHE A 1 43 ? 14.882 -13.818 2.943 1.00 0.00 120 PHE A O 19
ATOM 21515 N N . TYR A 1 44 ? 12.775 -14.502 2.578 1.00 0.00 121 TYR A N 19
ATOM 21516 C CA . TYR A 1 44 ? 12.631 -15.289 3.814 1.00 0.00 121 TYR A CA 19
ATOM 21517 C C . TYR A 1 44 ? 13.653 -16.439 3.964 1.00 0.00 121 TYR A C 19
ATOM 21518 O O . TYR A 1 44 ? 13.958 -16.849 5.086 1.00 0.00 121 TYR A O 19
ATOM 21536 N N . ASP A 1 45 ? 14.224 -16.937 2.860 1.00 0.00 122 ASP A N 19
ATOM 21537 C CA . ASP A 1 45 ? 15.335 -17.907 2.855 1.00 0.00 122 ASP A CA 19
ATOM 21538 C C . ASP A 1 45 ? 16.695 -17.304 3.283 1.00 0.00 122 ASP A C 19
ATOM 21539 O O . ASP A 1 45 ? 17.646 -18.043 3.545 1.00 0.00 122 ASP A O 19
ATOM 21548 N N . GLY A 1 46 ? 16.809 -15.971 3.330 1.00 0.00 123 GLY A N 19
ATOM 21549 C CA . GLY A 1 46 ? 18.033 -15.226 3.661 1.00 0.00 123 GLY A CA 19
ATOM 21550 C C . GLY A 1 46 ? 18.846 -14.770 2.440 1.00 0.00 123 GLY A C 19
ATOM 21551 O O . GLY A 1 46 ? 19.703 -13.893 2.575 1.00 0.00 123 GLY A O 19
ATOM 21555 N N . VAL A 1 47 ? 18.579 -15.334 1.255 1.00 0.00 124 VAL A N 19
ATOM 21556 C CA . VAL A 1 47 ? 19.212 -14.970 -0.029 1.00 0.00 124 VAL A CA 19
ATOM 21557 C C . VAL A 1 47 ? 18.961 -13.502 -0.413 1.00 0.00 124 VAL A C 19
ATOM 21558 O O . VAL A 1 47 ? 17.893 -12.950 -0.132 1.00 0.00 124 VAL A O 19
ATOM 21571 N N . ILE A 1 48 ? 19.944 -12.880 -1.077 1.00 0.00 125 ILE A N 19
ATOM 21572 C CA . ILE A 1 48 ? 19.961 -11.457 -1.455 1.00 0.00 125 ILE A CA 19
ATOM 21573 C C . ILE A 1 48 ? 20.256 -11.332 -2.957 1.00 0.00 125 ILE A C 19
ATOM 21574 O O . ILE A 1 48 ? 21.250 -11.881 -3.446 1.00 0.00 125 ILE A O 19
ATOM 21590 N N . ARG A 1 49 ? 19.411 -10.588 -3.679 1.00 0.00 126 ARG A N 19
ATOM 21591 C CA . ARG A 1 49 ? 19.549 -10.231 -5.109 1.00 0.00 126 ARG A CA 19
ATOM 21592 C C . ARG A 1 49 ? 19.009 -8.815 -5.365 1.00 0.00 126 ARG A C 19
ATOM 21593 O O . ARG A 1 49 ? 18.477 -8.170 -4.460 1.00 0.00 126 ARG A O 19
ATOM 21614 N N . CYS A 1 50 ? 19.103 -8.343 -6.608 1.00 0.00 127 CYS A N 19
ATOM 21615 C CA . CYS A 1 50 ? 18.474 -7.101 -7.067 1.00 0.00 127 CYS A CA 19
ATOM 21616 C C . CYS A 1 50 ? 17.534 -7.340 -8.259 1.00 0.00 127 CYS A C 19
ATOM 21617 O O . CYS A 1 50 ? 17.708 -8.278 -9.042 1.00 0.00 127 CYS A O 19
ATOM 21625 N N . LEU A 1 51 ? 16.529 -6.473 -8.377 1.00 0.00 128 LEU A N 19
ATOM 21626 C CA . LEU A 1 51 ? 15.380 -6.587 -9.278 1.00 0.00 128 LEU A CA 19
ATOM 21627 C C . LEU A 1 51 ? 15.028 -5.223 -9.895 1.00 0.00 128 LEU A C 19
ATOM 21628 O O . LEU A 1 51 ? 15.465 -4.180 -9.398 1.00 0.00 128 LEU A O 19
ATOM 21644 N N . LYS A 1 52 ? 14.208 -5.217 -10.952 1.00 0.00 129 LYS A N 19
ATOM 21645 C CA . LYS A 1 52 ? 13.598 -3.993 -11.504 1.00 0.00 129 LYS A CA 19
ATOM 21646 C C . LYS A 1 52 ? 12.383 -3.570 -10.670 1.00 0.00 129 LYS A C 19
ATOM 21647 O O . LYS A 1 52 ? 11.747 -4.392 -10.008 1.00 0.00 129 LYS A O 19
ATOM 21666 N N . ARG A 1 53 ? 11.998 -2.295 -10.767 1.00 0.00 130 ARG A N 19
ATOM 21667 C CA . ARG A 1 53 ? 10.789 -1.728 -10.130 1.00 0.00 130 ARG A CA 19
ATOM 21668 C C . ARG A 1 53 ? 9.472 -2.435 -10.488 1.00 0.00 130 ARG A C 19
ATOM 21669 O O . ARG A 1 53 ? 8.566 -2.491 -9.659 1.00 0.00 130 ARG A O 19
ATOM 21690 N N . MET A 1 54 ? 9.382 -3.023 -11.685 1.00 0.00 131 MET A N 19
ATOM 21691 C CA . MET A 1 54 ? 8.224 -3.814 -12.140 1.00 0.00 131 MET A CA 19
ATOM 21692 C C . MET A 1 54 ? 8.086 -5.175 -11.427 1.00 0.00 131 MET A C 19
ATOM 21693 O O . MET A 1 54 ? 6.999 -5.759 -11.396 1.00 0.00 131 MET A O 19
ATOM 21707 N N . HIS A 1 55 ? 9.172 -5.689 -10.841 1.00 0.00 132 HIS A N 19
ATOM 21708 C CA . HIS A 1 55 ? 9.217 -6.988 -10.153 1.00 0.00 132 HIS A CA 19
ATOM 21709 C C . HIS A 1 55 ? 8.788 -6.918 -8.678 1.00 0.00 132 HIS A C 19
ATOM 21710 O O . HIS A 1 55 ? 8.875 -7.929 -7.983 1.00 0.00 132 HIS A O 19
ATOM 21724 N N . ILE A 1 56 ? 8.335 -5.760 -8.180 1.00 0.00 133 ILE A N 19
ATOM 21725 C CA . ILE A 1 56 ? 8.011 -5.535 -6.760 1.00 0.00 133 ILE A CA 19
ATOM 21726 C C . ILE A 1 56 ? 6.635 -4.862 -6.621 1.00 0.00 133 ILE A C 19
ATOM 21727 O O . ILE A 1 56 ? 6.278 -3.971 -7.397 1.00 0.00 133 ILE A O 19
ATOM 21743 N N . LYS A 1 57 ? 5.867 -5.295 -5.614 1.00 0.00 134 LYS A N 19
ATOM 21744 C CA . LYS A 1 57 ? 4.504 -4.847 -5.284 1.00 0.00 134 LYS A CA 19
ATOM 21745 C C . LYS A 1 57 ? 4.341 -4.668 -3.771 1.00 0.00 134 LYS A C 19
ATOM 21746 O O . LYS A 1 57 ? 4.997 -5.343 -2.976 1.00 0.00 134 LYS A O 19
ATOM 21765 N N . ALA A 1 58 ? 3.428 -3.788 -3.370 1.00 0.00 135 ALA A N 19
ATOM 21766 C CA . ALA A 1 58 ? 2.990 -3.669 -1.978 1.00 0.00 135 ALA A CA 19
ATOM 21767 C C . ALA A 1 58 ? 2.133 -4.886 -1.554 1.00 0.00 135 ALA A C 19
ATOM 21768 O O . ALA A 1 58 ? 1.642 -5.644 -2.397 1.00 0.00 135 ALA A O 19
ATOM 21775 N N . MET A 1 59 ? 1.917 -5.054 -0.245 1.00 0.00 136 MET A N 19
ATOM 21776 C CA . MET A 1 59 ? 0.968 -6.042 0.295 1.00 0.00 136 MET A CA 19
ATOM 21777 C C . MET A 1 59 ? -0.469 -5.809 -0.228 1.00 0.00 136 MET A C 19
ATOM 21778 O O . MET A 1 59 ? -0.861 -4.656 -0.446 1.00 0.00 136 MET A O 19
ATOM 21792 N N . PRO A 1 60 ? -1.270 -6.878 -0.422 1.00 0.00 137 PRO A N 19
ATOM 21793 C CA . PRO A 1 60 ? -2.629 -6.774 -0.957 1.00 0.00 137 PRO A CA 19
ATOM 21794 C C . PRO A 1 60 ? -3.615 -6.083 0.006 1.00 0.00 137 PRO A C 19
ATOM 21795 O O . PRO A 1 60 ? -3.374 -5.964 1.209 1.00 0.00 137 PRO A O 19
ATOM 21806 N N . GLU A 1 61 ? -4.760 -5.654 -0.534 1.00 0.00 138 GLU A N 19
ATOM 21807 C CA . GLU A 1 61 ? -5.817 -4.908 0.178 1.00 0.00 138 GLU A CA 19
ATOM 21808 C C . GLU A 1 61 ? -6.524 -5.701 1.302 1.00 0.00 138 GLU A C 19
ATOM 21809 O O . GLU A 1 61 ? -7.294 -5.129 2.077 1.00 0.00 138 GLU A O 19
ATOM 21821 N N . ASP A 1 62 ? -6.266 -7.008 1.401 1.00 0.00 139 ASP A N 19
ATOM 21822 C CA . ASP A 1 62 ? -6.898 -7.960 2.327 1.00 0.00 139 ASP A CA 19
ATOM 21823 C C . ASP A 1 62 ? -5.875 -8.876 3.044 1.00 0.00 139 ASP A C 19
ATOM 21824 O O . ASP A 1 62 ? -6.202 -10.001 3.427 1.00 0.00 139 ASP A O 19
ATOM 21833 N N . ALA A 1 63 ? -4.629 -8.406 3.200 1.00 0.00 140 ALA A N 19
ATOM 21834 C CA . ALA A 1 63 ? -3.493 -9.083 3.847 1.00 0.00 140 ALA A CA 19
ATOM 21835 C C . ALA A 1 63 ? -3.717 -9.431 5.345 1.00 0.00 140 ALA A C 19
ATOM 21836 O O . ALA A 1 63 ? -3.154 -8.791 6.240 1.00 0.00 140 ALA A O 19
ATOM 21843 N N . LYS A 1 64 ? -4.560 -10.440 5.621 1.00 0.00 141 LYS A N 19
ATOM 21844 C CA . LYS A 1 64 ? -5.043 -10.862 6.958 1.00 0.00 141 LYS A CA 19
ATOM 21845 C C . LYS A 1 64 ? -5.630 -9.701 7.796 1.00 0.00 141 LYS A C 19
ATOM 21846 O O . LYS A 1 64 ? -5.567 -9.696 9.027 1.00 0.00 141 LYS A O 19
ATOM 21865 N N . GLY A 1 65 ? -6.169 -8.692 7.113 1.00 0.00 142 GLY A N 19
ATOM 21866 C CA . GLY A 1 65 ? -6.618 -7.413 7.671 1.00 0.00 142 GLY A CA 19
ATOM 21867 C C . GLY A 1 65 ? -6.658 -6.305 6.612 1.00 0.00 142 GLY A C 19
ATOM 21868 O O . GLY A 1 65 ? -6.539 -6.569 5.412 1.00 0.00 142 GLY A O 19
ATOM 21872 N N . GLN A 1 66 ? -6.805 -5.057 7.062 1.00 0.00 143 GLN A N 19
ATOM 21873 C CA . GLN A 1 66 ? -6.764 -3.840 6.236 1.00 0.00 143 GLN A CA 19
ATOM 21874 C C . GLN A 1 66 ? -6.104 -2.669 6.993 1.00 0.00 143 GLN A C 19
ATOM 21875 O O . GLN A 1 66 ? -5.858 -2.759 8.201 1.00 0.00 143 GLN A O 19
ATOM 21889 N N . ASP A 1 67 ? -5.835 -1.559 6.301 1.00 0.00 144 ASP A N 19
ATOM 21890 C CA . ASP A 1 67 ? -5.192 -0.365 6.869 1.00 0.00 144 ASP A CA 19
ATOM 21891 C C . ASP A 1 67 ? -5.726 0.936 6.240 1.00 0.00 144 ASP A C 19
ATOM 21892 O O . ASP A 1 67 ? -5.755 1.079 5.013 1.00 0.00 144 ASP A O 19
ATOM 21901 N N . TRP A 1 68 ? -6.133 1.883 7.093 1.00 0.00 145 TRP A N 19
ATOM 21902 C CA . TRP A 1 68 ? -6.780 3.153 6.721 1.00 0.00 145 TRP A CA 19
ATOM 21903 C C . TRP A 1 68 ? -6.377 4.336 7.631 1.00 0.00 145 TRP A C 19
ATOM 21904 O O . TRP A 1 68 ? -7.068 5.357 7.659 1.00 0.00 145 TRP A O 19
ATOM 21925 N N . ILE A 1 69 ? -5.288 4.224 8.406 1.00 0.00 146 ILE A N 19
ATOM 21926 C CA . ILE A 1 69 ? -4.819 5.297 9.296 1.00 0.00 146 ILE A CA 19
ATOM 21927 C C . ILE A 1 69 ? -4.576 6.605 8.523 1.00 0.00 146 ILE A C 19
ATOM 21928 O O . ILE A 1 69 ? -3.930 6.624 7.472 1.00 0.00 146 ILE A O 19
ATOM 21944 N N . ALA A 1 70 ? -5.123 7.692 9.067 1.00 0.00 147 ALA A N 19
ATOM 21945 C CA . ALA A 1 70 ? -5.117 9.052 8.508 1.00 0.00 147 ALA A CA 19
ATOM 21946 C C . ALA A 1 70 ? -5.350 9.117 6.974 1.00 0.00 147 ALA A C 19
ATOM 21947 O O . ALA A 1 70 ? -4.586 9.757 6.241 1.00 0.00 147 ALA A O 19
ATOM 21954 N N . LEU A 1 71 ? -6.385 8.419 6.480 1.00 0.00 148 LEU A N 19
ATOM 21955 C CA . LEU A 1 71 ? -6.763 8.361 5.064 1.00 0.00 148 LEU A CA 19
ATOM 21956 C C . LEU A 1 71 ? -7.044 9.743 4.429 1.00 0.00 148 LEU A C 19
ATOM 21957 O O . LEU A 1 71 ? -7.295 10.735 5.122 1.00 0.00 148 LEU A O 19
ATOM 21973 N N . VAL A 1 72 ? -7.038 9.787 3.094 1.00 0.00 149 VAL A N 19
ATOM 21974 C CA . VAL A 1 72 ? -7.064 11.011 2.272 1.00 0.00 149 VAL A CA 19
ATOM 21975 C C . VAL A 1 72 ? -8.215 11.016 1.252 1.00 0.00 149 VAL A C 19
ATOM 21976 O O . VAL A 1 72 ? -8.954 10.036 1.122 1.00 0.00 149 VAL A O 19
ATOM 21989 N N . LYS A 1 73 ? -8.373 12.130 0.520 1.00 0.00 150 LYS A N 19
ATOM 21990 C CA . LYS A 1 73 ? -9.402 12.372 -0.513 1.00 0.00 150 LYS A CA 19
ATOM 21991 C C . LYS A 1 73 ? -9.107 11.614 -1.829 1.00 0.00 150 LYS A C 19
ATOM 21992 O O . LYS A 1 73 ? -8.962 12.221 -2.896 1.00 0.00 150 LYS A O 19
ATOM 22011 N N . ALA A 1 74 ? -8.961 10.289 -1.739 1.00 0.00 151 ALA A N 19
ATOM 22012 C CA . ALA A 1 74 ? -8.746 9.354 -2.854 1.00 0.00 151 ALA A CA 19
ATOM 22013 C C . ALA A 1 74 ? -9.828 9.456 -3.956 1.00 0.00 151 ALA A C 19
ATOM 22014 O O . ALA A 1 74 ? -9.460 9.450 -5.153 1.00 0.00 151 ALA A O 19
ATOM 22022 N N . GLY A 1 1 ? 4.334 26.452 -10.005 1.00 0.00 78 GLY A N 20
ATOM 22023 C CA . GLY A 1 1 ? 5.073 25.734 -11.065 1.00 0.00 78 GLY A CA 20
ATOM 22024 C C . GLY A 1 1 ? 4.433 24.391 -11.370 1.00 0.00 78 GLY A C 20
ATOM 22025 O O . GLY A 1 1 ? 3.208 24.294 -11.474 1.00 0.00 78 GLY A O 20
ATOM 22031 N N . SER A 1 2 ? 5.247 23.344 -11.530 1.00 0.00 79 SER A N 20
ATOM 22032 C CA . SER A 1 2 ? 4.806 21.966 -11.820 1.00 0.00 79 SER A CA 20
ATOM 22033 C C . SER A 1 2 ? 4.098 21.309 -10.621 1.00 0.00 79 SER A C 20
ATOM 22034 O O . SER A 1 2 ? 4.748 20.790 -9.709 1.00 0.00 79 SER A O 20
ATOM 22042 N N . SER A 1 3 ? 2.761 21.315 -10.621 1.00 0.00 80 SER A N 20
ATOM 22043 C CA . SER A 1 3 ? 1.874 20.724 -9.594 1.00 0.00 80 SER A CA 20
ATOM 22044 C C . SER A 1 3 ? 1.817 19.179 -9.631 1.00 0.00 80 SER A C 20
ATOM 22045 O O . SER A 1 3 ? 0.741 18.574 -9.606 1.00 0.00 80 SER A O 20
ATOM 22053 N N . GLY A 1 4 ? 2.982 18.528 -9.722 1.00 0.00 81 GLY A N 20
ATOM 22054 C CA . GLY A 1 4 ? 3.155 17.072 -9.842 1.00 0.00 81 GLY A CA 20
ATOM 22055 C C . GLY A 1 4 ? 4.449 16.558 -9.193 1.00 0.00 81 GLY A C 20
ATOM 22056 O O . GLY A 1 4 ? 5.028 15.569 -9.646 1.00 0.00 81 GLY A O 20
ATOM 22060 N N . SER A 1 5 ? 4.923 17.249 -8.152 1.00 0.00 82 SER A N 20
ATOM 22061 C CA . SER A 1 5 ? 6.175 16.986 -7.415 1.00 0.00 82 SER A CA 20
ATOM 22062 C C . SER A 1 5 ? 6.141 15.775 -6.459 1.00 0.00 82 SER A C 20
ATOM 22063 O O . SER A 1 5 ? 7.112 15.534 -5.735 1.00 0.00 82 SER A O 20
ATOM 22071 N N . SER A 1 6 ? 5.046 15.005 -6.437 1.00 0.00 83 SER A N 20
ATOM 22072 C CA . SER A 1 6 ? 4.831 13.857 -5.536 1.00 0.00 83 SER A CA 20
ATOM 22073 C C . SER A 1 6 ? 4.105 12.684 -6.218 1.00 0.00 83 SER A C 20
ATOM 22074 O O . SER A 1 6 ? 3.570 12.813 -7.324 1.00 0.00 83 SER A O 20
ATOM 22082 N N . GLY A 1 7 ? 4.115 11.519 -5.562 1.00 0.00 84 GLY A N 20
ATOM 22083 C CA . GLY A 1 7 ? 3.616 10.244 -6.093 1.00 0.00 84 GLY A CA 20
ATOM 22084 C C . GLY A 1 7 ? 3.728 9.112 -5.065 1.00 0.00 84 GLY A C 20
ATOM 22085 O O . GLY A 1 7 ? 3.386 9.300 -3.894 1.00 0.00 84 GLY A O 20
ATOM 22089 N N . PHE A 1 8 ? 4.234 7.949 -5.491 1.00 0.00 85 PHE A N 20
ATOM 22090 C CA . PHE A 1 8 ? 4.431 6.756 -4.651 1.00 0.00 85 PHE A CA 20
ATOM 22091 C C . PHE A 1 8 ? 5.847 6.179 -4.821 1.00 0.00 85 PHE A C 20
ATOM 22092 O O . PHE A 1 8 ? 6.370 6.104 -5.937 1.00 0.00 85 PHE A O 20
ATOM 22109 N N . ASP A 1 9 ? 6.460 5.748 -3.715 1.00 0.00 86 ASP A N 20
ATOM 22110 C CA . ASP A 1 9 ? 7.783 5.105 -3.672 1.00 0.00 86 ASP A CA 20
ATOM 22111 C C . ASP A 1 9 ? 7.943 4.247 -2.398 1.00 0.00 86 ASP A C 20
ATOM 22112 O O . ASP A 1 9 ? 7.260 4.465 -1.391 1.00 0.00 86 ASP A O 20
ATOM 22121 N N . PHE A 1 10 ? 8.856 3.277 -2.437 1.00 0.00 87 PHE A N 20
ATOM 22122 C CA . PHE A 1 10 ? 9.252 2.444 -1.295 1.00 0.00 87 PHE A CA 20
ATOM 22123 C C . PHE A 1 10 ? 10.278 3.152 -0.377 1.00 0.00 87 PHE A C 20
ATOM 22124 O O . PHE A 1 10 ? 10.723 4.271 -0.649 1.00 0.00 87 PHE A O 20
ATOM 22141 N N . LYS A 1 11 ? 10.685 2.471 0.705 1.00 0.00 88 LYS A N 20
ATOM 22142 C CA . LYS A 1 11 ? 11.746 2.876 1.645 1.00 0.00 88 LYS A CA 20
ATOM 22143 C C . LYS A 1 11 ? 12.706 1.716 1.943 1.00 0.00 88 LYS A C 20
ATOM 22144 O O . LYS A 1 11 ? 12.353 0.549 1.764 1.00 0.00 88 LYS A O 20
ATOM 22163 N N . ALA A 1 12 ? 13.908 2.018 2.428 1.00 0.00 89 ALA A N 20
ATOM 22164 C CA . ALA A 1 12 ? 14.816 0.998 2.956 1.00 0.00 89 ALA A CA 20
ATOM 22165 C C . ALA A 1 12 ? 14.176 0.299 4.175 1.00 0.00 89 ALA A C 20
ATOM 22166 O O . ALA A 1 12 ? 13.690 0.962 5.099 1.00 0.00 89 ALA A O 20
ATOM 22173 N N . GLY A 1 13 ? 14.149 -1.035 4.170 1.00 0.00 90 GLY A N 20
ATOM 22174 C CA . GLY A 1 13 ? 13.544 -1.856 5.223 1.00 0.00 90 GLY A CA 20
ATOM 22175 C C . GLY A 1 13 ? 12.044 -2.141 5.055 1.00 0.00 90 GLY A C 20
ATOM 22176 O O . GLY A 1 13 ? 11.467 -2.795 5.927 1.00 0.00 90 GLY A O 20
ATOM 22180 N N . GLU A 1 14 ? 11.390 -1.683 3.977 1.00 0.00 91 GLU A N 20
ATOM 22181 C CA . GLU A 1 14 ? 9.994 -2.056 3.685 1.00 0.00 91 GLU A CA 20
ATOM 22182 C C . GLU A 1 14 ? 9.868 -3.564 3.412 1.00 0.00 91 GLU A C 20
ATOM 22183 O O . GLU A 1 14 ? 10.702 -4.142 2.712 1.00 0.00 91 GLU A O 20
ATOM 22195 N N . GLU A 1 15 ? 8.802 -4.189 3.912 1.00 0.00 92 GLU A N 20
ATOM 22196 C CA . GLU A 1 15 ? 8.467 -5.596 3.658 1.00 0.00 92 GLU A CA 20
ATOM 22197 C C . GLU A 1 15 ? 7.423 -5.667 2.535 1.00 0.00 92 GLU A C 20
ATOM 22198 O O . GLU A 1 15 ? 6.328 -5.106 2.635 1.00 0.00 92 GLU A O 20
ATOM 22210 N N . VAL A 1 16 ? 7.773 -6.362 1.455 1.00 0.00 93 VAL A N 20
ATOM 22211 C CA . VAL A 1 16 ? 7.069 -6.340 0.164 1.00 0.00 93 VAL A CA 20
ATOM 22212 C C . VAL A 1 16 ? 6.901 -7.745 -0.428 1.00 0.00 93 VAL A C 20
ATOM 22213 O O . VAL A 1 16 ? 7.426 -8.727 0.103 1.00 0.00 93 VAL A O 20
ATOM 22226 N N . LEU A 1 17 ? 6.177 -7.845 -1.544 1.00 0.00 94 LEU A N 20
ATOM 22227 C CA . LEU A 1 17 ? 6.084 -9.053 -2.368 1.00 0.00 94 LEU A CA 20
ATOM 22228 C C . LEU A 1 17 ? 6.879 -8.837 -3.660 1.00 0.00 94 LEU A C 20
ATOM 22229 O O . LEU A 1 17 ? 6.844 -7.745 -4.228 1.00 0.00 94 LEU A O 20
ATOM 22245 N N . ALA A 1 18 ? 7.581 -9.857 -4.152 1.00 0.00 95 ALA A N 20
ATOM 22246 C CA . ALA A 1 18 ? 8.339 -9.753 -5.401 1.00 0.00 95 ALA A CA 20
ATOM 22247 C C . ALA A 1 18 ? 8.546 -11.109 -6.099 1.00 0.00 95 ALA A C 20
ATOM 22248 O O . ALA A 1 18 ? 8.499 -12.169 -5.467 1.00 0.00 95 ALA A O 20
ATOM 22255 N N . ARG A 1 19 ? 8.765 -11.072 -7.421 1.00 0.00 96 ARG A N 20
ATOM 22256 C CA . ARG A 1 19 ? 9.068 -12.246 -8.264 1.00 0.00 96 ARG A CA 20
ATOM 22257 C C . ARG A 1 19 ? 10.487 -12.769 -7.992 1.00 0.00 96 ARG A C 20
ATOM 22258 O O . ARG A 1 19 ? 11.378 -11.986 -7.658 1.00 0.00 96 ARG A O 20
ATOM 22279 N N . TRP A 1 20 ? 10.717 -14.071 -8.194 1.00 0.00 97 TRP A N 20
ATOM 22280 C CA . TRP A 1 20 ? 12.043 -14.691 -8.006 1.00 0.00 97 TRP A CA 20
ATOM 22281 C C . TRP A 1 20 ? 12.504 -15.618 -9.143 1.00 0.00 97 TRP A C 20
ATOM 22282 O O . TRP A 1 20 ? 13.683 -15.597 -9.506 1.00 0.00 97 TRP A O 20
ATOM 22303 N N . THR A 1 21 ? 11.603 -16.416 -9.730 1.00 0.00 98 THR A N 20
ATOM 22304 C CA . THR A 1 21 ? 11.952 -17.393 -10.787 1.00 0.00 98 THR A CA 20
ATOM 22305 C C . THR A 1 21 ? 10.768 -17.796 -11.680 1.00 0.00 98 THR A C 20
ATOM 22306 O O . THR A 1 21 ? 10.949 -18.001 -12.883 1.00 0.00 98 THR A O 20
ATOM 22317 N N . ASP A 1 22 ? 9.547 -17.828 -11.140 1.00 0.00 99 ASP A N 20
ATOM 22318 C CA . ASP A 1 22 ? 8.330 -18.312 -11.808 1.00 0.00 99 ASP A CA 20
ATOM 22319 C C . ASP A 1 22 ? 7.167 -17.299 -11.730 1.00 0.00 99 ASP A C 20
ATOM 22320 O O . ASP A 1 22 ? 7.328 -16.186 -11.229 1.00 0.00 99 ASP A O 20
ATOM 22329 N N . CYS A 1 23 ? 5.991 -17.666 -12.251 1.00 0.00 100 CYS A N 20
ATOM 22330 C CA . CYS A 1 23 ? 4.791 -16.819 -12.368 1.00 0.00 100 CYS A CA 20
ATOM 22331 C C . CYS A 1 23 ? 4.055 -16.553 -11.022 1.00 0.00 100 CYS A C 20
ATOM 22332 O O . CYS A 1 23 ? 2.821 -16.559 -10.954 1.00 0.00 100 CYS A O 20
ATOM 22340 N N . ARG A 1 24 ? 4.808 -16.334 -9.939 1.00 0.00 101 ARG A N 20
ATOM 22341 C CA . ARG A 1 24 ? 4.345 -16.044 -8.570 1.00 0.00 101 ARG A CA 20
ATOM 22342 C C . ARG A 1 24 ? 5.194 -14.943 -7.924 1.00 0.00 101 ARG A C 20
ATOM 22343 O O . ARG A 1 24 ? 6.300 -14.645 -8.381 1.00 0.00 101 ARG A O 20
ATOM 22364 N N . TYR A 1 25 ? 4.698 -14.396 -6.816 1.00 0.00 102 TYR A N 20
ATOM 22365 C CA . TYR A 1 25 ? 5.436 -13.478 -5.943 1.00 0.00 102 TYR A CA 20
ATOM 22366 C C . TYR A 1 25 ? 5.581 -14.081 -4.538 1.00 0.00 102 TYR A C 20
ATOM 22367 O O . TYR A 1 25 ? 4.742 -14.873 -4.096 1.00 0.00 102 TYR A O 20
ATOM 22385 N N . TYR A 1 26 ? 6.631 -13.674 -3.823 1.00 0.00 103 TYR A N 20
ATOM 22386 C CA . TYR A 1 26 ? 7.019 -14.212 -2.517 1.00 0.00 103 TYR A CA 20
ATOM 22387 C C . TYR A 1 26 ? 7.428 -13.077 -1.557 1.00 0.00 103 TYR A C 20
ATOM 22388 O O . TYR A 1 26 ? 7.856 -12.015 -2.026 1.00 0.00 103 TYR A O 20
ATOM 22406 N N . PRO A 1 27 ? 7.309 -13.268 -0.227 1.00 0.00 104 PRO A N 20
ATOM 22407 C CA . PRO A 1 27 ? 7.653 -12.241 0.756 1.00 0.00 104 PRO A CA 20
ATOM 22408 C C . PRO A 1 27 ? 9.159 -11.941 0.791 1.00 0.00 104 PRO A C 20
ATOM 22409 O O . PRO A 1 27 ? 10.005 -12.842 0.791 1.00 0.00 104 PRO A O 20
ATOM 22420 N N . ALA A 1 28 ? 9.482 -10.651 0.854 1.00 0.00 105 ALA A N 20
ATOM 22421 C CA . ALA A 1 28 ? 10.834 -10.106 0.849 1.00 0.00 105 ALA A CA 20
ATOM 22422 C C . ALA A 1 28 ? 10.912 -8.783 1.637 1.00 0.00 105 ALA A C 20
ATOM 22423 O O . ALA A 1 28 ? 9.894 -8.231 2.064 1.00 0.00 105 ALA A O 20
ATOM 22430 N N . LYS A 1 29 ? 12.125 -8.246 1.794 1.00 0.00 106 LYS A N 20
ATOM 22431 C CA . LYS A 1 29 ? 12.403 -6.936 2.394 1.00 0.00 106 LYS A CA 20
ATOM 22432 C C . LYS A 1 29 ? 13.419 -6.174 1.537 1.00 0.00 106 LYS A C 20
ATOM 22433 O O . LYS A 1 29 ? 14.417 -6.751 1.099 1.00 0.00 106 LYS A O 20
ATOM 22452 N N . ILE A 1 30 ? 13.171 -4.890 1.294 1.00 0.00 107 ILE A N 20
ATOM 22453 C CA . ILE A 1 30 ? 14.056 -4.014 0.511 1.00 0.00 107 ILE A CA 20
ATOM 22454 C C . ILE A 1 30 ? 15.297 -3.650 1.337 1.00 0.00 107 ILE A C 20
ATOM 22455 O O . ILE A 1 30 ? 15.195 -3.049 2.407 1.00 0.00 107 ILE A O 20
ATOM 22471 N N . GLU A 1 31 ? 16.479 -4.007 0.836 1.00 0.00 108 GLU A N 20
ATOM 22472 C CA . GLU A 1 31 ? 17.778 -3.681 1.437 1.00 0.00 108 GLU A CA 20
ATOM 22473 C C . GLU A 1 31 ? 18.276 -2.281 1.030 1.00 0.00 108 GLU A C 20
ATOM 22474 O O . GLU A 1 31 ? 18.870 -1.579 1.853 1.00 0.00 108 GLU A O 20
ATOM 22486 N N . ALA A 1 32 ? 18.030 -1.864 -0.220 1.00 0.00 109 ALA A N 20
ATOM 22487 C CA . ALA A 1 32 ? 18.438 -0.563 -0.764 1.00 0.00 109 ALA A CA 20
ATOM 22488 C C . ALA A 1 32 ? 17.601 -0.150 -1.993 1.00 0.00 109 ALA A C 20
ATOM 22489 O O . ALA A 1 32 ? 16.996 -0.991 -2.665 1.00 0.00 109 ALA A O 20
ATOM 22496 N N . ILE A 1 33 ? 17.606 1.150 -2.305 1.00 0.00 110 ILE A N 20
ATOM 22497 C CA . ILE A 1 33 ? 16.816 1.779 -3.377 1.00 0.00 110 ILE A CA 20
ATOM 22498 C C . ILE A 1 33 ? 17.704 2.740 -4.178 1.00 0.00 110 ILE A C 20
ATOM 22499 O O . ILE A 1 33 ? 18.375 3.599 -3.598 1.00 0.00 110 ILE A O 20
ATOM 22515 N N . ASN A 1 34 ? 17.668 2.623 -5.510 1.00 0.00 111 ASN A N 20
ATOM 22516 C CA . ASN A 1 34 ? 18.309 3.553 -6.447 1.00 0.00 111 ASN A CA 20
ATOM 22517 C C . ASN A 1 34 ? 17.756 3.381 -7.875 1.00 0.00 111 ASN A C 20
ATOM 22518 O O . ASN A 1 34 ? 18.036 2.387 -8.549 1.00 0.00 111 ASN A O 20
ATOM 22529 N N . LYS A 1 35 ? 17.007 4.381 -8.363 1.00 0.00 112 LYS A N 20
ATOM 22530 C CA . LYS A 1 35 ? 16.519 4.467 -9.760 1.00 0.00 112 LYS A CA 20
ATOM 22531 C C . LYS A 1 35 ? 17.656 4.459 -10.798 1.00 0.00 112 LYS A C 20
ATOM 22532 O O . LYS A 1 35 ? 17.464 4.027 -11.933 1.00 0.00 112 LYS A O 20
ATOM 22551 N N . GLU A 1 36 ? 18.859 4.869 -10.387 1.00 0.00 113 GLU A N 20
ATOM 22552 C CA . GLU A 1 36 ? 20.108 4.787 -11.164 1.00 0.00 113 GLU A CA 20
ATOM 22553 C C . GLU A 1 36 ? 20.564 3.345 -11.489 1.00 0.00 113 GLU A C 20
ATOM 22554 O O . GLU A 1 36 ? 21.489 3.162 -12.285 1.00 0.00 113 GLU A O 20
ATOM 22566 N N . GLY A 1 37 ? 19.928 2.315 -10.910 1.00 0.00 114 GLY A N 20
ATOM 22567 C CA . GLY A 1 37 ? 20.191 0.907 -11.226 1.00 0.00 114 GLY A CA 20
ATOM 22568 C C . GLY A 1 37 ? 19.024 -0.025 -10.884 1.00 0.00 114 GLY A C 20
ATOM 22569 O O . GLY A 1 37 ? 18.213 -0.345 -11.757 1.00 0.00 114 GLY A O 20
ATOM 22573 N N . THR A 1 38 ? 18.941 -0.472 -9.628 1.00 0.00 115 THR A N 20
ATOM 22574 C CA . THR A 1 38 ? 18.022 -1.534 -9.166 1.00 0.00 115 THR A CA 20
ATOM 22575 C C . THR A 1 38 ? 17.683 -1.423 -7.676 1.00 0.00 115 THR A C 20
ATOM 22576 O O . THR A 1 38 ? 18.446 -0.866 -6.884 1.00 0.00 115 THR A O 20
ATOM 22587 N N . PHE A 1 39 ? 16.568 -2.032 -7.279 1.00 0.00 116 PHE A N 20
ATOM 22588 C CA . PHE A 1 39 ? 16.151 -2.248 -5.892 1.00 0.00 116 PHE A CA 20
ATOM 22589 C C . PHE A 1 39 ? 16.821 -3.520 -5.353 1.00 0.00 116 PHE A C 20
ATOM 22590 O O . PHE A 1 39 ? 16.528 -4.621 -5.826 1.00 0.00 116 PHE A O 20
ATOM 22607 N N . THR A 1 40 ? 17.736 -3.396 -4.390 1.00 0.00 117 THR A N 20
ATOM 22608 C CA . THR A 1 40 ? 18.330 -4.554 -3.695 1.00 0.00 117 THR A CA 20
ATOM 22609 C C . THR A 1 40 ? 17.310 -5.137 -2.714 1.00 0.00 117 THR A C 20
ATOM 22610 O O . THR A 1 40 ? 16.668 -4.393 -1.971 1.00 0.00 117 THR A O 20
ATOM 22621 N N . VAL A 1 41 ? 17.157 -6.461 -2.690 1.00 0.00 118 VAL A N 20
ATOM 22622 C CA . VAL A 1 41 ? 16.093 -7.169 -1.957 1.00 0.00 118 VAL A CA 20
ATOM 22623 C C . VAL A 1 41 ? 16.599 -8.474 -1.340 1.00 0.00 118 VAL A C 20
ATOM 22624 O O . VAL A 1 41 ? 17.356 -9.222 -1.961 1.00 0.00 118 VAL A O 20
ATOM 22637 N N . GLN A 1 42 ? 16.129 -8.767 -0.127 1.00 0.00 119 GLN A N 20
ATOM 22638 C CA . GLN A 1 42 ? 16.396 -10.003 0.610 1.00 0.00 119 GLN A CA 20
ATOM 22639 C C . GLN A 1 42 ? 15.083 -10.771 0.803 1.00 0.00 119 GLN A C 20
ATOM 22640 O O . GLN A 1 42 ? 14.109 -10.223 1.321 1.00 0.00 119 GLN A O 20
ATOM 22654 N N . PHE A 1 43 ? 15.049 -12.032 0.379 1.00 0.00 120 PHE A N 20
ATOM 22655 C CA . PHE A 1 43 ? 13.852 -12.881 0.423 1.00 0.00 120 PHE A CA 20
ATOM 22656 C C . PHE A 1 43 ? 13.788 -13.715 1.714 1.00 0.00 120 PHE A C 20
ATOM 22657 O O . PHE A 1 43 ? 14.768 -13.815 2.457 1.00 0.00 120 PHE A O 20
ATOM 22674 N N . TYR A 1 44 ? 12.627 -14.320 1.981 1.00 0.00 121 TYR A N 20
ATOM 22675 C CA . TYR A 1 44 ? 12.326 -15.097 3.196 1.00 0.00 121 TYR A CA 20
ATOM 22676 C C . TYR A 1 44 ? 13.334 -16.217 3.534 1.00 0.00 121 TYR A C 20
ATOM 22677 O O . TYR A 1 44 ? 13.526 -16.543 4.708 1.00 0.00 121 TYR A O 20
ATOM 22695 N N . ASP A 1 45 ? 14.000 -16.797 2.529 1.00 0.00 122 ASP A N 20
ATOM 22696 C CA . ASP A 1 45 ? 15.045 -17.821 2.693 1.00 0.00 122 ASP A CA 20
ATOM 22697 C C . ASP A 1 45 ? 16.376 -17.267 3.262 1.00 0.00 122 ASP A C 20
ATOM 22698 O O . ASP A 1 45 ? 17.202 -18.029 3.771 1.00 0.00 122 ASP A O 20
ATOM 22707 N N . GLY A 1 46 ? 16.591 -15.948 3.184 1.00 0.00 123 GLY A N 20
ATOM 22708 C CA . GLY A 1 46 ? 17.787 -15.231 3.654 1.00 0.00 123 GLY A CA 20
ATOM 22709 C C . GLY A 1 46 ? 18.703 -14.734 2.523 1.00 0.00 123 GLY A C 20
ATOM 22710 O O . GLY A 1 46 ? 19.543 -13.861 2.749 1.00 0.00 123 GLY A O 20
ATOM 22714 N N . VAL A 1 47 ? 18.539 -15.273 1.310 1.00 0.00 124 VAL A N 20
ATOM 22715 C CA . VAL A 1 47 ? 19.260 -14.885 0.081 1.00 0.00 124 VAL A CA 20
ATOM 22716 C C . VAL A 1 47 ? 18.982 -13.430 -0.335 1.00 0.00 124 VAL A C 20
ATOM 22717 O O . VAL A 1 47 ? 17.874 -12.925 -0.146 1.00 0.00 124 VAL A O 20
ATOM 22730 N N . ILE A 1 48 ? 19.980 -12.771 -0.940 1.00 0.00 125 ILE A N 20
ATOM 22731 C CA . ILE A 1 48 ? 19.936 -11.370 -1.384 1.00 0.00 125 ILE A CA 20
ATOM 22732 C C . ILE A 1 48 ? 20.297 -11.269 -2.875 1.00 0.00 125 ILE A C 20
ATOM 22733 O O . ILE A 1 48 ? 21.321 -11.803 -3.311 1.00 0.00 125 ILE A O 20
ATOM 22749 N N . ARG A 1 49 ? 19.465 -10.558 -3.646 1.00 0.00 126 ARG A N 20
ATOM 22750 C CA . ARG A 1 49 ? 19.642 -10.211 -5.074 1.00 0.00 126 ARG A CA 20
ATOM 22751 C C . ARG A 1 49 ? 19.114 -8.784 -5.328 1.00 0.00 126 ARG A C 20
ATOM 22752 O O . ARG A 1 49 ? 18.932 -8.011 -4.385 1.00 0.00 126 ARG A O 20
ATOM 22773 N N . CYS A 1 50 ? 18.876 -8.409 -6.583 1.00 0.00 127 CYS A N 20
ATOM 22774 C CA . CYS A 1 50 ? 18.271 -7.127 -6.951 1.00 0.00 127 CYS A CA 20
ATOM 22775 C C . CYS A 1 50 ? 17.269 -7.256 -8.115 1.00 0.00 127 CYS A C 20
ATOM 22776 O O . CYS A 1 50 ? 17.321 -8.208 -8.899 1.00 0.00 127 CYS A O 20
ATOM 22784 N N . LEU A 1 51 ? 16.344 -6.296 -8.207 1.00 0.00 128 LEU A N 20
ATOM 22785 C CA . LEU A 1 51 ? 15.189 -6.285 -9.116 1.00 0.00 128 LEU A CA 20
ATOM 22786 C C . LEU A 1 51 ? 14.861 -4.862 -9.606 1.00 0.00 128 LEU A C 20
ATOM 22787 O O . LEU A 1 51 ? 15.395 -3.868 -9.107 1.00 0.00 128 LEU A O 20
ATOM 22803 N N . LYS A 1 52 ? 13.939 -4.766 -10.570 1.00 0.00 129 LYS A N 20
ATOM 22804 C CA . LYS A 1 52 ? 13.303 -3.515 -11.012 1.00 0.00 129 LYS A CA 20
ATOM 22805 C C . LYS A 1 52 ? 11.907 -3.404 -10.389 1.00 0.00 129 LYS A C 20
ATOM 22806 O O . LYS A 1 52 ? 11.296 -4.422 -10.054 1.00 0.00 129 LYS A O 20
ATOM 22825 N N . ARG A 1 53 ? 11.357 -2.186 -10.298 1.00 0.00 130 ARG A N 20
ATOM 22826 C CA . ARG A 1 53 ? 10.003 -1.917 -9.762 1.00 0.00 130 ARG A CA 20
ATOM 22827 C C . ARG A 1 53 ? 8.879 -2.736 -10.417 1.00 0.00 130 ARG A C 20
ATOM 22828 O O . ARG A 1 53 ? 7.900 -3.068 -9.754 1.00 0.00 130 ARG A O 20
ATOM 22849 N N . MET A 1 54 ? 9.044 -3.118 -11.688 1.00 0.00 131 MET A N 20
ATOM 22850 C CA . MET A 1 54 ? 8.113 -3.969 -12.446 1.00 0.00 131 MET A CA 20
ATOM 22851 C C . MET A 1 54 ? 7.991 -5.411 -11.907 1.00 0.00 131 MET A C 20
ATOM 22852 O O . MET A 1 54 ? 7.049 -6.120 -12.267 1.00 0.00 131 MET A O 20
ATOM 22866 N N . HIS A 1 55 ? 8.912 -5.849 -11.035 1.00 0.00 132 HIS A N 20
ATOM 22867 C CA . HIS A 1 55 ? 8.942 -7.191 -10.424 1.00 0.00 132 HIS A CA 20
ATOM 22868 C C . HIS A 1 55 ? 8.583 -7.178 -8.924 1.00 0.00 132 HIS A C 20
ATOM 22869 O O . HIS A 1 55 ? 8.723 -8.200 -8.250 1.00 0.00 132 HIS A O 20
ATOM 22883 N N . ILE A 1 56 ? 8.114 -6.038 -8.398 1.00 0.00 133 ILE A N 20
ATOM 22884 C CA . ILE A 1 56 ? 7.859 -5.781 -6.969 1.00 0.00 133 ILE A CA 20
ATOM 22885 C C . ILE A 1 56 ? 6.427 -5.238 -6.786 1.00 0.00 133 ILE A C 20
ATOM 22886 O O . ILE A 1 56 ? 5.911 -4.496 -7.627 1.00 0.00 133 ILE A O 20
ATOM 22902 N N . LYS A 1 57 ? 5.784 -5.602 -5.672 1.00 0.00 134 LYS A N 20
ATOM 22903 C CA . LYS A 1 57 ? 4.404 -5.263 -5.289 1.00 0.00 134 LYS A CA 20
ATOM 22904 C C . LYS A 1 57 ? 4.313 -4.938 -3.794 1.00 0.00 134 LYS A C 20
ATOM 22905 O O . LYS A 1 57 ? 5.052 -5.482 -2.971 1.00 0.00 134 LYS A O 20
ATOM 22924 N N . ALA A 1 58 ? 3.355 -4.088 -3.442 1.00 0.00 135 ALA A N 20
ATOM 22925 C CA . ALA A 1 58 ? 2.978 -3.824 -2.054 1.00 0.00 135 ALA A CA 20
ATOM 22926 C C . ALA A 1 58 ? 2.276 -5.042 -1.413 1.00 0.00 135 ALA A C 20
ATOM 22927 O O . ALA A 1 58 ? 1.774 -5.932 -2.108 1.00 0.00 135 ALA A O 20
ATOM 22934 N N . MET A 1 59 ? 2.203 -5.064 -0.079 1.00 0.00 136 MET A N 20
ATOM 22935 C CA . MET A 1 59 ? 1.419 -6.059 0.668 1.00 0.00 136 MET A CA 20
ATOM 22936 C C . MET A 1 59 ? -0.101 -5.943 0.391 1.00 0.00 136 MET A C 20
ATOM 22937 O O . MET A 1 59 ? -0.597 -4.838 0.137 1.00 0.00 136 MET A O 20
ATOM 22951 N N . PRO A 1 60 ? -0.857 -7.060 0.449 1.00 0.00 137 PRO A N 20
ATOM 22952 C CA . PRO A 1 60 ? -2.300 -7.093 0.189 1.00 0.00 137 PRO A CA 20
ATOM 22953 C C . PRO A 1 60 ? -3.138 -6.492 1.334 1.00 0.00 137 PRO A C 20
ATOM 22954 O O . PRO A 1 60 ? -2.634 -6.170 2.412 1.00 0.00 137 PRO A O 20
ATOM 22965 N N . GLU A 1 61 ? -4.455 -6.408 1.124 1.00 0.00 138 GLU A N 20
ATOM 22966 C CA . GLU A 1 61 ? -5.446 -5.966 2.127 1.00 0.00 138 GLU A CA 20
ATOM 22967 C C . GLU A 1 61 ? -5.533 -6.879 3.373 1.00 0.00 138 GLU A C 20
ATOM 22968 O O . GLU A 1 61 ? -6.111 -6.491 4.387 1.00 0.00 138 GLU A O 20
ATOM 22980 N N . ASP A 1 62 ? -4.947 -8.081 3.325 1.00 0.00 139 ASP A N 20
ATOM 22981 C CA . ASP A 1 62 ? -4.775 -8.988 4.473 1.00 0.00 139 ASP A CA 20
ATOM 22982 C C . ASP A 1 62 ? -3.558 -8.631 5.368 1.00 0.00 139 ASP A C 20
ATOM 22983 O O . ASP A 1 62 ? -3.376 -9.207 6.443 1.00 0.00 139 ASP A O 20
ATOM 22992 N N . ALA A 1 63 ? -2.728 -7.674 4.938 1.00 0.00 140 ALA A N 20
ATOM 22993 C CA . ALA A 1 63 ? -1.429 -7.309 5.521 1.00 0.00 140 ALA A CA 20
ATOM 22994 C C . ALA A 1 63 ? -1.250 -5.771 5.570 1.00 0.00 140 ALA A C 20
ATOM 22995 O O . ALA A 1 63 ? -0.227 -5.221 5.149 1.00 0.00 140 ALA A O 20
ATOM 23002 N N . LYS A 1 64 ? -2.285 -5.070 6.061 1.00 0.00 141 LYS A N 20
ATOM 23003 C CA . LYS A 1 64 ? -2.431 -3.596 6.076 1.00 0.00 141 LYS A CA 20
ATOM 23004 C C . LYS A 1 64 ? -1.313 -2.818 6.791 1.00 0.00 141 LYS A C 20
ATOM 23005 O O . LYS A 1 64 ? -1.129 -1.632 6.504 1.00 0.00 141 LYS A O 20
ATOM 23024 N N . GLY A 1 65 ? -0.586 -3.446 7.718 1.00 0.00 142 GLY A N 20
ATOM 23025 C CA . GLY A 1 65 ? 0.442 -2.791 8.537 1.00 0.00 142 GLY A CA 20
ATOM 23026 C C . GLY A 1 65 ? -0.128 -1.968 9.702 1.00 0.00 142 GLY A C 20
ATOM 23027 O O . GLY A 1 65 ? -1.282 -2.145 10.107 1.00 0.00 142 GLY A O 20
ATOM 23031 N N . GLN A 1 66 ? 0.697 -1.073 10.256 1.00 0.00 143 GLN A N 20
ATOM 23032 C CA . GLN A 1 66 ? 0.407 -0.254 11.448 1.00 0.00 143 GLN A CA 20
ATOM 23033 C C . GLN A 1 66 ? 0.770 1.234 11.228 1.00 0.00 143 GLN A C 20
ATOM 23034 O O . GLN A 1 66 ? 1.167 1.944 12.154 1.00 0.00 143 GLN A O 20
ATOM 23048 N N . ASP A 1 67 ? 0.692 1.710 9.980 1.00 0.00 144 ASP A N 20
ATOM 23049 C CA . ASP A 1 67 ? 1.073 3.077 9.590 1.00 0.00 144 ASP A CA 20
ATOM 23050 C C . ASP A 1 67 ? 0.130 4.170 10.136 1.00 0.00 144 ASP A C 20
ATOM 23051 O O . ASP A 1 67 ? 0.591 5.278 10.420 1.00 0.00 144 ASP A O 20
ATOM 23060 N N . TRP A 1 68 ? -1.167 3.860 10.310 1.00 0.00 145 TRP A N 20
ATOM 23061 C CA . TRP A 1 68 ? -2.228 4.747 10.837 1.00 0.00 145 TRP A CA 20
ATOM 23062 C C . TRP A 1 68 ? -2.161 6.207 10.333 1.00 0.00 145 TRP A C 20
ATOM 23063 O O . TRP A 1 68 ? -2.289 7.168 11.100 1.00 0.00 145 TRP A O 20
ATOM 23084 N N . ILE A 1 69 ? -1.943 6.370 9.023 1.00 0.00 146 ILE A N 20
ATOM 23085 C CA . ILE A 1 69 ? -2.027 7.643 8.291 1.00 0.00 146 ILE A CA 20
ATOM 23086 C C . ILE A 1 69 ? -3.494 8.130 8.243 1.00 0.00 146 ILE A C 20
ATOM 23087 O O . ILE A 1 69 ? -4.400 7.492 8.789 1.00 0.00 146 ILE A O 20
ATOM 23103 N N . ALA A 1 70 ? -3.745 9.253 7.569 1.00 0.00 147 ALA A N 20
ATOM 23104 C CA . ALA A 1 70 ? -5.087 9.784 7.307 1.00 0.00 147 ALA A CA 20
ATOM 23105 C C . ALA A 1 70 ? -6.012 8.705 6.700 1.00 0.00 147 ALA A C 20
ATOM 23106 O O . ALA A 1 70 ? -5.730 8.160 5.628 1.00 0.00 147 ALA A O 20
ATOM 23113 N N . LEU A 1 71 ? -7.107 8.393 7.405 1.00 0.00 148 LEU A N 20
ATOM 23114 C CA . LEU A 1 71 ? -7.987 7.245 7.127 1.00 0.00 148 LEU A CA 20
ATOM 23115 C C . LEU A 1 71 ? -9.492 7.596 7.071 1.00 0.00 148 LEU A C 20
ATOM 23116 O O . LEU A 1 71 ? -10.326 6.724 6.811 1.00 0.00 148 LEU A O 20
ATOM 23132 N N . VAL A 1 72 ? -9.844 8.867 7.290 1.00 0.00 149 VAL A N 20
ATOM 23133 C CA . VAL A 1 72 ? -11.217 9.402 7.188 1.00 0.00 149 VAL A CA 20
ATOM 23134 C C . VAL A 1 72 ? -11.602 9.615 5.715 1.00 0.00 149 VAL A C 20
ATOM 23135 O O . VAL A 1 72 ? -10.760 9.991 4.892 1.00 0.00 149 VAL A O 20
ATOM 23148 N N . LYS A 1 73 ? -12.883 9.404 5.382 1.00 0.00 150 LYS A N 20
ATOM 23149 C CA . LYS A 1 73 ? -13.470 9.618 4.043 1.00 0.00 150 LYS A CA 20
ATOM 23150 C C . LYS A 1 73 ? -14.934 10.085 4.111 1.00 0.00 150 LYS A C 20
ATOM 23151 O O . LYS A 1 73 ? -15.565 10.020 5.173 1.00 0.00 150 LYS A O 20
ATOM 23170 N N . ALA A 1 74 ? -15.469 10.538 2.973 1.00 0.00 151 ALA A N 20
ATOM 23171 C CA . ALA A 1 74 ? -16.843 11.032 2.792 1.00 0.00 151 ALA A CA 20
ATOM 23172 C C . ALA A 1 74 ? -17.383 10.717 1.379 1.00 0.00 151 ALA A C 20
ATOM 23173 O O . ALA A 1 74 ? -18.559 10.299 1.273 1.00 0.00 151 ALA A O 20
#

CATH classification: 2.30.30.140

Radius of gyration: 14.17 Å; Cα contacts (8 Å, |Δi|>4): 99; chains: 1; bounding box: 41×27×29 Å

Nearest PDB structures (foldseek):
  2equ-assembly1_A  TM=8.011E-01  e=1.430E-08  Homo sapiens
  3qii-assembly1_A-2  TM=8.908E-01  e=1.265E-05  Homo sapiens
  2ldm-assembly1_A  TM=8.079E-01  e=1.601E-04  Homo sapiens
  7qep-assembly1_M4  TM=6.764E-01  e=1.582E-01  Encephalitozoon cuniculi GB-M1
  6rm3-assembly1_LM0  TM=6.106E-01  e=1.341E-01  Vairimorpha necatrix

GO terms:
  GO:0005634 nucleus (C, EXP)
  GO:0042177 negative regulation of protein catabolic process (P, IMP)
  GO:0032435 negative regulation of proteasomal ubiquitin-dependent protein catabolic process (P, IMP)
  GO:0140034 methylation-dependent protein binding (F, IPI)
  GO:0005654 nucleoplasm (C, TAS)
  GO:0005515 protein binding (F, IPI)